Protein 8YRL (pdb70)

InterPro domains:
  IPR006740 Protein of unknown function DUF604 [PF04646] (302-428)

Sequence (918 aa):
TCQPYIMPPLPFTEWLPRKNYTRAYFRPRFVSPRAEFSSLEEDINVPVLPPMTVLERGMVVSPDNKDPSLPCPPIIDVDVAADDAVDETEKLLFGLATTADRLDRRLLPSLLYSYGNTKAGIIVLVPESDDDLDKQMTYFRNRGLDLTLIKSPLDFTARYFGLVQAFAEHIRTKRPQTTWVSFIDDDTFWLSLPTVAEELKLFDVNKKHYIGALSEASWQVDTFGHIAFGGAGVFVSKPLLDVLEQYYDECQSWGEEQPGDQKLGQCIQKYGDTPLTLWPSLYQMDMKGEVDGVYESGRKIESLHHWNSWYTKDVVKMTTVAAAAGRKSVLRRWVFDQEEYVNNSTGKSVRTFWVMTNGYSLVKYTYDEENTPDDAINFDHTEKTWEEDPRGYEGRLGPLRLKDQAGVTKDRWLLREAYVVGDNVHQWYVREEDEEGHSVIEIVWLGPKGGGGAGVHDYAVRKQTCQQPYIMPPLPFTEWLPRKNYTRAYFRRPRFVSPRAEFSSLEEDINNVPVLPPMMTVLERGMVVSPDNKDPSLPCPPIIDVDVAADDAVDETEKLLFGLATTADRLDRLLPSLLYSYGNTKAGIIVLVPESDDDLDKQMTYFRNRGLDLTLIKSPLDFTARRYFGLVQAFAEHIRTKRPQTTWVSFIDDDTFWLSLPTVAEELKLFDVNKKHYIGALSEASWQVDTFGHIAFGGAGVFVSKPLLDVLEQYYDECQSWGEQPGDQKLGQCIQKYGDTPLTLWPSLYQMDMKGEVDGVYESGRKIESLHHWNSWYTKDVVKKMTTVAAAAGRKSVLRRWVFDQEEYVNNSTGKSVRTFWVMTNGYSLLVKYTYDENTPDDAINFDHTEKTWEEDPRGYEGRLGPLRLKKDQAGVTKDRWLLREAYVVGDNVHQWYVREEDEGHSVIEIVWLGPKGGGGAGVHDYAVRKQ

B-factor: mean 46.97, std 12.73, range [22.27, 126.75]

Organism: Aspergillus fumigatus (strain CBS 144.89 / FGSC A1163 / CEA10) (NCBI:txid451804)

Nearest PDB structures (foldseek):
  8yrl-assembly1_B  TM=1.002E+00  e=0.000E+00  Aspergillus fumigatus CEA10
  1h7q-assembly1_A  TM=6.152E-01  e=2.522E-05  Bacillus subtilis
  1qgs-assembly1_A  TM=5.920E-01  e=2.114E-05  Bacillus subtilis
  1h7l-assembly1_A  TM=5.405E-01  e=7.772E-06  Bacillus subtilis
  7d1i-assembly1_B-2  TM=3.493E-01  e=1.140E-01  Acinetobacter baumannii

Radius of gyration: 30.4 Å; Cα contacts (8 Å, |Δi|>4): 2218; chains: 2; bounding box: 89×62×95 Å

Structure (mmCIF, N/CA/C/O backbone):
data_8YRL
#
_entry.id   8YRL
#
_cell.length_a   84.142
_cell.length_b   188.606
_cell.length_c   71.933
_cell.angle_alpha   90.00
_cell.angle_beta   90.00
_cell.angle_gamma   90.00
#
_symmetry.space_group_name_H-M   'P 21 21 2'
#
loop_
_entity.id
_entity.type
_entity.pdbx_description
1 polymer 'Glycosyltransferase family 31 protein'
2 non-polymer 'MANGANESE (II) ION'
3 non-polymer "URIDINE-5'-DIPHOSPHATE"
4 non-polymer GLYCEROL
5 non-polymer beta-D-galactofuranose
6 water water
#
loop_
_atom_site.group_PDB
_atom_site.id
_atom_site.type_symbol
_atom_site.label_atom_id
_atom_site.label_alt_id
_atom_site.label_comp_id
_atom_site.label_asym_id
_atom_site.label_entity_id
_atom_site.label_seq_id
_atom_site.pdbx_PDB_ins_code
_atom_site.Cartn_x
_atom_site.Cartn_y
_atom_site.Cartn_z
_atom_site.occupancy
_atom_site.B_iso_or_equiv
_atom_site.auth_seq_id
_atom_site.auth_comp_id
_atom_site.auth_asym_id
_atom_site.auth_atom_id
_atom_site.pdbx_PDB_model_num
ATOM 1 N N . THR A 1 34 ? -37.540 59.493 -8.725 1.00 105.36 76 THR A N 1
ATOM 2 C CA . THR A 1 34 ? -37.832 58.535 -7.665 1.00 117.90 76 THR A CA 1
ATOM 3 C C . THR A 1 34 ? -37.292 57.150 -8.012 1.00 126.34 76 THR A C 1
ATOM 4 O O . THR A 1 34 ? -36.504 56.578 -7.260 1.00 124.70 76 THR A O 1
ATOM 8 N N . CYS A 1 35 ? -37.722 56.613 -9.151 1.00 126.75 77 CYS A N 1
ATOM 9 C CA . CYS A 1 35 ? -37.228 55.330 -9.626 1.00 117.57 77 CYS A CA 1
ATOM 10 C C . CYS A 1 35 ? -36.041 55.563 -10.561 1.00 117.79 77 CYS A C 1
ATOM 11 O O . CYS A 1 35 ? -35.573 56.691 -10.736 1.00 119.40 77 CYS A O 1
ATOM 14 N N . GLN A 1 36 ? -35.540 54.493 -11.181 1.00 116.73 78 GLN A N 1
ATOM 15 C CA . GLN A 1 36 ? -34.309 54.560 -11.962 1.00 107.91 78 GLN A CA 1
ATOM 16 C C . GLN A 1 36 ? -34.487 54.083 -13.399 1.00 95.05 78 GLN A C 1
ATOM 17 O O . GLN A 1 36 ? -33.493 53.770 -14.063 1.00 93.54 78 GLN A O 1
ATOM 23 N N . PRO A 1 39 ? -37.996 54.684 -17.846 1.00 113.68 81 PRO A N 1
ATOM 24 C CA . PRO A 1 39 ? -39.140 53.920 -18.350 1.00 105.87 81 PRO A CA 1
ATOM 25 C C . PRO A 1 39 ? -39.301 52.569 -17.634 1.00 99.21 81 PRO A C 1
ATOM 26 O O . PRO A 1 39 ? -38.331 51.856 -17.491 1.00 101.76 81 PRO A O 1
ATOM 30 N N . TYR A 1 40 ? -40.518 52.258 -17.194 1.00 83.10 82 TYR A N 1
ATOM 31 C CA . TYR A 1 40 ? -40.751 50.936 -16.563 1.00 92.73 82 TYR A CA 1
ATOM 32 C C . TYR A 1 40 ? -40.858 49.863 -17.651 1.00 90.34 82 TYR A C 1
ATOM 33 O O . TYR A 1 40 ? -41.707 49.996 -18.550 1.00 75.30 82 TYR A O 1
ATOM 42 N N . ILE A 1 41 ? -40.009 48.840 -17.563 1.00 82.80 83 ILE A N 1
ATOM 43 C CA . ILE A 1 41 ? -40.013 47.732 -18.555 1.00 66.97 83 ILE A CA 1
ATOM 44 C C . ILE A 1 41 ? -40.989 46.666 -18.060 1.00 64.82 83 ILE A C 1
ATOM 45 O O . ILE A 1 41 ? -40.841 46.215 -16.921 1.00 58.51 83 ILE A O 1
ATOM 50 N N . MET A 1 42 ? -41.964 46.315 -18.891 1.00 53.61 84 MET A N 1
ATOM 51 C CA . MET A 1 42 ? -42.977 45.313 -18.495 1.00 55.39 84 MET A CA 1
ATOM 52 C C . MET A 1 42 ? -42.440 43.908 -18.771 1.00 51.56 84 MET A C 1
ATOM 53 O O . MET A 1 42 ? -41.874 43.683 -19.844 1.00 51.57 84 MET A O 1
ATOM 58 N N . PRO A 1 43 ? -42.579 42.967 -17.824 1.00 44.72 85 PRO A N 1
ATOM 59 C CA . PRO A 1 43 ? -42.058 41.608 -17.993 1.00 47.96 85 PRO A CA 1
ATOM 60 C C . PRO A 1 43 ? -42.927 40.806 -18.941 1.00 43.59 85 PRO A C 1
ATOM 61 O O . PRO A 1 43 ? -44.162 40.810 -18.824 1.00 46.98 85 PRO A O 1
ATOM 65 N N . PRO A 1 44 ? -42.324 40.115 -19.908 1.00 46.63 86 PRO A N 1
ATOM 66 C CA . PRO A 1 44 ? -43.100 39.200 -20.755 1.00 45.06 86 PRO A CA 1
ATOM 67 C C . PRO A 1 44 ? -43.512 37.971 -19.961 1.00 36.05 86 PRO A C 1
ATOM 68 O O . PRO A 1 44 ? -42.680 37.315 -19.330 1.00 39.13 86 PRO A O 1
ATOM 72 N N . LEU A 1 45 ? -44.802 37.661 -19.996 1.00 44.96 87 LEU A N 1
ATOM 73 C CA . LEU A 1 45 ? -45.378 36.618 -19.151 1.00 40.61 87 LEU A CA 1
ATOM 74 C C . LEU A 1 45 ? -46.244 35.678 -19.974 1.00 48.47 87 LEU A C 1
ATOM 75 O O . LEU A 1 45 ? -47.318 36.095 -20.455 1.00 40.79 87 LEU A O 1
ATOM 80 N N . PRO A 1 46 ? -45.834 34.428 -20.166 1.00 37.46 88 PRO A N 1
ATOM 81 C CA . PRO A 1 46 ? -46.767 33.426 -20.682 1.00 30.48 88 PRO A CA 1
ATOM 82 C C . PRO A 1 46 ? -47.847 33.141 -19.652 1.00 28.50 88 PRO A C 1
ATOM 83 O O . PRO A 1 46 ? -47.696 33.415 -18.459 1.00 38.63 88 PRO A O 1
ATOM 87 N N . PHE A 1 47 ? -48.962 32.584 -20.131 1.00 30.14 89 PHE A N 1
ATOM 88 C CA . PHE A 1 47 ? -50.068 32.298 -19.226 1.00 34.51 89 PHE A CA 1
ATOM 89 C C . PHE A 1 47 ? -49.696 31.280 -18.156 1.00 36.69 89 PHE A C 1
ATOM 90 O O . PHE A 1 47 ? -50.352 31.235 -17.110 1.00 36.01 89 PHE A O 1
ATOM 98 N N . THR A 1 48 ? -48.659 30.470 -18.384 1.00 35.44 90 THR A N 1
ATOM 99 C CA . THR A 1 48 ? -48.171 29.588 -17.328 1.00 34.72 90 THR A CA 1
ATOM 100 C C . THR A 1 48 ? -47.623 30.383 -16.150 1.00 36.64 90 THR A C 1
ATOM 101 O O . THR A 1 48 ? -47.600 29.884 -15.019 1.00 46.44 90 THR A O 1
ATOM 105 N N . GLU A 1 49 ? -47.172 31.612 -16.397 1.00 38.22 91 GLU A N 1
ATOM 106 C CA . GLU A 1 49 ? -46.702 32.508 -15.349 1.00 40.84 91 GLU A CA 1
ATOM 107 C C . GLU A 1 49 ? -47.665 33.648 -15.062 1.00 41.80 91 GLU A C 1
ATOM 108 O O . GLU A 1 49 ? -47.685 34.155 -13.940 1.00 36.24 91 GLU A O 1
ATOM 114 N N . TRP A 1 50 ? -48.466 34.054 -16.050 1.00 38.30 92 TRP A N 1
ATOM 115 C CA . TRP A 1 50 ? -49.410 35.150 -15.854 1.00 37.45 92 TRP A CA 1
ATOM 116 C C . TRP A 1 50 ? -50.600 34.715 -15.010 1.00 42.46 92 TRP A C 1
ATOM 117 O O . TRP A 1 50 ? -51.091 35.484 -14.175 1.00 40.43 92 TRP A O 1
ATOM 128 N N . LEU A 1 51 ? -51.072 33.479 -15.206 1.00 39.97 93 LEU A N 1
ATOM 129 C CA . LEU A 1 51 ? -52.262 33.018 -14.493 1.00 44.55 93 LEU A CA 1
ATOM 130 C C . LEU A 1 51 ? -52.028 32.819 -12.995 1.00 43.73 93 LEU A C 1
ATOM 131 O O . LEU A 1 51 ? -52.835 33.322 -12.199 1.00 45.87 93 LEU A O 1
ATOM 136 N N . PRO A 1 52 ? -50.988 32.110 -12.548 1.00 39.06 94 PRO A N 1
ATOM 137 C CA . PRO A 1 52 ? -50.890 31.797 -11.116 1.00 38.57 94 PRO A CA 1
ATOM 138 C C . PRO A 1 52 ? -50.538 33.014 -10.275 1.00 48.54 94 PRO A C 1
ATOM 139 O O . PRO A 1 52 ? -50.023 34.024 -10.760 1.00 46.19 94 PRO A O 1
ATOM 143 N N . ARG A 1 53 ? -50.843 32.901 -8.984 1.00 43.96 95 ARG A N 1
ATOM 144 C CA . ARG A 1 53 ? -50.339 33.854 -8.007 1.00 47.46 95 ARG A CA 1
ATOM 145 C C . ARG A 1 53 ? -48.859 33.589 -7.764 1.00 45.38 95 ARG A C 1
ATOM 146 O O . ARG A 1 53 ? -48.408 32.439 -7.787 1.00 47.09 95 ARG A O 1
ATOM 154 N N . LYS A 1 54 ? -48.093 34.654 -7.538 1.00 38.96 96 LYS A N 1
ATOM 155 C CA . LYS A 1 54 ? -46.648 34.505 -7.444 1.00 42.58 96 LYS A CA 1
ATOM 156 C C . LYS A 1 54 ? -46.061 35.531 -6.485 1.00 43.70 96 LYS A C 1
ATOM 157 O O . LYS A 1 54 ? -46.538 36.667 -6.402 1.00 38.36 96 LYS A O 1
ATOM 163 N N . ASN A 1 55 ? -45.034 35.107 -5.752 1.00 44.53 97 ASN A N 1
ATOM 164 C CA . ASN A 1 55 ? -44.179 36.012 -4.997 1.00 44.49 97 ASN A CA 1
ATOM 165 C C . ASN A 1 55 ? -43.008 36.405 -5.887 1.00 44.67 97 ASN A C 1
ATOM 166 O O . ASN A 1 55 ? -42.302 35.536 -6.410 1.00 47.55 97 ASN A O 1
ATOM 171 N N . TYR A 1 56 ? -42.805 37.707 -6.063 1.00 42.60 98 TYR A N 1
ATOM 172 C CA . TYR A 1 56 ? -41.999 38.208 -7.166 1.00 39.54 98 TYR A CA 1
ATOM 173 C C . TYR A 1 56 ? -41.024 39.277 -6.698 1.00 41.42 98 TYR A C 1
ATOM 174 O O . TYR A 1 56 ? -41.340 40.084 -5.817 1.00 41.69 98 TYR A O 1
ATOM 183 N N . THR A 1 57 ? -39.836 39.270 -7.299 1.00 46.10 99 THR A N 1
ATOM 184 C CA . THR A 1 57 ? -38.851 40.327 -7.131 1.00 35.91 99 THR A CA 1
ATOM 185 C C . THR A 1 57 ? -37.989 40.363 -8.385 1.00 40.88 99 THR A C 1
ATOM 186 O O . THR A 1 57 ? -37.779 39.338 -9.039 1.00 41.69 99 THR A O 1
ATOM 190 N N . ARG A 1 58 ? -37.510 41.557 -8.728 1.00 36.74 100 ARG A N 1
ATOM 191 C CA . ARG A 1 58 ? -36.728 41.750 -9.940 1.00 40.80 100 ARG A CA 1
ATOM 192 C C . ARG A 1 58 ? -35.527 42.637 -9.647 1.00 41.85 100 ARG A C 1
ATOM 193 O O . ARG A 1 58 ? -35.587 43.527 -8.796 1.00 44.12 100 ARG A O 1
ATOM 201 N N . ALA A 1 59 ? -34.427 42.377 -10.356 1.00 42.30 101 ALA A N 1
ATOM 202 C CA . ALA A 1 59 ? -33.233 43.207 -10.285 1.00 48.65 101 ALA A CA 1
ATOM 203 C C . ALA A 1 59 ? -32.731 43.489 -11.694 1.00 42.56 101 ALA A C 1
ATOM 204 O O . ALA A 1 59 ? -32.834 42.635 -12.578 1.00 47.28 101 ALA A O 1
ATOM 206 N N . TYR A 1 60 ? -32.191 44.689 -11.896 1.00 45.73 102 TYR A N 1
ATOM 207 C CA . TYR A 1 60 ? -31.639 45.103 -13.181 1.00 46.04 102 TYR A CA 1
ATOM 208 C C . TYR A 1 60 ? -30.123 44.961 -13.164 1.00 40.55 102 TYR A C 1
ATOM 209 O O . TYR A 1 60 ? -29.463 45.412 -12.221 1.00 46.11 102 TYR A O 1
ATOM 218 N N . PHE A 1 61 ? -29.577 44.345 -14.210 1.00 43.37 103 PHE A N 1
ATOM 219 C CA . PHE A 1 61 ? -28.136 44.214 -14.391 1.00 33.57 103 PHE A CA 1
ATOM 220 C C . PHE A 1 61 ? -27.758 44.858 -15.716 1.00 44.33 103 PHE A C 1
ATOM 221 O O . PHE A 1 61 ? -28.295 44.487 -16.765 1.00 41.74 103 PHE A O 1
ATOM 229 N N . ARG A 1 62 ? -26.836 45.819 -15.669 1.00 40.48 104 ARG A N 1
ATOM 230 C CA . ARG A 1 62 ? -26.423 46.527 -16.870 1.00 44.26 104 ARG A CA 1
ATOM 231 C C . ARG A 1 62 ? -25.062 46.022 -17.318 1.00 37.98 104 ARG A C 1
ATOM 232 O O . ARG A 1 62 ? -24.052 46.337 -16.669 1.00 43.36 104 ARG A O 1
ATOM 240 N N . PRO A 1 63 ? -24.975 45.248 -18.399 1.00 41.53 105 PRO A N 1
ATOM 241 C CA . PRO A 1 63 ? -23.667 44.754 -18.848 1.00 40.64 105 PRO A CA 1
ATOM 242 C C . PRO A 1 63 ? -22.844 45.867 -19.482 1.00 37.35 105 PRO A C 1
ATOM 243 O O . PRO A 1 63 ? -23.328 46.608 -20.341 1.00 41.40 105 PRO A O 1
ATOM 247 N N . ARG A 1 64 ? -21.594 45.983 -19.043 1.00 38.15 106 ARG A N 1
ATOM 248 C CA . ARG A 1 64 ? -20.618 46.879 -19.648 1.00 36.60 106 ARG A CA 1
ATOM 249 C C . ARG A 1 64 ? -19.529 46.026 -20.282 1.00 40.59 106 ARG A C 1
ATOM 250 O O . ARG A 1 64 ? -18.826 45.290 -19.581 1.00 45.13 106 ARG A O 1
ATOM 258 N N . PHE A 1 65 ? -19.389 46.125 -21.600 1.00 43.40 107 PHE A N 1
ATOM 259 C CA . PHE A 1 65 ? -18.502 45.233 -22.331 1.00 41.47 107 PHE A CA 1
ATOM 260 C C . PHE A 1 65 ? -17.063 45.729 -22.275 1.00 41.69 107 PHE A C 1
ATOM 261 O O . PHE A 1 65 ? -16.782 46.895 -22.573 1.00 46.63 107 PHE A O 1
ATOM 269 N N . VAL A 1 66 ? -16.154 44.837 -21.889 1.00 47.47 108 VAL A N 1
ATOM 270 C CA . VAL A 1 66 ? -14.723 45.117 -21.903 1.00 42.06 108 VAL A CA 1
ATOM 271 C C . VAL A 1 66 ? -14.067 44.227 -22.951 1.00 47.12 108 VAL A C 1
ATOM 272 O O . VAL A 1 66 ? -14.740 43.722 -23.856 1.00 54.12 108 VAL A O 1
ATOM 276 N N . SER A 1 67 ? -12.755 44.031 -22.837 1.00 43.56 109 SER A N 1
ATOM 277 C CA . SER A 1 67 ? -12.021 43.292 -23.851 1.00 47.55 109 SER A CA 1
ATOM 278 C C . SER A 1 67 ? -12.498 41.840 -23.913 1.00 44.09 109 SER A C 1
ATOM 279 O O . SER A 1 67 ? -12.896 41.265 -22.897 1.00 46.68 109 SER A O 1
ATOM 282 N N . PRO A 1 68 ? -12.487 41.231 -25.102 1.00 42.33 110 PRO A N 1
ATOM 283 C CA . PRO A 1 68 ? -12.777 39.790 -25.187 1.00 46.89 110 PRO A CA 1
ATOM 284 C C . PRO A 1 68 ? -11.777 38.939 -24.431 1.00 55.67 110 PRO A C 1
ATOM 285 O O . PRO A 1 68 ? -12.113 37.817 -24.032 1.00 53.37 110 PRO A O 1
ATOM 289 N N . ARG A 1 69 ? -10.561 39.436 -24.223 1.00 45.52 111 ARG A N 1
ATOM 290 C CA . ARG A 1 69 ? -9.545 38.729 -23.457 1.00 43.77 111 ARG A CA 1
ATOM 291 C C . ARG A 1 69 ? -9.597 39.056 -21.972 1.00 40.37 111 ARG A C 1
ATOM 292 O O . ARG A 1 69 ? -8.732 38.594 -21.221 1.00 44.00 111 ARG A O 1
ATOM 300 N N . ALA A 1 70 ? -10.579 39.839 -21.535 1.00 37.86 112 ALA A N 1
ATOM 301 C CA . ALA A 1 70 ? -10.701 40.166 -20.124 1.00 35.75 112 ALA A CA 1
ATOM 302 C C . ALA A 1 70 ? -11.060 38.926 -19.316 1.00 54.67 112 ALA A C 1
ATOM 303 O O . ALA A 1 70 ? -11.740 38.014 -19.796 1.00 49.49 112 ALA A O 1
ATOM 305 N N . GLU A 1 71 ? -10.591 38.900 -18.073 1.00 50.44 113 GLU A N 1
ATOM 306 C CA . GLU A 1 71 ? -10.785 37.767 -17.184 1.00 51.96 113 GLU A CA 1
ATOM 307 C C . GLU A 1 71 ? -11.380 38.255 -15.873 1.00 41.02 113 GLU A C 1
ATOM 308 O O . GLU A 1 71 ? -11.023 39.329 -15.380 1.00 47.88 113 GLU A O 1
ATOM 314 N N . PHE A 1 72 ? -12.294 37.466 -15.318 1.00 39.18 114 PHE A N 1
ATOM 315 C CA . PHE A 1 72 ? -12.992 37.816 -14.093 1.00 39.58 114 PHE A CA 1
ATOM 316 C C . PHE A 1 72 ? -12.825 36.695 -13.078 1.00 43.66 114 PHE A C 1
ATOM 317 O O . PHE A 1 72 ? -12.292 35.624 -13.380 1.00 46.84 114 PHE A O 1
ATOM 325 N N . SER A 1 73 ? -13.290 36.955 -11.861 1.00 51.35 115 SER A N 1
ATOM 326 C CA . SER A 1 73 ? -13.242 35.950 -10.815 1.00 56.57 115 SER A CA 1
ATOM 327 C C . SER A 1 73 ? -14.287 34.866 -11.067 1.00 48.50 115 SER A C 1
ATOM 328 O O . SER A 1 73 ? -15.275 35.067 -11.779 1.00 53.94 115 SER A O 1
ATOM 331 N N . SER A 1 74 ? -14.054 33.696 -10.468 1.00 44.40 116 SER A N 1
ATOM 332 C CA . SER A 1 74 ? -15.040 32.625 -10.535 1.00 41.97 116 SER A CA 1
ATOM 333 C C . SER A 1 74 ? -16.319 32.981 -9.791 1.00 43.18 116 SER A C 1
ATOM 334 O O . SER A 1 74 ? -17.348 32.330 -10.000 1.00 39.44 116 SER A O 1
ATOM 337 N N . LEU A 1 75 ? -16.278 34.002 -8.934 1.00 37.46 117 LEU A N 1
ATOM 338 C CA . LEU A 1 75 ? -17.460 34.447 -8.196 1.00 48.13 117 LEU A CA 1
ATOM 339 C C . LEU A 1 75 ? -17.230 35.918 -7.842 1.00 49.24 117 LEU A C 1
ATOM 340 O O . LEU A 1 75 ? -16.646 36.238 -6.804 1.00 53.62 117 LEU A O 1
ATOM 345 N N . GLU A 1 76 ? -17.682 36.804 -8.727 1.00 43.11 118 GLU A N 1
ATOM 346 C CA A GLU A 1 76 ? -17.508 38.233 -8.515 0.47 43.53 118 GLU A CA 1
ATOM 347 C CA B GLU A 1 76 ? -17.505 38.232 -8.512 0.53 43.51 118 GLU A CA 1
ATOM 348 C C . GLU A 1 76 ? -18.470 38.737 -7.446 1.00 47.50 118 GLU A C 1
ATOM 349 O O . GLU A 1 76 ? -19.622 38.304 -7.371 1.00 46.96 118 GLU A O 1
ATOM 360 N N . ASP A 1 77 ? -17.989 39.656 -6.616 1.00 50.23 119 ASP A N 1
ATOM 361 C CA . ASP A 1 77 ? -18.794 40.207 -5.537 1.00 46.78 119 ASP A CA 1
ATOM 362 C C . ASP A 1 77 ? -19.467 41.503 -5.968 1.00 50.89 119 ASP A C 1
ATOM 363 O O . ASP A 1 77 ? -18.916 42.288 -6.745 1.00 46.69 119 ASP A O 1
ATOM 368 N N . ILE A 1 78 ? -20.676 41.714 -5.458 1.00 43.03 120 ILE A N 1
ATOM 369 C CA . ILE A 1 78 ? -21.417 42.955 -5.645 1.00 47.36 120 ILE A CA 1
ATOM 370 C C . ILE A 1 78 ? -21.698 43.513 -4.258 1.00 52.83 120 ILE A C 1
ATOM 371 O O . ILE A 1 78 ? -22.535 42.975 -3.522 1.00 66.52 120 ILE A O 1
ATOM 376 N N . ASN A 1 79 ? -20.995 44.588 -3.895 1.00 63.57 121 ASN A N 1
ATOM 377 C CA . ASN A 1 79 ? -21.092 45.186 -2.568 1.00 63.31 121 ASN A CA 1
ATOM 378 C C . ASN A 1 79 ? -22.202 46.227 -2.467 1.00 57.41 121 ASN A C 1
ATOM 379 O O . ASN A 1 79 ? -22.103 47.157 -1.655 1.00 65.47 121 ASN A O 1
ATOM 384 N N . VAL A 1 80 ? -23.253 46.097 -3.268 1.00 58.81 122 VAL A N 1
ATOM 385 C CA . VAL A 1 80 ? -24.389 47.014 -3.224 1.00 44.17 122 VAL A CA 1
ATOM 386 C C . VAL A 1 80 ? -25.654 46.164 -3.162 1.00 45.04 122 VAL A C 1
ATOM 387 O O . VAL A 1 80 ? -25.655 45.031 -3.667 1.00 52.00 122 VAL A O 1
ATOM 391 N N . PRO A 1 81 ? -26.725 46.627 -2.514 1.00 56.29 123 PRO A N 1
ATOM 392 C CA . PRO A 1 81 ? -27.969 45.847 -2.505 1.00 58.22 123 PRO A CA 1
ATOM 393 C C . PRO A 1 81 ? -28.466 45.579 -3.918 1.00 53.25 123 PRO A C 1
ATOM 394 O O . PRO A 1 81 ? -28.373 46.432 -4.803 1.00 48.40 123 PRO A O 1
ATOM 398 N N . VAL A 1 82 ? -28.997 44.373 -4.124 1.00 44.35 124 VAL A N 1
ATOM 399 C CA . VAL A 1 82 ? -29.380 43.928 -5.461 1.00 43.57 124 VAL A CA 1
ATOM 400 C C . VAL A 1 82 ? -30.851 43.534 -5.496 1.00 48.35 124 VAL A C 1
ATOM 401 O O . VAL A 1 82 ? -31.646 44.130 -6.231 1.00 55.50 124 VAL A O 1
ATOM 405 N N . LEU A 1 83 ? -31.222 42.523 -4.708 1.00 34.31 125 LEU A N 1
ATOM 406 C CA . LEU A 1 83 ? -32.571 41.970 -4.748 1.00 47.30 125 LEU A CA 1
ATOM 407 C C . LEU A 1 83 ? -33.489 42.743 -3.809 1.00 44.38 125 LEU A C 1
ATOM 408 O O . LEU A 1 83 ? -33.264 42.726 -2.592 1.00 48.75 125 LEU A O 1
ATOM 413 N N . PRO A 1 84 ? -34.517 43.418 -4.316 1.00 47.69 126 PRO A N 1
ATOM 414 C CA . PRO A 1 84 ? -35.506 44.044 -3.433 1.00 47.97 126 PRO A CA 1
ATOM 415 C C . PRO A 1 84 ? -36.333 42.993 -2.724 1.00 53.72 126 PRO A C 1
ATOM 416 O O . PRO A 1 84 ? -36.333 41.816 -3.126 1.00 53.15 126 PRO A O 1
ATOM 420 N N . PRO A 1 85 ? -37.049 43.356 -1.662 1.00 49.00 127 PRO A N 1
ATOM 421 C CA . PRO A 1 85 ? -37.891 42.376 -0.972 1.00 49.43 127 PRO A CA 1
ATOM 422 C C . PRO A 1 85 ? -39.022 41.883 -1.862 1.00 46.63 127 PRO A C 1
ATOM 423 O O . PRO A 1 85 ? -39.500 42.590 -2.752 1.00 55.96 127 PRO A O 1
ATOM 427 N N . MET A 1 86 ? -39.442 40.645 -1.609 1.00 43.32 128 MET A N 1
ATOM 428 C CA . MET A 1 86 ? -40.468 40.019 -2.430 1.00 43.49 128 MET A CA 1
ATOM 429 C C . MET A 1 86 ? -41.801 40.745 -2.285 1.00 52.42 128 MET A C 1
ATOM 430 O O . MET A 1 86 ? -42.089 41.373 -1.262 1.00 53.59 128 MET A O 1
ATOM 435 N N . THR A 1 87 ? -42.616 40.656 -3.333 1.00 50.48 129 THR A N 1
ATOM 436 C CA . THR A 1 87 ? -43.942 41.256 -3.359 1.00 49.63 129 THR A CA 1
ATOM 437 C C . THR A 1 87 ? -44.950 40.196 -3.770 1.00 49.83 129 THR A C 1
ATOM 438 O O . THR A 1 87 ? -44.771 39.531 -4.796 1.00 50.47 129 THR A O 1
ATOM 442 N N . VAL A 1 88 ? -45.998 40.033 -2.967 1.00 44.74 130 VAL A N 1
ATOM 443 C CA . VAL A 1 88 ? -47.062 39.095 -3.305 1.00 45.62 130 VAL A CA 1
ATOM 444 C C . VAL A 1 88 ? -47.850 39.655 -4.482 1.00 44.74 130 VAL A C 1
ATOM 445 O O . VAL A 1 88 ? -48.405 40.757 -4.409 1.00 53.02 130 VAL A O 1
ATOM 449 N N . LEU A 1 89 ? -47.890 38.902 -5.576 1.00 45.89 131 LEU A N 1
ATOM 450 C CA . LEU A 1 89 ? -48.604 39.302 -6.777 1.00 44.28 131 LEU A CA 1
ATOM 451 C C . LEU A 1 89 ? -49.727 38.313 -7.059 1.00 48.13 131 LEU A C 1
ATOM 452 O O . LEU A 1 89 ? -49.632 37.127 -6.730 1.00 46.40 131 LEU A O 1
ATOM 457 N N . GLU A 1 90 ? -50.799 38.817 -7.670 1.00 57.34 132 GLU A N 1
ATOM 458 C CA . GLU A 1 90 ? -51.922 37.970 -8.049 1.00 56.80 132 GLU A CA 1
ATOM 459 C C . GLU A 1 90 ? -51.794 37.548 -9.505 1.00 51.45 132 GLU A C 1
ATOM 460 O O . GLU A 1 90 ? -50.680 37.411 -10.021 1.00 53.88 132 GLU A O 1
ATOM 466 N N . ARG A 1 91 ? -52.927 37.339 -10.171 1.00 55.99 133 ARG A N 1
ATOM 467 C CA . ARG A 1 91 ? -52.911 37.044 -11.597 1.00 39.73 133 ARG A CA 1
ATOM 468 C C . ARG A 1 91 ? -52.327 38.223 -12.365 1.00 35.87 133 ARG A C 1
ATOM 469 O O . ARG A 1 91 ? -52.707 39.376 -12.140 1.00 48.31 133 ARG A O 1
ATOM 477 N N . GLY A 1 92 ? -51.396 37.932 -13.265 1.00 41.93 134 GLY A N 1
ATOM 478 C CA . GLY A 1 92 ? -50.715 38.994 -13.991 1.00 40.06 134 GLY A CA 1
ATOM 479 C C . GLY A 1 92 ? -49.593 39.569 -13.160 1.00 41.73 134 GLY A C 1
ATOM 480 O O . GLY A 1 92 ? -48.742 38.836 -12.651 1.00 44.76 134 GLY A O 1
ATOM 481 N N . MET A 1 93 ? -49.581 40.895 -13.021 1.00 47.44 135 MET A N 1
ATOM 482 C CA . MET A 1 93 ? -48.654 41.577 -12.125 1.00 49.21 135 MET A CA 1
ATOM 483 C C . MET A 1 93 ? -49.382 42.431 -11.096 1.00 44.71 135 MET A C 1
ATOM 484 O O . MET A 1 93 ? -48.794 43.366 -10.544 1.00 51.64 135 MET A O 1
ATOM 489 N N . VAL A 1 94 ? -50.653 42.131 -10.833 1.00 50.31 136 VAL A N 1
ATOM 490 C CA . VAL A 1 94 ? -51.420 42.887 -9.851 1.00 48.84 136 VAL A CA 1
ATOM 491 C C . VAL A 1 94 ? -50.854 42.630 -8.462 1.00 44.74 136 VAL A C 1
ATOM 492 O O . VAL A 1 94 ? -50.647 41.478 -8.061 1.00 42.41 136 VAL A O 1
ATOM 496 N N . VAL A 1 95 ? -50.598 43.706 -7.721 1.00 57.21 137 VAL A N 1
ATOM 497 C CA . VAL A 1 95 ? -50.064 43.578 -6.371 1.00 47.99 137 VAL A CA 1
ATOM 498 C C . VAL A 1 95 ? -51.166 43.072 -5.448 1.00 59.90 137 VAL A C 1
ATOM 499 O O . VAL A 1 95 ? -52.216 43.707 -5.303 1.00 54.97 137 VAL A O 1
ATOM 503 N N . SER A 1 96 ? -50.929 41.916 -4.832 1.00 68.97 138 SER A N 1
ATOM 504 C CA . SER A 1 96 ? -51.878 41.334 -3.899 1.00 59.53 138 SER A CA 1
ATOM 505 C C . SER A 1 96 ? -52.138 42.287 -2.730 1.00 72.02 138 SER A C 1
ATOM 506 O O . SER A 1 96 ? -51.259 43.072 -2.360 1.00 73.52 138 SER A O 1
ATOM 509 N N . PRO A 1 97 ? -53.328 42.246 -2.127 1.00 80.01 139 PRO A N 1
ATOM 510 C CA . PRO A 1 97 ? -53.572 43.067 -0.932 1.00 69.25 139 PRO A CA 1
ATOM 511 C C . PRO A 1 97 ? -52.894 42.539 0.325 1.00 74.52 139 PRO A C 1
ATOM 512 O O . PRO A 1 97 ? -52.981 43.189 1.371 1.00 78.46 139 PRO A O 1
ATOM 516 N N . ASP A 1 98 ? -52.212 41.393 0.255 1.00 73.41 140 ASP A N 1
ATOM 517 C CA . ASP A 1 98 ? -51.403 40.931 1.376 1.00 76.76 140 ASP A CA 1
ATOM 518 C C . ASP A 1 98 ? -50.172 41.805 1.596 1.00 73.87 140 ASP A C 1
ATOM 519 O O . ASP A 1 98 ? -49.654 41.853 2.717 1.00 94.33 140 ASP A O 1
ATOM 524 N N . ASN A 1 99 ? -49.695 42.490 0.559 1.00 69.44 141 ASN A N 1
ATOM 525 C CA . ASN A 1 99 ? -48.510 43.326 0.688 1.00 66.49 141 ASN A CA 1
ATOM 526 C C . ASN A 1 99 ? -48.826 44.594 1.474 1.00 74.82 141 ASN A C 1
ATOM 527 O O . ASN A 1 99 ? -49.915 45.161 1.358 1.00 87.78 141 ASN A O 1
ATOM 532 N N . LYS A 1 100 ? -47.861 45.035 2.283 1.00 76.70 142 LYS A N 1
ATOM 533 C CA . LYS A 1 100 ? -47.982 46.325 2.954 1.00 85.76 142 LYS A CA 1
ATOM 534 C C . LYS A 1 100 ? -47.957 47.455 1.937 1.00 78.87 142 LYS A C 1
ATOM 535 O O . LYS A 1 100 ? -48.935 48.200 1.780 1.00 82.49 142 LYS A O 1
ATOM 541 N N . ASP A 1 101 ? -46.831 47.594 1.239 1.00 78.21 143 ASP A N 1
ATOM 542 C CA . ASP A 1 101 ? -46.724 48.579 0.175 1.00 83.19 143 ASP A CA 1
ATOM 543 C C . ASP A 1 101 ? -47.679 48.218 -0.959 1.00 81.52 143 ASP A C 1
ATOM 544 O O . ASP A 1 101 ? -47.702 47.058 -1.382 1.00 79.65 143 ASP A O 1
ATOM 549 N N . PRO A 1 102 ? -48.467 49.162 -1.465 1.00 83.44 144 PRO A N 1
ATOM 550 C CA . PRO A 1 102 ? -49.374 48.875 -2.583 1.00 82.98 144 PRO A CA 1
ATOM 551 C C . PRO A 1 102 ? -48.708 48.854 -3.945 1.00 78.57 144 PRO A C 1
ATOM 552 O O . PRO A 1 102 ? -49.413 48.724 -4.949 1.00 81.30 144 PRO A O 1
ATOM 556 N N . SER A 1 103 ? -47.383 48.958 -4.017 1.00 70.67 145 SER A N 1
ATOM 557 C CA . SER A 1 103 ? -46.662 49.027 -5.277 1.00 78.00 145 SER A CA 1
ATOM 558 C C . SER A 1 103 ? -45.460 48.093 -5.232 1.00 62.78 145 SER A C 1
ATOM 559 O O . SER A 1 103 ? -45.074 47.580 -4.176 1.00 63.56 145 SER A O 1
ATOM 562 N N . LEU A 1 104 ? -44.871 47.873 -6.405 1.00 58.55 146 LEU A N 1
ATOM 563 C CA . LEU A 1 104 ? -43.646 47.098 -6.518 1.00 65.21 146 LEU A CA 1
ATOM 564 C C . LEU A 1 104 ? -42.448 47.941 -6.085 1.00 61.47 146 LEU A C 1
ATOM 565 O O . LEU A 1 104 ? -42.428 49.156 -6.300 1.00 66.32 146 LEU A O 1
ATOM 570 N N . PRO A 1 105 ? -41.443 47.326 -5.464 1.00 55.77 147 PRO A N 1
ATOM 571 C CA . PRO A 1 105 ? -40.251 48.084 -5.071 1.00 59.95 147 PRO A CA 1
ATOM 572 C C . PRO A 1 105 ? -39.490 48.571 -6.292 1.00 59.21 147 PRO A C 1
ATOM 573 O O . PRO A 1 105 ? -39.579 47.994 -7.378 1.00 68.33 147 PRO A O 1
ATOM 577 N N . CYS A 1 106 ? -38.738 49.652 -6.104 1.00 61.22 148 CYS A N 1
ATOM 578 C CA . CYS A 1 106 ? -37.906 50.182 -7.176 1.00 66.73 148 CYS A CA 1
ATOM 579 C C . CYS A 1 106 ? -36.593 49.408 -7.224 1.00 63.70 148 CYS A C 1
ATOM 580 O O . CYS A 1 106 ? -35.760 49.548 -6.320 1.00 58.08 148 CYS A O 1
ATOM 583 N N . PRO A 1 107 ? -36.365 48.595 -8.251 1.00 72.18 149 PRO A N 1
ATOM 584 C CA . PRO A 1 107 ? -35.163 47.764 -8.282 1.00 64.56 149 PRO A CA 1
ATOM 585 C C . PRO A 1 107 ? -33.955 48.574 -8.717 1.00 55.92 149 PRO A C 1
ATOM 586 O O . PRO A 1 107 ? -34.066 49.457 -9.578 1.00 58.99 149 PRO A O 1
ATOM 590 N N . PRO A 1 108 ? -32.786 48.302 -8.151 1.00 59.80 150 PRO A N 1
ATOM 591 C CA . PRO A 1 108 ? -31.579 49.022 -8.563 1.00 53.60 150 PRO A CA 1
ATOM 592 C C . PRO A 1 108 ? -30.957 48.413 -9.811 1.00 52.15 150 PRO A C 1
ATOM 593 O O . PRO A 1 108 ? -31.172 47.248 -10.152 1.00 57.30 150 PRO A O 1
ATOM 597 N N . ILE A 1 109 ? -30.172 49.237 -10.499 1.00 48.62 151 ILE A N 1
ATOM 598 C CA . ILE A 1 109 ? -29.435 48.821 -11.685 1.00 51.94 151 ILE A CA 1
ATOM 599 C C . ILE A 1 109 ? -28.004 48.517 -11.265 1.00 48.80 151 ILE A C 1
ATOM 600 O O . ILE A 1 109 ? -27.299 49.393 -10.751 1.00 53.06 151 ILE A O 1
ATOM 605 N N . ILE A 1 110 ? -27.576 47.278 -11.481 1.00 42.14 152 ILE A N 1
ATOM 606 C CA . ILE A 1 110 ? -26.256 46.815 -11.068 1.00 39.63 152 ILE A CA 1
ATOM 607 C C . ILE A 1 110 ? -25.363 46.757 -12.299 1.00 46.75 152 ILE A C 1
ATOM 608 O O . ILE A 1 110 ? -25.621 45.983 -13.229 1.00 38.48 152 ILE A O 1
ATOM 613 N N . ASP A 1 111 ? -24.313 47.574 -12.309 1.00 45.97 153 ASP A N 1
ATOM 614 C CA . ASP A 1 111 ? -23.358 47.568 -13.407 1.00 42.75 153 ASP A CA 1
ATOM 615 C C . ASP A 1 111 ? -22.349 46.443 -13.211 1.00 41.08 153 ASP A C 1
ATOM 616 O O . ASP A 1 111 ? -21.721 46.337 -12.153 1.00 43.33 153 ASP A O 1
ATOM 621 N N . VAL A 1 112 ? -22.203 45.599 -14.228 1.00 40.85 154 VAL A N 1
ATOM 622 C CA . VAL A 1 112 ? -21.241 44.506 -14.207 1.00 43.09 154 VAL A CA 1
ATOM 623 C C . VAL A 1 112 ? -20.455 44.523 -15.509 1.00 44.83 154 VAL A C 1
ATOM 624 O O . VAL A 1 112 ? -20.974 44.896 -16.567 1.00 44.13 154 VAL A O 1
ATOM 628 N N . ASP A 1 113 ? -19.189 44.126 -15.425 1.00 44.63 155 ASP A N 1
ATOM 629 C CA . ASP A 1 113 ? -18.332 44.034 -16.597 1.00 40.93 155 ASP A CA 1
ATOM 630 C C . ASP A 1 113 ? -18.436 42.646 -17.215 1.00 36.67 155 ASP A C 1
ATOM 631 O O . ASP A 1 113 ? -18.414 41.633 -16.509 1.00 46.94 155 ASP A O 1
ATOM 636 N N . VAL A 1 114 ? -18.557 42.608 -18.539 1.00 36.64 156 VAL A N 1
ATOM 637 C CA . VAL A 1 114 ? -18.638 41.364 -19.294 1.00 44.94 156 VAL A CA 1
ATOM 638 C C . VAL A 1 114 ? -17.635 41.424 -20.436 1.00 44.79 156 VAL A C 1
ATOM 639 O O . VAL A 1 114 ? -17.401 42.490 -21.016 1.00 33.48 156 VAL A O 1
ATOM 643 N N . ALA A 1 115 ? -17.036 40.280 -20.753 1.00 35.57 157 ALA A N 1
ATOM 644 C CA . ALA A 1 115 ? -16.089 40.204 -21.855 1.00 43.80 157 ALA A CA 1
ATOM 645 C C . ALA A 1 115 ? -16.841 40.168 -23.179 1.00 40.39 157 ALA A C 1
ATOM 646 O O . ALA A 1 115 ? -17.766 39.369 -23.356 1.00 42.32 157 ALA A O 1
ATOM 648 N N . ALA A 1 116 ? -16.448 41.040 -24.104 1.00 41.81 158 ALA A N 1
ATOM 649 C CA . ALA A 1 116 ? -17.111 41.108 -25.397 1.00 46.52 158 ALA A CA 1
ATOM 650 C C . ALA A 1 116 ? -16.874 39.826 -26.189 1.00 45.03 158 ALA A C 1
ATOM 651 O O . ALA A 1 116 ? -15.898 39.103 -25.978 1.00 46.29 158 ALA A O 1
ATOM 653 N N . ASP A 1 117 ? -17.792 39.544 -27.109 1.00 36.82 159 ASP A N 1
ATOM 654 C CA . ASP A 1 117 ? -17.668 38.356 -27.939 1.00 37.99 159 ASP A CA 1
ATOM 655 C C . ASP A 1 117 ? -16.437 38.455 -28.833 1.00 44.41 159 ASP A C 1
ATOM 656 O O . ASP A 1 117 ? -16.054 39.537 -29.285 1.00 41.65 159 ASP A O 1
ATOM 661 N N . ASP A 1 118 ? -15.808 37.310 -29.073 1.00 39.85 160 ASP A N 1
ATOM 662 C CA . ASP A 1 118 ? -14.698 37.253 -30.010 1.00 38.68 160 ASP A CA 1
ATOM 663 C C . ASP A 1 118 ? -15.215 37.291 -31.446 1.00 35.06 160 ASP A C 1
ATOM 664 O O . ASP A 1 118 ? -16.353 36.911 -31.734 1.00 46.56 160 ASP A O 1
ATOM 669 N N . ALA A 1 119 ? -14.360 37.764 -32.349 1.00 41.57 161 ALA A N 1
ATOM 670 C CA . ALA A 1 119 ? -14.701 37.809 -33.764 1.00 36.68 161 ALA A CA 1
ATOM 671 C C . ALA A 1 119 ? -14.794 36.398 -34.335 1.00 41.00 161 ALA A C 1
ATOM 672 O O . ALA A 1 119 ? -14.106 35.474 -33.891 1.00 46.18 161 ALA A O 1
ATOM 674 N N . VAL A 1 120 ? -15.666 36.233 -35.330 1.00 37.26 162 VAL A N 1
ATOM 675 C CA . VAL A 1 120 ? -15.903 34.931 -35.947 1.00 46.57 162 VAL A CA 1
ATOM 676 C C . VAL A 1 120 ? -14.973 34.686 -37.131 1.00 43.26 162 VAL A C 1
ATOM 677 O O . VAL A 1 120 ? -15.199 33.755 -37.909 1.00 49.55 162 VAL A O 1
ATOM 681 N N . ASP A 1 121 ? -13.922 35.494 -37.279 1.00 48.09 163 ASP A N 1
ATOM 682 C CA . ASP A 1 121 ? -13.025 35.339 -38.422 1.00 42.76 163 ASP A CA 1
ATOM 683 C C . ASP A 1 121 ? -12.233 34.041 -38.335 1.00 36.44 163 ASP A C 1
ATOM 684 O O . ASP A 1 121 ? -12.032 33.360 -39.350 1.00 42.61 163 ASP A O 1
ATOM 689 N N . GLU A 1 122 ? -11.778 33.682 -37.134 1.00 44.83 164 GLU A N 1
ATOM 690 C CA . GLU A 1 122 ? -11.004 32.463 -36.950 1.00 38.62 164 GLU A CA 1
ATOM 691 C C . GLU A 1 122 ? -11.845 31.202 -37.088 1.00 44.23 164 GLU A C 1
ATOM 692 O O . GLU A 1 122 ? -11.275 30.112 -37.195 1.00 46.21 164 GLU A O 1
ATOM 698 N N . THR A 1 123 ? -13.175 31.320 -37.091 1.00 43.17 165 THR A N 1
ATOM 699 C CA . THR A 1 123 ? -14.019 30.141 -37.233 1.00 40.49 165 THR A CA 1
ATOM 700 C C . THR A 1 123 ? -13.984 29.569 -38.645 1.00 42.48 165 THR A C 1
ATOM 701 O O . THR A 1 123 ? -14.370 28.412 -38.837 1.00 45.02 165 THR A O 1
ATOM 705 N N . GLU A 1 124 ? -13.528 30.347 -39.632 1.00 42.26 166 GLU A N 1
ATOM 706 C CA . GLU A 1 124 ? -13.506 29.870 -41.011 1.00 45.12 166 GLU A CA 1
ATOM 707 C C . GLU A 1 124 ? -12.561 28.689 -41.197 1.00 45.65 166 GLU A C 1
ATOM 708 O O . GLU A 1 124 ? -12.763 27.883 -42.111 1.00 43.83 166 GLU A O 1
ATOM 714 N N . LYS A 1 125 ? -11.542 28.562 -40.348 1.00 40.77 167 LYS A N 1
ATOM 715 C CA . LYS A 1 125 ? -10.608 27.449 -40.445 1.00 38.55 167 LYS A CA 1
ATOM 716 C C . LYS A 1 125 ? -11.193 26.134 -39.948 1.00 39.69 167 LYS A C 1
ATOM 717 O O . LYS A 1 125 ? -10.537 25.095 -40.082 1.00 43.56 167 LYS A O 1
ATOM 723 N N . LEU A 1 126 ? -12.398 26.150 -39.387 1.00 44.34 168 LEU A N 1
ATOM 724 C CA . LEU A 1 126 ? -13.000 24.972 -38.779 1.00 36.79 168 LEU A CA 1
ATOM 725 C C . LEU A 1 126 ? -13.964 24.301 -39.747 1.00 44.96 168 LEU A C 1
ATOM 726 O O . LEU A 1 126 ? -14.712 24.973 -40.464 1.00 33.94 168 LEU A O 1
ATOM 731 N N . LEU A 1 127 ? -13.940 22.970 -39.759 1.00 39.20 169 LEU A N 1
ATOM 732 C CA . LEU A 1 127 ? -14.904 22.161 -40.498 1.00 39.41 169 LEU A CA 1
ATOM 733 C C . LEU A 1 127 ? -15.422 21.082 -39.559 1.00 41.99 169 LEU A C 1
ATOM 734 O O . LEU A 1 127 ? -14.674 20.177 -39.175 1.00 33.77 169 LEU A O 1
ATOM 739 N N . PHE A 1 128 ? -16.694 21.180 -39.187 1.00 36.33 170 PHE A N 1
ATOM 740 C CA . PHE A 1 128 ? -17.309 20.230 -38.274 1.00 35.58 170 PHE A CA 1
ATOM 741 C C . PHE A 1 128 ? -17.924 19.068 -39.045 1.00 38.61 170 PHE A C 1
ATOM 742 O O . PHE A 1 128 ? -18.375 19.220 -40.184 1.00 42.94 170 PHE A O 1
ATOM 750 N N . GLY A 1 129 ? -17.939 17.908 -38.411 1.00 38.46 171 GLY A N 1
ATOM 751 C CA . GLY A 1 129 ? -18.504 16.718 -39.020 1.00 44.88 171 GLY A CA 1
ATOM 752 C C . GLY A 1 129 ? -19.493 16.035 -38.083 1.00 41.82 171 GLY A C 1
ATOM 753 O O . GLY A 1 129 ? -19.225 15.890 -36.895 1.00 41.34 171 GLY A O 1
ATOM 754 N N . LEU A 1 130 ? -20.617 15.624 -38.653 1.00 35.97 172 LEU A N 1
ATOM 755 C CA . LEU A 1 130 ? -21.703 15.038 -37.879 1.00 35.33 172 LEU A CA 1
ATOM 756 C C . LEU A 1 130 ? -22.165 13.740 -38.522 1.00 34.42 172 LEU A C 1
ATOM 757 O O . LEU A 1 130 ? -22.230 13.630 -39.750 1.00 43.59 172 LEU A O 1
ATOM 762 N N . ALA A 1 131 ? -22.479 12.759 -37.681 1.00 38.99 173 ALA A N 1
ATOM 763 C CA . ALA A 1 131 ? -23.127 11.518 -38.098 1.00 34.65 173 ALA A CA 1
ATOM 764 C C . ALA A 1 131 ? -24.496 11.501 -37.428 1.00 39.98 173 ALA A C 1
ATOM 765 O O . ALA A 1 131 ? -24.625 11.092 -36.271 1.00 41.67 173 ALA A O 1
ATOM 767 N N . THR A 1 132 ? -25.512 11.962 -38.150 1.00 34.34 174 THR A N 1
ATOM 768 C CA . THR A 1 132 ? -26.858 12.090 -37.606 1.00 36.08 174 THR A CA 1
ATOM 769 C C . THR A 1 132 ? -27.842 12.121 -38.772 1.00 35.32 174 THR A C 1
ATOM 770 O O . THR A 1 132 ? -27.481 11.832 -39.918 1.00 38.85 174 THR A O 1
ATOM 774 N N . THR A 1 133 ? -29.091 12.469 -38.480 1.00 35.99 175 THR A N 1
ATOM 775 C CA . THR A 1 133 ? -30.141 12.534 -39.483 1.00 38.47 175 THR A CA 1
ATOM 776 C C . THR A 1 133 ? -30.682 13.955 -39.582 1.00 47.87 175 THR A C 1
ATOM 777 O O . THR A 1 133 ? -30.463 14.791 -38.702 1.00 40.43 175 THR A O 1
ATOM 781 N N . ALA A 1 134 ? -31.398 14.217 -40.679 1.00 45.01 176 ALA A N 1
ATOM 782 C CA . ALA A 1 134 ? -32.026 15.521 -40.857 1.00 39.70 176 ALA A CA 1
ATOM 783 C C . ALA A 1 134 ? -33.128 15.755 -39.833 1.00 45.00 176 ALA A C 1
ATOM 784 O O . ALA A 1 134 ? -33.407 16.906 -39.477 1.00 47.97 176 ALA A O 1
ATOM 786 N N . ASP A 1 135 ? -33.763 14.684 -39.351 1.00 37.07 177 ASP A N 1
ATOM 787 C CA . ASP A 1 135 ? -34.793 14.833 -38.329 1.00 44.03 177 ASP A CA 1
ATOM 788 C C . ASP A 1 135 ? -34.186 15.242 -36.992 1.00 44.76 177 ASP A C 1
ATOM 789 O O . ASP A 1 135 ? -34.774 16.043 -36.256 1.00 37.81 177 ASP A O 1
ATOM 794 N N . ARG A 1 136 ? -33.010 14.704 -36.660 1.00 44.34 178 ARG A N 1
ATOM 795 C CA . ARG A 1 136 ? -32.347 15.098 -35.421 1.00 45.43 178 ARG A CA 1
ATOM 796 C C . ARG A 1 136 ? -31.806 16.520 -35.513 1.00 47.95 178 ARG A C 1
ATOM 797 O O . ARG A 1 136 ? -31.812 17.257 -34.521 1.00 43.01 178 ARG A O 1
ATOM 805 N N . LEU A 1 137 ? -31.329 16.919 -36.696 1.00 45.25 179 LEU A N 1
ATOM 806 C CA . LEU A 1 137 ? -30.870 18.292 -36.883 1.00 41.33 179 LEU A CA 1
ATOM 807 C C . LEU A 1 137 ? -32.015 19.280 -36.702 1.00 46.03 179 LEU A C 1
ATOM 808 O O . LEU A 1 137 ? -31.834 20.354 -36.117 1.00 45.19 179 LEU A O 1
ATOM 813 N N . ASP A 1 138 ? -33.204 18.931 -37.199 1.00 44.54 180 ASP A N 1
ATOM 814 C CA . ASP A 1 138 ? -34.353 19.820 -37.071 1.00 38.75 180 ASP A CA 1
ATOM 815 C C . ASP A 1 138 ? -34.816 19.922 -35.624 1.00 42.23 180 ASP A C 1
ATOM 816 O O . ASP A 1 138 ? -35.244 20.993 -35.177 1.00 46.25 180 ASP A O 1
ATOM 821 N N A ARG A 1 139 ? -34.739 18.819 -34.876 0.48 44.48 181 ARG A N 1
ATOM 822 N N B ARG A 1 139 ? -34.743 18.820 -34.874 0.52 44.51 181 ARG A N 1
ATOM 823 C CA A ARG A 1 139 ? -35.161 18.840 -33.479 0.48 43.33 181 ARG A CA 1
ATOM 824 C CA B ARG A 1 139 ? -35.166 18.851 -33.478 0.52 43.30 181 ARG A CA 1
ATOM 825 C C A ARG A 1 139 ? -34.196 19.637 -32.612 0.48 45.88 181 ARG A C 1
ATOM 826 C C B ARG A 1 139 ? -34.196 19.643 -32.612 0.52 45.79 181 ARG A C 1
ATOM 827 O O A ARG A 1 139 ? -34.618 20.270 -31.637 0.48 41.85 181 ARG A O 1
ATOM 828 O O B ARG A 1 139 ? -34.615 20.280 -31.639 0.52 41.82 181 ARG A O 1
ATOM 843 N N . LEU A 1 140 ? -32.906 19.620 -32.946 1.00 45.08 182 LEU A N 1
ATOM 844 C CA . LEU A 1 140 ? -31.887 20.342 -32.198 1.00 48.11 182 LEU A CA 1
ATOM 845 C C . LEU A 1 140 ? -31.469 21.635 -32.888 1.00 42.02 182 LEU A C 1
ATOM 846 O O . LEU A 1 140 ? -30.401 22.176 -32.582 1.00 37.94 182 LEU A O 1
ATOM 851 N N . LEU A 1 141 ? -32.295 22.140 -33.807 1.00 36.80 183 LEU A N 1
ATOM 852 C CA . LEU A 1 141 ? -31.917 23.309 -34.600 1.00 38.91 183 LEU A CA 1
ATOM 853 C C . LEU A 1 141 ? -31.581 24.535 -33.760 1.00 39.16 183 LEU A C 1
ATOM 854 O O . LEU A 1 141 ? -30.557 25.182 -34.046 1.00 37.71 183 LEU A O 1
ATOM 859 N N . PRO A 1 142 ? -32.365 24.925 -32.744 1.00 36.32 184 PRO A N 1
ATOM 860 C CA . PRO A 1 142 ? -31.990 26.129 -31.978 1.00 35.94 184 PRO A CA 1
ATOM 861 C C . PRO A 1 142 ? -30.630 26.025 -31.309 1.00 42.62 184 PRO A C 1
ATOM 862 O O . PRO A 1 142 ? -29.886 27.013 -31.276 1.00 31.37 184 PRO A O 1
ATOM 866 N N . SER A 1 143 ? -30.280 24.852 -30.776 1.00 33.92 185 SER A N 1
ATOM 867 C CA . SER A 1 143 ? -28.977 24.696 -30.139 1.00 32.44 185 SER A CA 1
ATOM 868 C C . SER A 1 143 ? -27.854 24.715 -31.167 1.00 33.10 185 SER A C 1
ATOM 869 O O . SER A 1 143 ? -26.774 25.259 -30.907 1.00 37.40 185 SER A O 1
ATOM 872 N N . LEU A 1 144 ? -28.089 24.126 -32.342 1.00 33.44 186 LEU A N 1
ATOM 873 C CA . LEU A 1 144 ? -27.090 24.170 -33.404 1.00 37.34 186 LEU A CA 1
ATOM 874 C C . LEU A 1 144 ? -26.911 25.583 -33.945 1.00 37.15 186 LEU A C 1
ATOM 875 O O . LEU A 1 144 ? -25.802 25.958 -34.341 1.00 30.27 186 LEU A O 1
ATOM 880 N N . LEU A 1 145 ? -27.985 26.377 -33.966 1.00 34.73 187 LEU A N 1
ATOM 881 C CA . LEU A 1 145 ? -27.880 27.751 -34.445 1.00 29.09 187 LEU A CA 1
ATOM 882 C C . LEU A 1 145 ? -27.014 28.594 -33.517 1.00 34.16 187 LEU A C 1
ATOM 883 O O . LEU A 1 145 ? -26.229 29.430 -33.978 1.00 37.78 187 LEU A O 1
ATOM 888 N N . TYR A 1 146 ? -27.142 28.389 -32.205 1.00 29.54 188 TYR A N 1
ATOM 889 C CA . TYR A 1 146 ? -26.315 29.142 -31.268 1.00 26.22 188 TYR A CA 1
ATOM 890 C C . TYR A 1 146 ? -24.850 28.740 -31.380 1.00 30.85 188 TYR A C 1
ATOM 891 O O . TYR A 1 146 ? -23.958 29.588 -31.263 1.00 36.50 188 TYR A O 1
ATOM 900 N N . SER A 1 147 ? -24.582 27.454 -31.606 1.00 34.38 189 SER A N 1
ATOM 901 C CA . SER A 1 147 ? -23.203 26.982 -31.636 1.00 31.07 189 SER A CA 1
ATOM 902 C C . SER A 1 147 ? -22.504 27.395 -32.926 1.00 34.87 189 SER A C 1
ATOM 903 O O . SER A 1 147 ? -21.386 27.923 -32.894 1.00 34.80 189 SER A O 1
ATOM 906 N N . TYR A 1 148 ? -23.151 27.172 -34.072 1.00 39.16 190 TYR A N 1
ATOM 907 C CA . TYR A 1 148 ? -22.507 27.349 -35.364 1.00 44.11 190 TYR A CA 1
ATOM 908 C C . TYR A 1 148 ? -23.150 28.401 -36.254 1.00 35.02 190 TYR A C 1
ATOM 909 O O . TYR A 1 148 ? -22.494 28.863 -37.194 1.00 38.87 190 TYR A O 1
ATOM 918 N N . GLY A 1 149 ? -24.398 28.786 -35.999 1.00 35.60 191 GLY A N 1
ATOM 919 C CA . GLY A 1 149 ? -25.033 29.791 -36.832 1.00 34.23 191 GLY A CA 1
ATOM 920 C C . GLY A 1 149 ? -24.326 31.129 -36.741 1.00 42.93 191 GLY A C 1
ATOM 921 O O . GLY A 1 149 ? -23.802 31.513 -35.693 1.00 43.68 191 GLY A O 1
ATOM 922 N N . ASN A 1 150 ? -24.308 31.840 -37.870 1.00 36.02 192 ASN A N 1
ATOM 923 C CA . ASN A 1 150 ? -23.661 33.148 -37.987 1.00 36.88 192 ASN A CA 1
ATOM 924 C C . ASN A 1 150 ? -22.171 33.083 -37.659 1.00 41.20 192 ASN A C 1
ATOM 925 O O . ASN A 1 150 ? -21.600 34.032 -37.118 1.00 39.15 192 ASN A O 1
ATOM 930 N N . THR A 1 151 ? -21.538 31.960 -37.978 1.00 41.87 193 THR A N 1
ATOM 931 C CA . THR A 1 151 ? -20.091 31.822 -37.948 1.00 37.11 193 THR A CA 1
ATOM 932 C C . THR A 1 151 ? -19.609 31.397 -39.328 1.00 39.95 193 THR A C 1
ATOM 933 O O . THR A 1 151 ? -20.402 31.067 -40.212 1.00 41.55 193 THR A O 1
ATOM 937 N N . LYS A 1 152 ? -18.292 31.406 -39.510 1.00 42.24 194 LYS A N 1
ATOM 938 C CA . LYS A 1 152 ? -17.686 31.030 -40.780 1.00 37.93 194 LYS A CA 1
ATOM 939 C C . LYS A 1 152 ? -17.258 29.568 -40.821 1.00 40.90 194 LYS A C 1
ATOM 940 O O . LYS A 1 152 ? -16.561 29.165 -41.758 1.00 47.76 194 LYS A O 1
ATOM 946 N N . ALA A 1 153 ? -17.659 28.768 -39.837 1.00 40.50 195 ALA A N 1
ATOM 947 C CA . ALA A 1 153 ? -17.271 27.367 -39.797 1.00 48.03 195 ALA A CA 1
ATOM 948 C C . ALA A 1 153 ? -18.145 26.538 -40.727 1.00 42.37 195 ALA A C 1
ATOM 949 O O . ALA A 1 153 ? -19.346 26.788 -40.866 1.00 44.17 195 ALA A O 1
ATOM 951 N N . GLY A 1 154 ? -17.532 25.547 -41.368 1.00 40.43 196 GLY A N 1
ATOM 952 C CA . GLY A 1 154 ? -18.261 24.637 -42.226 1.00 38.81 196 GLY A CA 1
ATOM 953 C C . GLY A 1 154 ? -18.740 23.408 -41.473 1.00 37.29 196 GLY A C 1
ATOM 954 O O . GLY A 1 154 ? -18.152 22.999 -40.475 1.00 44.70 196 GLY A O 1
ATOM 955 N N . ILE A 1 155 ? -19.836 22.828 -41.961 1.00 44.40 197 ILE A N 1
ATOM 956 C CA . ILE A 1 155 ? -20.432 21.640 -41.359 1.00 40.52 197 ILE A CA 1
ATOM 957 C C . ILE A 1 155 ? -20.788 20.666 -42.473 1.00 43.28 197 ILE A C 1
ATOM 958 O O . ILE A 1 155 ? -21.511 21.027 -43.408 1.00 38.60 197 ILE A O 1
ATOM 963 N N . ILE A 1 156 ? -20.283 19.439 -42.379 1.00 37.71 198 ILE A N 1
ATOM 964 C CA . ILE A 1 156 ? -20.703 18.342 -43.241 1.00 35.11 198 ILE A CA 1
ATOM 965 C C . ILE A 1 156 ? -21.324 17.268 -42.361 1.00 38.92 198 ILE A C 1
ATOM 966 O O . ILE A 1 156 ? -20.851 17.015 -41.247 1.00 35.11 198 ILE A O 1
ATOM 971 N N . VAL A 1 157 ? -22.396 16.652 -42.851 1.00 35.09 199 VAL A N 1
ATOM 972 C CA . VAL A 1 157 ? -23.148 15.658 -42.093 1.00 42.50 199 VAL A CA 1
ATOM 973 C C . VAL A 1 157 ? -23.278 14.397 -42.933 1.00 40.86 199 VAL A C 1
ATOM 974 O O . VAL A 1 157 ? -23.696 14.460 -44.094 1.00 42.12 199 VAL A O 1
ATOM 978 N N . LEU A 1 158 ? -22.926 13.256 -42.345 1.00 47.72 200 LEU A N 1
ATOM 979 C CA . LEU A 1 158 ? -23.140 11.958 -42.974 1.00 35.89 200 LEU A CA 1
ATOM 980 C C . LEU A 1 158 ? -24.488 11.419 -42.507 1.00 39.48 200 LEU A C 1
ATOM 981 O O . LEU A 1 158 ? -24.641 11.030 -41.344 1.00 49.32 200 LEU A O 1
ATOM 986 N N . VAL A 1 159 ? -25.465 11.405 -43.409 1.00 41.34 201 VAL A N 1
ATOM 987 C CA . VAL A 1 159 ? -26.818 10.951 -43.098 1.00 39.57 201 VAL A CA 1
ATOM 988 C C . VAL A 1 159 ? -27.003 9.544 -43.654 1.00 43.55 201 VAL A C 1
ATOM 989 O O . VAL A 1 159 ? -26.260 9.138 -44.560 1.00 46.04 201 VAL A O 1
ATOM 993 N N . PRO A 1 160 ? -27.956 8.763 -43.148 1.00 42.63 202 PRO A N 1
ATOM 994 C CA . PRO A 1 160 ? -28.198 7.431 -43.714 1.00 49.75 202 PRO A CA 1
ATOM 995 C C . PRO A 1 160 ? -28.767 7.525 -45.123 1.00 55.72 202 PRO A C 1
ATOM 996 O O . PRO A 1 160 ? -29.185 8.583 -45.597 1.00 52.90 202 PRO A O 1
ATOM 1000 N N . GLU A 1 161 ? -28.773 6.378 -45.798 1.00 51.18 203 GLU A N 1
ATOM 1001 C CA . GLU A 1 161 ? -29.320 6.306 -47.145 1.00 49.65 203 GLU A CA 1
ATOM 1002 C C . GLU A 1 161 ? -30.841 6.383 -47.102 1.00 55.63 203 GLU A C 1
ATOM 1003 O O . GLU A 1 161 ? -31.489 5.749 -46.264 1.00 59.83 203 GLU A O 1
ATOM 1009 N N . SER A 1 162 ? -31.410 7.165 -48.013 1.00 46.15 204 SER A N 1
ATOM 1010 C CA . SER A 1 162 ? -32.854 7.362 -48.081 1.00 51.92 204 SER A CA 1
ATOM 1011 C C . SER A 1 162 ? -33.180 8.029 -49.412 1.00 57.49 204 SER A C 1
ATOM 1012 O O . SER A 1 162 ? -32.289 8.343 -50.209 1.00 51.41 204 SER A O 1
ATOM 1015 N N . ASP A 1 163 ? -34.473 8.237 -49.648 1.00 52.01 205 ASP A N 1
ATOM 1016 C CA . ASP A 1 163 ? -34.960 8.951 -50.820 1.00 59.18 205 ASP A CA 1
ATOM 1017 C C . ASP A 1 163 ? -35.060 10.453 -50.586 1.00 58.32 205 ASP A C 1
ATOM 1018 O O . ASP A 1 163 ? -35.629 11.161 -51.424 1.00 57.28 205 ASP A O 1
ATOM 1023 N N . ASP A 1 164 ? -34.526 10.948 -49.473 1.00 52.64 206 ASP A N 1
ATOM 1024 C CA . ASP A 1 164 ? -34.672 12.354 -49.124 1.00 49.75 206 ASP A CA 1
ATOM 1025 C C . ASP A 1 164 ? -33.915 13.244 -50.101 1.00 45.92 206 ASP A C 1
ATOM 1026 O O . ASP A 1 164 ? -32.787 12.940 -50.502 1.00 52.76 206 ASP A O 1
ATOM 1031 N N . ASP A 1 165 ? -34.546 14.350 -50.482 1.00 42.55 207 ASP A N 1
ATOM 1032 C CA . ASP A 1 165 ? -33.896 15.359 -51.310 1.00 44.11 207 ASP A CA 1
ATOM 1033 C C . ASP A 1 165 ? -32.898 16.126 -50.452 1.00 48.73 207 ASP A C 1
ATOM 1034 O O . ASP A 1 165 ? -33.289 16.951 -49.620 1.00 52.97 207 ASP A O 1
ATOM 1039 N N . LEU A 1 166 ? -31.606 15.852 -50.647 1.00 50.29 208 LEU A N 1
ATOM 1040 C CA . LEU A 1 166 ? -30.584 16.515 -49.843 1.00 39.81 208 LEU A CA 1
ATOM 1041 C C . LEU A 1 166 ? -30.532 18.009 -50.137 1.00 45.45 208 LEU A C 1
ATOM 1042 O O . LEU A 1 166 ? -30.308 18.816 -49.227 1.00 42.48 208 LEU A O 1
ATOM 1047 N N . ASP A 1 167 ? -30.739 18.398 -51.398 1.00 48.02 209 ASP A N 1
ATOM 1048 C CA . ASP A 1 167 ? -30.711 19.814 -51.747 1.00 51.27 209 ASP A CA 1
ATOM 1049 C C . ASP A 1 167 ? -31.870 20.565 -51.105 1.00 48.13 209 ASP A C 1
ATOM 1050 O O . ASP A 1 167 ? -31.705 21.704 -50.655 1.00 50.20 209 ASP A O 1
ATOM 1055 N N . LYS A 1 168 ? -33.050 19.943 -51.054 1.00 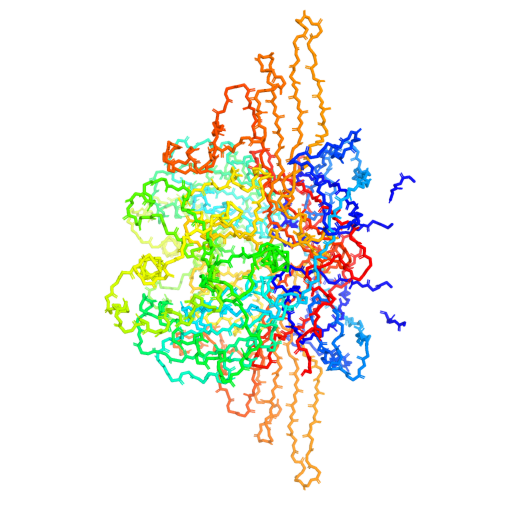50.24 210 LYS A N 1
ATOM 1056 C CA . LYS A 1 168 ? -34.193 20.580 -50.408 1.00 52.38 210 LYS A CA 1
ATOM 1057 C C . LYS A 1 168 ? -33.994 20.672 -48.900 1.00 51.79 210 LYS A C 1
ATOM 1058 O O . LYS A 1 168 ? -34.281 21.710 -48.293 1.00 43.26 210 LYS A O 1
ATOM 1064 N N . GLN A 1 169 ? -33.503 19.596 -48.280 1.00 43.89 211 GLN A N 1
ATOM 1065 C CA . GLN A 1 169 ? -33.248 19.624 -46.844 1.00 45.60 211 GLN A CA 1
ATOM 1066 C C . GLN A 1 169 ? -32.149 20.621 -46.501 1.00 46.82 211 GLN A C 1
ATOM 1067 O O . GLN A 1 169 ? -32.217 21.303 -45.472 1.00 47.26 211 GLN A O 1
ATOM 1073 N N . MET A 1 170 ? -31.126 20.717 -47.353 1.00 48.47 212 MET A N 1
ATOM 1074 C CA . MET A 1 170 ? -30.037 21.657 -47.108 1.00 41.52 212 MET A CA 1
ATOM 1075 C C . MET A 1 170 ? -30.526 23.097 -47.190 1.00 41.25 212 MET A C 1
ATOM 1076 O O . MET A 1 170 ? -30.094 23.951 -46.407 1.00 40.84 212 MET A O 1
ATOM 1081 N N . THR A 1 171 ? -31.428 23.384 -48.131 1.00 44.31 213 THR A N 1
ATOM 1082 C CA . THR A 1 171 ? -32.008 24.720 -48.224 1.00 44.15 213 THR A CA 1
ATOM 1083 C C . THR A 1 171 ? -32.884 25.021 -47.013 1.00 38.70 213 THR A C 1
ATOM 1084 O O . THR A 1 171 ? -32.909 26.157 -46.524 1.00 43.91 213 THR A O 1
ATOM 1088 N N . TYR A 1 172 ? -33.596 24.008 -46.511 1.00 34.54 214 TYR A N 1
ATOM 1089 C CA . TYR A 1 172 ? -34.441 24.190 -45.335 1.00 35.89 214 TYR A CA 1
ATOM 1090 C C . TYR A 1 172 ? -33.633 24.690 -44.144 1.00 43.83 214 TYR A C 1
ATOM 1091 O O . TYR A 1 172 ? -34.088 25.566 -43.398 1.00 42.49 214 TYR A O 1
ATOM 1100 N N . PHE A 1 173 ? -32.427 24.151 -43.951 1.00 39.27 215 PHE A N 1
ATOM 1101 C CA . PHE A 1 173 ? -31.606 24.551 -42.815 1.00 46.86 215 PHE A CA 1
ATOM 1102 C C . PHE A 1 173 ? -30.840 25.839 -43.096 1.00 41.04 215 PHE A C 1
ATOM 1103 O O . PHE A 1 173 ? -30.674 26.672 -42.197 1.00 37.66 215 PHE A O 1
ATOM 1111 N N . ARG A 1 174 ? -30.366 26.017 -44.332 1.00 36.74 216 ARG A N 1
ATOM 1112 C CA . ARG A 1 174 ? -29.574 27.199 -44.660 1.00 42.68 216 ARG A CA 1
ATOM 1113 C C . ARG A 1 174 ? -30.406 28.471 -44.564 1.00 34.95 216 ARG A C 1
ATOM 1114 O O . ARG A 1 174 ? -29.935 29.488 -44.039 1.00 38.32 216 ARG A O 1
ATOM 1122 N N . ASN A 1 175 ? -31.642 28.438 -45.066 1.00 37.87 217 ASN A N 1
ATOM 1123 C CA . ASN A 1 175 ? -32.508 29.608 -44.980 1.00 42.54 217 ASN A CA 1
ATOM 1124 C C . ASN A 1 175 ? -32.843 29.970 -43.540 1.00 38.94 217 ASN A C 1
ATOM 1125 O O . ASN A 1 175 ? -33.180 31.126 -43.266 1.00 35.78 217 ASN A O 1
ATOM 1130 N N . ARG A 1 176 ? -32.751 29.014 -42.618 1.00 33.68 218 ARG A N 1
ATOM 1131 C CA . ARG A 1 176 ? -32.995 29.278 -41.208 1.00 33.08 218 ARG A CA 1
ATOM 1132 C C . ARG A 1 176 ? -31.745 29.725 -40.461 1.00 39.52 218 ARG A C 1
ATOM 1133 O O . ARG A 1 176 ? -31.851 30.145 -39.304 1.00 33.91 218 ARG A O 1
ATOM 1141 N N . GLY A 1 177 ? -30.573 29.649 -41.088 1.00 33.04 219 GLY A N 1
ATOM 1142 C CA . GLY A 1 177 ? -29.338 30.111 -40.478 1.00 31.09 219 GLY A CA 1
ATOM 1143 C C . GLY A 1 177 ? -28.287 29.043 -40.255 1.00 37.84 219 GLY A C 1
ATOM 1144 O O . GLY A 1 177 ? -27.219 29.361 -39.711 1.00 38.70 219 GLY A O 1
ATOM 1145 N N . LEU A 1 178 ? -28.519 27.790 -40.640 1.00 33.84 220 LEU A N 1
ATOM 1146 C CA . LEU A 1 178 ? -27.557 26.707 -40.436 1.00 41.28 220 LEU A CA 1
ATOM 1147 C C . LEU A 1 178 ? -27.113 26.196 -41.803 1.00 46.18 220 LEU A C 1
ATOM 1148 O O . LEU A 1 178 ? -27.825 25.418 -42.447 1.00 46.13 220 LEU A O 1
ATOM 1153 N N . ASP A 1 179 ? -25.935 26.631 -42.241 1.00 41.98 221 ASP A N 1
ATOM 1154 C CA . ASP A 1 179 ? -25.381 26.232 -43.529 1.00 45.57 221 ASP A CA 1
ATOM 1155 C C . ASP A 1 179 ? -24.552 24.968 -43.330 1.00 42.79 221 ASP A C 1
ATOM 1156 O O . ASP A 1 179 ? -23.485 25.008 -42.710 1.00 43.61 221 ASP A O 1
ATOM 1161 N N . LEU A 1 180 ? -25.043 23.847 -43.854 1.00 39.97 222 LEU A N 1
ATOM 1162 C CA . LEU A 1 180 ? -24.364 22.567 -43.724 1.00 46.22 222 LEU A CA 1
ATOM 1163 C C . LEU A 1 180 ? -24.475 21.801 -45.034 1.00 45.59 222 LEU A C 1
ATOM 1164 O O . LEU A 1 180 ? -25.268 22.140 -45.917 1.00 44.15 222 LEU A O 1
ATOM 1169 N N . THR A 1 181 ? -23.664 20.752 -45.151 1.00 43.42 223 THR A N 1
ATOM 1170 C CA . THR A 1 181 ? -23.656 19.879 -46.318 1.00 45.89 223 THR A CA 1
ATOM 1171 C C . THR A 1 181 ? -24.104 18.490 -45.887 1.00 48.37 223 THR A C 1
ATOM 1172 O O . THR A 1 181 ? -23.495 17.886 -44.997 1.00 44.20 223 THR A O 1
ATOM 1176 N N . LEU A 1 182 ? -25.166 17.991 -46.513 1.00 37.05 224 LEU A N 1
ATOM 1177 C CA . LEU A 1 182 ? -25.707 16.671 -46.218 1.00 44.80 224 LEU A CA 1
ATOM 1178 C C . LEU A 1 182 ? -25.177 15.665 -47.229 1.00 43.02 224 LEU A C 1
ATOM 1179 O O . LEU A 1 182 ? -25.281 15.881 -48.441 1.00 47.19 224 LEU A O 1
ATOM 1184 N N . ILE A 1 183 ? -24.608 14.571 -46.728 1.00 40.69 225 ILE A N 1
ATOM 1185 C CA . ILE A 1 183 ? -24.020 13.527 -47.561 1.00 40.46 225 ILE A CA 1
ATOM 1186 C C . ILE A 1 183 ? -24.588 12.187 -47.116 1.00 44.07 225 ILE A C 1
ATOM 1187 O O . ILE A 1 183 ? -24.487 11.829 -45.936 1.00 49.63 225 ILE A O 1
ATOM 1192 N N . LYS A 1 184 ? -25.178 11.449 -48.053 1.00 45.30 226 LYS A N 1
ATOM 1193 C CA . LYS A 1 184 ? -25.710 10.127 -47.752 1.00 47.15 226 LYS A CA 1
ATOM 1194 C C . LYS A 1 184 ? -24.579 9.111 -47.663 1.00 50.98 226 LYS A C 1
ATOM 1195 O O . LYS A 1 184 ? -23.650 9.120 -48.476 1.00 44.41 226 LYS A O 1
ATOM 1201 N N . SER A 1 185 ? -24.661 8.230 -46.665 1.00 47.55 227 SER A N 1
ATOM 1202 C CA . SER A 1 185 ? -23.624 7.242 -46.420 1.00 54.95 227 SER A CA 1
ATOM 1203 C C . SER A 1 185 ? -24.257 5.887 -46.135 1.00 48.64 227 SER A C 1
ATOM 1204 O O . SER A 1 185 ? -25.269 5.811 -45.423 1.00 54.80 227 SER A O 1
ATOM 1207 N N . PRO A 1 186 ? -23.691 4.804 -46.677 1.00 60.13 228 PRO A N 1
ATOM 1208 C CA . PRO A 1 186 ? -24.241 3.468 -46.408 1.00 60.68 228 PRO A CA 1
ATOM 1209 C C . PRO A 1 186 ? -23.837 2.895 -45.060 1.00 67.00 228 PRO A C 1
ATOM 1210 O O . PRO A 1 186 ? -24.410 1.877 -44.646 1.00 72.86 228 PRO A O 1
ATOM 1214 N N . LEU A 1 187 ? -22.882 3.509 -44.367 1.00 68.05 229 LEU A N 1
ATOM 1215 C CA . LEU A 1 187 ? -22.409 2.990 -43.095 1.00 64.57 229 LEU A CA 1
ATOM 1216 C C . LEU A 1 187 ? -23.466 3.184 -42.009 1.00 61.07 229 LEU A C 1
ATOM 1217 O O . LEU A 1 187 ? -24.446 3.916 -42.173 1.00 70.46 229 LEU A O 1
ATOM 1222 N N . ASP A 1 188 ? -23.260 2.503 -40.886 1.00 66.91 230 ASP A N 1
ATOM 1223 C CA . ASP A 1 188 ? -24.098 2.709 -39.717 1.00 56.66 230 ASP A CA 1
ATOM 1224 C C . ASP A 1 188 ? -23.592 3.912 -38.924 1.00 65.47 230 ASP A C 1
ATOM 1225 O O . ASP A 1 188 ? -22.542 4.485 -39.221 1.00 69.41 230 ASP A O 1
ATOM 1230 N N . PHE A 1 189 ? -24.357 4.295 -37.897 1.00 66.49 231 PHE A N 1
ATOM 1231 C CA . PHE A 1 189 ? -24.012 5.486 -37.124 1.00 65.65 231 PHE A CA 1
ATOM 1232 C C . PHE A 1 189 ? -22.622 5.375 -36.509 1.00 65.48 231 PHE A C 1
ATOM 1233 O O . PHE A 1 189 ? -21.871 6.357 -36.474 1.00 58.96 231 PHE A O 1
ATOM 1241 N N . THR A 1 190 ? -22.262 4.188 -36.017 1.00 56.79 232 THR A N 1
ATOM 1242 C CA . THR A 1 190 ? -20.941 4.009 -35.422 1.00 47.66 232 THR A CA 1
ATOM 1243 C C . THR A 1 190 ? -19.841 4.140 -36.469 1.00 51.99 232 THR A C 1
ATOM 1244 O O . THR A 1 190 ? -18.830 4.813 -36.235 1.00 45.94 232 THR A O 1
ATOM 1248 N N . ALA A 1 191 ? -20.022 3.509 -37.631 1.00 47.98 233 ALA A N 1
ATOM 1249 C CA . ALA A 1 191 ? -19.022 3.593 -38.689 1.00 45.06 233 ALA A CA 1
ATOM 1250 C C . ALA A 1 191 ? -19.053 4.937 -39.404 1.00 42.72 233 ALA A C 1
ATOM 1251 O O . ALA A 1 191 ? -18.017 5.389 -39.905 1.00 43.57 233 ALA A O 1
ATOM 1253 N N . ARG A 1 192 ? -20.220 5.587 -39.469 1.00 45.47 234 ARG A N 1
ATOM 1254 C CA . ARG A 1 192 ? -20.297 6.891 -40.120 1.00 46.53 234 ARG A CA 1
ATOM 1255 C C . ARG A 1 192 ? -19.529 7.951 -39.346 1.00 42.49 234 ARG A C 1
ATOM 1256 O O . ARG A 1 192 ? -19.038 8.916 -39.943 1.00 47.31 234 ARG A O 1
ATOM 1264 N N . TYR A 1 193 ? -19.417 7.792 -38.025 1.00 42.70 235 TYR A N 1
ATOM 1265 C CA . TYR A 1 193 ? -18.620 8.716 -37.225 1.00 30.16 235 TYR A CA 1
ATOM 1266 C C . TYR A 1 193 ? -17.165 8.709 -37.678 1.00 45.15 235 TYR A C 1
ATOM 1267 O O . TYR A 1 193 ? -16.596 9.756 -38.009 1.00 36.24 235 TYR A O 1
ATOM 1276 N N . PHE A 1 194 ? -16.542 7.528 -37.692 1.00 39.42 236 PHE A N 1
ATOM 1277 C CA . PHE A 1 194 ? -15.184 7.426 -38.211 1.00 32.48 236 PHE A CA 1
ATOM 1278 C C . PHE A 1 194 ? -15.148 7.635 -39.718 1.00 40.79 236 PHE A C 1
ATOM 1279 O O . PHE A 1 194 ? -14.118 8.050 -40.262 1.00 36.08 236 PHE A O 1
ATOM 1287 N N . GLY A 1 195 ? -16.258 7.357 -40.406 1.00 40.99 237 GLY A N 1
ATOM 1288 C CA . GLY A 1 195 ? -16.356 7.636 -41.828 1.00 37.11 237 GLY A CA 1
ATOM 1289 C C . GLY A 1 195 ? -16.240 9.105 -42.179 1.00 28.33 237 GLY A C 1
ATOM 1290 O O . GLY A 1 195 ? -16.091 9.432 -43.362 1.00 40.83 237 GLY A O 1
ATOM 1291 N N . LEU A 1 196 ? -16.308 9.993 -41.185 1.00 35.95 238 LEU A N 1
ATOM 1292 C CA . LEU A 1 196 ? -16.094 11.413 -41.432 1.00 37.10 238 LEU A CA 1
ATOM 1293 C C . LEU A 1 196 ? -14.660 11.707 -41.850 1.00 44.57 238 LEU A C 1
ATOM 1294 O O . LEU A 1 196 ? -14.415 12.733 -42.491 1.00 50.73 238 LEU A O 1
ATOM 1299 N N . VAL A 1 197 ? -13.715 10.831 -41.498 1.00 38.61 239 VAL A N 1
ATOM 1300 C CA . VAL A 1 197 ? -12.324 11.016 -41.902 1.00 36.67 239 VAL A CA 1
ATOM 1301 C C . VAL A 1 197 ? -12.220 11.093 -43.421 1.00 35.53 239 VAL A C 1
ATOM 1302 O O . VAL A 1 197 ? -11.550 11.974 -43.973 1.00 49.48 239 VAL A O 1
ATOM 1306 N N . GLN A 1 198 ? -12.888 10.172 -44.119 1.00 43.35 240 GLN A N 1
ATOM 1307 C CA . GLN A 1 198 ? -12.891 10.216 -45.577 1.00 46.75 240 GLN A CA 1
ATOM 1308 C C . GLN A 1 198 ? -13.755 11.361 -46.091 1.00 42.38 240 GLN A C 1
ATOM 1309 O O . GLN A 1 198 ? -13.428 11.984 -47.108 1.00 49.80 240 GLN A O 1
ATOM 1315 N N . ALA A 1 199 ? -14.863 11.649 -45.405 1.00 41.26 241 ALA A N 1
ATOM 1316 C CA . ALA A 1 199 ? -15.712 12.766 -45.807 1.00 41.50 241 ALA A CA 1
ATOM 1317 C C . ALA A 1 199 ? -15.008 14.099 -45.588 1.00 49.55 241 ALA A C 1
ATOM 1318 O O . ALA A 1 199 ? -15.137 15.017 -46.407 1.00 49.16 241 ALA A O 1
ATOM 1320 N N . PHE A 1 200 ? -14.261 14.224 -44.487 1.00 46.89 242 PHE A N 1
ATOM 1321 C CA . PHE A 1 200 ? -13.487 15.437 -44.243 1.00 46.32 242 PHE A CA 1
ATOM 1322 C C . PHE A 1 200 ? -12.470 15.669 -45.352 1.00 41.62 242 PHE A C 1
ATOM 1323 O O . PHE A 1 200 ? -12.377 16.770 -45.907 1.00 48.35 242 PHE A O 1
ATOM 1331 N N . ALA A 1 201 ? -11.696 14.634 -45.687 1.00 47.79 243 ALA A N 1
ATOM 1332 C CA . ALA A 1 201 ? -10.600 14.799 -46.636 1.00 53.58 243 ALA A CA 1
ATOM 1333 C C . ALA A 1 201 ? -11.109 15.182 -48.019 1.00 49.34 243 ALA A C 1
ATOM 1334 O O . ALA A 1 201 ? -10.534 16.055 -48.679 1.00 43.49 243 ALA A O 1
ATOM 1336 N N . GLU A 1 202 ? -12.190 14.544 -48.476 1.00 43.32 244 GLU A N 1
ATOM 1337 C CA . GLU A 1 202 ? -12.710 14.848 -49.805 1.00 47.99 244 GLU A CA 1
ATOM 1338 C C . GLU A 1 202 ? -13.356 16.227 -49.849 1.00 56.80 244 GLU A C 1
ATOM 1339 O O . GLU A 1 202 ? -13.233 16.942 -50.850 1.00 48.83 244 GLU A O 1
ATOM 1345 N N . HIS A 1 203 ? -14.045 16.623 -48.774 1.00 44.08 245 HIS A N 1
ATOM 1346 C CA . HIS A 1 203 ? -14.676 17.940 -48.754 1.00 41.30 245 HIS A CA 1
ATOM 1347 C C . HIS A 1 203 ? -13.635 19.053 -48.738 1.00 44.53 245 HIS A C 1
ATOM 1348 O O . HIS A 1 203 ? -13.811 20.084 -49.398 1.00 46.25 245 HIS A O 1
ATOM 1355 N N . ILE A 1 204 ? -12.548 18.865 -47.987 1.00 41.60 246 ILE A N 1
ATOM 1356 C CA . ILE A 1 204 ? -11.485 19.865 -47.951 1.00 45.04 246 ILE A CA 1
ATOM 1357 C C . ILE A 1 204 ? -10.791 19.953 -49.305 1.00 46.83 246 ILE A C 1
ATOM 1358 O O . ILE A 1 204 ? -10.528 21.047 -49.818 1.00 39.10 246 ILE A O 1
ATOM 1363 N N . ARG A 1 205 ? -10.490 18.800 -49.905 1.00 46.15 247 ARG A N 1
ATOM 1364 C CA . ARG A 1 205 ? -9.765 18.783 -51.171 1.00 46.16 247 ARG A CA 1
ATOM 1365 C C . ARG A 1 205 ? -10.581 19.386 -52.308 1.00 42.11 247 ARG A C 1
ATOM 1366 O O . ARG A 1 205 ? -10.013 20.011 -53.211 1.00 50.00 247 ARG A O 1
ATOM 1374 N N . THR A 1 206 ? -11.903 19.218 -52.285 1.00 50.05 248 THR A N 1
ATOM 1375 C CA . THR A 1 206 ? -12.743 19.629 -53.403 1.00 51.49 248 THR A CA 1
ATOM 1376 C C . THR A 1 206 ? -13.509 20.920 -53.158 1.00 54.12 248 THR A C 1
ATOM 1377 O O . THR A 1 206 ? -13.741 21.672 -54.110 1.00 57.51 248 THR A O 1
ATOM 1381 N N . LYS A 1 207 ? -13.909 21.202 -51.922 1.00 45.49 249 LYS A N 1
ATOM 1382 C CA . LYS A 1 207 ? -14.797 22.329 -51.653 1.00 49.79 249 LYS A CA 1
ATOM 1383 C C . LYS A 1 207 ? -14.234 23.343 -50.671 1.00 50.15 249 LYS A C 1
ATOM 1384 O O . LYS A 1 207 ? -14.458 24.544 -50.845 1.00 56.99 249 LYS A O 1
ATOM 1390 N N . ARG A 1 208 ? -13.516 22.904 -49.641 1.00 45.39 250 ARG A N 1
ATOM 1391 C CA . ARG A 1 208 ? -13.073 23.779 -48.555 1.00 49.69 250 ARG A CA 1
ATOM 1392 C C . ARG A 1 208 ? -11.575 23.611 -48.328 1.00 46.72 250 ARG A C 1
ATOM 1393 O O . ARG A 1 208 ? -11.147 23.062 -47.306 1.00 50.15 250 ARG A O 1
ATOM 1401 N N . PRO A 1 209 ? -10.745 24.093 -49.260 1.00 51.53 251 PRO A N 1
ATOM 1402 C CA . PRO A 1 209 ? -9.291 23.943 -49.089 1.00 51.54 251 PRO A CA 1
ATOM 1403 C C . PRO A 1 209 ? -8.717 24.806 -47.983 1.00 47.92 251 PRO A C 1
ATOM 1404 O O . PRO A 1 209 ? -7.638 24.483 -47.467 1.00 50.70 251 PRO A O 1
ATOM 1408 N N . GLN A 1 210 ? -9.394 25.888 -47.601 1.00 43.77 252 GLN A N 1
ATOM 1409 C CA . GLN A 1 210 ? -8.919 26.743 -46.519 1.00 52.42 252 GLN A CA 1
ATOM 1410 C C . GLN A 1 210 ? -9.053 26.094 -45.150 1.00 52.09 252 GLN A C 1
ATOM 1411 O O . GLN A 1 210 ? -8.615 26.691 -44.159 1.00 44.81 252 GLN A O 1
ATOM 1417 N N . THR A 1 211 ? -9.642 24.904 -45.067 1.00 52.91 253 THR A N 1
ATOM 1418 C CA . THR A 1 211 ? -9.795 24.230 -43.786 1.00 39.14 253 THR A CA 1
ATOM 1419 C C . THR A 1 211 ? -8.437 23.820 -43.233 1.00 45.79 253 THR A C 1
ATOM 1420 O O . THR A 1 211 ? -7.633 23.191 -43.928 1.00 49.16 253 THR A O 1
ATOM 1424 N N . THR A 1 212 ? -8.185 24.182 -41.975 1.00 39.88 254 THR A N 1
ATOM 1425 C CA . THR A 1 212 ? -6.979 23.772 -41.274 1.00 46.17 254 THR A CA 1
ATOM 1426 C C . THR A 1 212 ? -7.253 22.961 -40.018 1.00 46.22 254 THR A C 1
ATOM 1427 O O . THR A 1 212 ? -6.379 22.192 -39.601 1.00 46.43 254 THR A O 1
ATOM 1431 N N . TRP A 1 213 ? -8.425 23.109 -39.408 1.00 44.00 255 TRP A N 1
ATOM 1432 C CA . TRP A 1 213 ? -8.832 22.310 -38.263 1.00 41.31 255 TRP A CA 1
ATOM 1433 C C . TRP A 1 213 ? -10.107 21.554 -38.606 1.00 38.74 255 TRP A C 1
ATOM 1434 O O . TRP A 1 213 ? -11.038 22.117 -39.191 1.00 39.72 255 TRP A O 1
ATOM 1445 N N . VAL A 1 214 ? -10.141 20.278 -38.239 1.00 45.47 256 VAL A N 1
ATOM 1446 C CA . VAL A 1 214 ? -11.297 19.418 -38.448 1.00 27.47 256 VAL A CA 1
ATOM 1447 C C . VAL A 1 214 ? -11.803 18.977 -37.082 1.00 39.38 256 VAL A C 1
ATOM 1448 O O . VAL A 1 214 ? -11.010 18.760 -36.159 1.00 36.45 256 VAL A O 1
ATOM 1452 N N . SER A 1 215 ? -13.124 18.869 -36.943 1.00 29.78 257 SER A N 1
ATOM 1453 C CA . SER A 1 215 ? -13.714 18.621 -35.635 1.00 36.37 257 SER A CA 1
ATOM 1454 C C . SER A 1 215 ? -14.808 17.568 -35.724 1.00 37.85 257 SER A C 1
ATOM 1455 O O . SER A 1 215 ? -15.738 17.696 -36.527 1.00 36.27 257 SER A O 1
ATOM 1458 N N . PHE A 1 216 ? -14.689 16.533 -34.895 1.00 41.48 258 PHE A N 1
ATOM 1459 C CA . PHE A 1 216 ? -15.746 15.549 -34.706 1.00 37.52 258 PHE A CA 1
ATOM 1460 C C . PHE A 1 216 ? -16.641 16.006 -33.563 1.00 43.49 258 PHE A C 1
ATOM 1461 O O . PHE A 1 216 ? -16.147 16.388 -32.497 1.00 44.39 258 PHE A O 1
ATOM 1469 N N . ILE A 1 217 ? -17.956 15.969 -33.783 1.00 36.21 259 ILE A N 1
ATOM 1470 C CA . ILE A 1 217 ? -18.918 16.466 -32.808 1.00 33.94 259 ILE A CA 1
ATOM 1471 C C . ILE A 1 217 ? -20.162 15.591 -32.816 1.00 32.59 259 ILE A C 1
ATOM 1472 O O . ILE A 1 217 ? -20.484 14.929 -33.804 1.00 30.78 259 ILE A O 1
ATOM 1477 N N . ASP A 1 218 ? -20.857 15.592 -31.684 1.00 46.65 260 ASP A N 1
ATOM 1478 C CA . ASP A 1 218 ? -22.209 15.067 -31.593 1.00 38.66 260 ASP A CA 1
ATOM 1479 C C . ASP A 1 218 ? -23.204 16.175 -31.924 1.00 44.03 260 ASP A C 1
ATOM 1480 O O . ASP A 1 218 ? -22.886 17.365 -31.865 1.00 36.21 260 ASP A O 1
ATOM 1485 N N . ASP A 1 219 ? -24.426 15.774 -32.282 1.00 36.99 261 ASP A N 1
ATOM 1486 C CA . ASP A 1 219 ? -25.451 16.776 -32.549 1.00 41.39 261 ASP A CA 1
ATOM 1487 C C . ASP A 1 219 ? -25.912 17.491 -31.285 1.00 38.64 261 ASP A C 1
ATOM 1488 O O . ASP A 1 219 ? -26.574 18.529 -31.388 1.00 39.85 261 ASP A O 1
ATOM 1493 N N . ASP A 1 220 ? -25.577 16.965 -30.105 1.00 41.14 262 ASP A N 1
ATOM 1494 C CA . ASP A 1 220 ? -25.853 17.632 -28.840 1.00 40.37 262 ASP A CA 1
ATOM 1495 C C . ASP A 1 220 ? -24.586 18.180 -28.189 1.00 41.20 262 ASP A C 1
ATOM 1496 O O . ASP A 1 220 ? -24.568 18.418 -26.977 1.00 38.58 262 ASP A O 1
ATOM 1501 N N . THR A 1 221 ? -23.523 18.377 -28.967 1.00 36.02 263 THR A N 1
ATOM 1502 C CA . THR A 1 221 ? -22.340 19.085 -28.489 1.00 36.16 263 THR A CA 1
ATOM 1503 C C . THR A 1 221 ? -22.609 20.581 -28.602 1.00 32.15 263 THR A C 1
ATOM 1504 O O . THR A 1 221 ? -22.708 21.120 -29.709 1.00 37.24 263 THR A O 1
ATOM 1508 N N . PHE A 1 222 ? -22.734 21.249 -27.460 1.00 41.05 264 PHE A N 1
ATOM 1509 C CA . PHE A 1 222 ? -23.172 22.637 -27.391 1.00 33.34 264 PHE A CA 1
ATOM 1510 C C . PHE A 1 222 ? -21.984 23.523 -27.043 1.00 35.06 264 PHE A C 1
ATOM 1511 O O . PHE A 1 222 ? -21.388 23.372 -25.972 1.00 37.72 264 PHE A O 1
ATOM 1519 N N . TRP A 1 223 ? -21.649 24.448 -27.939 1.00 30.60 265 TRP A N 1
ATOM 1520 C CA . TRP A 1 223 ? -20.519 25.352 -27.753 1.00 31.60 265 TRP A CA 1
ATOM 1521 C C . TRP A 1 223 ? -21.007 26.662 -27.148 1.00 33.47 265 TRP A C 1
ATOM 1522 O O . TRP A 1 223 ? -21.822 27.364 -27.757 1.00 38.18 265 TRP A O 1
ATOM 1533 N N . LEU A 1 224 ? -20.498 26.993 -25.957 1.00 38.38 266 LEU A N 1
ATOM 1534 C CA . LEU A 1 224 ? -20.898 28.236 -25.306 1.00 34.36 266 LEU A CA 1
ATOM 1535 C C . LEU A 1 224 ? -20.330 29.452 -26.024 1.00 41.80 266 LEU A C 1
ATOM 1536 O O . LEU A 1 224 ? -20.950 30.522 -26.016 1.00 37.83 266 LEU A O 1
ATOM 1541 N N . SER A 1 225 ? -19.161 29.311 -26.658 1.00 40.63 267 SER A N 1
ATOM 1542 C CA . SER A 1 225 ? -18.548 30.418 -27.393 1.00 49.01 267 SER A CA 1
ATOM 1543 C C . SER A 1 225 ? -17.571 29.801 -28.399 1.00 39.56 267 SER A C 1
ATOM 1544 O O . SER A 1 225 ? -16.374 29.657 -28.139 1.00 37.97 267 SER A O 1
ATOM 1547 N N . LEU A 1 226 ? -18.106 29.420 -29.561 1.00 28.92 268 LEU A N 1
ATOM 1548 C CA . LEU A 1 226 ? -17.269 28.851 -30.615 1.00 29.14 268 LEU A CA 1
ATOM 1549 C C . LEU A 1 226 ? -16.174 29.794 -31.110 1.00 39.69 268 LEU A C 1
ATOM 1550 O O . LEU A 1 226 ? -15.036 29.325 -31.285 1.00 38.33 268 LEU A O 1
ATOM 1555 N N . PRO A 1 227 ? -16.425 31.085 -31.367 1.00 41.26 269 PRO A N 1
ATOM 1556 C CA . PRO A 1 227 ? -15.323 31.958 -31.809 1.00 31.76 269 PRO A CA 1
ATOM 1557 C C . PRO A 1 227 ? -14.179 32.041 -30.815 1.00 25.03 269 PRO A C 1
ATOM 1558 O O . PRO A 1 227 ? -13.021 32.167 -31.230 1.00 38.01 269 PRO A O 1
ATOM 1562 N N . THR A 1 228 ? -14.467 31.973 -29.513 1.00 37.09 270 THR A N 1
ATOM 1563 C CA . THR A 1 228 ? -13.397 31.952 -28.521 1.00 28.24 270 THR A CA 1
ATOM 1564 C C . THR A 1 228 ? -12.548 30.694 -28.658 1.00 43.57 270 THR A C 1
ATOM 1565 O O . THR A 1 228 ? -11.316 30.751 -28.560 1.00 44.26 270 THR A O 1
ATOM 1569 N N . VAL A 1 229 ? -13.193 29.548 -28.891 1.00 34.46 271 VAL A N 1
ATOM 1570 C CA . VAL A 1 229 ? -12.460 28.301 -29.095 1.00 45.34 271 VAL A CA 1
ATOM 1571 C C . VAL A 1 229 ? -11.587 28.395 -30.340 1.00 41.55 271 VAL A C 1
ATOM 1572 O O . VAL A 1 229 ? -10.430 27.957 -30.340 1.00 46.29 271 VAL A O 1
ATOM 1576 N N . ALA A 1 230 ? -12.125 28.973 -31.417 1.00 42.42 272 ALA A N 1
ATOM 1577 C CA . ALA A 1 230 ? -11.347 29.128 -32.642 1.00 45.56 272 ALA A CA 1
ATOM 1578 C C . ALA A 1 230 ? -10.136 30.023 -32.417 1.00 48.15 272 ALA A C 1
ATOM 1579 O O . ALA A 1 230 ? -9.070 29.799 -33.005 1.00 48.96 272 ALA A O 1
ATOM 1581 N N . GLU A 1 231 ? -10.280 31.044 -31.569 1.00 35.41 273 GLU A N 1
ATOM 1582 C CA . GLU A 1 231 ? -9.145 31.901 -31.246 1.00 51.86 273 GLU A CA 1
ATOM 1583 C C . GLU A 1 231 ? -8.103 31.149 -30.427 1.00 54.15 273 GLU A C 1
ATOM 1584 O O . GLU A 1 231 ? -6.897 31.332 -30.629 1.00 46.67 273 GLU A O 1
ATOM 1590 N N . GLU A 1 232 ? -8.548 30.298 -29.499 1.00 45.52 274 GLU A N 1
ATOM 1591 C CA . GLU A 1 232 ? -7.611 29.541 -28.679 1.00 49.46 274 GLU A CA 1
ATOM 1592 C C . GLU A 1 232 ? -6.887 28.461 -29.472 1.00 48.94 274 GLU A C 1
ATOM 1593 O O . GLU A 1 232 ? -5.804 28.031 -29.061 1.00 49.77 274 GLU A O 1
ATOM 1599 N N . LEU A 1 233 ? -7.457 28.014 -30.592 1.00 46.61 275 LEU A N 1
ATOM 1600 C CA . LEU A 1 233 ? -6.773 27.057 -31.452 1.00 48.33 275 LEU A CA 1
ATOM 1601 C C . LEU A 1 233 ? -5.587 27.672 -32.181 1.00 49.55 275 LEU A C 1
ATOM 1602 O O . LEU A 1 233 ? -4.777 26.929 -32.747 1.00 39.92 275 LEU A O 1
ATOM 1607 N N . LYS A 1 234 ? -5.466 29.002 -32.181 1.00 49.24 276 LYS A N 1
ATOM 1608 C CA . LYS A 1 234 ? -4.333 29.659 -32.821 1.00 57.93 276 LYS A CA 1
ATOM 1609 C C . LYS A 1 234 ? -3.020 29.388 -32.098 1.00 50.30 276 LYS A C 1
ATOM 1610 O O . LYS A 1 234 ? -1.955 29.492 -32.715 1.00 57.06 276 LYS A O 1
ATOM 1616 N N . LEU A 1 235 ? -3.071 29.044 -30.808 1.00 49.48 277 LEU A N 1
ATOM 1617 C CA . LEU A 1 235 ? -1.851 28.786 -30.053 1.00 57.56 277 LEU A CA 1
ATOM 1618 C C . LEU A 1 235 ? -1.135 27.524 -30.516 1.00 53.87 277 LEU A C 1
ATOM 1619 O O . LEU A 1 235 ? 0.046 27.345 -30.197 1.00 62.12 277 LEU A O 1
ATOM 1624 N N . PHE A 1 236 ? -1.814 26.650 -31.251 1.00 46.93 278 PHE A N 1
ATOM 1625 C CA . PHE A 1 236 ? -1.222 25.420 -31.754 1.00 53.77 278 PHE A CA 1
ATOM 1626 C C . PHE A 1 236 ? -0.729 25.628 -33.179 1.00 59.36 278 PHE A C 1
ATOM 1627 O O . PHE A 1 236 ? -1.404 26.266 -33.993 1.00 54.89 278 PHE A O 1
ATOM 1635 N N . ASP A 1 237 ? 0.455 25.094 -33.471 1.00 52.71 279 ASP A N 1
ATOM 1636 C CA . ASP A 1 237 ? 1.012 25.198 -34.813 1.00 47.30 279 ASP A CA 1
ATOM 1637 C C . ASP A 1 237 ? 0.090 24.520 -35.815 1.00 51.76 279 ASP A C 1
ATOM 1638 O O . ASP A 1 237 ? -0.282 23.355 -35.648 1.00 59.17 279 ASP A O 1
ATOM 1643 N N . VAL A 1 238 ? -0.282 25.260 -36.861 1.00 58.77 280 VAL A N 1
ATOM 1644 C CA . VAL A 1 238 ? -1.245 24.748 -37.826 1.00 57.57 280 VAL A CA 1
ATOM 1645 C C . VAL A 1 238 ? -0.627 23.703 -38.744 1.00 55.22 280 VAL A C 1
ATOM 1646 O O . VAL A 1 238 ? -1.356 22.919 -39.365 1.00 46.56 280 VAL A O 1
ATOM 1650 N N . ASN A 1 239 ? 0.700 23.659 -38.839 1.00 56.00 281 ASN A N 1
ATOM 1651 C CA . ASN A 1 239 ? 1.391 22.736 -39.726 1.00 45.18 281 ASN A CA 1
ATOM 1652 C C . ASN A 1 239 ? 1.836 21.460 -39.026 1.00 49.69 281 ASN A C 1
ATOM 1653 O O . ASN A 1 239 ? 2.501 20.627 -39.650 1.00 49.29 281 ASN A O 1
ATOM 1658 N N . LYS A 1 240 ? 1.491 21.287 -37.755 1.00 48.76 282 LYS A N 1
ATOM 1659 C CA . LYS A 1 240 ? 1.812 20.084 -37.005 1.00 60.05 282 LYS A CA 1
ATOM 1660 C C . LYS A 1 240 ? 0.540 19.307 -36.695 1.00 52.61 282 LYS A C 1
ATOM 1661 O O . LYS A 1 240 ? -0.564 19.857 -36.677 1.00 51.01 282 LYS A O 1
ATOM 1667 N N . LYS A 1 241 ? 0.710 18.009 -36.456 1.00 52.46 283 LYS A N 1
ATOM 1668 C CA . LYS A 1 241 ? -0.419 17.168 -36.088 1.00 38.05 283 LYS A CA 1
ATOM 1669 C C . LYS A 1 241 ? -0.863 17.478 -34.665 1.00 44.38 283 LYS A C 1
ATOM 1670 O O . LYS A 1 241 ? -0.040 17.622 -33.757 1.00 50.98 283 LYS A O 1
ATOM 1676 N N . HIS A 1 242 ? -2.176 17.585 -34.471 1.00 44.79 284 HIS A N 1
ATOM 1677 C CA . HIS A 1 242 ? -2.731 17.896 -33.162 1.00 41.04 284 HIS A CA 1
ATOM 1678 C C . HIS A 1 242 ? -4.023 17.124 -32.951 1.00 42.32 284 HIS A C 1
ATOM 1679 O O . HIS A 1 242 ? -4.818 16.953 -33.881 1.00 38.72 284 HIS A O 1
ATOM 1686 N N . TYR A 1 243 ? -4.221 16.664 -31.717 1.00 37.96 285 TYR A N 1
ATOM 1687 C CA . TYR A 1 243 ? -5.373 15.845 -31.339 1.00 29.03 285 TYR A CA 1
ATOM 1688 C C . TYR A 1 243 ? -5.870 16.391 -30.004 1.00 31.41 285 TYR A C 1
ATOM 1689 O O . TYR A 1 243 ? -5.289 16.103 -28.954 1.00 42.75 285 TYR A O 1
ATOM 1698 N N . ILE A 1 244 ? -6.935 17.187 -30.050 1.00 33.31 286 ILE A N 1
ATOM 1699 C CA . ILE A 1 244 ? -7.404 17.950 -28.900 1.00 35.23 286 ILE A CA 1
ATOM 1700 C C . ILE A 1 244 ? -8.775 17.433 -28.491 1.00 34.21 286 ILE A C 1
ATOM 1701 O O . ILE A 1 244 ? -9.651 17.232 -29.342 1.00 37.30 286 ILE A O 1
ATOM 1706 N N . GLY A 1 245 ? -8.954 17.219 -27.195 1.00 38.68 287 GLY A N 1
ATOM 1707 C CA . GLY A 1 245 ? -10.222 16.741 -26.688 1.00 25.54 287 GLY A CA 1
ATOM 1708 C C . GLY A 1 245 ? -10.220 16.746 -25.178 1.00 28.80 287 GLY A C 1
ATOM 1709 O O . GLY A 1 245 ? -9.378 17.387 -24.546 1.00 34.11 287 GLY A O 1
ATOM 1710 N N . ALA A 1 246 ? -11.171 16.017 -24.601 1.00 29.93 288 ALA A N 1
ATOM 1711 C CA . ALA A 1 246 ? -11.307 15.949 -23.155 1.00 33.85 288 ALA A CA 1
ATOM 1712 C C . ALA A 1 246 ? -11.634 14.526 -22.734 1.00 43.00 288 ALA A C 1
ATOM 1713 O O . ALA A 1 246 ? -12.220 13.753 -23.497 1.00 33.22 288 ALA A O 1
ATOM 1715 N N . LEU A 1 247 ? -11.239 14.187 -21.511 1.00 36.75 289 LEU A N 1
ATOM 1716 C CA . LEU A 1 247 ? -11.613 12.914 -20.921 1.00 37.68 289 LEU A CA 1
ATOM 1717 C C . LEU A 1 247 ? -13.020 12.992 -20.340 1.00 37.66 289 LEU A C 1
ATOM 1718 O O . LEU A 1 247 ? -13.557 14.073 -20.083 1.00 45.25 289 LEU A O 1
ATOM 1723 N N . SER A 1 248 ? -13.616 11.823 -20.135 1.00 41.16 290 SER A N 1
ATOM 1724 C CA . SER A 1 248 ? -14.888 11.756 -19.436 1.00 34.47 290 SER A CA 1
ATOM 1725 C C . SER A 1 248 ? -14.694 12.097 -17.962 1.00 34.27 290 SER A C 1
ATOM 1726 O O . SER A 1 248 ? -13.659 11.793 -17.361 1.00 42.53 290 SER A O 1
ATOM 1729 N N . GLU A 1 249 ? -15.707 12.743 -17.381 1.00 39.00 291 GLU A N 1
ATOM 1730 C CA . GLU A 1 249 ? -15.630 13.104 -15.970 1.00 43.43 291 GLU A CA 1
ATOM 1731 C C . GLU A 1 249 ? -15.667 11.874 -15.074 1.00 41.93 291 GLU A C 1
ATOM 1732 O O . GLU A 1 249 ? -15.091 11.888 -13.980 1.00 38.69 291 GLU A O 1
ATOM 1738 N N . ALA A 1 250 ? -16.334 10.809 -15.512 1.00 39.50 292 ALA A N 1
ATOM 1739 C CA . ALA A 1 250 ? -16.368 9.565 -14.756 1.00 37.70 292 ALA A CA 1
ATOM 1740 C C . ALA A 1 250 ? -15.088 8.783 -15.023 1.00 45.69 292 ALA A C 1
ATOM 1741 O O . ALA A 1 250 ? -14.752 8.506 -16.179 1.00 39.07 292 ALA A O 1
ATOM 1743 N N . SER A 1 251 ? -14.372 8.431 -13.952 1.00 49.33 293 SER A N 1
ATOM 1744 C CA . SER A 1 251 ? -13.088 7.756 -14.113 1.00 39.91 293 SER A CA 1
ATOM 1745 C C . SER A 1 251 ? -13.256 6.368 -14.719 1.00 40.56 293 SER A C 1
ATOM 1746 O O . SER A 1 251 ? -12.408 5.917 -15.498 1.00 43.93 293 SER A O 1
ATOM 1749 N N . TRP A 1 252 ? -14.346 5.676 -14.378 1.00 40.92 294 TRP A N 1
ATOM 1750 C CA . TRP A 1 252 ? -14.562 4.339 -14.918 1.00 50.77 294 TRP A CA 1
ATOM 1751 C C . TRP A 1 252 ? -14.817 4.354 -16.420 1.00 41.78 294 TRP A C 1
ATOM 1752 O O . TRP A 1 252 ? -14.576 3.341 -17.085 1.00 39.67 294 TRP A O 1
ATOM 1763 N N . GLN A 1 253 ? -15.302 5.471 -16.968 1.00 41.55 295 GLN A N 1
ATOM 1764 C CA . GLN A 1 253 ? -15.442 5.572 -18.417 1.00 40.56 295 GLN A CA 1
ATOM 1765 C C . GLN A 1 253 ? -14.079 5.654 -19.092 1.00 33.52 295 GLN A C 1
ATOM 1766 O O . GLN A 1 253 ? -13.880 5.090 -20.174 1.00 41.82 295 GLN A O 1
ATOM 1772 N N . VAL A 1 254 ? -13.131 6.358 -18.470 1.00 39.13 296 VAL A N 1
ATOM 1773 C CA . VAL A 1 254 ? -11.762 6.368 -18.971 1.00 33.37 296 VAL A CA 1
ATOM 1774 C C . VAL A 1 254 ? -11.140 4.984 -18.839 1.00 39.54 296 VAL A C 1
ATOM 1775 O O . VAL A 1 254 ? -10.441 4.512 -19.743 1.00 29.77 296 VAL A O 1
ATOM 1779 N N . ASP A 1 255 ? -11.389 4.310 -17.715 1.00 33.99 297 ASP A N 1
ATOM 1780 C CA . ASP A 1 255 ? -10.878 2.955 -17.536 1.00 40.62 297 ASP A CA 1
ATOM 1781 C C . ASP A 1 255 ? -11.465 2.005 -18.572 1.00 42.91 297 ASP A C 1
ATOM 1782 O O . ASP A 1 255 ? -10.782 1.089 -19.043 1.00 44.73 297 ASP A O 1
ATOM 1787 N N . THR A 1 256 ? -12.727 2.218 -18.951 1.00 42.56 298 THR A N 1
ATOM 1788 C CA . THR A 1 256 ? -13.395 1.304 -19.871 1.00 42.64 298 THR A CA 1
ATOM 1789 C C . THR A 1 256 ? -12.956 1.526 -21.314 1.00 40.81 298 THR A C 1
ATOM 1790 O O . THR A 1 256 ? -12.710 0.560 -22.045 1.00 42.83 298 THR A O 1
ATOM 1794 N N . PHE A 1 257 ? -12.845 2.784 -21.741 1.00 36.35 299 PHE A N 1
ATOM 1795 C CA . PHE A 1 257 ? -12.602 3.102 -23.140 1.00 30.22 299 PHE A CA 1
ATOM 1796 C C . PHE A 1 257 ? -11.227 3.699 -23.411 1.00 37.75 299 PHE A C 1
ATOM 1797 O O . PHE A 1 257 ? -10.880 3.895 -24.579 1.00 40.89 299 PHE A O 1
ATOM 1805 N N . GLY A 1 258 ? -10.439 3.988 -22.378 1.00 31.37 300 GLY A N 1
ATOM 1806 C CA . GLY A 1 258 ? -9.095 4.491 -22.561 1.00 38.86 300 GLY A CA 1
ATOM 1807 C C . GLY A 1 258 ? -9.022 6.007 -22.575 1.00 40.88 300 GLY A C 1
ATOM 1808 O O . GLY A 1 258 ? -10.024 6.720 -22.678 1.00 40.06 300 GLY A O 1
ATOM 1809 N N . HIS A 1 259 ? -7.791 6.507 -22.468 1.00 36.98 301 HIS A N 1
ATOM 1810 C CA . HIS A 1 259 ? -7.528 7.946 -22.489 1.00 54.87 301 HIS A CA 1
ATOM 1811 C C . HIS A 1 259 ? -7.707 8.453 -23.918 1.00 45.62 301 HIS A C 1
ATOM 1812 O O . HIS A 1 259 ? -6.753 8.662 -24.671 1.00 47.13 301 HIS A O 1
ATOM 1819 N N . ILE A 1 260 ? -8.968 8.652 -24.289 1.00 40.62 302 ILE A N 1
ATOM 1820 C CA . ILE A 1 260 ? -9.332 9.125 -25.613 1.00 35.89 302 ILE A CA 1
ATOM 1821 C C . ILE A 1 260 ? -9.961 10.508 -25.485 1.00 36.85 302 ILE A C 1
ATOM 1822 O O . ILE A 1 260 ? -10.193 11.016 -24.387 1.00 35.65 302 ILE A O 1
ATOM 1827 N N . ALA A 1 261 ? -10.238 11.118 -26.634 1.00 29.69 303 ALA A N 1
ATOM 1828 C CA . ALA A 1 261 ? -11.026 12.342 -26.694 1.00 37.49 303 ALA A CA 1
ATOM 1829 C C . ALA A 1 261 ? -12.488 11.941 -26.846 1.00 38.14 303 ALA A C 1
ATOM 1830 O O . ALA A 1 261 ? -12.915 11.515 -27.925 1.00 35.47 303 ALA A O 1
ATOM 1832 N N . PHE A 1 262 ? -13.248 12.061 -25.764 1.00 37.21 304 PHE A N 1
ATOM 1833 C CA . PHE A 1 262 ? -14.644 11.649 -25.778 1.00 35.26 304 PHE A CA 1
ATOM 1834 C C . PHE A 1 262 ? -15.442 12.574 -26.689 1.00 39.32 304 PHE A C 1
ATOM 1835 O O . PHE A 1 262 ? -15.429 13.797 -26.513 1.00 33.53 304 PHE A O 1
ATOM 1843 N N . GLY A 1 263 ? -16.139 11.977 -27.659 1.00 30.81 305 GLY A N 1
ATOM 1844 C CA . GLY A 1 263 ? -16.715 12.745 -28.751 1.00 37.51 305 GLY A CA 1
ATOM 1845 C C . GLY A 1 263 ? -17.798 13.717 -28.325 1.00 31.05 305 GLY A C 1
ATOM 1846 O O . GLY A 1 263 ? -18.055 14.704 -29.020 1.00 36.76 305 GLY A O 1
ATOM 1847 N N . GLY A 1 264 ? -18.446 13.459 -27.187 1.00 34.70 306 GLY A N 1
ATOM 1848 C CA . GLY A 1 264 ? -19.510 14.347 -26.745 1.00 35.78 306 GLY A CA 1
ATOM 1849 C C . GLY A 1 264 ? -19.017 15.746 -26.427 1.00 38.62 306 GLY A C 1
ATOM 1850 O O . GLY A 1 264 ? -19.688 16.735 -26.731 1.00 33.79 306 GLY A O 1
ATOM 1851 N N . ALA A 1 265 ? -17.839 15.848 -25.812 1.00 39.03 307 ALA A N 1
ATOM 1852 C CA . ALA A 1 265 ? -17.262 17.145 -25.486 1.00 37.13 307 ALA A CA 1
ATOM 1853 C C . ALA A 1 265 ? -16.668 17.855 -26.694 1.00 36.91 307 ALA A C 1
ATOM 1854 O O . ALA A 1 265 ? -16.312 19.033 -26.585 1.00 33.90 307 ALA A O 1
ATOM 1856 N N . GLY A 1 266 ? -16.554 17.176 -27.833 1.00 29.42 308 GLY A N 1
ATOM 1857 C CA . GLY A 1 266 ? -15.933 17.764 -29.003 1.00 30.27 308 GLY A CA 1
ATOM 1858 C C . GLY A 1 266 ? -14.486 17.348 -29.166 1.00 31.41 308 GLY A C 1
ATOM 1859 O O . GLY A 1 266 ? -13.735 17.285 -28.187 1.00 32.00 308 GLY A O 1
ATOM 1860 N N . VAL A 1 267 ? -14.085 17.054 -30.400 1.00 22.27 309 VAL A N 1
ATOM 1861 C CA . VAL A 1 267 ? -12.726 16.640 -30.723 1.00 40.15 309 VAL A CA 1
ATOM 1862 C C . VAL A 1 267 ? -12.207 17.535 -31.840 1.00 35.97 309 VAL A C 1
ATOM 1863 O O . VAL A 1 267 ? -12.953 17.886 -32.759 1.00 42.15 309 VAL A O 1
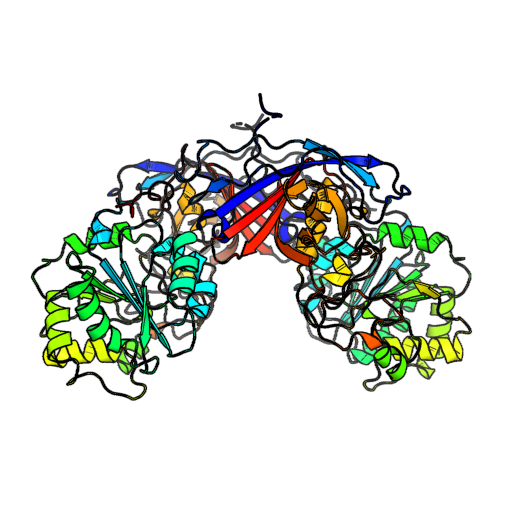ATOM 1867 N N . PHE A 1 268 ? -10.932 17.908 -31.761 1.00 37.43 310 PHE A N 1
ATOM 1868 C CA . PHE A 1 268 ? -10.289 18.731 -32.778 1.00 34.60 310 PHE A CA 1
ATOM 1869 C C . PHE A 1 268 ? -9.080 17.996 -33.337 1.00 33.64 310 PHE A C 1
ATOM 1870 O O . PHE A 1 268 ? -8.213 17.549 -32.578 1.00 35.83 310 PHE A O 1
ATOM 1878 N N . VAL A 1 269 ? -9.026 17.877 -34.661 1.00 34.46 311 VAL A N 1
ATOM 1879 C CA . VAL A 1 269 ? -7.934 17.210 -35.359 1.00 36.42 311 VAL A CA 1
ATOM 1880 C C . VAL A 1 269 ? -7.397 18.170 -36.410 1.00 39.06 311 VAL A C 1
ATOM 1881 O O . VAL A 1 269 ? -8.148 18.620 -37.284 1.00 45.05 311 VAL A O 1
ATOM 1885 N N . SER A 1 270 ? -6.109 18.489 -36.321 1.00 39.67 312 SER A N 1
ATOM 1886 C CA . SER A 1 270 ? -5.494 19.373 -37.298 1.00 45.01 312 SER A CA 1
ATOM 1887 C C . SER A 1 270 ? -5.410 18.686 -38.660 1.00 38.71 312 SER A C 1
ATOM 1888 O O . SER A 1 270 ? -5.443 17.458 -38.772 1.00 38.22 312 SER A O 1
ATOM 1891 N N . LYS A 1 271 ? -5.304 19.507 -39.703 1.00 45.07 313 LYS A N 1
ATOM 1892 C CA . LYS A 1 271 ? -5.222 18.973 -41.061 1.00 49.03 313 LYS A CA 1
ATOM 1893 C C . LYS A 1 271 ? -4.059 18.006 -41.267 1.00 49.60 313 LYS A C 1
ATOM 1894 O O . LYS A 1 271 ? -4.273 16.967 -41.917 1.00 44.98 313 LYS A O 1
ATOM 1900 N N . PRO A 1 272 ? -2.838 18.262 -40.776 1.00 47.40 314 PRO A N 1
ATOM 1901 C CA . PRO A 1 272 ? -1.775 17.254 -40.940 1.00 38.03 314 PRO A CA 1
ATOM 1902 C C . PRO A 1 272 ? -2.109 15.911 -40.314 1.00 46.04 314 PRO A C 1
ATOM 1903 O O . PRO A 1 272 ? -1.696 14.873 -40.846 1.00 44.59 314 PRO A O 1
ATOM 1907 N N . LEU A 1 273 ? -2.846 15.895 -39.201 1.00 42.84 315 LEU A N 1
ATOM 1908 C CA . LEU A 1 273 ? -3.242 14.624 -38.604 1.00 37.12 315 LEU A CA 1
ATOM 1909 C C . LEU A 1 273 ? -4.353 13.960 -39.408 1.00 41.32 315 LEU A C 1
ATOM 1910 O O . LEU A 1 273 ? -4.401 12.728 -39.511 1.00 47.00 315 LEU A O 1
ATOM 1915 N N . LEU A 1 274 ? -5.258 14.759 -39.981 1.00 43.48 316 LEU A N 1
ATOM 1916 C CA . LEU A 1 274 ? -6.307 14.201 -40.829 1.00 44.05 316 LEU A CA 1
ATOM 1917 C C . LEU A 1 274 ? -5.716 13.502 -42.046 1.00 50.34 316 LEU A C 1
ATOM 1918 O O . LEU A 1 274 ? -6.204 12.445 -42.463 1.00 48.83 316 LEU A O 1
ATOM 1923 N N . ASP A 1 275 ? -4.661 14.078 -42.627 1.00 53.39 317 ASP A N 1
ATOM 1924 C CA . ASP A 1 275 ? -4.000 13.444 -43.764 1.00 41.36 317 ASP A CA 1
ATOM 1925 C C . ASP A 1 275 ? -3.447 12.077 -43.386 1.00 41.20 317 ASP A C 1
ATOM 1926 O O . ASP A 1 275 ? -3.440 11.151 -44.206 1.00 52.71 317 ASP A O 1
ATOM 1931 N N . VAL A 1 276 ? -2.978 11.931 -42.146 1.00 38.30 318 VAL A N 1
ATOM 1932 C CA . VAL A 1 276 ? -2.503 10.631 -41.685 1.00 48.45 318 VAL A CA 1
ATOM 1933 C C . VAL A 1 276 ? -3.676 9.683 -41.467 1.00 49.76 318 VAL A C 1
ATOM 1934 O O . VAL A 1 276 ? -3.601 8.494 -41.800 1.00 56.52 318 VAL A O 1
ATOM 1938 N N . LEU A 1 277 ? -4.781 10.193 -40.914 1.00 47.24 319 LEU A N 1
ATOM 1939 C CA . LEU A 1 277 ? -5.952 9.354 -40.686 1.00 41.78 319 LEU A CA 1
ATOM 1940 C C . LEU A 1 277 ? -6.537 8.851 -42.000 1.00 42.54 319 LEU A C 1
ATOM 1941 O O . LEU A 1 277 ? -7.015 7.713 -42.080 1.00 45.77 319 LEU A O 1
ATOM 1946 N N . GLU A 1 278 ? -6.512 9.686 -43.042 1.00 43.77 320 GLU A N 1
ATOM 1947 C CA . GLU A 1 278 ? -6.972 9.243 -44.355 1.00 45.23 320 GLU A CA 1
ATOM 1948 C C . GLU A 1 278 ? -6.028 8.204 -44.945 1.00 48.07 320 GLU A C 1
ATOM 1949 O O . GLU A 1 278 ? -6.469 7.263 -45.616 1.00 54.37 320 GLU A O 1
ATOM 1955 N N . GLN A 1 279 ? -4.724 8.358 -44.703 1.00 56.23 321 GLN A N 1
ATOM 1956 C CA . GLN A 1 279 ? -3.749 7.409 -45.230 1.00 42.80 321 GLN A CA 1
ATOM 1957 C C . GLN A 1 279 ? -3.991 6.006 -44.687 1.00 48.00 321 GLN A C 1
ATOM 1958 O O . GLN A 1 279 ? -3.818 5.015 -45.406 1.00 49.68 321 GLN A O 1
ATOM 1964 N N . TYR A 1 280 ? -4.397 5.901 -43.421 1.00 50.13 322 TYR A N 1
ATOM 1965 C CA . TYR A 1 280 ? -4.623 4.618 -42.769 1.00 56.77 322 TYR A CA 1
ATOM 1966 C C . TYR A 1 280 ? -6.097 4.396 -42.438 1.00 51.74 322 TYR A C 1
ATOM 1967 O O . TYR A 1 280 ? -6.423 3.672 -41.494 1.00 56.05 322 TYR A O 1
ATOM 1976 N N . TYR A 1 281 ? -6.997 5.015 -43.206 1.00 51.10 323 TYR A N 1
ATOM 1977 C CA . TYR A 1 281 ? -8.423 4.879 -42.928 1.00 49.95 323 TYR A CA 1
ATOM 1978 C C . TYR A 1 281 ? -8.892 3.441 -43.111 1.00 55.98 323 TYR A C 1
ATOM 1979 O O . TYR A 1 281 ? -9.657 2.922 -42.290 1.00 56.25 323 TYR A O 1
ATOM 1988 N N . ASP A 1 282 ? -8.448 2.785 -44.186 1.00 56.05 324 ASP A N 1
ATOM 1989 C CA . ASP A 1 282 ? -8.866 1.409 -44.437 1.00 61.43 324 ASP A CA 1
ATOM 1990 C C . ASP A 1 282 ? -8.351 0.460 -43.363 1.00 65.09 324 ASP A C 1
ATOM 1991 O O . ASP A 1 282 ? -9.003 -0.546 -43.060 1.00 65.86 324 ASP A O 1
ATOM 1996 N N . GLU A 1 283 ? -7.190 0.759 -42.779 1.00 61.95 325 GLU A N 1
ATOM 1997 C CA . GLU A 1 283 ? -6.624 -0.097 -41.744 1.00 60.36 325 GLU A CA 1
ATOM 1998 C C . GLU A 1 283 ? -7.265 0.126 -40.381 1.00 67.98 325 GLU A C 1
ATOM 1999 O O . GLU A 1 283 ? -7.186 -0.759 -39.523 1.00 64.62 325 GLU A O 1
ATOM 2005 N N . CYS A 1 284 ? -7.894 1.280 -40.163 1.00 61.63 326 CYS A N 1
ATOM 2006 C CA . CYS A 1 284 ? -8.531 1.602 -38.892 1.00 58.58 326 CYS A CA 1
ATOM 2007 C C . CYS A 1 284 ? -10.033 1.363 -38.897 1.00 63.12 326 CYS A C 1
ATOM 2008 O O . CYS A 1 284 ? -10.579 0.873 -37.904 1.00 53.53 326 CYS A O 1
ATOM 2011 N N . GLN A 1 285 ? -10.713 1.702 -39.992 1.00 67.11 327 GLN A N 1
ATOM 2012 C CA . GLN A 1 285 ? -12.169 1.641 -40.041 1.00 56.89 327 GLN A CA 1
ATOM 2013 C C . GLN A 1 285 ? -12.687 0.218 -39.883 1.00 58.09 327 GLN A C 1
ATOM 2014 O O . GLN A 1 285 ? -12.560 -0.604 -40.796 1.00 72.92 327 GLN A O 1
ATOM 2020 N N . SER A 1 286 ? -13.258 -0.081 -38.723 1.00 66.75 328 SER A N 1
ATOM 2021 C CA . SER A 1 286 ? -14.026 -1.301 -38.552 1.00 73.22 328 SER A CA 1
ATOM 2022 C C . SER A 1 286 ? -15.472 -1.050 -38.967 1.00 72.34 328 SER A C 1
ATOM 2023 O O . SER A 1 286 ? -15.882 0.079 -39.243 1.00 65.61 328 SER A O 1
ATOM 2026 N N . TRP A 1 287 ? -16.251 -2.126 -39.009 1.00 53.86 329 TRP A N 1
ATOM 2027 C CA . TRP A 1 287 ? -17.618 -2.058 -39.504 1.00 65.00 329 TRP A CA 1
ATOM 2028 C C . TRP A 1 287 ? -18.583 -2.720 -38.530 1.00 69.73 329 TRP A C 1
ATOM 2029 O O . TRP A 1 287 ? -19.590 -3.305 -38.939 1.00 73.62 329 TRP A O 1
ATOM 2040 N N . GLY A 1 288 ? -18.283 -2.631 -37.237 1.00 58.05 330 GLY A N 1
ATOM 2041 C CA . GLY A 1 288 ? -19.151 -3.169 -36.211 1.00 55.67 330 GLY A CA 1
ATOM 2042 C C . GLY A 1 288 ? -19.819 -2.091 -35.386 1.00 62.33 330 GLY A C 1
ATOM 2043 O O . GLY A 1 288 ? -20.483 -1.206 -35.935 1.00 73.17 330 GLY A O 1
ATOM 2044 N N A GLU A 1 289 ? -19.646 -2.148 -34.064 0.48 56.80 331 GLU A N 1
ATOM 2045 N N B GLU A 1 289 ? -19.653 -2.147 -34.063 0.52 56.82 331 GLU A N 1
ATOM 2046 C CA A GLU A 1 289 ? -20.296 -1.212 -33.153 0.48 55.33 331 GLU A CA 1
ATOM 2047 C CA B GLU A 1 289 ? -20.293 -1.190 -33.168 0.52 55.33 331 GLU A CA 1
ATOM 2048 C C A GLU A 1 289 ? -19.304 -0.603 -32.168 0.48 48.97 331 GLU A C 1
ATOM 2049 C C B GLU A 1 289 ? -19.302 -0.604 -32.170 0.52 48.95 331 GLU A C 1
ATOM 2050 O O A GLU A 1 289 ? -19.683 -0.216 -31.060 0.48 48.99 331 GLU A O 1
ATOM 2051 O O B GLU A 1 289 ? -19.682 -0.237 -31.055 0.52 49.00 331 GLU A O 1
ATOM 2062 N N . GLN A 1 290 ? -18.035 -0.510 -32.548 1.00 40.67 332 GLN A N 1
ATOM 2063 C CA . GLN A 1 290 ? -17.061 0.156 -31.692 1.00 47.28 332 GLN A CA 1
ATOM 2064 C C . GLN A 1 290 ? -17.336 1.655 -31.707 1.00 44.88 332 GLN A C 1
ATOM 2065 O O . GLN A 1 290 ? -17.576 2.222 -32.780 1.00 44.58 332 GLN A O 1
ATOM 2071 N N . PRO A 1 291 ? -17.340 2.321 -30.553 1.00 37.11 333 PRO A N 1
ATOM 2072 C CA . PRO A 1 291 ? -17.584 3.770 -30.539 1.00 42.52 333 PRO A CA 1
ATOM 2073 C C . PRO A 1 291 ? -16.590 4.502 -31.428 1.00 41.74 333 PRO A C 1
ATOM 2074 O O . PRO A 1 291 ? -15.381 4.269 -31.363 1.00 42.98 333 PRO A O 1
ATOM 2078 N N . GLY A 1 292 ? -17.119 5.387 -32.276 1.00 37.60 334 GLY A N 1
ATOM 2079 C CA . GLY A 1 292 ? -16.280 6.075 -33.241 1.00 34.77 334 GLY A CA 1
ATOM 2080 C C . GLY A 1 292 ? -15.219 6.952 -32.609 1.00 36.36 334 GLY A C 1
ATOM 2081 O O . GLY A 1 292 ? -14.120 7.090 -33.153 1.00 42.44 334 GLY A O 1
ATOM 2082 N N . ASP A 1 293 ? -15.527 7.561 -31.462 1.00 41.14 335 ASP A N 1
ATOM 2083 C CA . ASP A 1 293 ? -14.534 8.397 -30.795 1.00 43.39 335 ASP A CA 1
ATOM 2084 C C . ASP A 1 293 ? -13.399 7.562 -30.216 1.00 42.32 335 ASP A C 1
ATOM 2085 O O . ASP A 1 293 ? -12.248 8.015 -30.194 1.00 37.38 335 ASP A O 1
ATOM 2090 N N . GLN A 1 294 ? -13.697 6.349 -29.743 1.00 38.62 336 GLN A N 1
ATOM 2091 C CA . GLN A 1 294 ? -12.637 5.459 -29.282 1.00 38.79 336 GLN A CA 1
ATOM 2092 C C . GLN A 1 294 ? -11.818 4.934 -30.452 1.00 37.96 336 GLN A C 1
ATOM 2093 O O . GLN A 1 294 ? -10.587 4.843 -30.365 1.00 44.08 336 GLN A O 1
ATOM 2099 N N . LYS A 1 295 ? -12.486 4.579 -31.553 1.00 33.57 337 LYS A N 1
ATOM 2100 C CA . LYS A 1 295 ? -11.770 4.169 -32.756 1.00 33.94 337 LYS A CA 1
ATOM 2101 C C . LYS A 1 295 ? -10.882 5.292 -33.273 1.00 37.33 337 LYS A C 1
ATOM 2102 O O . LYS A 1 295 ? -9.760 5.045 -33.731 1.00 37.83 337 LYS A O 1
ATOM 2108 N N . LEU A 1 296 ? -11.367 6.533 -33.203 1.00 33.70 338 LEU A N 1
ATOM 2109 C CA . LEU A 1 296 ? -10.564 7.674 -33.631 1.00 33.18 338 LEU A CA 1
ATOM 2110 C C . LEU A 1 296 ? -9.301 7.802 -32.788 1.00 26.14 338 LEU A C 1
ATOM 2111 O O . LEU A 1 296 ? -8.203 8.006 -33.320 1.00 39.59 338 LEU A O 1
ATOM 2116 N N . GLY A 1 297 ? -9.437 7.677 -31.467 1.00 33.27 339 GLY A N 1
ATOM 2117 C CA . GLY A 1 297 ? -8.273 7.779 -30.602 1.00 27.93 339 GLY A CA 1
ATOM 2118 C C . GLY A 1 297 ? -7.286 6.646 -30.809 1.00 37.44 339 GLY A C 1
ATOM 2119 O O . GLY A 1 297 ? -6.072 6.864 -30.835 1.00 40.61 339 GLY A O 1
ATOM 2120 N N . GLN A 1 298 ? -7.792 5.418 -30.962 1.00 30.36 340 GLN A N 1
ATOM 2121 C CA . GLN A 1 298 ? -6.906 4.276 -31.171 1.00 35.63 340 GLN A CA 1
ATOM 2122 C C . GLN A 1 298 ? -6.183 4.376 -32.509 1.00 43.85 340 GLN A C 1
ATOM 2123 O O . GLN A 1 298 ? -5.016 3.984 -32.620 1.00 40.81 340 GLN A O 1
ATOM 2129 N N . CYS A 1 299 ? -6.859 4.897 -33.537 1.00 38.19 341 CYS A N 1
ATOM 2130 C CA . CYS A 1 299 ? -6.207 5.083 -34.829 1.00 37.55 341 CYS A CA 1
ATOM 2131 C C . CYS A 1 299 ? -5.103 6.129 -34.741 1.00 37.73 341 CYS A C 1
ATOM 2132 O O . CYS A 1 299 ? -4.049 5.983 -35.372 1.00 42.98 341 CYS A O 1
ATOM 2135 N N . ILE A 1 300 ? -5.328 7.192 -33.968 1.00 36.14 342 ILE A N 1
ATOM 2136 C CA . ILE A 1 300 ? -4.292 8.197 -33.768 1.00 44.60 342 ILE A CA 1
ATOM 2137 C C . ILE A 1 300 ? -3.163 7.632 -32.916 1.00 42.76 342 ILE A C 1
ATOM 2138 O O . ILE A 1 300 ? -1.982 7.897 -33.168 1.00 42.98 342 ILE A O 1
ATOM 2143 N N . GLN A 1 301 ? -3.505 6.835 -31.901 1.00 37.73 343 GLN A N 1
ATOM 2144 C CA . GLN A 1 301 ? -2.480 6.219 -31.066 1.00 48.30 343 GLN A CA 1
ATOM 2145 C C . GLN A 1 301 ? -1.606 5.260 -31.865 1.00 50.03 343 GLN A C 1
ATOM 2146 O O . GLN A 1 301 ? -0.405 5.141 -31.593 1.00 44.81 343 GLN A O 1
ATOM 2152 N N . LYS A 1 302 ? -2.176 4.593 -32.869 1.00 41.53 344 LYS A N 1
ATOM 2153 C CA . LYS A 1 302 ? -1.453 3.573 -33.620 1.00 41.28 344 LYS A CA 1
ATOM 2154 C C . LYS A 1 302 ? -0.616 4.164 -34.751 1.00 48.73 344 LYS A C 1
ATOM 2155 O O . LYS A 1 302 ? 0.577 3.863 -34.862 1.00 46.89 344 LYS A O 1
ATOM 2161 N N . TYR A 1 303 ? -1.217 5.003 -35.597 1.00 43.11 345 TYR A N 1
ATOM 2162 C CA . TYR A 1 303 ? -0.537 5.518 -36.777 1.00 35.00 345 TYR A CA 1
ATOM 2163 C C . TYR A 1 303 ? -0.295 7.021 -36.751 1.00 44.21 345 TYR A C 1
ATOM 2164 O O . TYR A 1 303 ? 0.385 7.531 -37.647 1.00 48.59 345 TYR A O 1
ATOM 2173 N N . GLY A 1 304 ? -0.824 7.740 -35.765 1.00 41.02 346 GLY A N 1
ATOM 2174 C CA . GLY A 1 304 ? -0.763 9.189 -35.782 1.00 39.94 346 GLY A CA 1
ATOM 2175 C C . GLY A 1 304 ? 0.507 9.798 -35.221 1.00 38.90 346 GLY A C 1
ATOM 2176 O O . GLY A 1 304 ? 0.930 10.869 -35.668 1.00 47.55 346 GLY A O 1
ATOM 2177 N N . ASP A 1 305 ? 1.122 9.126 -34.245 1.00 43.83 347 ASP A N 1
ATOM 2178 C CA . ASP A 1 305 ? 2.289 9.654 -33.534 1.00 37.12 347 ASP A CA 1
ATOM 2179 C C . ASP A 1 305 ? 1.991 11.036 -32.958 1.00 46.79 347 ASP A C 1
ATOM 2180 O O . ASP A 1 305 ? 2.838 11.933 -32.952 1.00 49.11 347 ASP A O 1
ATOM 2185 N N . THR A 1 306 ? 0.765 11.211 -32.471 1.00 57.01 348 THR A N 1
ATOM 2186 C CA . THR A 1 306 ? 0.306 12.489 -31.938 1.00 36.27 348 THR A CA 1
ATOM 2187 C C . THR A 1 306 ? -0.365 12.234 -30.596 1.00 37.16 348 THR A C 1
ATOM 2188 O O . THR A 1 306 ? -1.394 11.529 -30.545 1.00 52.47 348 THR A O 1
ATOM 2192 N N . PRO A 1 307 ? 0.162 12.766 -29.498 1.00 37.24 349 PRO A N 1
ATOM 2193 C CA . PRO A 1 307 ? -0.490 12.571 -28.201 1.00 39.76 349 PRO A CA 1
ATOM 2194 C C . PRO A 1 307 ? -1.764 13.395 -28.094 1.00 46.64 349 PRO A C 1
ATOM 2195 O O . PRO A 1 307 ? -1.968 14.380 -28.807 1.00 39.44 349 PRO A O 1
ATOM 2199 N N . LEU A 1 308 ? -2.629 12.970 -27.178 1.00 39.22 350 LEU A N 1
ATOM 2200 C CA . LEU A 1 308 ? -3.890 13.660 -26.940 1.00 37.53 350 LEU A CA 1
ATOM 2201 C C . LEU A 1 308 ? -3.637 14.914 -26.111 1.00 41.76 350 LEU A C 1
ATOM 2202 O O . LEU A 1 308 ? -3.050 14.841 -25.025 1.00 40.35 350 LEU A O 1
ATOM 2207 N N . THR A 1 309 ? -4.074 16.061 -26.621 1.00 35.27 351 THR A N 1
ATOM 2208 C CA . THR A 1 309 ? -4.018 17.312 -25.877 1.00 40.04 351 THR A CA 1
ATOM 2209 C C . THR A 1 309 ? -5.331 17.488 -25.126 1.00 38.96 351 THR A C 1
ATOM 2210 O O . THR A 1 309 ? -6.404 17.516 -25.738 1.00 44.37 351 THR A O 1
ATOM 2214 N N . LEU A 1 310 ? -5.246 17.598 -23.804 1.00 36.97 352 LEU A N 1
ATOM 2215 C CA . LEU A 1 310 ? -6.429 17.626 -22.955 1.00 43.88 352 LEU A CA 1
ATOM 2216 C C . LEU A 1 310 ? -6.899 19.059 -22.742 1.00 44.53 352 LEU A C 1
ATOM 2217 O O . LEU A 1 310 ? -6.121 19.922 -22.321 1.00 37.56 352 LEU A O 1
ATOM 2222 N N . TRP A 1 311 ? -8.175 19.304 -23.036 1.00 39.38 353 TRP A N 1
ATOM 2223 C CA . TRP A 1 311 ? -8.818 20.585 -22.763 1.00 45.48 353 TRP A CA 1
ATOM 2224 C C . TRP A 1 311 ? -9.863 20.385 -21.676 1.00 47.16 353 TRP A C 1
ATOM 2225 O O . TRP A 1 311 ? -10.968 19.896 -21.961 1.00 43.46 353 TRP A O 1
ATOM 2236 N N . PRO A 1 312 ? -9.574 20.733 -20.419 1.00 57.05 354 PRO A N 1
ATOM 2237 C CA . PRO A 1 312 ? -10.568 20.533 -19.352 1.00 45.55 354 PRO A CA 1
ATOM 2238 C C . PRO A 1 312 ? -11.797 21.417 -19.486 1.00 36.75 354 PRO A C 1
ATOM 2239 O O . PRO A 1 312 ? -12.761 21.217 -18.737 1.00 43.03 354 PRO A O 1
ATOM 2243 N N . SER A 1 313 ? -11.797 22.379 -20.410 1.00 45.27 355 SER A N 1
ATOM 2244 C CA . SER A 1 313 ? -12.960 23.228 -20.634 1.00 43.18 355 SER A CA 1
ATOM 2245 C C . SER A 1 313 ? -14.026 22.563 -21.496 1.00 47.85 355 SER A C 1
ATOM 2246 O O . SER A 1 313 ? -15.154 23.065 -21.552 1.00 36.96 355 SER A O 1
ATOM 2249 N N . LEU A 1 314 ? -13.701 21.464 -22.172 1.00 41.87 356 LEU A N 1
ATOM 2250 C CA . LEU A 1 314 ? -14.694 20.675 -22.890 1.00 41.88 356 LEU A CA 1
ATOM 2251 C C . LEU A 1 314 ? -15.237 19.606 -21.952 1.00 41.77 356 LEU A C 1
ATOM 2252 O O . LEU A 1 314 ? -14.466 18.884 -21.313 1.00 50.95 356 LEU A O 1
ATOM 2257 N N . TYR A 1 315 ? -16.561 19.510 -21.859 1.00 38.35 357 TYR A N 1
ATOM 2258 C CA . TYR A 1 315 ? -17.201 18.657 -20.865 1.00 43.61 357 TYR A CA 1
ATOM 2259 C C . TYR A 1 315 ? -18.096 17.636 -21.554 1.00 36.14 357 TYR A C 1
ATOM 2260 O O . TYR A 1 315 ? -19.050 18.003 -22.248 1.00 41.66 357 TYR A O 1
ATOM 2269 N N . GLN A 1 316 ? -17.777 16.354 -21.356 1.00 42.37 358 GLN A N 1
ATOM 2270 C CA . GLN A 1 316 ? -18.588 15.277 -21.913 1.00 34.13 358 GLN A CA 1
ATOM 2271 C C . GLN A 1 316 ? -19.893 15.104 -21.146 1.00 32.27 358 GLN A C 1
ATOM 2272 O O . GLN A 1 316 ? -20.912 14.725 -21.736 1.00 35.52 358 GLN A O 1
ATOM 2278 N N . MET A 1 317 ? -19.881 15.383 -19.842 1.00 30.41 359 MET A N 1
ATOM 2279 C CA . MET A 1 317 ? -21.053 15.247 -18.976 1.00 33.82 359 MET A CA 1
ATOM 2280 C C . MET A 1 317 ? -21.558 13.802 -18.959 1.00 35.56 359 MET A C 1
ATOM 2281 O O . MET A 1 317 ? -22.718 13.511 -19.259 1.00 37.26 359 MET A O 1
ATOM 2286 N N . ASP A 1 318 ? -20.653 12.890 -18.596 1.00 29.31 360 ASP A N 1
ATOM 2287 C CA . ASP A 1 318 ? -21.001 11.484 -18.382 1.00 36.96 360 ASP A CA 1
ATOM 2288 C C . ASP A 1 318 ? -21.581 11.331 -16.975 1.00 41.26 360 ASP A C 1
ATOM 2289 O O . ASP A 1 318 ? -21.009 10.703 -16.082 1.00 43.36 360 ASP A O 1
ATOM 2294 N N . MET A 1 319 ? -22.756 11.930 -16.789 1.00 42.61 361 MET A N 1
ATOM 2295 C CA . MET A 1 319 ? -23.378 12.002 -15.477 1.00 38.51 361 MET A CA 1
ATOM 2296 C C . MET A 1 319 ? -24.875 12.210 -15.653 1.00 37.14 361 MET A C 1
ATOM 2297 O O . MET A 1 319 ? -25.319 12.807 -16.637 1.00 40.82 361 MET A O 1
ATOM 2302 N N . LYS A 1 320 ? -25.645 11.699 -14.696 1.00 46.26 362 LYS A N 1
ATOM 2303 C CA . LYS A 1 320 ? -27.098 11.770 -14.727 1.00 47.12 362 LYS A CA 1
ATOM 2304 C C . LYS A 1 320 ? -27.613 12.419 -13.450 1.00 42.61 362 LYS A C 1
ATOM 2305 O O . LYS A 1 320 ? -26.915 12.488 -12.435 1.00 39.95 362 LYS A O 1
ATOM 2311 N N . GLY A 1 321 ? -28.855 12.893 -13.510 1.00 47.62 363 GLY A N 1
ATOM 2312 C CA . GLY A 1 321 ? -29.467 13.545 -12.370 1.00 40.09 363 GLY A CA 1
ATOM 2313 C C . GLY A 1 321 ? -29.347 15.054 -12.418 1.00 44.96 363 GLY A C 1
ATOM 2314 O O . GLY A 1 321 ? -29.398 15.653 -13.497 1.00 49.64 363 GLY A O 1
ATOM 2315 N N . GLU A 1 322 ? -29.186 15.681 -11.255 1.00 43.14 364 GLU A N 1
ATOM 2316 C CA . GLU A 1 322 ? -29.056 17.130 -11.178 1.00 47.14 364 GLU A CA 1
ATOM 2317 C C . GLU A 1 322 ? -27.625 17.533 -11.513 1.00 40.50 364 GLU A C 1
ATOM 2318 O O . GLU A 1 322 ? -26.681 17.128 -10.825 1.00 42.07 364 GLU A O 1
ATOM 2324 N N . VAL A 1 323 ? -27.466 18.327 -12.566 1.00 44.91 365 VAL A N 1
ATOM 2325 C CA . VAL A 1 323 ? -26.156 18.783 -13.007 1.00 41.88 365 VAL A CA 1
ATOM 2326 C C . VAL A 1 323 ? -25.840 20.179 -12.466 1.00 40.60 365 VAL A C 1
ATOM 2327 O O . VAL A 1 323 ? -25.021 20.894 -13.044 1.00 44.78 365 VAL A O 1
ATOM 2331 N N . ASP A 1 324 ? -26.477 20.575 -11.360 1.00 40.14 366 ASP A N 1
ATOM 2332 C CA . ASP A 1 324 ? -26.298 21.926 -10.834 1.00 37.97 366 ASP A CA 1
ATOM 2333 C C . ASP A 1 324 ? -24.846 22.193 -10.461 1.00 41.07 366 ASP A C 1
ATOM 2334 O O . ASP A 1 324 ? -24.343 23.306 -10.655 1.00 40.03 366 ASP A O 1
ATOM 2339 N N . GLY A 1 325 ? -24.155 21.184 -9.928 1.00 33.32 367 GLY A N 1
ATOM 2340 C CA . GLY A 1 325 ? -22.797 21.400 -9.455 1.00 39.16 367 GLY A CA 1
ATOM 2341 C C . GLY A 1 325 ? -21.834 21.788 -10.560 1.00 38.63 367 GLY A C 1
ATOM 2342 O O . GLY A 1 325 ? -20.950 22.623 -10.359 1.00 45.88 367 GLY A O 1
ATOM 2343 N N . VAL A 1 326 ? -21.989 21.190 -11.741 1.00 40.22 368 VAL A N 1
ATOM 2344 C CA . VAL A 1 326 ? -21.094 21.508 -12.849 1.00 31.36 368 VAL A CA 1
ATOM 2345 C C . VAL A 1 326 ? -21.439 22.865 -13.451 1.00 33.94 368 VAL A C 1
ATOM 2346 O O . VAL A 1 326 ? -20.548 23.656 -13.779 1.00 39.04 368 VAL A O 1
ATOM 2350 N N . TYR A 1 327 ? -22.733 23.161 -13.598 1.00 30.78 369 TYR A N 1
ATOM 2351 C CA . TYR A 1 327 ? -23.134 24.426 -14.204 1.00 32.41 369 TYR A CA 1
ATOM 2352 C C . TYR A 1 327 ? -22.879 25.606 -13.273 1.00 34.20 369 TYR A C 1
ATOM 2353 O O . TYR A 1 327 ? -22.543 26.699 -13.742 1.00 38.30 369 TYR A O 1
ATOM 2362 N N . GLU A 1 328 ? -23.031 25.410 -11.962 1.00 39.63 370 GLU A N 1
ATOM 2363 C CA . GLU A 1 328 ? -22.774 26.449 -10.974 1.00 39.80 370 GLU A CA 1
ATOM 2364 C C . GLU A 1 328 ? -21.356 26.390 -10.418 1.00 35.01 370 GLU A C 1
ATOM 2365 O O . GLU A 1 328 ? -21.097 26.942 -9.342 1.00 38.04 370 GLU A O 1
ATOM 2371 N N . SER A 1 329 ? -20.436 25.732 -11.122 1.00 39.83 371 SER A N 1
ATOM 2372 C CA . SER A 1 329 ? -19.084 25.541 -10.613 1.00 39.81 371 SER A CA 1
ATOM 2373 C C . SER A 1 329 ? -18.187 26.752 -10.828 1.00 38.53 371 SER A C 1
ATOM 2374 O O . SER A 1 329 ? -17.151 26.862 -10.163 1.00 34.68 371 SER A O 1
ATOM 2377 N N . GLY A 1 330 ? -18.550 27.655 -11.735 1.00 34.39 372 GLY A N 1
ATOM 2378 C CA . GLY A 1 330 ? -17.675 28.752 -12.084 1.00 34.34 372 GLY A CA 1
ATOM 2379 C C . GLY A 1 330 ? -16.446 28.361 -12.873 1.00 40.01 372 GLY A C 1
ATOM 2380 O O . GLY A 1 330 ? -15.606 29.226 -13.146 1.00 45.23 372 GLY A O 1
ATOM 2381 N N . ARG A 1 331 ? -16.309 27.090 -13.241 1.00 37.50 373 ARG A N 1
ATOM 2382 C CA . ARG A 1 331 ? -15.189 26.651 -14.055 1.00 37.51 373 ARG A CA 1
ATOM 2383 C C . ARG A 1 331 ? -15.335 27.165 -15.483 1.00 44.75 373 ARG A C 1
ATOM 2384 O O . ARG A 1 331 ? -16.413 27.581 -15.919 1.00 47.26 373 ARG A O 1
ATOM 2392 N N . LYS A 1 332 ? -14.226 27.132 -16.216 1.00 42.91 374 LYS A N 1
ATOM 2393 C CA . LYS A 1 332 ? -14.253 27.479 -17.630 1.00 36.04 374 LYS A CA 1
ATOM 2394 C C . LYS A 1 332 ? -14.981 26.385 -18.402 1.00 43.07 374 LYS A C 1
ATOM 2395 O O . LYS A 1 332 ? -14.507 25.247 -18.478 1.00 45.16 374 LYS A O 1
ATOM 2401 N N . ILE A 1 333 ? -16.136 26.727 -18.963 1.00 46.56 375 ILE A N 1
ATOM 2402 C CA . ILE A 1 333 ? -16.987 25.778 -19.671 1.00 41.51 375 ILE A CA 1
ATOM 2403 C C . ILE A 1 333 ? -17.134 26.274 -21.102 1.00 41.30 375 ILE A C 1
ATOM 2404 O O . ILE A 1 333 ? -17.748 27.321 -21.344 1.00 47.19 375 ILE A O 1
ATOM 2409 N N . GLU A 1 334 ? -16.570 25.525 -22.052 1.00 34.43 376 GLU A N 1
ATOM 2410 C CA . GLU A 1 334 ? -16.625 25.893 -23.459 1.00 36.23 376 GLU A CA 1
ATOM 2411 C C . GLU A 1 334 ? -17.488 24.966 -24.301 1.00 40.17 376 GLU A C 1
ATOM 2412 O O . GLU A 1 334 ? -17.903 25.362 -25.394 1.00 39.46 376 GLU A O 1
ATOM 2418 N N . SER A 1 335 ? -17.767 23.753 -23.828 1.00 31.52 377 SER A N 1
ATOM 2419 C CA . SER A 1 335 ? -18.666 22.849 -24.529 1.00 34.64 377 SER A CA 1
ATOM 2420 C C . SER A 1 335 ? -19.434 22.026 -23.507 1.00 39.16 377 SER A C 1
ATOM 2421 O O . SER A 1 335 ? -18.899 21.657 -22.457 1.00 40.53 377 SER A O 1
ATOM 2424 N N . LEU A 1 336 ? -20.697 21.750 -23.819 1.00 47.39 378 LEU A N 1
ATOM 2425 C CA . LEU A 1 336 ? -21.561 20.943 -22.971 1.00 36.86 378 LEU A CA 1
ATOM 2426 C C . LEU A 1 336 ? -22.157 19.811 -23.797 1.00 47.33 378 LEU A C 1
ATOM 2427 O O . LEU A 1 336 ? -22.118 19.823 -25.031 1.00 40.83 378 LEU A O 1
ATOM 2432 N N . HIS A 1 337 ? -22.720 18.827 -23.101 1.00 37.09 379 HIS A N 1
ATOM 2433 C CA . HIS A 1 337 ? -23.142 17.590 -23.742 1.00 39.37 379 HIS A CA 1
ATOM 2434 C C . HIS A 1 337 ? -24.155 16.891 -22.847 1.00 38.55 379 HIS A C 1
ATOM 2435 O O . HIS A 1 337 ? -24.264 17.189 -21.654 1.00 34.73 379 HIS A O 1
ATOM 2442 N N . HIS A 1 338 ? -24.909 15.969 -23.449 1.00 34.85 380 HIS A N 1
ATOM 2443 C CA . HIS A 1 338 ? -25.864 15.087 -22.779 1.00 40.07 380 HIS A CA 1
ATOM 2444 C C . HIS A 1 338 ? -27.047 15.831 -22.171 1.00 36.45 380 HIS A C 1
ATOM 2445 O O . HIS A 1 338 ? -27.812 15.235 -21.402 1.00 39.49 380 HIS A O 1
ATOM 2452 N N . TRP A 1 339 ? -27.232 17.107 -22.502 1.00 36.78 381 TRP A N 1
ATOM 2453 C CA . TRP A 1 339 ? -28.269 17.927 -21.886 1.00 29.29 381 TRP A CA 1
ATOM 2454 C C . TRP A 1 339 ? -29.668 17.627 -22.409 1.00 37.65 381 TRP A C 1
ATOM 2455 O O . TRP A 1 339 ? -30.633 18.222 -21.920 1.00 38.34 381 TRP A O 1
ATOM 2466 N N . ASN A 1 340 ? -29.807 16.728 -23.386 1.00 51.68 382 ASN A N 1
ATOM 2467 C CA . ASN A 1 340 ? -31.112 16.340 -23.907 1.00 39.72 382 ASN A CA 1
ATOM 2468 C C . ASN A 1 340 ? -31.255 14.823 -23.941 1.00 37.30 382 ASN A C 1
ATOM 2469 O O . ASN A 1 340 ? -31.967 14.278 -24.789 1.00 39.12 382 ASN A O 1
ATOM 2474 N N . SER A 1 341 ? -30.587 14.125 -23.021 1.00 40.54 383 SER A N 1
ATOM 2475 C CA . SER A 1 341 ? -30.622 12.667 -22.992 1.00 32.56 383 SER A CA 1
ATOM 2476 C C . SER A 1 341 ? -30.301 12.134 -21.601 1.00 38.71 383 SER A C 1
ATOM 2477 O O . SER A 1 341 ? -31.207 11.737 -20.861 1.00 42.24 383 SER A O 1
ATOM 2480 N N . TRP A 1 342 ? -29.013 12.111 -21.244 1.00 38.76 384 TRP A N 1
ATOM 2481 C CA . TRP A 1 342 ? -28.620 11.640 -19.919 1.00 37.13 384 TRP A CA 1
ATOM 2482 C C . TRP A 1 342 ? -29.229 12.508 -18.825 1.00 40.99 384 TRP A C 1
ATOM 2483 O O . TRP A 1 342 ? -29.655 12.000 -17.781 1.00 45.15 384 TRP A O 1
ATOM 2494 N N . TYR A 1 343 ? -29.277 13.819 -19.047 1.00 40.13 385 TYR A N 1
ATOM 2495 C CA . TYR A 1 343 ? -30.005 14.737 -18.186 1.00 38.55 385 TYR A CA 1
ATOM 2496 C C . TYR A 1 343 ? -30.772 15.707 -19.072 1.00 34.96 385 TYR A C 1
ATOM 2497 O O . TYR A 1 343 ? -30.630 15.705 -20.297 1.00 33.62 385 TYR A O 1
ATOM 2506 N N . THR A 1 344 ? -31.598 16.540 -18.445 1.00 35.74 386 THR A N 1
ATOM 2507 C CA . THR A 1 344 ? -32.446 17.486 -19.159 1.00 39.11 386 THR A CA 1
ATOM 2508 C C . THR A 1 344 ? -32.107 18.899 -18.708 1.00 33.36 386 THR A C 1
ATOM 2509 O O . THR A 1 344 ? -32.243 19.225 -17.524 1.00 41.35 386 THR A O 1
ATOM 2513 N N . LYS A 1 345 ? -31.671 19.732 -19.651 1.00 37.78 387 LYS A N 1
ATOM 2514 C CA . LYS A 1 345 ? -31.330 21.120 -19.346 1.00 36.07 387 LYS A CA 1
ATOM 2515 C C . LYS A 1 345 ? -31.429 21.934 -20.625 1.00 35.89 387 LYS A C 1
ATOM 2516 O O . LYS A 1 345 ? -30.762 21.616 -21.615 1.00 40.80 387 LYS A O 1
ATOM 2522 N N . ASP A 1 346 ? -32.256 22.976 -20.604 1.00 33.72 388 ASP A N 1
ATOM 2523 C CA . ASP A 1 346 ? -32.478 23.829 -21.770 1.00 38.83 388 ASP A CA 1
ATOM 2524 C C . ASP A 1 346 ? -31.300 24.787 -21.890 1.00 36.81 388 ASP A C 1
ATOM 2525 O O . ASP A 1 346 ? -31.325 25.910 -21.384 1.00 37.46 388 ASP A O 1
ATOM 2530 N N . VAL A 1 347 ? -30.246 24.334 -22.573 1.00 33.35 389 VAL A N 1
ATOM 2531 C CA . VAL A 1 347 ? -29.068 25.177 -22.746 1.00 36.57 389 VAL A CA 1
ATOM 2532 C C . VAL A 1 347 ? -29.370 26.351 -23.667 1.00 39.90 389 VAL A C 1
ATOM 2533 O O . VAL A 1 347 ? -28.714 27.397 -23.586 1.00 34.65 389 VAL A O 1
ATOM 2537 N N . VAL A 1 348 ? -30.359 26.208 -24.550 1.00 38.25 390 VAL A N 1
ATOM 2538 C CA . VAL A 1 348 ? -30.771 27.323 -25.398 1.00 38.81 390 VAL A CA 1
ATOM 2539 C C . VAL A 1 348 ? -31.377 28.436 -24.552 1.00 43.63 390 VAL A C 1
ATOM 2540 O O . VAL A 1 348 ? -31.012 29.611 -24.685 1.00 39.04 390 VAL A O 1
ATOM 2544 N N . LYS A 1 349 ? -32.315 28.081 -23.670 1.00 41.39 391 LYS A N 1
ATOM 2545 C CA . LYS A 1 349 ? -32.872 29.051 -22.733 1.00 29.57 391 LYS A CA 1
ATOM 2546 C C . LYS A 1 349 ? -31.795 29.642 -21.835 1.00 37.02 391 LYS A C 1
ATOM 2547 O O . LYS A 1 349 ? -31.885 30.809 -21.437 1.00 41.27 391 LYS A O 1
ATOM 2553 N N . MET A 1 350 ? -30.770 28.852 -21.510 1.00 33.31 392 MET A N 1
ATOM 2554 C CA . MET A 1 350 ? -29.733 29.302 -20.589 1.00 36.48 392 MET A CA 1
ATOM 2555 C C . MET A 1 350 ? -28.831 30.353 -21.229 1.00 29.56 392 MET A C 1
ATOM 2556 O O . MET A 1 350 ? -28.393 31.293 -20.556 1.00 34.09 392 MET A O 1
ATOM 2561 N N . THR A 1 351 ? -28.552 30.222 -22.524 1.00 32.61 393 THR A N 1
ATOM 2562 C CA . THR A 1 351 ? -27.694 31.161 -23.234 1.00 32.76 393 THR A CA 1
ATOM 2563 C C . THR A 1 351 ? -28.449 32.372 -23.770 1.00 36.83 393 THR A C 1
ATOM 2564 O O . THR A 1 351 ? -27.867 33.165 -24.516 1.00 33.35 393 THR A O 1
ATOM 2568 N N . THR A 1 352 ? -29.725 32.533 -23.406 1.00 30.95 394 THR A N 1
ATOM 2569 C CA . THR A 1 352 ? -30.500 33.672 -23.890 1.00 42.22 394 THR A CA 1
ATOM 2570 C C . THR A 1 352 ? -29.881 34.997 -23.461 1.00 39.07 394 THR A C 1
ATOM 2571 O O . THR A 1 352 ? -29.954 35.985 -24.201 1.00 32.72 394 THR A O 1
ATOM 2575 N N . VAL A 1 353 ? -29.253 35.030 -22.283 1.00 38.46 395 VAL A N 1
ATOM 2576 C CA . VAL A 1 353 ? -28.650 36.254 -21.769 1.00 34.70 395 VAL A CA 1
ATOM 2577 C C . VAL A 1 353 ? -27.489 36.723 -22.637 1.00 35.82 395 VAL A C 1
ATOM 2578 O O . VAL A 1 353 ? -27.095 37.892 -22.565 1.00 38.21 395 VAL A O 1
ATOM 2582 N N . ALA A 1 354 ? -26.937 35.840 -23.475 1.00 33.61 396 ALA A N 1
ATOM 2583 C CA . ALA A 1 354 ? -25.806 36.221 -24.316 1.00 32.12 396 ALA A CA 1
ATOM 2584 C C . ALA A 1 354 ? -26.172 37.326 -25.297 1.00 38.90 396 ALA A C 1
ATOM 2585 O O . ALA A 1 354 ? -25.292 38.067 -25.748 1.00 38.75 396 ALA A O 1
ATOM 2587 N N . ALA A 1 355 ? -27.456 37.452 -25.644 1.00 33.37 397 ALA A N 1
ATOM 2588 C CA . ALA A 1 355 ? -27.876 38.523 -26.540 1.00 40.59 397 ALA A CA 1
ATOM 2589 C C . ALA A 1 355 ? -27.692 39.899 -25.915 1.00 40.95 397 ALA A C 1
ATOM 2590 O O . ALA A 1 355 ? -27.610 40.893 -26.643 1.00 38.83 397 ALA A O 1
ATOM 2592 N N . ALA A 1 356 ? -27.619 39.977 -24.589 1.00 45.33 398 ALA A N 1
ATOM 2593 C CA . ALA A 1 356 ? -27.452 41.237 -23.876 1.00 43.27 398 ALA A CA 1
ATOM 2594 C C . ALA A 1 356 ? -26.082 41.399 -23.239 1.00 43.22 398 ALA A C 1
ATOM 2595 O O . ALA A 1 356 ? -25.529 42.500 -23.254 1.00 40.34 398 ALA A O 1
ATOM 2597 N N . ALA A 1 357 ? -25.511 40.328 -22.685 1.00 40.04 399 ALA A N 1
ATOM 2598 C CA . ALA A 1 357 ? -24.248 40.411 -21.960 1.00 40.98 399 ALA A CA 1
ATOM 2599 C C . ALA A 1 357 ? -23.130 39.599 -22.604 1.00 30.20 399 ALA A C 1
ATOM 2600 O O . ALA A 1 357 ? -22.078 39.414 -21.980 1.00 39.25 399 ALA A O 1
ATOM 2602 N N . GLY A 1 358 ? -23.320 39.113 -23.824 1.00 34.41 400 GLY A N 1
ATOM 2603 C CA . GLY A 1 358 ? -22.284 38.380 -24.521 1.00 32.65 400 GLY A CA 1
ATOM 2604 C C . GLY A 1 358 ? -22.268 36.901 -24.170 1.00 34.38 400 GLY A C 1
ATOM 2605 O O . GLY A 1 358 ? -22.813 36.459 -23.160 1.00 32.19 400 GLY A O 1
ATOM 2606 N N . ARG A 1 359 ? -21.611 36.126 -25.039 1.00 34.50 401 ARG A N 1
ATOM 2607 C CA . ARG A 1 359 ? -21.558 34.678 -24.858 1.00 39.48 401 ARG A CA 1
ATOM 2608 C C . ARG A 1 359 ? -20.834 34.299 -23.571 1.00 38.48 401 ARG A C 1
ATOM 2609 O O . ARG A 1 359 ? -21.260 33.384 -22.857 1.00 31.64 401 ARG A O 1
ATOM 2617 N N . LYS A 1 360 ? -19.737 34.992 -23.258 1.00 34.12 402 LYS A N 1
ATOM 2618 C CA . LYS A 1 360 ? -18.912 34.630 -22.111 1.00 29.78 402 LYS A CA 1
ATOM 2619 C C . LYS A 1 360 ? -19.576 34.932 -20.773 1.00 32.19 402 LYS A C 1
ATOM 2620 O O . LYS A 1 360 ? -19.018 34.569 -19.732 1.00 35.24 402 LYS A O 1
ATOM 2626 N N . SER A 1 361 ? -20.742 35.578 -20.770 1.00 35.35 403 SER A N 1
ATOM 2627 C CA . SER A 1 361 ? -21.461 35.845 -19.531 1.00 32.36 403 SER A CA 1
ATOM 2628 C C . SER A 1 361 ? -22.276 34.652 -19.047 1.00 47.01 403 SER A C 1
ATOM 2629 O O . SER A 1 361 ? -22.719 34.655 -17.894 1.00 39.72 403 SER A O 1
ATOM 2632 N N . VAL A 1 362 ? -22.484 33.644 -19.894 1.00 33.33 404 VAL A N 1
ATOM 2633 C CA . VAL A 1 362 ? -23.303 32.499 -19.516 1.00 36.22 404 VAL A CA 1
ATOM 2634 C C . VAL A 1 362 ? -22.567 31.668 -18.474 1.00 34.24 404 VAL A C 1
ATOM 2635 O O . VAL A 1 362 ? -21.381 31.350 -18.633 1.00 33.93 404 VAL A O 1
ATOM 2639 N N . LEU A 1 363 ? -23.274 31.318 -17.399 1.00 43.73 405 LEU A N 1
ATOM 2640 C CA . LEU A 1 363 ? -22.782 30.539 -16.264 1.00 41.53 405 LEU A CA 1
ATOM 2641 C C . LEU A 1 363 ? -21.742 31.282 -15.435 1.00 33.14 405 LEU A C 1
ATOM 2642 O O . LEU A 1 363 ? -21.078 30.663 -14.593 1.00 46.21 405 LEU A O 1
ATOM 2647 N N . ARG A 1 364 ? -21.578 32.586 -15.641 1.00 40.08 406 ARG A N 1
ATOM 2648 C CA . ARG A 1 364 ? -20.727 33.374 -14.763 1.00 34.08 406 ARG A CA 1
ATOM 2649 C C . ARG A 1 364 ? -21.432 33.612 -13.433 1.00 37.91 406 ARG A C 1
ATOM 2650 O O . ARG A 1 364 ? -22.654 33.776 -13.372 1.00 40.30 406 ARG A O 1
ATOM 2658 N N . ARG A 1 365 ? -20.651 33.623 -12.358 1.00 36.92 407 ARG A N 1
ATOM 2659 C CA . ARG A 1 365 ? -21.191 33.649 -11.007 1.00 42.55 407 ARG A CA 1
ATOM 2660 C C . ARG A 1 365 ? -20.946 34.996 -10.344 1.00 40.53 407 ARG A C 1
ATOM 2661 O O . ARG A 1 365 ? -19.843 35.549 -10.417 1.00 35.85 407 ARG A O 1
ATOM 2669 N N . TRP A 1 366 ? -21.986 35.514 -9.693 1.00 36.91 408 TRP A N 1
ATOM 2670 C CA . TRP A 1 366 ? -21.906 36.713 -8.872 1.00 49.07 408 TRP A CA 1
ATOM 2671 C C . TRP A 1 366 ? -22.455 36.403 -7.488 1.00 45.04 408 TRP A C 1
ATOM 2672 O O . TRP A 1 366 ? -23.453 35.688 -7.356 1.00 44.23 408 TRP A O 1
ATOM 2683 N N . VAL A 1 367 ? -21.804 36.941 -6.461 1.00 38.21 409 VAL A N 1
ATOM 2684 C CA . VAL A 1 367 ? -22.281 36.847 -5.086 1.00 39.94 409 VAL A CA 1
ATOM 2685 C C . VAL A 1 367 ? -22.669 38.244 -4.623 1.00 40.29 409 VAL A C 1
ATOM 2686 O O . VAL A 1 367 ? -21.986 39.226 -4.939 1.00 42.37 409 VAL A O 1
ATOM 2690 N N . PHE A 1 368 ? -23.777 38.338 -3.893 1.00 36.88 410 PHE A N 1
ATOM 2691 C CA . PHE A 1 368 ? -24.295 39.633 -3.479 1.00 47.04 410 PHE A CA 1
ATOM 2692 C C . PHE A 1 368 ? -25.269 39.436 -2.326 1.00 38.20 410 PHE A C 1
ATOM 2693 O O . PHE A 1 368 ? -25.607 38.310 -1.954 1.00 41.73 410 PHE A O 1
ATOM 2701 N N . ASP A 1 369 ? -25.710 40.564 -1.765 1.00 54.06 411 ASP A N 1
ATOM 2702 C CA . ASP A 1 369 ? -26.745 40.600 -0.730 1.00 44.77 411 ASP A CA 1
ATOM 2703 C C . ASP A 1 369 ? -26.351 39.769 0.490 1.00 45.00 411 ASP A C 1
ATOM 2704 O O . ASP A 1 369 ? -27.086 38.885 0.935 1.00 48.89 411 ASP A O 1
ATOM 2709 N N . GLN A 1 370 ? -25.174 40.064 1.034 1.00 58.58 412 GLN A N 1
ATOM 2710 C CA . GLN A 1 370 ? -24.721 39.427 2.264 1.00 51.32 412 GLN A CA 1
ATOM 2711 C C . GLN A 1 370 ? -25.402 40.096 3.451 1.00 44.34 412 GLN A C 1
ATOM 2712 O O . GLN A 1 370 ? -25.285 41.313 3.636 1.00 70.14 412 GLN A O 1
ATOM 2718 N N . GLU A 1 371 ? -26.116 39.308 4.250 1.00 52.12 413 GLU A N 1
ATOM 2719 C CA . GLU A 1 371 ? -26.833 39.819 5.408 1.00 58.29 413 GLU A CA 1
ATOM 2720 C C . GLU A 1 371 ? -26.516 38.960 6.623 1.00 65.04 413 GLU A C 1
ATOM 2721 O O . GLU A 1 371 ? -26.289 37.752 6.509 1.00 56.33 413 GLU A O 1
ATOM 2727 N N . GLU A 1 372 ? -26.505 39.598 7.791 1.00 70.49 414 GLU A N 1
ATOM 2728 C CA . GLU A 1 372 ? -26.154 38.940 9.041 1.00 70.57 414 GLU A CA 1
ATOM 2729 C C . GLU A 1 372 ? -27.25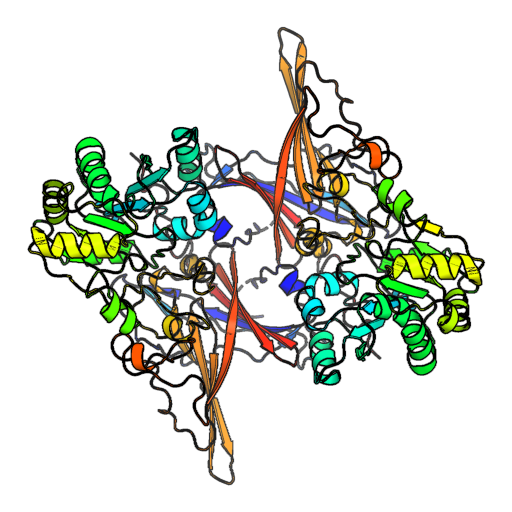2 39.181 10.063 1.00 59.78 414 GLU A C 1
ATOM 2730 O O . GLU A 1 372 ? -27.718 40.313 10.224 1.00 54.48 414 GLU A O 1
ATOM 2736 N N . TYR A 1 373 ? -27.660 38.117 10.751 1.00 51.37 415 TYR A N 1
ATOM 2737 C CA . TYR A 1 373 ? -28.697 38.170 11.780 1.00 66.74 415 TYR A CA 1
ATOM 2738 C C . TYR A 1 373 ? -28.065 37.699 13.087 1.00 67.48 415 TYR A C 1
ATOM 2739 O O . TYR A 1 373 ? -28.053 36.504 13.390 1.00 61.48 415 TYR A O 1
ATOM 2748 N N . VAL A 1 374 ? -27.541 38.645 13.860 1.00 78.02 416 VAL A N 1
ATOM 2749 C CA . VAL A 1 374 ? -26.835 38.321 15.093 1.00 75.14 416 VAL A CA 1
ATOM 2750 C C . VAL A 1 374 ? -27.835 38.112 16.222 1.00 81.23 416 VAL A C 1
ATOM 2751 O O . VAL A 1 374 ? -28.932 38.683 16.232 1.00 78.86 416 VAL A O 1
ATOM 2755 N N . ASN A 1 375 ? -27.454 37.274 17.182 1.00 81.49 417 ASN A N 1
ATOM 2756 C CA . ASN A 1 375 ? -28.207 37.090 18.417 1.00 81.72 417 ASN A CA 1
ATOM 2757 C C . ASN A 1 375 ? -27.487 37.876 19.507 1.00 85.50 417 ASN A C 1
ATOM 2758 O O . ASN A 1 375 ? -26.350 37.552 19.868 1.00 73.48 417 ASN A O 1
ATOM 2763 N N . ASN A 1 376 ? -28.148 38.913 20.025 1.00 81.13 418 ASN A N 1
ATOM 2764 C CA . ASN A 1 376 ? -27.514 39.823 20.971 1.00 80.61 418 ASN A CA 1
ATOM 2765 C C . ASN A 1 376 ? -27.203 39.176 22.315 1.00 79.28 418 ASN A C 1
ATOM 2766 O O . ASN A 1 376 ? -26.557 39.816 23.153 1.00 69.66 418 ASN A O 1
ATOM 2771 N N . SER A 1 377 ? -27.636 37.938 22.545 1.00 77.54 419 SER A N 1
ATOM 2772 C CA . SER A 1 377 ? -27.341 37.228 23.784 1.00 79.15 419 SER A CA 1
ATOM 2773 C C . SER A 1 377 ? -26.155 36.281 23.660 1.00 73.93 419 SER A C 1
ATOM 2774 O O . SER A 1 377 ? -25.318 36.226 24.567 1.00 77.88 419 SER A O 1
ATOM 2777 N N . THR A 1 378 ? -26.062 35.535 22.559 1.00 63.11 420 THR A N 1
ATOM 2778 C CA . THR A 1 378 ? -24.975 34.585 22.364 1.00 82.98 420 THR A CA 1
ATOM 2779 C C . THR A 1 378 ? -23.875 35.098 21.443 1.00 70.25 420 THR A C 1
ATOM 2780 O O . THR A 1 378 ? -22.770 34.546 21.460 1.00 67.44 420 THR A O 1
ATOM 2784 N N . GLY A 1 379 ? -24.146 36.133 20.646 1.00 74.98 421 GLY A N 1
ATOM 2785 C CA . GLY A 1 379 ? -23.168 36.672 19.727 1.00 82.92 421 GLY A CA 1
ATOM 2786 C C . GLY A 1 379 ? -23.059 35.951 18.402 1.00 76.20 421 GLY A C 1
ATOM 2787 O O . GLY A 1 379 ? -22.510 36.518 17.449 1.00 57.39 421 GLY A O 1
ATOM 2788 N N . LYS A 1 380 ? -23.558 34.722 18.306 1.00 73.65 422 LYS A N 1
ATOM 2789 C CA . LYS A 1 380 ? -23.511 33.979 17.058 1.00 77.17 422 LYS A CA 1
ATOM 2790 C C . LYS A 1 380 ? -24.577 34.494 16.098 1.00 76.21 422 LYS A C 1
ATOM 2791 O O . LYS A 1 380 ? -25.627 34.996 16.511 1.00 76.31 422 LYS A O 1
ATOM 2797 N N . SER A 1 381 ? -24.299 34.366 14.804 1.00 71.69 423 SER A N 1
ATOM 2798 C CA . SER A 1 381 ? -25.139 34.955 13.774 1.00 68.11 423 SER A CA 1
ATOM 2799 C C . SER A 1 381 ? -25.441 33.940 12.681 1.00 59.69 423 SER A C 1
ATOM 2800 O O . SER A 1 381 ? -24.615 33.083 12.354 1.00 59.55 423 SER A O 1
ATOM 2803 N N . VAL A 1 382 ? -26.642 34.050 12.123 1.00 63.32 424 VAL A N 1
ATOM 2804 C CA . VAL A 1 382 ? -27.029 33.298 10.936 1.00 54.89 424 VAL A CA 1
ATOM 2805 C C . VAL A 1 382 ? -26.792 34.192 9.726 1.00 52.56 424 VAL A C 1
ATOM 2806 O O . VAL A 1 382 ? -27.378 35.274 9.619 1.00 54.92 424 VAL A O 1
ATOM 2810 N N . ARG A 1 383 ? -25.925 33.749 8.822 1.00 56.55 425 ARG A N 1
ATOM 2811 C CA . ARG A 1 383 ? -25.529 34.547 7.672 1.00 51.95 425 ARG A CA 1
ATOM 2812 C C . ARG A 1 383 ? -26.263 34.092 6.417 1.00 55.34 425 ARG A C 1
ATOM 2813 O O . ARG A 1 383 ? -26.624 32.921 6.273 1.00 56.39 425 ARG A O 1
ATOM 2821 N N . THR A 1 384 ? -26.480 35.039 5.506 1.00 54.44 426 THR A N 1
ATOM 2822 C CA . THR A 1 384 ? -27.256 34.802 4.296 1.00 33.14 426 THR A CA 1
ATOM 2823 C C . THR A 1 384 ? -26.617 35.547 3.134 1.00 60.20 426 THR A C 1
ATOM 2824 O O . THR A 1 384 ? -26.243 36.715 3.276 1.00 55.87 426 THR A O 1
ATOM 2828 N N . PHE A 1 385 ? -26.483 34.869 1.995 1.00 50.61 427 PHE A N 1
ATOM 2829 C CA . PHE A 1 385 ? -25.979 35.500 0.785 1.00 56.60 427 PHE A CA 1
ATOM 2830 C C . PHE A 1 385 ? -26.537 34.774 -0.430 1.00 50.24 427 PHE A C 1
ATOM 2831 O O . PHE A 1 385 ? -26.954 33.615 -0.350 1.00 46.88 427 PHE A O 1
ATOM 2839 N N . TRP A 1 386 ? -26.541 35.475 -1.559 1.00 44.91 428 TRP A N 1
ATOM 2840 C CA . TRP A 1 386 ? -27.042 34.947 -2.818 1.00 42.39 428 TRP A CA 1
ATOM 2841 C C . TRP A 1 386 ? -25.892 34.738 -3.796 1.00 36.83 428 TRP A C 1
ATOM 2842 O O . TRP A 1 386 ? -24.912 35.487 -3.798 1.00 53.81 428 TRP A O 1
ATOM 2853 N N . VAL A 1 387 ? -26.025 33.708 -4.628 1.00 42.57 429 VAL A N 1
ATOM 2854 C CA . VAL A 1 387 ? -25.079 33.425 -5.702 1.00 35.73 429 VAL A CA 1
ATOM 2855 C C . VAL A 1 387 ? -25.877 33.192 -6.976 1.00 47.85 429 VAL A C 1
ATOM 2856 O O . VAL A 1 387 ? -26.698 32.268 -7.037 1.00 42.51 429 VAL A O 1
ATOM 2860 N N . MET A 1 388 ? -25.641 34.024 -7.987 1.00 42.91 430 MET A N 1
ATOM 2861 C CA . MET A 1 388 ? -26.316 33.906 -9.273 1.00 41.44 430 MET A CA 1
ATOM 2862 C C . MET A 1 388 ? -25.377 33.258 -10.281 1.00 42.29 430 MET A C 1
ATOM 2863 O O . MET A 1 388 ? -24.324 33.818 -10.600 1.00 43.44 430 MET A O 1
ATOM 2868 N N . THR A 1 389 ? -25.759 32.085 -10.776 1.00 39.86 431 THR A N 1
ATOM 2869 C CA . THR A 1 389 ? -25.126 31.496 -11.950 1.00 48.86 431 THR A CA 1
ATOM 2870 C C . THR A 1 389 ? -25.909 31.974 -13.167 1.00 41.20 431 THR A C 1
ATOM 2871 O O . THR A 1 389 ? -27.043 31.538 -13.392 1.00 38.38 431 THR A O 1
ATOM 2875 N N . ASN A 1 390 ? -25.310 32.882 -13.937 1.00 37.40 432 ASN A N 1
ATOM 2876 C CA . ASN A 1 390 ? -26.036 33.601 -14.979 1.00 37.26 432 ASN A CA 1
ATOM 2877 C C . ASN A 1 390 ? -26.638 32.638 -15.993 1.00 41.94 432 ASN A C 1
ATOM 2878 O O . ASN A 1 390 ? -25.919 31.879 -16.650 1.00 33.40 432 ASN A O 1
ATOM 2883 N N . GLY A 1 391 ? -27.962 32.678 -16.119 1.00 39.83 433 GLY A N 1
ATOM 2884 C CA . GLY A 1 391 ? -28.665 31.808 -17.034 1.00 38.72 433 GLY A CA 1
ATOM 2885 C C . GLY A 1 391 ? -28.956 30.423 -16.508 1.00 42.59 433 GLY A C 1
ATOM 2886 O O . GLY A 1 391 ? -29.438 29.579 -17.271 1.00 39.91 433 GLY A O 1
ATOM 2887 N N . TYR A 1 392 ? -28.684 30.156 -15.232 1.00 36.46 434 TYR A N 1
ATOM 2888 C CA . TYR A 1 392 ? -28.922 28.825 -14.693 1.00 31.38 434 TYR A CA 1
ATOM 2889 C C . TYR A 1 392 ? -29.742 28.862 -13.410 1.00 35.85 434 TYR A C 1
ATOM 2890 O O . TYR A 1 392 ? -30.854 28.325 -13.370 1.00 39.35 434 TYR A O 1
ATOM 2899 N N . SER A 1 393 ? -29.215 29.481 -12.356 1.00 38.30 435 SER A N 1
ATOM 2900 C CA . SER A 1 393 ? -29.873 29.393 -11.061 1.00 39.27 435 SER A CA 1
ATOM 2901 C C . SER A 1 393 ? -29.593 30.630 -10.221 1.00 42.01 435 SER A C 1
ATOM 2902 O O . SER A 1 393 ? -28.607 31.344 -10.425 1.00 41.36 435 SER A O 1
ATOM 2905 N N . LEU A 1 394 ? -30.494 30.869 -9.270 1.00 47.99 436 LEU A N 1
ATOM 2906 C CA . LEU A 1 394 ? -30.310 31.827 -8.186 1.00 34.87 436 LEU A CA 1
ATOM 2907 C C . LEU A 1 394 ? -30.410 31.057 -6.878 1.00 37.96 436 LEU A C 1
ATOM 2908 O O . LEU A 1 394 ? -31.473 30.516 -6.557 1.00 43.84 436 LEU A O 1
ATOM 2913 N N . VAL A 1 395 ? -29.309 30.995 -6.134 1.00 42.52 437 VAL A N 1
ATOM 2914 C CA . VAL A 1 395 ? -29.225 30.180 -4.928 1.00 46.47 437 VAL A CA 1
ATOM 2915 C C . VAL A 1 395 ? -29.033 31.092 -3.725 1.00 48.38 437 VAL A C 1
ATOM 2916 O O . VAL A 1 395 ? -28.107 31.911 -3.700 1.00 43.83 437 VAL A O 1
ATOM 2920 N N . LYS A 1 396 ? -29.906 30.944 -2.732 1.00 41.80 438 LYS A N 1
ATOM 2921 C CA . LYS A 1 396 ? -29.786 31.640 -1.458 1.00 49.21 438 LYS A CA 1
ATOM 2922 C C . LYS A 1 396 ? -29.174 30.686 -0.439 1.00 51.52 438 LYS A C 1
ATOM 2923 O O . LYS A 1 396 ? -29.770 29.653 -0.116 1.00 45.82 438 LYS A O 1
ATOM 2929 N N . TYR A 1 397 ? -27.992 31.030 0.058 1.00 40.42 439 TYR A N 1
ATOM 2930 C CA . TYR A 1 397 ? -27.285 30.212 1.031 1.00 47.83 439 TYR A CA 1
ATOM 2931 C C . TYR A 1 397 ? -27.511 30.761 2.433 1.00 48.45 439 TYR A C 1
ATOM 2932 O O . TYR A 1 397 ? -27.445 31.973 2.655 1.00 43.88 439 TYR A O 1
ATOM 2941 N N . THR A 1 398 ? -27.781 29.861 3.376 1.00 47.60 440 THR A N 1
ATOM 2942 C CA . THR A 1 398 ? -28.020 30.227 4.769 1.00 48.89 440 THR A CA 1
ATOM 2943 C C . THR A 1 398 ? -27.066 29.431 5.649 1.00 46.78 440 THR A C 1
ATOM 2944 O O . THR A 1 398 ? -27.190 28.207 5.756 1.00 43.45 440 THR A O 1
ATOM 2948 N N . TYR A 1 399 ? -26.112 30.123 6.267 1.00 47.98 441 TYR A N 1
ATOM 2949 C CA . TYR A 1 399 ? -25.205 29.513 7.230 1.00 50.57 441 TYR A CA 1
ATOM 2950 C C . TYR A 1 399 ? -25.770 29.716 8.629 1.00 56.47 441 TYR A C 1
ATOM 2951 O O . TYR A 1 399 ? -26.097 30.844 9.011 1.00 52.11 441 TYR A O 1
ATOM 2960 N N . ASP A 1 400 ? -25.886 28.629 9.394 1.00 52.22 442 ASP A N 1
ATOM 2961 C CA . ASP A 1 400 ? -26.487 28.738 10.718 1.00 59.61 442 ASP A CA 1
ATOM 2962 C C . ASP A 1 400 ? -25.495 29.284 11.741 1.00 63.69 442 ASP A C 1
ATOM 2963 O O . ASP A 1 400 ? -24.476 29.877 11.373 1.00 62.65 442 ASP A O 1
ATOM 2968 N N A GLU A 1 401 ? -25.793 29.097 13.029 0.60 68.58 443 GLU A N 1
ATOM 2969 N N B GLU A 1 401 ? -25.786 29.077 13.026 0.40 68.42 443 GLU A N 1
ATOM 2970 C CA A GLU A 1 401 ? -24.948 29.667 14.072 0.60 63.99 443 GLU A CA 1
ATOM 2971 C CA B GLU A 1 401 ? -24.962 29.658 14.080 0.40 63.97 443 GLU A CA 1
ATOM 2972 C C A GLU A 1 401 ? -23.600 28.964 14.161 0.60 61.50 443 GLU A C 1
ATOM 2973 C C B GLU A 1 401 ? -23.617 28.953 14.207 0.40 61.54 443 GLU A C 1
ATOM 2974 O O A GLU A 1 401 ? -22.590 29.603 14.481 0.60 60.03 443 GLU A O 1
ATOM 2975 O O B GLU A 1 401 ? -22.627 29.580 14.600 0.40 60.14 443 GLU A O 1
ATOM 2986 N N . ASN A 1 402 ? -23.558 27.662 13.884 1.00 64.54 444 ASN A N 1
ATOM 2987 C CA . ASN A 1 402 ? -22.336 26.879 14.004 1.00 62.20 444 ASN A CA 1
ATOM 2988 C C . ASN A 1 402 ? -21.593 26.727 12.682 1.00 65.11 444 ASN A C 1
ATOM 2989 O O . ASN A 1 402 ? -20.624 25.965 12.615 1.00 62.33 444 ASN A O 1
ATOM 2994 N N . THR A 1 403 ? -22.017 27.436 11.636 1.00 63.42 445 THR A N 1
ATOM 2995 C CA . THR A 1 403 ? -21.403 27.305 10.324 1.00 60.15 445 THR A CA 1
ATOM 2996 C C . THR A 1 403 ? -20.493 28.492 10.062 1.00 55.95 445 THR A C 1
ATOM 2997 O O . THR A 1 403 ? -20.961 29.640 10.126 1.00 52.64 445 THR A O 1
ATOM 3001 N N . PRO A 1 404 ? -19.215 28.282 9.763 1.00 55.99 446 PRO A N 1
ATOM 3002 C CA . PRO A 1 404 ? -18.312 29.410 9.521 1.00 49.57 446 PRO A CA 1
ATOM 3003 C C . PRO A 1 404 ? -18.519 30.001 8.132 1.00 53.73 446 PRO A C 1
ATOM 3004 O O . PRO A 1 404 ? -19.249 29.469 7.294 1.00 58.58 446 PRO A O 1
ATOM 3008 N N . ASP A 1 405 ? -17.850 31.134 7.902 1.00 54.46 447 ASP A N 1
ATOM 3009 C CA . ASP A 1 405 ? -18.009 31.848 6.639 1.00 58.90 447 ASP A CA 1
ATOM 3010 C C . ASP A 1 405 ? -17.424 31.058 5.474 1.00 66.18 447 ASP A C 1
ATOM 3011 O O . ASP A 1 405 ? -17.992 31.051 4.376 1.00 71.43 447 ASP A O 1
ATOM 3016 N N . ASP A 1 406 ? -16.292 30.386 5.693 1.00 60.10 448 ASP A N 1
ATOM 3017 C CA . ASP A 1 406 ? -15.619 29.617 4.651 1.00 64.53 448 ASP A CA 1
ATOM 3018 C C . ASP A 1 406 ? -16.108 28.175 4.570 1.00 54.70 448 ASP A C 1
ATOM 3019 O O . ASP A 1 406 ? -15.351 27.290 4.146 1.00 54.32 448 ASP A O 1
ATOM 3024 N N . ALA A 1 407 ? -17.358 27.913 4.959 1.00 54.58 449 ALA A N 1
ATOM 3025 C CA . ALA A 1 407 ? -17.880 26.552 4.941 1.00 57.70 449 ALA A CA 1
ATOM 3026 C C . ALA A 1 407 ? -17.977 25.979 3.533 1.00 42.78 449 ALA A C 1
ATOM 3027 O O . ALA A 1 407 ? -17.959 24.754 3.377 1.00 42.77 449 ALA A O 1
ATOM 3029 N N . ILE A 1 408 ? -18.080 26.826 2.514 1.00 47.09 450 ILE A N 1
ATOM 3030 C CA . ILE A 1 408 ? -18.180 26.385 1.128 1.00 43.42 450 ILE A CA 1
ATOM 3031 C C . ILE A 1 408 ? -17.057 27.040 0.337 1.00 37.12 450 ILE A C 1
ATOM 3032 O O . ILE A 1 408 ? -16.947 28.273 0.310 1.00 51.48 450 ILE A O 1
ATOM 3037 N N . ASN A 1 409 ? -16.225 26.219 -0.297 1.00 36.43 451 ASN A N 1
ATOM 3038 C CA . ASN A 1 409 ? -15.233 26.699 -1.255 1.00 45.48 451 ASN A CA 1
ATOM 3039 C C . ASN A 1 409 ? -15.889 26.648 -2.628 1.00 48.00 451 ASN A C 1
ATOM 3040 O O . ASN A 1 409 ? -16.003 25.582 -3.237 1.00 51.04 451 ASN A O 1
ATOM 3045 N N . PHE A 1 410 ? -16.328 27.807 -3.120 1.00 43.78 452 PHE A N 1
ATOM 3046 C CA . PHE A 1 410 ? -17.066 27.848 -4.377 1.00 41.27 452 PHE A CA 1
ATOM 3047 C C . PHE A 1 410 ? -16.189 27.583 -5.593 1.00 46.94 452 PHE A C 1
ATOM 3048 O O . PHE A 1 410 ? -16.714 27.534 -6.711 1.00 41.99 452 PHE A O 1
ATOM 3056 N N . ASP A 1 411 ? -14.882 27.414 -5.411 1.00 49.63 453 ASP A N 1
ATOM 3057 C CA . ASP A 1 411 ? -14.029 26.893 -6.468 1.00 41.37 453 ASP A CA 1
ATOM 3058 C C . ASP A 1 411 ? -14.003 25.371 -6.493 1.00 39.60 453 ASP A C 1
ATOM 3059 O O . ASP A 1 411 ? -13.424 24.790 -7.417 1.00 49.56 453 ASP A O 1
ATOM 3064 N N . HIS A 1 412 ? -14.606 24.719 -5.501 1.00 34.61 454 HIS A N 1
ATOM 3065 C CA . HIS A 1 412 ? -14.806 23.278 -5.520 1.00 52.64 454 HIS A CA 1
ATOM 3066 C C . HIS A 1 412 ? -16.177 22.970 -6.107 1.00 49.34 454 HIS A C 1
ATOM 3067 O O . HIS A 1 412 ? -17.137 23.717 -5.899 1.00 51.92 454 HIS A O 1
ATOM 3074 N N . THR A 1 413 ? -16.262 21.872 -6.851 1.00 43.52 455 THR A N 1
ATOM 3075 C CA . THR A 1 413 ? -17.491 21.535 -7.556 1.00 46.35 455 THR A CA 1
ATOM 3076 C C . THR A 1 413 ? -18.437 20.772 -6.637 1.00 48.31 455 THR A C 1
ATOM 3077 O O . THR A 1 413 ? -18.063 19.750 -6.054 1.00 52.23 455 THR A O 1
ATOM 3081 N N . GLU A 1 414 ? -19.663 21.272 -6.512 1.00 42.56 456 GLU A N 1
ATOM 3082 C CA . GLU A 1 414 ? -20.665 20.597 -5.700 1.00 42.42 456 GLU A CA 1
ATOM 3083 C C . GLU A 1 414 ? -21.128 19.326 -6.400 1.00 48.07 456 GLU A C 1
ATOM 3084 O O . GLU A 1 414 ? -21.450 19.342 -7.591 1.00 40.34 456 GLU A O 1
ATOM 3090 N N . LYS A 1 415 ? -21.152 18.220 -5.664 1.00 45.69 457 LYS A N 1
ATOM 3091 C CA . LYS A 1 415 ? -21.560 16.931 -6.218 1.00 48.37 457 LYS A CA 1
ATOM 3092 C C . LYS A 1 415 ? -23.076 16.822 -6.110 1.00 51.19 457 LYS A C 1
ATOM 3093 O O . LYS A 1 415 ? -23.612 16.497 -5.048 1.00 56.69 457 LYS A O 1
ATOM 3099 N N . THR A 1 416 ? -23.772 17.087 -7.216 1.00 41.22 458 THR A N 1
ATOM 3100 C CA . THR A 1 416 ? -25.228 17.054 -7.240 1.00 37.34 458 THR A CA 1
ATOM 3101 C C . THR A 1 416 ? -25.803 15.948 -8.113 1.00 40.57 458 THR A C 1
ATOM 3102 O O . THR A 1 416 ? -27.024 15.756 -8.109 1.00 32.99 458 THR A O 1
ATOM 3106 N N . TRP A 1 417 ? -24.973 15.225 -8.860 1.00 42.68 459 TRP A N 1
ATOM 3107 C CA . TRP A 1 417 ? -25.462 14.183 -9.747 1.00 40.09 459 TRP A CA 1
ATOM 3108 C C . TRP A 1 417 ? -25.615 12.867 -8.983 1.00 44.78 459 TRP A C 1
ATOM 3109 O O . TRP A 1 417 ? -25.353 12.780 -7.781 1.00 44.36 459 TRP A O 1
ATOM 3120 N N . GLU A 1 418 ? -26.044 11.824 -9.695 1.00 44.38 460 GLU A N 1
ATOM 3121 C CA . GLU A 1 418 ? -26.447 10.568 -9.070 1.00 50.53 460 GLU A CA 1
ATOM 3122 C C . GLU A 1 418 ? -25.287 9.601 -8.850 1.00 48.10 460 GLU A C 1
ATOM 3123 O O . GLU A 1 418 ? -25.252 8.907 -7.827 1.00 55.29 460 GLU A O 1
ATOM 3129 N N . GLU A 1 419 ? -24.339 9.536 -9.783 1.00 49.71 461 GLU A N 1
ATOM 3130 C CA . GLU A 1 419 ? -23.292 8.525 -9.737 1.00 52.69 461 GLU A CA 1
ATOM 3131 C C . GLU A 1 419 ? -22.382 8.727 -8.524 1.00 56.09 461 GLU A C 1
ATOM 3132 O O . GLU A 1 419 ? -22.444 9.738 -7.823 1.00 55.25 461 GLU A O 1
ATOM 3138 N N . ASP A 1 420 ? -21.528 7.737 -8.285 1.00 62.16 462 ASP A N 1
ATOM 3139 C CA . ASP A 1 420 ? -20.646 7.763 -7.126 1.00 51.78 462 ASP A CA 1
ATOM 3140 C C . ASP A 1 420 ? -19.655 8.918 -7.258 1.00 51.17 462 ASP A C 1
ATOM 3141 O O . ASP A 1 420 ? -18.984 9.038 -8.290 1.00 57.94 462 ASP A O 1
ATOM 3146 N N . PRO A 1 421 ? -19.543 9.787 -6.248 1.00 56.80 463 PRO A N 1
ATOM 3147 C CA . PRO A 1 421 ? -18.628 10.935 -6.367 1.00 57.27 463 PRO A CA 1
ATOM 3148 C C . PRO A 1 421 ? -17.161 10.552 -6.467 1.00 59.06 463 PRO A C 1
ATOM 3149 O O . PRO A 1 421 ? -16.353 11.385 -6.895 1.00 54.55 463 PRO A O 1
ATOM 3153 N N . ARG A 1 422 ? -16.787 9.327 -6.091 1.00 55.07 464 ARG A N 1
ATOM 3154 C CA . ARG A 1 422 ? -15.378 8.947 -6.124 1.00 54.13 464 ARG A CA 1
ATOM 3155 C C . ARG A 1 422 ? -14.826 8.913 -7.544 1.00 53.13 464 ARG A C 1
ATOM 3156 O O . ARG A 1 422 ? -13.649 9.227 -7.755 1.00 55.71 464 ARG A O 1
ATOM 3164 N N . GLY A 1 423 ? -15.648 8.538 -8.522 1.00 46.27 465 GLY A N 1
ATOM 3165 C CA . GLY A 1 423 ? -15.192 8.498 -9.899 1.00 47.10 465 GLY A CA 1
ATOM 3166 C C . GLY A 1 423 ? -15.088 9.851 -10.572 1.00 43.84 465 GLY A C 1
ATOM 3167 O O . GLY A 1 423 ? -14.635 9.918 -11.720 1.00 46.01 465 GLY A O 1
ATOM 3168 N N . TYR A 1 424 ? -15.492 10.921 -9.892 1.00 33.57 466 TYR A N 1
ATOM 3169 C CA . TYR A 1 424 ? -15.433 12.268 -10.438 1.00 41.84 466 TYR A CA 1
ATOM 3170 C C . TYR A 1 424 ? -14.424 13.156 -9.723 1.00 47.98 466 TYR A C 1
ATOM 3171 O O . TYR A 1 424 ? -14.302 14.336 -10.071 1.00 53.45 466 TYR A O 1
ATOM 3180 N N . GLU A 1 425 ? -13.696 12.624 -8.738 1.00 46.04 467 GLU A N 1
ATOM 3181 C CA . GLU A 1 425 ? -12.762 13.449 -7.979 1.00 47.13 467 GLU A CA 1
ATOM 3182 C C . GLU A 1 425 ? -11.558 13.846 -8.823 1.00 41.75 467 GLU A C 1
ATOM 3183 O O . GLU A 1 425 ? -11.048 14.965 -8.696 1.00 41.92 467 GLU A O 1
ATOM 3189 N N . GLY A 1 426 ? -11.091 12.946 -9.689 1.00 46.43 468 GLY A N 1
ATOM 3190 C CA . GLY A 1 426 ? -9.916 13.247 -10.489 1.00 45.97 468 GLY A CA 1
ATOM 3191 C C . GLY A 1 426 ? -10.163 14.327 -11.524 1.00 48.63 468 GLY A C 1
ATOM 3192 O O . GLY A 1 426 ? -9.336 15.224 -11.705 1.00 50.14 468 GLY A O 1
ATOM 3193 N N . ARG A 1 427 ? -11.304 14.265 -12.212 1.00 44.43 469 ARG A N 1
ATOM 3194 C CA . ARG A 1 427 ? -11.572 15.229 -13.274 1.00 41.32 469 ARG A CA 1
ATOM 3195 C C . ARG A 1 427 ? -12.190 16.515 -12.737 1.00 47.13 469 ARG A C 1
ATOM 3196 O O . ARG A 1 427 ? -11.787 17.612 -13.140 1.00 39.37 469 ARG A O 1
ATOM 3204 N N . LEU A 1 428 ? -13.159 16.406 -11.828 1.00 47.74 470 LEU A N 1
ATOM 3205 C CA . LEU A 1 428 ? -13.887 17.560 -11.318 1.00 54.81 470 LEU A CA 1
ATOM 3206 C C . LEU A 1 428 ? -13.327 18.069 -9.992 1.00 51.93 470 LEU A C 1
ATOM 3207 O O . LEU A 1 428 ? -14.043 18.741 -9.241 1.00 45.29 470 LEU A O 1
ATOM 3212 N N . GLY A 1 429 ? -12.067 17.760 -9.690 1.00 63.72 471 GLY A N 1
ATOM 3213 C CA . GLY A 1 429 ? -11.398 18.286 -8.522 1.00 53.44 471 GLY A CA 1
ATOM 3214 C C . GLY A 1 429 ? -12.041 17.866 -7.215 1.00 56.29 471 GLY A C 1
ATOM 3215 O O . GLY A 1 429 ? -12.888 16.969 -7.171 1.00 63.91 471 GLY A O 1
ATOM 3216 N N . PRO A 1 430 ? -11.638 18.507 -6.119 1.00 59.19 472 PRO A N 1
ATOM 3217 C CA . PRO A 1 430 ? -12.254 18.205 -4.820 1.00 49.85 472 PRO A CA 1
ATOM 3218 C C . PRO A 1 430 ? -13.727 18.585 -4.820 1.00 55.80 472 PRO A C 1
ATOM 3219 O O . PRO A 1 430 ? -14.093 19.721 -5.126 1.00 57.08 472 PRO A O 1
ATOM 3223 N N . LEU A 1 431 ? -14.574 17.620 -4.475 1.00 49.40 473 LEU A N 1
ATOM 3224 C CA . LEU A 1 431 ? -16.018 17.789 -4.542 1.00 51.14 473 LEU A CA 1
ATOM 3225 C C . LEU A 1 431 ? -16.582 18.186 -3.184 1.00 52.44 473 LEU A C 1
ATOM 3226 O O . LEU A 1 431 ? -16.171 17.656 -2.148 1.00 58.06 473 LEU A O 1
ATOM 3231 N N . ARG A 1 432 ? -17.526 19.122 -3.199 1.00 56.20 474 ARG A N 1
ATOM 3232 C CA . ARG A 1 432 ? -18.316 19.435 -2.020 1.00 43.51 474 ARG A CA 1
ATOM 3233 C C . ARG A 1 432 ? -19.545 18.536 -1.962 1.00 45.92 474 ARG A C 1
ATOM 3234 O O . ARG A 1 432 ? -19.966 17.950 -2.961 1.00 51.73 474 ARG A O 1
ATOM 3242 N N . LEU A 1 433 ? -20.119 18.434 -0.769 1.00 49.85 475 LEU A N 1
ATOM 3243 C CA . LEU A 1 433 ? -21.312 17.626 -0.580 1.00 51.08 475 LEU A CA 1
ATOM 3244 C C . LEU A 1 433 ? -22.552 18.394 -1.020 1.00 57.62 475 LEU A C 1
ATOM 3245 O O . LEU A 1 433 ? -22.638 19.617 -0.875 1.00 46.90 475 LEU A O 1
ATOM 3250 N N . LYS A 1 434 ? -23.516 17.659 -1.577 1.00 59.57 476 LYS A N 1
ATOM 3251 C CA . LYS A 1 434 ? -24.794 18.268 -1.929 1.00 46.25 476 LYS A CA 1
ATOM 3252 C C . LYS A 1 434 ? -25.528 18.742 -0.681 1.00 51.05 476 LYS A C 1
ATOM 3253 O O . LYS A 1 434 ? -26.047 19.863 -0.637 1.00 45.08 476 LYS A O 1
ATOM 3259 N N . ASP A 1 435 ? -25.577 17.897 0.344 1.00 60.95 477 ASP A N 1
ATOM 3260 C CA . ASP A 1 435 ? -26.197 18.226 1.624 1.00 61.77 477 ASP A CA 1
ATOM 3261 C C . ASP A 1 435 ? -25.081 18.410 2.647 1.00 49.69 477 ASP A C 1
ATOM 3262 O O . ASP A 1 435 ? -24.551 17.434 3.186 1.00 59.63 477 ASP A O 1
ATOM 3267 N N . GLN A 1 436 ? -24.722 19.663 2.904 1.00 54.00 478 GLN A N 1
ATOM 3268 C CA . GLN A 1 436 ? -23.688 20.004 3.871 1.00 60.29 478 GLN A CA 1
ATOM 3269 C C . GLN A 1 436 ? -24.347 20.482 5.158 1.00 46.94 478 GLN A C 1
ATOM 3270 O O . GLN A 1 436 ? -25.266 21.308 5.121 1.00 45.73 478 GLN A O 1
ATOM 3276 N N . ALA A 1 437 ? -23.880 19.957 6.290 1.00 60.09 479 ALA A N 1
ATOM 3277 C CA . ALA A 1 437 ? -24.496 20.269 7.573 1.00 55.94 479 ALA A CA 1
ATOM 3278 C C . ALA A 1 437 ? -24.351 21.751 7.897 1.00 45.10 479 ALA A C 1
ATOM 3279 O O . ALA A 1 437 ? -23.275 22.334 7.740 1.00 54.98 479 ALA A O 1
ATOM 3281 N N . GLY A 1 438 ? -25.447 22.358 8.349 1.00 49.98 480 GLY A N 1
ATOM 3282 C CA . GLY A 1 438 ? -25.461 23.760 8.699 1.00 41.55 480 GLY A CA 1
ATOM 3283 C C . GLY A 1 438 ? -25.672 24.716 7.546 1.00 60.25 480 GLY A C 1
ATOM 3284 O O . GLY A 1 438 ? -25.742 25.930 7.778 1.00 54.76 480 GLY A O 1
ATOM 3285 N N . VAL A 1 439 ? -25.781 24.218 6.316 1.00 47.20 481 VAL A N 1
ATOM 3286 C CA . VAL A 1 439 ? -25.938 25.054 5.132 1.00 53.28 481 VAL A CA 1
ATOM 3287 C C . VAL A 1 439 ? -27.286 24.751 4.495 1.00 51.90 481 VAL A C 1
ATOM 3288 O O . VAL A 1 439 ? -27.598 23.589 4.210 1.00 50.64 481 VAL A O 1
ATOM 3292 N N . THR A 1 440 ? -28.078 25.795 4.271 1.00 49.24 482 THR A N 1
ATOM 3293 C CA . THR A 1 440 ? -29.344 25.688 3.558 1.00 50.82 482 THR A CA 1
ATOM 3294 C C . THR A 1 440 ? -29.172 26.257 2.155 1.00 47.27 482 THR A C 1
ATOM 3295 O O . THR A 1 440 ? -28.619 27.348 1.987 1.00 51.18 482 THR A O 1
ATOM 3299 N N . LYS A 1 441 ? -29.642 25.517 1.154 1.00 46.39 483 LYS A N 1
ATOM 3300 C CA . LYS A 1 441 ? -29.477 25.890 -0.250 1.00 49.73 483 LYS A CA 1
ATOM 3301 C C . LYS A 1 441 ? -30.853 25.968 -0.905 1.00 51.34 483 LYS A C 1
ATOM 3302 O O . LYS A 1 441 ? -31.418 24.946 -1.307 1.00 53.43 483 LYS A O 1
ATOM 3308 N N . ASP A 1 442 ? -31.390 27.181 -1.010 1.00 46.26 484 ASP A N 1
ATOM 3309 C CA . ASP A 1 442 ? -32.642 27.434 -1.710 1.00 49.86 484 ASP A CA 1
ATOM 3310 C C . ASP A 1 442 ? -32.313 27.911 -3.119 1.00 41.27 484 ASP A C 1
ATOM 3311 O O . ASP A 1 442 ? -31.680 28.957 -3.292 1.00 42.45 484 ASP A O 1
ATOM 3316 N N . ARG A 1 443 ? -32.744 27.148 -4.120 1.00 48.43 485 ARG A N 1
ATOM 3317 C CA . ARG A 1 443 ? -32.323 27.344 -5.500 1.00 41.09 485 ARG A CA 1
ATOM 3318 C C . ARG A 1 443 ? -33.500 27.781 -6.362 1.00 38.60 485 ARG A C 1
ATOM 3319 O O . ARG A 1 443 ? -34.554 27.135 -6.358 1.00 40.49 485 ARG A O 1
ATOM 3327 N N . TRP A 1 444 ? -33.313 28.872 -7.104 1.00 44.72 486 TRP A N 1
ATOM 3328 C CA . TRP A 1 444 ? -34.276 29.339 -8.096 1.00 40.49 486 TRP A CA 1
ATOM 3329 C C . TRP A 1 444 ? -33.737 28.988 -9.478 1.00 45.78 486 TRP A C 1
ATOM 3330 O O . TRP A 1 444 ? -32.784 29.612 -9.953 1.00 45.47 486 TRP A O 1
ATOM 3341 N N . LEU A 1 445 ? -34.347 27.999 -10.124 1.00 28.89 487 LEU A N 1
ATOM 3342 C CA . LEU A 1 445 ? -33.906 27.557 -11.439 1.00 37.27 487 LEU A CA 1
ATOM 3343 C C . LEU A 1 445 ? -34.522 28.424 -12.529 1.00 39.05 487 LEU A C 1
ATOM 3344 O O . LEU A 1 445 ? -35.674 28.853 -12.423 1.00 40.39 487 LEU A O 1
ATOM 3349 N N . LEU A 1 446 ? -33.740 28.680 -13.577 1.00 39.34 488 LEU A N 1
ATOM 3350 C CA . LEU A 1 446 ? -34.229 29.464 -14.704 1.00 39.11 488 LEU A CA 1
ATOM 3351 C C . LEU A 1 446 ? -35.358 28.722 -15.407 1.00 37.49 488 LEU A C 1
ATOM 3352 O O . LEU A 1 446 ? -35.175 27.596 -15.880 1.00 47.17 488 LEU A O 1
ATOM 3357 N N . ARG A 1 447 ? -36.526 29.357 -15.471 1.00 40.07 489 ARG A N 1
ATOM 3358 C CA . ARG A 1 447 ? -37.708 28.767 -16.084 1.00 30.58 489 ARG A CA 1
ATOM 3359 C C . ARG A 1 447 ? -38.017 29.342 -17.459 1.00 40.02 489 ARG A C 1
ATOM 3360 O O . ARG A 1 447 ? -38.374 28.592 -18.372 1.00 41.67 489 ARG A O 1
ATOM 3368 N N . GLU A 1 448 ? -37.890 30.656 -17.629 1.00 41.11 490 GLU A N 1
ATOM 3369 C CA . GLU A 1 448 ? -38.168 31.303 -18.902 1.00 44.20 490 GLU A CA 1
ATOM 3370 C C . GLU A 1 448 ? -37.109 32.362 -19.170 1.00 40.76 490 GLU A C 1
ATOM 3371 O O . GLU A 1 448 ? -36.468 32.878 -18.249 1.00 42.46 490 GLU A O 1
ATOM 3377 N N . ALA A 1 449 ? -36.930 32.680 -20.452 1.00 40.24 491 ALA A N 1
ATOM 3378 C CA . ALA A 1 449 ? -35.990 33.713 -20.866 1.00 33.31 491 ALA A CA 1
ATOM 3379 C C . ALA A 1 449 ? -36.429 34.254 -22.217 1.00 39.55 491 ALA A C 1
ATOM 3380 O O . ALA A 1 449 ? -36.729 33.475 -23.127 1.00 33.84 491 ALA A O 1
ATOM 3382 N N . TYR A 1 450 ? -36.466 35.580 -22.345 1.00 38.78 492 TYR A N 1
ATOM 3383 C CA . TYR A 1 450 ? -36.939 36.229 -23.560 1.00 32.07 492 TYR A CA 1
ATOM 3384 C C . TYR A 1 450 ? -36.076 37.441 -23.873 1.00 38.03 492 TYR A C 1
ATOM 3385 O O . TYR A 1 450 ? -35.639 38.154 -22.965 1.00 40.06 492 TYR A O 1
ATOM 3394 N N . VAL A 1 451 ? -35.842 37.671 -25.161 1.00 42.84 493 VAL A N 1
ATOM 3395 C CA . VAL A 1 451 ? -35.162 38.867 -25.644 1.00 36.79 493 VAL A CA 1
ATOM 3396 C C . VAL A 1 451 ? -36.226 39.867 -26.073 1.00 41.62 493 VAL A C 1
ATOM 3397 O O . VAL A 1 451 ? -37.029 39.585 -26.971 1.00 42.96 493 VAL A O 1
ATOM 3401 N N . VAL A 1 452 ? -36.240 41.030 -25.429 1.00 48.63 494 VAL A N 1
ATOM 3402 C CA . VAL A 1 452 ? -37.192 42.096 -25.728 1.00 33.34 494 VAL A CA 1
ATOM 3403 C C . VAL A 1 452 ? -36.371 43.335 -26.056 1.00 35.22 494 VAL A C 1
ATOM 3404 O O . VAL A 1 452 ? -35.882 44.025 -25.153 1.00 44.78 494 VAL A O 1
ATOM 3408 N N . GLY A 1 453 ? -36.220 43.622 -27.343 1.00 33.52 495 GLY A N 1
ATOM 3409 C CA . GLY A 1 453 ? -35.394 44.750 -27.740 1.00 45.98 495 GLY A CA 1
ATOM 3410 C C . GLY A 1 453 ? -33.942 44.487 -27.401 1.00 49.90 495 GLY A C 1
ATOM 3411 O O . GLY A 1 453 ? -33.363 43.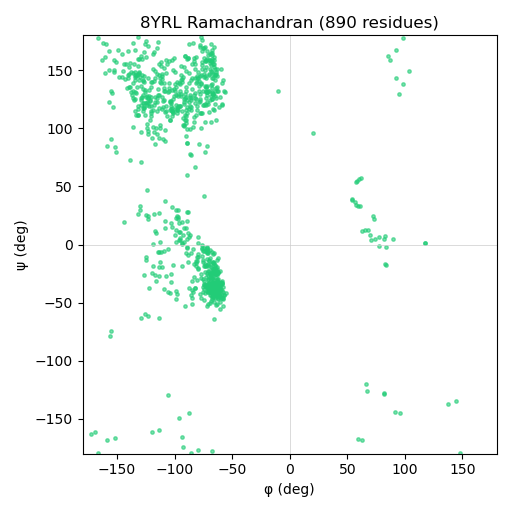467 -27.793 1.00 39.14 495 GLY A O 1
ATOM 3412 N N . ASP A 1 454 ? -33.343 45.411 -26.658 1.00 41.74 496 ASP A N 1
ATOM 3413 C CA . ASP A 1 454 ? -31.968 45.272 -26.204 1.00 49.82 496 ASP A CA 1
ATOM 3414 C C . ASP A 1 454 ? -31.859 44.557 -24.865 1.00 40.84 496 ASP A C 1
ATOM 3415 O O . ASP A 1 454 ? -30.742 44.337 -24.386 1.00 41.80 496 ASP A O 1
ATOM 3420 N N . ASN A 1 455 ? -32.981 44.182 -24.257 1.00 45.76 497 ASN A N 1
ATOM 3421 C CA . ASN A 1 455 ? -32.994 43.601 -22.924 1.00 40.47 497 ASN A CA 1
ATOM 3422 C C . ASN A 1 455 ? -33.345 42.120 -22.981 1.00 44.89 497 ASN A C 1
ATOM 3423 O O . ASN A 1 455 ? -34.045 41.660 -23.888 1.00 39.46 497 ASN A O 1
ATOM 3428 N N . VAL A 1 456 ? -32.844 41.378 -21.997 1.00 34.43 498 VAL A N 1
ATOM 3429 C CA . VAL A 1 456 ? -33.131 39.957 -21.835 1.00 43.16 498 VAL A CA 1
ATOM 3430 C C . VAL A 1 456 ? -33.760 39.766 -20.462 1.00 41.26 498 VAL A C 1
ATOM 3431 O O . VAL A 1 456 ? -33.177 40.165 -19.446 1.00 39.93 498 VAL A O 1
ATOM 3435 N N . HIS A 1 457 ? -34.948 39.168 -20.433 1.00 41.05 499 HIS A N 1
ATOM 3436 C CA . HIS A 1 457 ? -35.663 38.891 -19.194 1.00 36.03 499 HIS A CA 1
ATOM 3437 C C . HIS A 1 457 ? -35.419 37.443 -18.790 1.00 39.19 499 HIS A C 1
ATOM 3438 O O . HIS A 1 457 ? -35.815 36.522 -19.511 1.00 32.92 499 HIS A O 1
ATOM 3445 N N . GLN A 1 458 ? -34.775 37.245 -17.645 1.00 37.37 500 GLN A N 1
ATOM 3446 C CA . GLN A 1 458 ? -34.554 35.915 -17.093 1.00 42.85 500 GLN A CA 1
ATOM 3447 C C . GLN A 1 458 ? -35.582 35.650 -16.000 1.00 41.14 500 GLN A C 1
ATOM 3448 O O . GLN A 1 458 ? -35.732 36.456 -15.077 1.00 35.86 500 GLN A O 1
ATOM 3454 N N . TRP A 1 459 ? -36.279 34.524 -16.106 1.00 35.78 501 TRP A N 1
ATOM 3455 C CA . TRP A 1 459 ? -37.383 34.177 -15.211 1.00 34.80 501 TRP A CA 1
ATOM 3456 C C . TRP A 1 459 ? -36.972 32.955 -14.391 1.00 43.73 501 TRP A C 1
ATOM 3457 O O . TRP A 1 459 ? -37.166 31.813 -14.810 1.00 34.16 501 TRP A O 1
ATOM 3468 N N . TYR A 1 460 ? -36.395 33.204 -13.216 1.00 33.52 502 TYR A N 1
ATOM 3469 C CA . TYR A 1 460 ? -36.036 32.139 -12.289 1.00 36.68 502 TYR A CA 1
ATOM 3470 C C . TYR A 1 460 ? -37.223 31.824 -11.388 1.00 45.84 502 TYR A C 1
ATOM 3471 O O . TYR A 1 460 ? -37.922 32.730 -10.925 1.00 43.21 502 TYR A O 1
ATOM 3480 N N . VAL A 1 461 ? -37.443 30.535 -11.136 1.00 43.48 503 VAL A N 1
ATOM 3481 C CA . VAL A 1 461 ? -38.622 30.067 -10.418 1.00 40.81 503 VAL A CA 1
ATOM 3482 C C . VAL A 1 461 ? -38.206 29.020 -9.394 1.00 42.71 503 VAL A C 1
ATOM 3483 O O . VAL A 1 461 ? -37.455 28.092 -9.716 1.00 40.64 503 VAL A O 1
ATOM 3487 N N . ARG A 1 462 ? -38.691 29.173 -8.163 1.00 43.95 504 ARG A N 1
ATOM 3488 C CA . ARG A 1 462 ? -38.614 28.141 -7.138 1.00 40.55 504 ARG A CA 1
ATOM 3489 C C . ARG A 1 462 ? -40.025 27.828 -6.662 1.00 39.37 504 ARG A C 1
ATOM 3490 O O . ARG A 1 462 ? -40.764 28.734 -6.265 1.00 37.13 504 ARG A O 1
ATOM 3498 N N . GLU A 1 463 ? -40.398 26.551 -6.711 1.00 36.63 505 GLU A N 1
ATOM 3499 C CA . GLU A 1 463 ? -41.734 26.117 -6.303 1.00 34.67 505 GLU A CA 1
ATOM 3500 C C . GLU A 1 463 ? -41.693 25.776 -4.820 1.00 46.02 505 GLU A C 1
ATOM 3501 O O . GLU A 1 463 ? -41.361 24.658 -4.424 1.00 47.41 505 GLU A O 1
ATOM 3507 N N . GLU A 1 464 ? -42.035 26.754 -3.990 1.00 33.60 506 GLU A N 1
ATOM 3508 C CA . GLU A 1 464 ? -42.060 26.567 -2.548 1.00 48.13 506 GLU A CA 1
ATOM 3509 C C . GLU A 1 464 ? -43.444 26.116 -2.092 1.00 56.39 506 GLU A C 1
ATOM 3510 O O . GLU A 1 464 ? -44.440 26.257 -2.805 1.00 54.99 506 GLU A O 1
ATOM 3516 N N . ASP A 1 465 ? -43.492 25.560 -0.878 1.00 55.23 507 ASP A N 1
ATOM 3517 C CA . ASP A 1 465 ? -44.759 25.091 -0.328 1.00 53.62 507 ASP A CA 1
ATOM 3518 C C . ASP A 1 465 ? -45.744 26.235 -0.127 1.00 52.43 507 ASP A C 1
ATOM 3519 O O . ASP A 1 465 ? -46.960 26.023 -0.183 1.00 54.72 507 ASP A O 1
ATOM 3524 N N A GLU A 1 466 ? -45.246 27.448 0.100 0.51 54.79 508 GLU A N 1
ATOM 3525 N N B GLU A 1 466 ? -45.240 27.447 0.101 0.49 54.78 508 GLU A N 1
ATOM 3526 C CA A GLU A 1 466 ? -46.102 28.588 0.398 0.51 56.81 508 GLU A CA 1
ATOM 3527 C CA B GLU A 1 466 ? -46.079 28.598 0.403 0.49 56.80 508 GLU A CA 1
ATOM 3528 C C A GLU A 1 466 ? -46.400 29.456 -0.817 0.51 55.07 508 GLU A C 1
ATOM 3529 C C B GLU A 1 466 ? -46.481 29.396 -0.829 0.49 55.04 508 GLU A C 1
ATOM 3530 O O A GLU A 1 466 ? -47.048 30.497 -0.668 0.51 52.90 508 GLU A O 1
ATOM 3531 O O B GLU A 1 466 ? -47.282 30.330 -0.705 0.49 52.37 508 GLU A O 1
ATOM 3542 N N . GLY A 1 467 ? -45.958 29.067 -2.000 1.00 49.57 509 GLY A N 1
ATOM 3543 C CA . GLY A 1 467 ? -46.326 29.791 -3.200 1.00 52.08 509 GLY A CA 1
ATOM 3544 C C . GLY A 1 467 ? -45.311 29.633 -4.313 1.00 51.01 509 GLY A C 1
ATOM 3545 O O . GLY A 1 467 ? -44.286 28.968 -4.176 1.00 50.93 509 GLY A O 1
ATOM 3546 N N . HIS A 1 468 ? -45.637 30.280 -5.431 1.00 56.60 510 HIS A N 1
ATOM 3547 C CA . HIS A 1 468 ? -44.832 30.264 -6.650 1.00 55.71 510 HIS A CA 1
ATOM 3548 C C . HIS A 1 468 ? -43.836 31.416 -6.570 1.00 46.07 510 HIS A C 1
ATOM 3549 O O . HIS A 1 468 ? -44.178 32.567 -6.851 1.00 43.48 510 HIS A O 1
ATOM 3556 N N . SER A 1 469 ? -42.600 31.111 -6.183 1.00 44.45 511 SER A N 1
ATOM 3557 C CA . SER A 1 469 ? -41.580 32.131 -5.979 1.00 47.30 511 SER A CA 1
ATOM 3558 C C . SER A 1 469 ? -40.870 32.434 -7.293 1.00 48.89 511 SER A C 1
ATOM 3559 O O . SER A 1 469 ? -40.369 31.523 -7.960 1.00 43.22 511 SER A O 1
ATOM 3562 N N . VAL A 1 470 ? -40.821 33.715 -7.656 1.00 36.00 512 VAL A N 1
ATOM 3563 C CA . VAL A 1 470 ? -40.268 34.165 -8.928 1.00 39.72 512 VAL A CA 1
ATOM 3564 C C . VAL A 1 470 ? -39.202 35.218 -8.658 1.00 40.20 512 VAL A C 1
ATOM 3565 O O . VAL A 1 470 ? -39.423 36.147 -7.874 1.00 36.69 512 VAL A O 1
ATOM 3569 N N . ILE A 1 471 ? -38.050 35.071 -9.310 1.00 44.46 513 ILE A N 1
ATOM 3570 C CA . ILE A 1 471 ? -36.998 36.080 -9.314 1.00 34.95 513 ILE A CA 1
ATOM 3571 C C . ILE A 1 471 ? -36.660 36.383 -10.765 1.00 38.31 513 ILE A C 1
ATOM 3572 O O . ILE A 1 471 ? -36.204 35.496 -11.496 1.00 41.34 513 ILE A O 1
ATOM 3577 N N . GLU A 1 472 ? -36.883 37.625 -11.182 1.00 39.81 514 GLU A N 1
ATOM 3578 C CA . GLU A 1 472 ? -36.627 38.045 -12.552 1.00 45.89 514 GLU A CA 1
ATOM 3579 C C . GLU A 1 472 ? -35.373 38.904 -12.605 1.00 34.32 514 GLU A C 1
ATOM 3580 O O . GLU A 1 472 ? -35.220 39.839 -11.814 1.00 40.00 514 GLU A O 1
ATOM 3586 N N . ILE A 1 473 ? -34.478 38.583 -13.532 1.00 38.49 515 ILE A N 1
ATOM 3587 C CA . ILE A 1 473 ? -33.276 39.370 -13.777 1.00 35.85 515 ILE A CA 1
ATOM 3588 C C . ILE A 1 473 ? -33.385 39.950 -15.178 1.00 41.88 515 ILE A C 1
ATOM 3589 O O . ILE A 1 473 ? -33.403 39.206 -16.167 1.00 45.88 515 ILE A O 1
ATOM 3594 N N . VAL A 1 474 ? -33.467 41.272 -15.264 1.00 36.69 516 VAL A N 1
ATOM 3595 C CA . VAL A 1 474 ? -33.578 41.976 -16.535 1.00 37.28 516 VAL A CA 1
ATOM 3596 C C . VAL A 1 474 ? -32.203 42.539 -16.866 1.00 45.57 516 VAL A C 1
ATOM 3597 O O . VAL A 1 474 ? -31.692 43.416 -16.161 1.00 41.75 516 VAL A O 1
ATOM 3601 N N . TRP A 1 475 ? -31.595 42.026 -17.933 1.00 46.68 517 TRP A N 1
ATOM 3602 C CA . TRP A 1 475 ? -30.289 42.490 -18.381 1.00 37.53 517 TRP A CA 1
ATOM 3603 C C . TRP A 1 475 ? -30.479 43.632 -19.370 1.00 33.42 517 TRP A C 1
ATOM 3604 O O . TRP A 1 475 ? -31.042 43.435 -20.451 1.00 37.65 517 TRP A O 1
ATOM 3615 N N . LEU A 1 476 ? -30.013 44.825 -18.998 1.00 42.18 518 LEU A N 1
ATOM 3616 C CA . LEU A 1 476 ? -30.163 46.014 -19.837 1.00 41.39 518 LEU A CA 1
ATOM 3617 C C . LEU A 1 476 ? -28.994 46.075 -20.817 1.00 42.78 518 LEU A C 1
ATOM 3618 O O . LEU A 1 476 ? -28.034 46.833 -20.654 1.00 47.86 518 LEU A O 1
ATOM 3623 N N . GLY A 1 477 ? -29.090 45.258 -21.862 1.00 41.90 519 GLY A N 1
ATOM 3624 C CA . GLY A 1 477 ? -28.065 45.186 -22.876 1.00 42.32 519 GLY A CA 1
ATOM 3625 C C . GLY A 1 477 ? -27.970 46.458 -23.693 1.00 44.28 519 GLY A C 1
ATOM 3626 O O . GLY A 1 477 ? -28.867 47.307 -23.674 1.00 41.62 519 GLY A O 1
ATOM 3627 N N . PRO A 1 478 ? -26.878 46.611 -24.433 1.00 41.92 520 PRO A N 1
ATOM 3628 C CA . PRO A 1 478 ? -26.669 47.835 -25.210 1.00 37.27 520 PRO A CA 1
ATOM 3629 C C . PRO A 1 478 ? -27.502 47.841 -26.486 1.00 47.22 520 PRO A C 1
ATOM 3630 O O . PRO A 1 478 ? -28.111 46.845 -26.877 1.00 44.74 520 PRO A O 1
ATOM 3634 N N . LYS A 1 479 ? -27.515 49.004 -27.135 1.00 46.05 521 LYS A N 1
ATOM 3635 C CA . LYS A 1 479 ? -28.301 49.178 -28.350 1.00 55.62 521 LYS A CA 1
ATOM 3636 C C . LYS A 1 479 ? -27.773 48.285 -29.465 1.00 50.47 521 LYS A C 1
ATOM 3637 O O . LYS A 1 479 ? -26.563 48.099 -29.618 1.00 64.04 521 LYS A O 1
ATOM 3643 N N . GLY A 1 480 ? -28.695 47.730 -30.249 1.00 52.12 522 GLY A N 1
ATOM 3644 C CA . GLY A 1 480 ? -28.341 46.834 -31.327 1.00 65.85 522 GLY A CA 1
ATOM 3645 C C . GLY A 1 480 ? -27.978 45.429 -30.904 1.00 62.56 522 GLY A C 1
ATOM 3646 O O . GLY A 1 480 ? -27.689 44.595 -31.772 1.00 63.24 522 GLY A O 1
ATOM 3647 N N . GLY A 1 481 ? -27.981 45.136 -29.615 1.00 60.76 523 GLY A N 1
ATOM 3648 C CA . GLY A 1 481 ? -27.642 43.813 -29.138 1.00 50.90 523 GLY A CA 1
ATOM 3649 C C . GLY A 1 481 ? -26.246 43.757 -28.548 1.00 51.93 523 GLY A C 1
ATOM 3650 O O . GLY A 1 481 ? -25.336 44.490 -28.953 1.00 47.77 523 GLY A O 1
ATOM 3651 N N . GLY A 1 482 ? -26.071 42.873 -27.570 1.00 52.75 524 GLY A N 1
ATOM 3652 C CA . GLY A 1 482 ? -24.797 42.675 -26.916 1.00 49.16 524 GLY A CA 1
ATOM 3653 C C . GLY A 1 482 ? -23.939 41.577 -27.493 1.00 47.39 524 GLY A C 1
ATOM 3654 O O . GLY A 1 482 ? -22.842 41.326 -26.985 1.00 52.74 524 GLY A O 1
ATOM 3655 N N . GLY A 1 483 ? -24.400 40.906 -28.544 1.00 40.41 525 GLY A N 1
ATOM 3656 C CA . GLY A 1 483 ? -23.618 39.851 -29.156 1.00 44.36 525 GLY A CA 1
ATOM 3657 C C . GLY A 1 483 ? -24.434 38.628 -29.516 1.00 34.12 525 GLY A C 1
ATOM 3658 O O . GLY A 1 483 ? -25.551 38.748 -30.029 1.00 38.96 525 GLY A O 1
ATOM 3659 N N . ALA A 1 484 ? -23.880 37.444 -29.242 1.00 43.63 526 ALA A N 1
ATOM 3660 C CA . ALA A 1 484 ? -24.501 36.170 -29.607 1.00 34.01 526 ALA A CA 1
ATOM 3661 C C . ALA A 1 484 ? -24.765 36.097 -31.110 1.00 32.22 526 ALA A C 1
ATOM 3662 O O . ALA A 1 484 ? -25.772 35.544 -31.559 1.00 36.34 526 ALA A O 1
ATOM 3664 N N . GLY A 1 485 ? -23.853 36.668 -31.894 1.00 40.91 527 GLY A N 1
ATOM 3665 C CA . GLY A 1 485 ? -23.938 36.589 -33.339 1.00 34.29 527 GLY A CA 1
ATOM 3666 C C . GLY A 1 485 ? -25.020 37.428 -33.975 1.00 38.36 527 GLY A C 1
ATOM 3667 O O . GLY A 1 485 ? -25.466 37.107 -35.080 1.00 49.46 527 GLY A O 1
ATOM 3668 N N . VAL A 1 486 ? -25.456 38.503 -33.317 1.00 41.78 528 VAL A N 1
ATOM 3669 C CA . VAL A 1 486 ? -26.514 39.328 -33.892 1.00 33.52 528 VAL A CA 1
ATOM 3670 C C . VAL A 1 486 ? -25.971 40.227 -35.000 1.00 39.44 528 VAL A C 1
ATOM 3671 O O . VAL A 1 486 ? -26.718 40.626 -35.901 1.00 44.33 528 VAL A O 1
ATOM 3675 N N . HIS A 1 487 ? -24.679 40.548 -34.969 1.00 44.41 529 HIS A N 1
ATOM 3676 C CA . HIS A 1 487 ? -24.056 41.383 -35.986 1.00 35.22 529 HIS A CA 1
ATOM 3677 C C . HIS A 1 487 ? -23.309 40.575 -37.039 1.00 43.64 529 HIS A C 1
ATOM 3678 O O . HIS A 1 487 ? -22.702 41.166 -37.938 1.00 53.72 529 HIS A O 1
ATOM 3685 N N . ASP A 1 488 ? -23.342 39.247 -36.956 1.00 33.54 530 ASP A N 1
ATOM 3686 C CA . ASP A 1 488 ? -22.584 38.372 -37.843 1.00 41.14 530 ASP A CA 1
ATOM 3687 C C . ASP A 1 488 ? -23.491 37.641 -38.830 1.00 50.15 530 ASP A C 1
ATOM 3688 O O . ASP A 1 488 ? -23.260 36.477 -39.160 1.00 45.28 530 ASP A O 1
ATOM 3693 N N . TYR A 1 489 ? -24.531 38.319 -39.321 1.00 37.42 531 TYR A N 1
ATOM 3694 C CA . TYR A 1 489 ? -25.476 37.660 -40.216 1.00 46.65 531 TYR A CA 1
ATOM 3695 C C . TYR A 1 489 ? -24.965 37.589 -41.650 1.00 48.17 531 TYR A C 1
ATOM 3696 O O . TYR A 1 489 ? -25.302 36.645 -42.374 1.00 56.06 531 TYR A O 1
ATOM 3705 N N . ALA A 1 490 ? -24.161 38.561 -42.079 1.00 55.89 532 ALA A N 1
ATOM 3706 C CA . ALA A 1 490 ? -23.585 38.569 -43.418 1.00 53.25 532 ALA A CA 1
ATOM 3707 C C . ALA A 1 490 ? -22.151 38.052 -43.436 1.00 59.94 532 ALA A C 1
ATOM 3708 O O . ALA A 1 490 ? -21.394 38.368 -44.360 1.00 68.16 532 ALA A O 1
ATOM 3710 N N . VAL A 1 491 ? -21.769 37.252 -42.440 1.00 50.35 533 VAL A N 1
ATOM 3711 C CA . VAL A 1 491 ? -20.375 36.843 -42.304 1.00 56.11 533 VAL A CA 1
ATOM 3712 C C . VAL A 1 491 ? -20.016 35.672 -43.214 1.00 66.51 533 VAL A C 1
ATOM 3713 O O . VAL A 1 491 ? -18.826 35.421 -43.448 1.00 69.20 533 VAL A O 1
ATOM 3717 N N . ARG A 1 492 ? -21.007 34.962 -43.751 1.00 61.29 534 ARG A N 1
ATOM 3718 C CA . ARG A 1 492 ? -20.783 33.878 -44.697 1.00 56.04 534 ARG A CA 1
ATOM 3719 C C . ARG A 1 492 ? -20.998 34.311 -46.141 1.00 63.31 534 ARG A C 1
ATOM 3720 O O . ARG A 1 492 ? -20.980 33.465 -47.041 1.00 57.70 534 ARG A O 1
ATOM 3728 N N . LYS A 1 493 ? -21.192 35.605 -46.382 1.00 62.49 535 LYS A N 1
ATOM 3729 C CA . LYS A 1 493 ? -21.546 36.093 -47.704 1.00 70.40 535 LYS A CA 1
ATOM 3730 C C . LYS A 1 493 ? -20.307 36.255 -48.581 1.00 76.82 535 LYS A C 1
ATOM 3731 O O . LYS A 1 493 ? -19.183 36.422 -48.097 1.00 78.57 535 LYS A O 1
ATOM 3737 N N . GLN A 1 494 ? -20.535 36.197 -49.893 1.00 81.89 536 GLN A N 1
ATOM 3738 C CA . GLN A 1 494 ? -19.489 36.330 -50.907 1.00 81.98 536 GLN A CA 1
ATOM 3739 C C . GLN A 1 494 ? -18.387 35.292 -50.714 1.00 92.41 536 GLN A C 1
ATOM 3740 O O . GLN A 1 494 ? -18.015 34.587 -51.652 1.00 98.66 536 GLN A O 1
ATOM 3746 N N . THR B 1 34 ? -41.610 57.098 -38.645 1.00 101.44 76 THR B N 1
ATOM 3747 C CA . THR B 1 34 ? -42.862 57.368 -37.949 1.00 103.21 76 THR B CA 1
ATOM 3748 C C . THR B 1 34 ? -43.929 56.341 -38.317 1.00 102.02 76 THR B C 1
ATOM 3749 O O . THR B 1 34 ? -44.454 56.345 -39.431 1.00 100.91 76 THR B O 1
ATOM 3753 N N . CYS B 1 35 ? -44.240 55.459 -37.373 1.00 86.74 77 CYS B N 1
ATOM 3754 C CA . CYS B 1 35 ? -45.286 54.460 -37.531 1.00 88.95 77 CYS B CA 1
ATOM 3755 C C . CYS B 1 35 ? -46.510 54.863 -36.717 1.00 95.27 77 CYS B C 1
ATOM 3756 O O . CYS B 1 35 ? -46.422 55.640 -35.762 1.00 96.36 77 CYS B O 1
ATOM 3759 N N . GLN B 1 36 ? -47.661 54.320 -37.108 1.00 95.15 78 GLN B N 1
ATOM 3760 C CA A GLN B 1 36 ? -48.921 54.578 -36.416 0.51 83.96 78 GLN B CA 1
ATOM 3761 C CA B GLN B 1 36 ? -48.905 54.611 -36.405 0.49 83.94 78 GLN B CA 1
ATOM 3762 C C . GLN B 1 36 ? -48.898 54.017 -34.998 1.00 82.86 78 GLN B C 1
ATOM 3763 O O . GLN B 1 36 ? -48.498 52.871 -34.786 1.00 75.41 78 GLN B O 1
ATOM 3774 N N . PRO B 1 39 ? -44.776 54.914 -29.972 1.00 92.38 81 PRO B N 1
ATOM 3775 C CA . PRO B 1 39 ? -44.158 53.897 -29.117 1.00 83.96 81 PRO B CA 1
ATOM 3776 C C . PRO B 1 39 ? -44.146 52.509 -29.754 1.00 75.91 81 PRO B C 1
ATOM 3777 O O . PRO B 1 39 ? -45.134 51.778 -29.674 1.00 89.74 81 PRO B O 1
ATOM 3781 N N . TYR B 1 40 ? -43.030 52.152 -30.384 1.00 73.30 82 TYR B N 1
ATOM 3782 C CA . TYR B 1 40 ? -42.917 50.839 -31.002 1.00 82.16 82 TYR B CA 1
ATOM 3783 C C . TYR B 1 40 ? -42.776 49.767 -29.930 1.00 81.24 82 TYR B C 1
ATOM 3784 O O . TYR B 1 40 ? -41.976 49.903 -28.997 1.00 80.67 82 TYR B O 1
ATOM 3793 N N . ILE B 1 41 ? -43.558 48.702 -30.061 1.00 63.41 83 ILE B N 1
ATOM 3794 C CA . ILE B 1 41 ? -43.580 47.614 -29.091 1.00 64.72 83 ILE B CA 1
ATOM 3795 C C . ILE B 1 41 ? -42.679 46.503 -29.616 1.00 60.02 83 ILE B C 1
ATOM 3796 O O . ILE B 1 41 ? -42.954 45.910 -30.664 1.00 54.92 83 ILE B O 1
ATOM 3801 N N . MET B 1 42 ? -41.596 46.220 -28.889 1.00 48.17 84 MET B N 1
ATOM 3802 C CA . MET B 1 42 ? -40.695 45.153 -29.304 1.00 52.51 84 MET B CA 1
ATOM 3803 C C . MET B 1 42 ? -41.273 43.794 -28.916 1.00 50.19 84 MET B C 1
ATOM 3804 O O . MET B 1 42 ? -41.791 43.631 -27.808 1.00 51.40 84 MET B O 1
ATOM 3809 N N . PRO B 1 43 ? -41.206 42.811 -29.807 1.00 41.99 85 PRO B N 1
ATOM 3810 C CA . PRO B 1 43 ? -41.792 41.501 -29.517 1.00 43.85 85 PRO B CA 1
ATOM 3811 C C . PRO B 1 43 ? -40.912 40.702 -28.573 1.00 41.72 85 PRO B C 1
ATOM 3812 O O . PRO B 1 43 ? -39.679 40.706 -28.702 1.00 40.99 85 PRO B O 1
ATOM 3816 N N . PRO B 1 44 ? -41.511 40.007 -27.606 1.00 42.93 86 PRO B N 1
ATOM 3817 C CA . PRO B 1 44 ? -40.730 39.109 -26.739 1.00 38.61 86 PRO B CA 1
ATOM 3818 C C . PRO B 1 44 ? -40.301 37.878 -27.521 1.00 40.24 86 PRO B C 1
ATOM 3819 O O . PRO B 1 44 ? -41.135 37.156 -28.072 1.00 41.70 86 PRO B O 1
ATOM 3823 N N . LEU B 1 45 ? -38.998 37.642 -27.573 1.00 42.16 87 LEU B N 1
ATOM 3824 C CA . LEU B 1 45 ? -38.446 36.562 -28.386 1.00 36.18 87 LEU B CA 1
ATOM 3825 C C . LEU B 1 45 ? -37.674 35.579 -27.521 1.00 43.90 87 LEU B C 1
ATOM 3826 O O . LEU B 1 45 ? -36.597 35.928 -27.001 1.00 35.56 87 LEU B O 1
ATOM 3831 N N . PRO B 1 46 ? -38.167 34.359 -27.331 1.00 35.59 88 PRO B N 1
ATOM 3832 C CA . PRO B 1 46 ? -37.304 33.299 -26.807 1.00 25.66 88 PRO B CA 1
ATOM 3833 C C . PRO B 1 46 ? -36.220 32.969 -27.820 1.00 35.00 88 PRO B C 1
ATOM 3834 O O . PRO B 1 46 ? -36.341 33.254 -29.014 1.00 36.91 88 PRO B O 1
ATOM 3838 N N . PHE B 1 47 ? -35.138 32.366 -27.326 1.00 32.75 89 PHE B N 1
ATOM 3839 C CA . PHE B 1 47 ? -34.008 32.079 -28.202 1.00 31.34 89 PHE B CA 1
ATOM 3840 C C . PHE B 1 47 ? -34.379 31.127 -29.332 1.00 33.71 89 PHE B C 1
ATOM 3841 O O . PHE B 1 47 ? -33.720 31.138 -30.377 1.00 34.32 89 PHE B O 1
ATOM 3849 N N . THR B 1 48 ? -35.425 30.314 -29.154 1.00 35.05 90 THR B N 1
ATOM 3850 C CA . THR B 1 48 ? -35.892 29.462 -30.243 1.00 38.03 90 THR B CA 1
ATOM 3851 C C . THR B 1 48 ? -36.422 30.285 -31.411 1.00 31.64 90 THR B C 1
ATOM 3852 O O . THR B 1 48 ? -36.410 29.817 -32.555 1.00 44.85 90 THR B O 1
ATOM 3856 N N . GLU B 1 49 ? -36.893 31.502 -31.144 1.00 38.53 91 GLU B N 1
ATOM 3857 C CA . GLU B 1 49 ? -37.332 32.414 -32.192 1.00 36.57 91 GLU B CA 1
ATOM 3858 C C . GLU B 1 49 ? -36.322 33.512 -32.483 1.00 30.20 91 GLU B C 1
ATOM 3859 O O . GLU B 1 49 ? -36.306 34.045 -33.598 1.00 38.13 91 GLU B O 1
ATOM 3865 N N . TRP B 1 50 ? -35.480 33.857 -31.508 1.00 34.88 92 TRP B N 1
ATOM 3866 C CA . TRP B 1 50 ? -34.489 34.911 -31.706 1.00 36.29 92 TRP B CA 1
ATOM 3867 C C . TRP B 1 50 ? -33.332 34.430 -32.574 1.00 37.27 92 TRP B C 1
ATOM 3868 O O . TRP B 1 50 ? -32.802 35.193 -33.391 1.00 39.47 92 TRP B O 1
ATOM 3879 N N . LEU B 1 51 ? -32.931 33.164 -32.414 1.00 39.11 93 LEU B N 1
ATOM 3880 C CA . LEU B 1 51 ? -31.738 32.676 -33.109 1.00 35.90 93 LEU B CA 1
ATOM 3881 C C . LEU B 1 51 ? -31.939 32.525 -34.612 1.00 30.98 93 LEU B C 1
ATOM 3882 O O . LEU B 1 51 ? -31.103 33.040 -35.376 1.00 40.25 93 LEU B O 1
ATOM 3887 N N . PRO B 1 52 ? -32.975 31.847 -35.112 1.00 38.50 94 PRO B N 1
ATOM 3888 C CA . PRO B 1 52 ? -33.035 31.571 -36.551 1.00 33.77 94 PRO B CA 1
ATOM 3889 C C . PRO B 1 52 ? -33.397 32.804 -37.364 1.00 42.59 94 PRO B C 1
ATOM 3890 O O . PRO B 1 52 ? -33.944 33.787 -36.860 1.00 38.82 94 PRO B O 1
ATOM 3894 N N . ARG B 1 53 ? -33.069 32.734 -38.654 1.00 41.38 95 ARG B N 1
ATOM 3895 C CA . ARG B 1 53 ? -33.617 33.674 -39.618 1.00 35.95 95 ARG B CA 1
ATOM 3896 C C . ARG B 1 53 ? -35.082 33.343 -39.870 1.00 45.97 95 ARG B C 1
ATOM 3897 O O . ARG B 1 53 ? -35.514 32.196 -39.727 1.00 43.48 95 ARG B O 1
ATOM 3905 N N . LYS B 1 54 ? -35.856 34.356 -40.251 1.00 43.06 96 LYS B N 1
ATOM 3906 C CA . LYS B 1 54 ? -37.290 34.140 -40.368 1.00 45.99 96 LYS B CA 1
ATOM 3907 C C . LYS B 1 54 ? -37.920 35.215 -41.238 1.00 44.74 96 LYS B C 1
ATOM 3908 O O . LYS B 1 54 ? -37.466 36.363 -41.268 1.00 39.55 96 LYS B O 1
ATOM 3914 N N . ASN B 1 55 ? -38.973 34.816 -41.946 1.00 37.15 97 ASN B N 1
ATOM 3915 C CA . ASN B 1 55 ? -39.841 35.739 -42.660 1.00 39.26 97 ASN B CA 1
ATOM 3916 C C . ASN B 1 55 ? -40.929 36.205 -41.698 1.00 44.36 97 ASN B C 1
ATOM 3917 O O . ASN B 1 55 ? -41.657 35.380 -41.134 1.00 48.95 97 ASN B O 1
ATOM 3922 N N . TYR B 1 56 ? -41.034 37.517 -41.504 1.00 34.57 98 TYR B N 1
ATOM 3923 C CA . TYR B 1 56 ? -41.804 38.069 -40.398 1.00 34.40 98 TYR B CA 1
ATOM 3924 C C . TYR B 1 56 ? -42.833 39.077 -40.889 1.00 45.40 98 TYR B C 1
ATOM 3925 O O . TYR B 1 56 ? -42.594 39.813 -41.852 1.00 39.29 98 TYR B O 1
ATOM 3934 N N . THR B 1 57 ? -43.979 39.098 -40.212 1.00 43.86 99 THR B N 1
ATOM 3935 C CA . THR B 1 57 ? -45.030 40.081 -40.434 1.00 34.61 99 THR B CA 1
ATOM 3936 C C . THR B 1 57 ? -45.805 40.247 -39.136 1.00 39.55 99 THR B C 1
ATOM 3937 O O . THR B 1 57 ? -45.906 39.312 -38.338 1.00 48.73 99 THR B O 1
ATOM 3941 N N . ARG B 1 58 ? -46.348 41.444 -38.924 1.00 40.33 100 ARG B N 1
ATOM 3942 C CA . ARG B 1 58 ? -47.100 41.727 -37.712 1.00 34.83 100 ARG B CA 1
ATOM 3943 C C . ARG B 1 58 ? -48.308 42.593 -38.038 1.00 39.82 100 ARG B C 1
ATOM 3944 O O . ARG B 1 58 ? -48.264 43.434 -38.938 1.00 39.57 100 ARG B O 1
ATOM 3952 N N . ALA B 1 59 ? -49.397 42.364 -37.303 1.00 37.07 101 ALA B N 1
ATOM 3953 C CA . ALA B 1 59 ? -50.587 43.195 -37.382 1.00 42.88 101 ALA B CA 1
ATOM 3954 C C . ALA B 1 59 ? -51.065 43.514 -35.973 1.00 40.90 101 ALA B C 1
ATOM 3955 O O . ALA B 1 59 ? -50.943 42.692 -35.061 1.00 41.57 101 ALA B O 1
ATOM 3957 N N . TYR B 1 60 ? -51.606 44.716 -35.803 1.00 36.18 102 TYR B N 1
ATOM 3958 C CA . TYR B 1 60 ? -52.127 45.164 -34.519 1.00 38.92 102 TYR B CA 1
ATOM 3959 C C . TYR B 1 60 ? -53.641 45.017 -34.486 1.00 42.21 102 TYR B C 1
ATOM 3960 O O . TYR B 1 60 ? -54.329 45.326 -35.464 1.00 44.38 102 TYR B O 1
ATOM 3969 N N . PHE B 1 61 ? -54.157 44.546 -33.352 1.00 35.55 103 PHE B N 1
ATOM 3970 C CA . PHE B 1 61 ? -55.591 44.378 -33.145 1.00 34.44 103 PHE B CA 1
ATOM 3971 C C . PHE B 1 61 ? -55.974 45.049 -31.836 1.00 42.59 103 PHE B C 1
ATOM 3972 O O . PHE B 1 61 ? -55.463 44.677 -30.774 1.00 38.86 103 PHE B O 1
ATOM 3980 N N . ARG B 1 62 ? -56.864 46.036 -31.910 1.00 46.09 104 ARG B N 1
ATOM 3981 C CA A ARG B 1 62 ? -57.331 46.752 -30.727 0.55 45.78 104 ARG B CA 1
ATOM 3982 C CA B ARG B 1 62 ? -57.332 46.754 -30.729 0.45 45.74 104 ARG B CA 1
ATOM 3983 C C . ARG B 1 62 ? -58.749 46.309 -30.394 1.00 43.32 104 ARG B C 1
ATOM 3984 O O . ARG B 1 62 ? -59.707 46.744 -31.050 1.00 49.53 104 ARG B O 1
ATOM 3999 N N . PRO B 1 63 ? -58.939 45.447 -29.392 1.00 35.96 105 PRO B N 1
ATOM 4000 C CA . PRO B 1 63 ? -60.294 44.978 -29.063 1.00 43.63 105 PRO B CA 1
ATOM 4001 C C . PRO B 1 63 ? -61.090 46.057 -28.345 1.00 39.16 105 PRO B C 1
ATOM 4002 O O . PRO B 1 63 ? -60.703 46.525 -27.272 1.00 45.81 105 PRO B O 1
ATOM 4006 N N . ARG B 1 64 ? -62.206 46.454 -28.948 1.00 47.84 106 ARG B N 1
ATOM 4007 C CA . ARG B 1 64 ? -63.141 47.380 -28.322 1.00 36.86 106 ARG B CA 1
ATOM 4008 C C . ARG B 1 64 ? -64.206 46.565 -27.600 1.00 39.93 106 ARG B C 1
ATOM 4009 O O . ARG B 1 64 ? -64.984 45.845 -28.234 1.00 50.17 106 ARG B O 1
ATOM 4017 N N . PHE B 1 65 ? -64.241 46.676 -26.276 1.00 36.89 107 PHE B N 1
ATOM 4018 C CA . PHE B 1 65 ? -65.119 45.840 -25.472 1.00 34.56 107 PHE B CA 1
ATOM 4019 C C . PHE B 1 65 ? -66.547 46.369 -25.509 1.00 41.62 107 PHE B C 1
ATOM 4020 O O . PHE B 1 65 ? -66.782 47.570 -25.336 1.00 55.86 107 PHE B O 1
ATOM 4028 N N . VAL B 1 66 ? -67.498 45.467 -25.744 1.00 43.27 108 VAL B N 1
ATOM 4029 C CA . VAL B 1 66 ? -68.914 45.812 -25.758 1.00 42.46 108 VAL B CA 1
ATOM 4030 C C . VAL B 1 66 ? -69.629 45.002 -24.685 1.00 36.15 108 VAL B C 1
ATOM 4031 O O . VAL B 1 66 ? -68.994 44.487 -23.757 1.00 50.10 108 VAL B O 1
ATOM 4035 N N . SER B 1 67 ? -70.949 44.885 -24.803 1.00 40.00 109 SER B N 1
ATOM 4036 C CA . SER B 1 67 ? -71.728 44.193 -23.790 1.00 47.86 109 SER B CA 1
ATOM 4037 C C . SER B 1 67 ? -71.379 42.705 -23.764 1.00 46.47 109 SER B C 1
ATOM 4038 O O . SER B 1 67 ? -71.064 42.113 -24.800 1.00 46.67 109 SER B O 1
ATOM 4041 N N . PRO B 1 68 ? -71.419 42.080 -22.584 1.00 48.80 110 PRO B N 1
ATOM 4042 C CA . PRO B 1 68 ? -71.141 40.636 -22.509 1.00 48.72 110 PRO B CA 1
ATOM 4043 C C . PRO B 1 68 ? -72.127 39.788 -23.289 1.00 50.95 110 PRO B C 1
ATOM 4044 O O . PRO B 1 68 ? -71.782 38.665 -23.678 1.00 53.32 110 PRO B O 1
ATOM 4048 N N . ARG B 1 69 ? -73.339 40.283 -23.529 1.00 44.63 111 ARG B N 1
ATOM 4049 C CA . ARG B 1 69 ? -74.355 39.550 -24.270 1.00 47.97 111 ARG B CA 1
ATOM 4050 C C . ARG B 1 69 ? -74.341 39.863 -25.760 1.00 45.89 111 ARG B C 1
ATOM 4051 O O . ARG B 1 69 ? -75.245 39.430 -26.481 1.00 51.11 111 ARG B O 1
ATOM 4059 N N . ALA B 1 70 ? -73.344 40.606 -26.234 1.00 41.46 112 ALA B N 1
ATOM 4060 C CA . ALA B 1 70 ? -73.253 40.912 -27.653 1.00 42.53 112 ALA B CA 1
ATOM 4061 C C . ALA B 1 70 ? -72.826 39.678 -28.435 1.00 45.66 112 ALA B C 1
ATOM 4062 O O . ALA B 1 70 ? -71.909 38.953 -28.036 1.00 56.13 112 ALA B O 1
ATOM 4064 N N . GLU B 1 71 ? -73.500 39.439 -29.555 1.00 44.95 113 GLU B N 1
ATOM 4065 C CA . GLU B 1 71 ? -73.231 38.295 -30.410 1.00 51.63 113 GLU B CA 1
ATOM 4066 C C . GLU B 1 71 ? -72.542 38.746 -31.689 1.00 42.77 113 GLU B C 1
ATOM 4067 O O . GLU B 1 71 ? -72.783 39.849 -32.189 1.00 44.93 113 GLU B O 1
ATOM 4073 N N . PHE B 1 72 ? -71.682 37.880 -32.217 1.00 53.25 114 PHE B N 1
ATOM 4074 C CA . PHE B 1 72 ? -70.921 38.166 -33.422 1.00 41.82 114 PHE B CA 1
ATOM 4075 C C . PHE B 1 72 ? -71.090 37.030 -34.419 1.00 53.36 114 PHE B C 1
ATOM 4076 O O . PHE B 1 72 ? -71.459 35.909 -34.062 1.00 51.55 114 PHE B O 1
ATOM 4084 N N . SER B 1 73 ? -70.809 37.337 -35.682 1.00 47.67 115 SER B N 1
ATOM 4085 C CA . SER B 1 73 ? -70.861 36.326 -36.726 1.00 46.82 115 SER B CA 1
ATOM 4086 C C . SER B 1 73 ? -69.737 35.313 -36.543 1.00 47.50 115 SER B C 1
ATOM 4087 O O . SER B 1 73 ? -68.696 35.605 -35.949 1.00 43.70 115 SER B O 1
ATOM 4090 N N . SER B 1 74 ? -69.959 34.104 -37.065 1.00 51.62 116 SER B N 1
ATOM 4091 C CA . SER B 1 74 ? -68.953 33.053 -36.961 1.00 46.80 116 SER B CA 1
ATOM 4092 C C . SER B 1 74 ? -67.696 33.372 -37.759 1.00 38.42 116 SER B C 1
ATOM 4093 O O . SER B 1 74 ? -66.663 32.727 -37.548 1.00 38.82 116 SER B O 1
ATOM 4096 N N . LEU B 1 75 ? -67.760 34.351 -38.667 1.00 37.10 117 LEU B N 1
ATOM 4097 C CA . LEU B 1 75 ? -66.619 34.740 -39.496 1.00 44.18 117 LEU B CA 1
ATOM 4098 C C . LEU B 1 75 ? -66.799 36.223 -39.838 1.00 37.08 117 LEU B C 1
ATOM 4099 O O . LEU B 1 75 ? -67.315 36.594 -40.895 1.00 48.25 117 LEU B O 1
ATOM 4104 N N . GLU B 1 76 ? -66.366 37.080 -38.917 1.00 41.07 118 GLU B N 1
ATOM 4105 C CA A GLU B 1 76 ? -66.529 38.519 -39.076 0.63 41.64 118 GLU B CA 1
ATOM 4106 C CA B GLU B 1 76 ? -66.531 38.519 -39.077 0.37 41.65 118 GLU B CA 1
ATOM 4107 C C . GLU B 1 76 ? -65.517 39.060 -40.077 1.00 40.91 118 GLU B C 1
ATOM 4108 O O . GLU B 1 76 ? -64.336 38.700 -40.038 1.00 46.13 118 GLU B O 1
ATOM 4119 N N . ASP B 1 77 ? -65.982 39.929 -40.970 1.00 44.65 119 ASP B N 1
ATOM 4120 C CA . ASP B 1 77 ? -65.125 40.501 -41.998 1.00 47.31 119 ASP B CA 1
ATOM 4121 C C . ASP B 1 77 ? -64.265 41.626 -41.437 1.00 37.16 119 ASP B C 1
ATOM 4122 O O . ASP B 1 77 ? -64.719 42.428 -40.615 1.00 45.67 119 ASP B O 1
ATOM 4127 N N . ILE B 1 78 ? -63.016 41.678 -41.888 1.00 39.03 120 ILE B N 1
ATOM 4128 C CA . ILE B 1 78 ? -62.177 42.863 -41.769 1.00 40.64 120 ILE B CA 1
ATOM 4129 C C . ILE B 1 78 ? -62.016 43.421 -43.174 1.00 39.91 120 ILE B C 1
ATOM 4130 O O . ILE B 1 78 ? -61.479 42.745 -44.061 1.00 51.47 120 ILE B O 1
ATOM 4135 N N . ASN B 1 79 ? -62.481 44.649 -43.379 1.00 40.74 121 ASN B N 1
ATOM 4136 C CA A ASN B 1 79 ? -62.578 45.244 -44.705 0.47 51.71 121 ASN B CA 1
ATOM 4137 C CA B ASN B 1 79 ? -62.568 45.226 -44.712 0.53 51.74 121 ASN B CA 1
ATOM 4138 C C . ASN B 1 79 ? -61.412 46.160 -45.044 1.00 52.54 121 ASN B C 1
ATOM 4139 O O . ASN B 1 79 ? -61.399 46.743 -46.132 1.00 61.62 121 ASN B O 1
ATOM 4148 N N . VAL B 1 80 ? -60.442 46.310 -44.149 1.00 40.87 122 VAL B N 1
ATOM 4149 C CA . VAL B 1 80 ? -59.263 47.127 -44.429 1.00 39.33 122 VAL B CA 1
ATOM 4150 C C . VAL B 1 80 ? -58.050 46.205 -44.480 1.00 47.36 122 VAL B C 1
ATOM 4151 O O . VAL B 1 80 ? -58.087 45.111 -43.896 1.00 35.23 122 VAL B O 1
ATOM 4155 N N . PRO B 1 81 ? -56.977 46.577 -45.179 1.00 45.46 123 PRO B N 1
ATOM 4156 C CA . PRO B 1 81 ? -55.787 45.719 -45.208 1.00 39.53 123 PRO B CA 1
ATOM 4157 C C . PRO B 1 81 ? -55.237 45.489 -43.809 1.00 32.85 123 PRO B C 1
ATOM 4158 O O . PRO B 1 81 ? -55.181 46.403 -42.984 1.00 48.61 123 PRO B O 1
ATOM 4162 N N . VAL B 1 82 ? -54.831 44.248 -43.547 1.00 42.94 124 VAL B N 1
ATOM 4163 C CA . VAL B 1 82 ? -54.366 43.828 -42.227 1.00 45.03 124 VAL B CA 1
ATOM 4164 C C . VAL B 1 82 ? -52.880 43.483 -42.247 1.00 41.52 124 VAL B C 1
ATOM 4165 O O . VAL B 1 82 ? -52.073 44.138 -41.586 1.00 52.43 124 VAL B O 1
ATOM 4169 N N . LEU B 1 83 ? -52.500 42.456 -43.005 1.00 41.37 125 LEU B N 1
ATOM 4170 C CA . LEU B 1 83 ? -51.134 41.947 -42.975 1.00 53.05 125 LEU B CA 1
ATOM 4171 C C . LEU B 1 83 ? -50.261 42.722 -43.952 1.00 37.79 125 LEU B C 1
ATOM 4172 O O . LEU B 1 83 ? -50.543 42.713 -45.158 1.00 51.98 125 LEU B O 1
ATOM 4177 N N . PRO B 1 84 ? -49.211 43.395 -43.490 1.00 47.60 126 PRO B N 1
ATOM 4178 C CA . PRO B 1 84 ? -48.263 44.035 -44.412 1.00 45.55 126 PRO B CA 1
ATOM 4179 C C . PRO B 1 84 ? -47.480 42.993 -45.192 1.00 50.30 126 PRO B C 1
ATOM 4180 O O . PRO B 1 84 ? -47.600 41.788 -44.926 1.00 41.30 126 PRO B O 1
ATOM 4184 N N . PRO B 1 85 ? -46.683 43.407 -46.178 1.00 54.32 127 PRO B N 1
ATOM 4185 C CA . PRO B 1 85 ? -45.817 42.443 -46.868 1.00 49.06 127 PRO B CA 1
ATOM 4186 C C . PRO B 1 85 ? -44.791 41.838 -45.922 1.00 55.46 127 PRO B C 1
ATOM 4187 O O . PRO B 1 85 ? -44.363 42.460 -44.947 1.00 49.38 127 PRO B O 1
ATOM 4191 N N . MET B 1 86 ? -44.397 40.604 -46.227 1.00 51.92 128 MET B N 1
ATOM 4192 C CA A MET B 1 86 ? -43.441 39.893 -45.393 0.38 41.11 128 MET B CA 1
ATOM 4193 C CA B MET B 1 86 ? -43.440 39.893 -45.392 0.62 40.96 128 MET B CA 1
ATOM 4194 C C . MET B 1 86 ? -42.055 40.518 -45.506 1.00 37.73 128 MET B C 1
ATOM 4195 O O . MET B 1 86 ? -41.606 40.881 -46.596 1.00 43.09 128 MET B O 1
ATOM 4204 N N . THR B 1 87 ? -41.377 40.637 -44.368 1.00 41.77 129 THR B N 1
ATOM 4205 C CA . THR B 1 87 ? -40.025 41.175 -44.300 1.00 46.30 129 THR B CA 1
ATOM 4206 C C . THR B 1 87 ? -39.067 40.071 -43.875 1.00 45.22 129 THR B C 1
ATOM 4207 O O . THR B 1 87 ? -39.304 39.389 -42.872 1.00 41.58 129 THR B O 1
ATOM 4211 N N . VAL B 1 88 ? -37.994 39.895 -44.640 1.00 44.03 130 VAL B N 1
ATOM 4212 C CA . VAL B 1 88 ? -36.975 38.900 -44.319 1.00 45.30 130 VAL B CA 1
ATOM 4213 C C . VAL B 1 88 ? -36.127 39.425 -43.169 1.00 41.00 130 VAL B C 1
ATOM 4214 O O . VAL B 1 88 ? -35.495 40.481 -43.281 1.00 47.88 130 VAL B O 1
ATOM 4218 N N . LEU B 1 89 ? -36.113 38.692 -42.060 1.00 37.00 131 LEU B N 1
ATOM 4219 C CA . LEU B 1 89 ? -35.348 39.070 -40.881 1.00 40.92 131 LEU B CA 1
ATOM 4220 C C . LEU B 1 89 ? -34.229 38.068 -40.637 1.00 40.57 131 LEU B C 1
ATOM 4221 O O . LEU B 1 89 ? -34.384 36.870 -40.895 1.00 44.55 131 LEU B O 1
ATOM 4226 N N . GLU B 1 90 ? -33.100 38.571 -40.138 1.00 43.80 132 GLU B N 1
ATOM 4227 C CA . GLU B 1 90 ? -31.982 37.718 -39.761 1.00 40.92 132 GLU B CA 1
ATOM 4228 C C . GLU B 1 90 ? -32.142 37.247 -38.323 1.00 47.51 132 GLU B C 1
ATOM 4229 O O . GLU B 1 90 ? -33.261 37.006 -37.859 1.00 46.53 132 GLU B O 1
ATOM 4235 N N . ARG B 1 91 ? -31.027 37.118 -37.613 1.00 47.15 133 ARG B N 1
ATOM 4236 C CA . ARG B 1 91 ? -31.075 36.770 -36.202 1.00 46.11 133 ARG B CA 1
ATOM 4237 C C . ARG B 1 91 ? -31.599 37.947 -35.389 1.00 41.27 133 ARG B C 1
ATOM 4238 O O . ARG B 1 91 ? -31.215 39.098 -35.616 1.00 42.44 133 ARG B O 1
ATOM 4246 N N . GLY B 1 92 ? -32.488 37.656 -34.446 1.00 37.20 134 GLY B N 1
ATOM 4247 C CA . GLY B 1 92 ? -33.097 38.715 -33.655 1.00 39.28 134 GLY B CA 1
ATOM 4248 C C . GLY B 1 92 ? -34.240 39.353 -34.411 1.00 49.97 134 GLY B C 1
ATOM 4249 O O . GLY B 1 92 ? -35.148 38.666 -34.877 1.00 42.59 134 GLY B O 1
ATOM 4250 N N . MET B 1 93 ? -34.205 40.680 -34.527 1.00 45.37 135 MET B N 1
ATOM 4251 C CA . MET B 1 93 ? -35.154 41.418 -35.354 1.00 46.34 135 MET B CA 1
ATOM 4252 C C . MET B 1 93 ? -34.443 42.258 -36.409 1.00 46.72 135 MET B C 1
ATOM 4253 O O . MET B 1 93 ? -34.996 43.256 -36.882 1.00 41.38 135 MET B O 1
ATOM 4258 N N . VAL B 1 94 ? -33.226 41.866 -36.787 1.00 41.05 136 VAL B N 1
ATOM 4259 C CA . VAL B 1 94 ? -32.446 42.640 -37.741 1.00 44.74 136 VAL B CA 1
ATOM 4260 C C . VAL B 1 94 ? -33.043 42.483 -39.132 1.00 47.62 136 VAL B C 1
ATOM 4261 O O . VAL B 1 94 ? -33.241 41.362 -39.620 1.00 40.20 136 VAL B O 1
ATOM 4265 N N . VAL B 1 95 ? -33.342 43.610 -39.776 1.00 45.84 137 VAL B N 1
ATOM 4266 C CA . VAL B 1 95 ? -33.841 43.591 -41.145 1.00 44.03 137 VAL B CA 1
ATOM 4267 C C . VAL B 1 95 ? -32.715 43.148 -42.070 1.00 44.31 137 VAL B C 1
ATOM 4268 O O . VAL B 1 95 ? -31.633 43.746 -42.086 1.00 49.35 137 VAL B O 1
ATOM 4272 N N . SER B 1 96 ? -32.965 42.096 -42.844 1.00 50.07 138 SER B N 1
ATOM 4273 C CA . SER B 1 96 ? -31.933 41.527 -43.692 1.00 58.70 138 SER B CA 1
ATOM 4274 C C . SER B 1 96 ? -31.663 42.426 -44.897 1.00 58.85 138 SER B C 1
ATOM 4275 O O . SER B 1 96 ? -32.559 43.131 -45.369 1.00 60.50 138 SER B O 1
ATOM 4278 N N . PRO B 1 97 ? -30.428 42.425 -45.411 1.00 62.48 139 PRO B N 1
ATOM 4279 C CA . PRO B 1 97 ? -30.167 43.119 -46.683 1.00 67.76 139 PRO B CA 1
ATOM 4280 C C . PRO B 1 97 ? -30.881 42.488 -47.861 1.00 62.46 139 PRO B C 1
ATOM 4281 O O . PRO B 1 97 ? -31.001 43.133 -48.913 1.00 67.08 139 PRO B O 1
ATOM 4285 N N . ASP B 1 98 ? -31.368 41.258 -47.719 1.00 59.99 140 ASP B N 1
ATOM 4286 C CA . ASP B 1 98 ? -32.215 40.624 -48.727 1.00 64.46 140 ASP B CA 1
ATOM 4287 C C . ASP B 1 98 ? -33.632 41.181 -48.731 1.00 65.38 140 ASP B C 1
ATOM 4288 O O . ASP B 1 98 ? -34.599 40.426 -48.861 1.00 64.66 140 ASP B O 1
ATOM 4293 N N . ASN B 1 99 ? -33.782 42.498 -48.595 1.00 61.62 141 ASN B N 1
ATOM 4294 C CA . ASN B 1 99 ? -35.080 43.139 -48.458 1.00 56.93 141 ASN B CA 1
ATOM 4295 C C . ASN B 1 99 ? -35.163 44.363 -49.359 1.00 60.05 141 ASN B C 1
ATOM 4296 O O . ASN B 1 99 ? -34.167 45.049 -49.605 1.00 71.57 141 ASN B O 1
ATOM 4301 N N . LYS B 1 100 ? -36.378 44.632 -49.835 1.00 64.11 142 LYS B N 1
ATOM 4302 C CA . LYS B 1 100 ? -36.635 45.838 -50.614 1.00 66.82 142 LYS B CA 1
ATOM 4303 C C . LYS B 1 100 ? -36.368 47.090 -49.789 1.00 74.55 142 LYS B C 1
ATOM 4304 O O . LYS B 1 100 ? -35.724 48.035 -50.259 1.00 63.16 142 LYS B O 1
ATOM 4310 N N . ASP B 1 101 ? -36.856 47.113 -48.550 1.00 72.45 143 ASP B N 1
ATOM 4311 C CA . ASP B 1 101 ? -36.719 48.252 -47.661 1.00 55.32 143 ASP B CA 1
ATOM 4312 C C . ASP B 1 101 ? -35.869 47.887 -46.449 1.00 58.57 143 ASP B C 1
ATOM 4313 O O . ASP B 1 101 ? -35.903 46.744 -45.984 1.00 64.88 143 ASP B O 1
ATOM 4318 N N . PRO B 1 102 ? -35.094 48.835 -45.919 1.00 61.11 144 PRO B N 1
ATOM 4319 C CA . PRO B 1 102 ? -34.249 48.548 -44.753 1.00 54.47 144 PRO B CA 1
ATOM 4320 C C . PRO B 1 102 ? -34.985 48.556 -43.423 1.00 54.84 144 PRO B C 1
ATOM 4321 O O . PRO B 1 102 ? -34.345 48.352 -42.385 1.00 61.49 144 PRO B O 1
ATOM 4325 N N . SER B 1 103 ? -36.296 48.783 -43.414 1.00 53.55 145 SER B N 1
ATOM 4326 C CA . SER B 1 103 ? -37.054 48.902 -42.179 1.00 55.59 145 SER B CA 1
ATOM 4327 C C . SER B 1 103 ? -38.298 48.029 -42.238 1.00 49.62 145 SER B C 1
ATOM 4328 O O . SER B 1 103 ? -38.762 47.638 -43.312 1.00 53.59 145 SER B O 1
ATOM 4331 N N . LEU B 1 104 ? -38.831 47.725 -41.057 1.00 42.97 146 LEU B N 1
ATOM 4332 C CA . LEU B 1 104 ? -40.083 46.996 -40.972 1.00 56.04 146 LEU B CA 1
ATOM 4333 C C . LEU B 1 104 ? -41.248 47.915 -41.337 1.00 47.86 146 LEU B C 1
ATOM 4334 O O . LEU B 1 104 ? -41.209 49.119 -41.066 1.00 57.08 146 LEU B O 1
ATOM 4339 N N . PRO B 1 105 ? -42.294 47.376 -41.957 1.00 49.25 147 PRO B N 1
ATOM 4340 C CA . PRO B 1 105 ? -43.431 48.216 -42.354 1.00 43.20 147 PRO B CA 1
ATOM 4341 C C . PRO B 1 105 ? -44.198 48.717 -41.139 1.00 55.16 147 PRO B C 1
ATOM 4342 O O . PRO B 1 105 ? -44.041 48.234 -40.016 1.00 64.71 147 PRO B O 1
ATOM 4346 N N . CYS B 1 106 ? -45.037 49.726 -41.381 1.00 51.59 148 CYS B N 1
ATOM 4347 C CA . CYS B 1 106 ? -45.943 50.237 -40.358 1.00 62.50 148 CYS B CA 1
ATOM 4348 C C . CYS B 1 106 ? -47.281 49.517 -40.468 1.00 60.81 148 CYS B C 1
ATOM 4349 O O . CYS B 1 106 ? -48.084 49.832 -41.356 1.00 65.81 148 CYS B O 1
ATOM 4352 N N . PRO B 1 107 ? -47.562 48.554 -39.595 1.00 53.66 149 PRO B N 1
ATOM 4353 C CA . PRO B 1 107 ? -48.810 47.800 -39.699 1.00 52.61 149 PRO B CA 1
ATOM 4354 C C . PRO B 1 107 ? -49.971 48.585 -39.115 1.00 52.99 149 PRO B C 1
ATOM 4355 O O . PRO B 1 107 ? -49.793 49.359 -38.163 1.00 54.05 149 PRO B O 1
ATOM 4359 N N . PRO B 1 108 ? -51.173 48.410 -39.653 1.00 54.75 150 PRO B N 1
ATOM 4360 C CA . PRO B 1 108 ? -52.332 49.144 -39.139 1.00 55.31 150 PRO B CA 1
ATOM 4361 C C . PRO B 1 108 ? -52.812 48.569 -37.813 1.00 53.53 150 PRO B C 1
ATOM 4362 O O . PRO B 1 108 ? -52.394 47.497 -37.372 1.00 56.07 150 PRO B O 1
ATOM 4366 N N . ILE B 1 109 ? -53.707 49.316 -37.175 1.00 46.07 151 ILE B N 1
ATOM 4367 C CA . ILE B 1 109 ? -54.363 48.891 -35.945 1.00 44.49 151 ILE B CA 1
ATOM 4368 C C . ILE B 1 109 ? -55.811 48.575 -36.285 1.00 47.86 151 ILE B C 1
ATOM 4369 O O . ILE B 1 109 ? -56.579 49.469 -36.661 1.00 46.44 151 ILE B O 1
ATOM 4374 N N . ILE B 1 110 ? -56.179 47.305 -36.162 1.00 47.42 152 ILE B N 1
ATOM 4375 C CA . ILE B 1 110 ? -57.507 46.837 -36.542 1.00 35.80 152 ILE B CA 1
ATOM 4376 C C . ILE B 1 110 ? -58.416 46.896 -35.322 1.00 40.32 152 ILE B C 1
ATOM 4377 O O . ILE B 1 110 ? -58.124 46.285 -34.287 1.00 41.33 152 ILE B O 1
ATOM 4382 N N . ASP B 1 111 ? -59.517 47.633 -35.440 1.00 37.88 153 ASP B N 1
ATOM 4383 C CA . ASP B 1 111 ? -60.522 47.701 -34.388 1.00 43.75 153 ASP B CA 1
ATOM 4384 C C . ASP B 1 111 ? -61.501 46.545 -34.548 1.00 38.80 153 ASP B C 1
ATOM 4385 O O . ASP B 1 111 ? -62.101 46.376 -35.614 1.00 44.25 153 ASP B O 1
ATOM 4390 N N . VAL B 1 112 ? -61.654 45.751 -33.492 1.00 41.11 154 VAL B N 1
ATOM 4391 C CA . VAL B 1 112 ? -62.576 44.624 -33.480 1.00 40.60 154 VAL B CA 1
ATOM 4392 C C . VAL B 1 112 ? -63.393 44.677 -32.198 1.00 40.06 154 VAL B C 1
ATOM 4393 O O . VAL B 1 112 ? -62.854 44.928 -31.115 1.00 38.46 154 VAL B O 1
ATOM 4397 N N . ASP B 1 113 ? -64.698 44.450 -32.324 1.00 39.92 155 ASP B N 1
ATOM 4398 C CA . ASP B 1 113 ? -65.578 44.425 -31.165 1.00 39.62 155 ASP B CA 1
ATOM 4399 C C . ASP B 1 113 ? -65.504 43.061 -30.491 1.00 43.09 155 ASP B C 1
ATOM 4400 O O . ASP B 1 113 ? -65.610 42.024 -31.152 1.00 40.30 155 ASP B O 1
ATOM 4405 N N . VAL B 1 114 ? -65.306 43.063 -29.174 1.00 44.91 156 VAL B N 1
ATOM 4406 C CA . VAL B 1 114 ? -65.283 41.841 -28.383 1.00 39.67 156 VAL B CA 1
ATOM 4407 C C . VAL B 1 114 ? -66.234 42.002 -27.206 1.00 48.90 156 VAL B C 1
ATOM 4408 O O . VAL B 1 114 ? -66.400 43.097 -26.660 1.00 45.80 156 VAL B O 1
ATOM 4412 N N . ALA B 1 115 ? -66.875 40.900 -26.826 1.00 36.17 157 ALA B N 1
ATOM 4413 C CA . ALA B 1 115 ? -67.804 40.916 -25.707 1.00 36.93 157 ALA B CA 1
ATOM 4414 C C . ALA B 1 115 ? -67.047 40.836 -24.388 1.00 42.37 157 ALA B C 1
ATOM 4415 O O . ALA B 1 115 ? -66.069 40.096 -24.260 1.00 45.66 157 ALA B O 1
ATOM 4417 N N . ALA B 1 116 ? -67.505 41.611 -23.408 1.00 42.65 158 ALA B N 1
ATOM 4418 C CA . ALA B 1 116 ? -66.853 41.636 -22.110 1.00 43.89 158 ALA B CA 1
ATOM 4419 C C . ALA B 1 116 ? -67.053 40.312 -21.379 1.00 50.77 158 ALA B C 1
ATOM 4420 O O . ALA B 1 116 ? -67.995 39.559 -21.640 1.00 45.70 158 ALA B O 1
ATOM 4422 N N . ASP B 1 117 ? -66.141 40.032 -20.451 1.00 47.88 159 ASP B N 1
ATOM 4423 C CA . ASP B 1 117 ? -66.245 38.827 -19.642 1.00 41.17 159 ASP B CA 1
ATOM 4424 C C . ASP B 1 117 ? -67.449 38.912 -18.713 1.00 44.16 159 ASP B C 1
ATOM 4425 O O . ASP B 1 117 ? -67.778 39.981 -18.191 1.00 52.29 159 ASP B O 1
ATOM 4430 N N . ASP B 1 118 ? -68.112 37.777 -18.512 1.00 40.25 160 ASP B N 1
ATOM 4431 C CA . ASP B 1 118 ? -69.256 37.728 -17.616 1.00 36.96 160 ASP B CA 1
ATOM 4432 C C . ASP B 1 118 ? -68.798 37.743 -16.161 1.00 45.46 160 ASP B C 1
ATOM 4433 O O . ASP B 1 118 ? -67.663 37.385 -15.832 1.00 49.95 160 ASP B O 1
ATOM 4438 N N . ALA B 1 119 ? -69.703 38.167 -15.283 1.00 50.48 161 ALA B N 1
ATOM 4439 C CA . ALA B 1 119 ? -69.401 38.196 -13.861 1.00 40.57 161 ALA B CA 1
ATOM 4440 C C . ALA B 1 119 ? -69.296 36.778 -13.310 1.00 54.68 161 ALA B C 1
ATOM 4441 O O . ALA B 1 119 ? -69.926 35.842 -13.809 1.00 48.95 161 ALA B O 1
ATOM 4443 N N . VAL B 1 120 ? -68.483 36.626 -12.267 1.00 39.27 162 VAL B N 1
ATOM 4444 C CA . VAL B 1 120 ? -68.187 35.316 -11.703 1.00 51.16 162 VAL B CA 1
ATOM 4445 C C . VAL B 1 120 ? -69.100 35.059 -10.511 1.00 47.69 162 VAL B C 1
ATOM 4446 O O . VAL B 1 120 ? -68.895 34.105 -9.753 1.00 48.30 162 VAL B O 1
ATOM 4450 N N . ASP B 1 121 ? -70.109 35.915 -10.335 1.00 46.96 163 ASP B N 1
ATOM 4451 C CA . ASP B 1 121 ? -71.024 35.753 -9.211 1.00 51.26 163 ASP B CA 1
ATOM 4452 C C . ASP B 1 121 ? -71.801 34.444 -9.310 1.00 37.81 163 ASP B C 1
ATOM 4453 O O . ASP B 1 121 ? -71.940 33.722 -8.316 1.00 47.58 163 ASP B O 1
ATOM 4458 N N . GLU B 1 122 ? -72.301 34.114 -10.502 1.00 45.95 164 GLU B N 1
ATOM 4459 C CA . GLU B 1 122 ? -73.100 32.905 -10.672 1.00 41.59 164 GLU B CA 1
ATOM 4460 C C . GLU B 1 122 ? -72.280 31.625 -10.574 1.00 47.45 164 GLU B C 1
ATOM 4461 O O . GLU B 1 122 ? -72.866 30.536 -10.577 1.00 51.53 164 GLU B O 1
ATOM 4467 N N . THR B 1 123 ? -70.952 31.722 -10.492 1.00 42.55 165 THR B N 1
ATOM 4468 C CA . THR B 1 123 ? -70.118 30.540 -10.319 1.00 51.41 165 THR B CA 1
ATOM 4469 C C . THR B 1 123 ? -70.163 29.993 -8.898 1.00 49.30 165 THR B C 1
ATOM 4470 O O . THR B 1 123 ? -69.743 28.853 -8.676 1.00 50.74 165 THR B O 1
ATOM 4474 N N . GLU B 1 124 ? -70.661 30.778 -7.938 1.00 45.69 166 GLU B N 1
ATOM 4475 C CA . GLU B 1 124 ? -70.694 30.331 -6.548 1.00 44.99 166 GLU B CA 1
ATOM 4476 C C . GLU B 1 124 ? -71.586 29.110 -6.368 1.00 41.79 166 GLU B C 1
ATOM 4477 O O . GLU B 1 124 ? -71.322 28.267 -5.503 1.00 43.48 166 GLU B O 1
ATOM 4483 N N . LYS B 1 125 ? -72.635 28.987 -7.182 1.00 42.71 167 LYS B N 1
ATOM 4484 C CA . LYS B 1 125 ? -73.546 27.856 -7.073 1.00 39.52 167 LYS B CA 1
ATOM 4485 C C . LYS B 1 125 ? -72.934 26.549 -7.563 1.00 46.97 167 LYS B C 1
ATOM 4486 O O . LYS B 1 125 ? -73.560 25.496 -7.400 1.00 40.78 167 LYS B O 1
ATOM 4492 N N . LEU B 1 126 ? -71.739 26.586 -8.145 1.00 37.42 168 LEU B N 1
ATOM 4493 C CA . LEU B 1 126 ? -71.124 25.403 -8.729 1.00 32.73 168 LEU B CA 1
ATOM 4494 C C . LEU B 1 126 ? -70.190 24.722 -7.737 1.00 41.10 168 LEU B C 1
ATOM 4495 O O . LEU B 1 126 ? -69.480 25.384 -6.975 1.00 38.45 168 LEU B O 1
ATOM 4500 N N . LEU B 1 127 ? -70.197 23.391 -7.758 1.00 43.20 169 LEU B N 1
ATOM 4501 C CA . LEU B 1 127 ? -69.245 22.579 -7.006 1.00 47.20 169 LEU B CA 1
ATOM 4502 C C . LEU B 1 127 ? -68.713 21.504 -7.943 1.00 41.08 169 LEU B C 1
ATOM 4503 O O . LEU B 1 127 ? -69.456 20.601 -8.342 1.00 31.56 169 LEU B O 1
ATOM 4508 N N . PHE B 1 128 ? -67.437 21.606 -8.298 1.00 40.86 170 PHE B N 1
ATOM 4509 C CA . PHE B 1 128 ? -66.813 20.672 -9.223 1.00 42.74 170 PHE B CA 1
ATOM 4510 C C . PHE B 1 128 ? -66.143 19.538 -8.460 1.00 38.85 170 PHE B C 1
ATOM 4511 O O . PHE B 1 128 ? -65.560 19.748 -7.393 1.00 45.38 170 PHE B O 1
ATOM 4519 N N . GLY B 1 129 ? -66.230 18.335 -9.018 1.00 35.36 171 GLY B N 1
ATOM 4520 C CA . GLY B 1 129 ? -65.618 17.175 -8.403 1.00 33.97 171 GLY B CA 1
ATOM 4521 C C . GLY B 1 129 ? -64.624 16.489 -9.314 1.00 48.79 171 GLY B C 1
ATOM 4522 O O . GLY B 1 129 ? -64.911 16.247 -10.490 1.00 44.92 171 GLY B O 1
ATOM 4523 N N . LEU B 1 130 ? -63.450 16.170 -8.780 1.00 45.12 172 LEU B N 1
ATOM 4524 C CA . LEU B 1 130 ? -62.388 15.532 -9.540 1.00 36.68 172 LEU B CA 1
ATOM 4525 C C . LEU B 1 130 ? -61.987 14.226 -8.874 1.00 44.85 172 LEU B C 1
ATOM 4526 O O . LEU B 1 130 ? -61.966 14.122 -7.643 1.00 48.70 172 LEU B O 1
ATOM 4531 N N . ALA B 1 131 ? -61.676 13.229 -9.696 1.00 36.39 173 ALA B N 1
ATOM 4532 C CA . ALA B 1 131 ? -61.117 11.959 -9.243 1.00 40.38 173 ALA B CA 1
ATOM 4533 C C . ALA B 1 131 ? -59.734 11.854 -9.875 1.00 43.56 173 ALA B C 1
ATOM 4534 O O . ALA B 1 131 ? -59.575 11.280 -10.955 1.00 53.18 173 ALA B O 1
ATOM 4536 N N . THR B 1 132 ? -58.736 12.426 -9.208 1.00 41.90 174 THR B N 1
ATOM 4537 C CA . THR B 1 132 ? -57.379 12.462 -9.736 1.00 46.17 174 THR B CA 1
ATOM 4538 C C . THR B 1 132 ? -56.404 12.505 -8.563 1.00 48.66 174 THR B C 1
ATOM 4539 O O . THR B 1 132 ? -56.779 12.256 -7.413 1.00 48.59 174 THR B O 1
ATOM 4543 N N . THR B 1 133 ? -55.145 12.814 -8.857 1.00 48.22 175 THR B N 1
ATOM 4544 C CA . THR B 1 133 ? -54.088 12.870 -7.860 1.00 43.50 175 THR B CA 1
ATOM 4545 C C . THR B 1 133 ? -53.523 14.282 -7.778 1.00 43.99 175 THR B C 1
ATOM 4546 O O . THR B 1 133 ? -53.755 15.125 -8.650 1.00 53.49 175 THR B O 1
ATOM 4550 N N . ALA B 1 134 ? -52.767 14.533 -6.707 1.00 48.04 176 ALA B N 1
ATOM 4551 C CA . ALA B 1 134 ? -52.111 15.826 -6.555 1.00 45.93 176 ALA B CA 1
ATOM 4552 C C . ALA B 1 134 ? -51.035 16.037 -7.612 1.00 46.51 176 ALA B C 1
ATOM 4553 O O . ALA B 1 134 ? -50.767 17.179 -8.002 1.00 46.40 176 ALA B O 1
ATOM 4555 N N . ASP B 1 135 ? -50.411 14.955 -8.083 1.00 46.02 177 ASP B N 1
ATOM 4556 C CA . ASP B 1 135 ? -49.394 15.077 -9.123 1.00 43.63 177 ASP B CA 1
ATOM 4557 C C . ASP B 1 135 ? -50.007 15.519 -10.445 1.00 42.36 177 ASP B C 1
ATOM 4558 O O . ASP B 1 135 ? -49.437 16.359 -11.150 1.00 38.29 177 ASP B O 1
ATOM 4563 N N . ARG B 1 136 ? -51.169 14.964 -10.799 1.00 45.41 178 ARG B N 1
ATOM 4564 C CA . ARG B 1 136 ? -51.834 15.376 -12.030 1.00 40.86 178 ARG B CA 1
ATOM 4565 C C . ARG B 1 136 ? -52.387 16.790 -11.921 1.00 36.34 178 ARG B C 1
ATOM 4566 O O . ARG B 1 136 ? -52.391 17.530 -12.912 1.00 45.15 178 ARG B O 1
ATOM 4574 N N . LEU B 1 137 ? -52.859 17.182 -10.734 1.00 44.68 179 LEU B N 1
ATOM 4575 C CA . LEU B 1 137 ? -53.290 18.561 -10.531 1.00 42.43 179 LEU B CA 1
ATOM 4576 C C . LEU B 1 137 ? -52.126 19.527 -10.706 1.00 45.86 179 LEU B C 1
ATOM 4577 O O . LEU B 1 137 ? -52.296 20.629 -11.240 1.00 43.48 179 LEU B O 1
ATOM 4582 N N . ASP B 1 138 ? -50.932 19.125 -10.263 1.00 39.69 180 ASP B N 1
ATOM 4583 C CA . ASP B 1 138 ? -49.761 19.985 -10.389 1.00 37.92 180 ASP B CA 1
ATOM 4584 C C . ASP B 1 138 ? -49.316 20.111 -11.841 1.00 43.28 180 ASP B C 1
ATOM 4585 O O . ASP B 1 138 ? -48.896 21.191 -12.276 1.00 44.07 180 ASP B O 1
ATOM 4590 N N . ARG B 1 139 ? -49.400 19.020 -12.606 1.00 42.44 181 ARG B N 1
ATOM 4591 C CA . ARG B 1 139 ? -48.981 19.063 -14.003 1.00 42.07 181 ARG B CA 1
ATOM 4592 C C . ARG B 1 139 ? -49.945 19.876 -14.857 1.00 43.34 181 ARG B C 1
ATOM 4593 O O . ARG B 1 139 ? -49.528 20.493 -15.844 1.00 43.10 181 ARG B O 1
ATOM 4601 N N . LEU B 1 140 ? -51.229 19.890 -14.499 1.00 37.76 182 LEU B N 1
ATOM 4602 C CA . LEU B 1 140 ? -52.253 20.598 -15.253 1.00 32.98 182 LEU B CA 1
ATOM 4603 C C . LEU B 1 140 ? -52.667 21.904 -14.586 1.00 35.73 182 LEU B C 1
ATOM 4604 O O . LEU B 1 140 ? -53.734 22.442 -14.902 1.00 39.18 182 LEU B O 1
ATOM 4609 N N . LEU B 1 141 ? -51.838 22.427 -13.682 1.00 40.25 183 LEU B N 1
ATOM 4610 C CA . LEU B 1 141 ? -52.217 23.609 -12.906 1.00 42.23 183 LEU B CA 1
ATOM 4611 C C . LEU B 1 141 ? -52.543 24.827 -13.765 1.00 39.07 183 LEU B C 1
ATOM 4612 O O . LEU B 1 141 ? -53.554 25.491 -13.483 1.00 36.31 183 LEU B O 1
ATOM 4617 N N . PRO B 1 142 ? -51.756 25.191 -14.790 1.00 49.29 184 PRO B N 1
ATOM 4618 C CA . PRO B 1 142 ? -52.124 26.382 -15.581 1.00 39.60 184 PRO B CA 1
ATOM 4619 C C . PRO B 1 142 ? -53.493 26.285 -16.233 1.00 43.10 184 PRO B C 1
ATOM 4620 O O . PRO B 1 142 ? -54.252 27.262 -16.212 1.00 39.80 184 PRO B O 1
ATOM 4624 N N . SER B 1 143 ? -53.834 25.133 -16.815 1.00 35.99 185 SER B N 1
ATOM 4625 C CA . SER B 1 143 ? -55.142 24.988 -17.448 1.00 39.45 185 SER B CA 1
ATOM 4626 C C . SER B 1 143 ? -56.262 24.987 -16.414 1.00 42.03 185 SER B C 1
ATOM 4627 O O . SER B 1 143 ? -57.343 25.533 -16.661 1.00 39.03 185 SER B O 1
ATOM 4630 N N . LEU B 1 144 ? -56.023 24.375 -15.251 1.00 39.34 186 LEU B N 1
ATOM 4631 C CA . LEU B 1 144 ? -57.019 24.411 -14.185 1.00 37.42 186 LEU B CA 1
ATOM 4632 C C . LEU B 1 144 ? -57.187 25.816 -13.625 1.00 40.16 186 LEU B C 1
ATOM 4633 O O . LEU B 1 144 ? -58.287 26.187 -13.199 1.00 44.90 186 LEU B O 1
ATOM 4638 N N . LEU B 1 145 ? -56.113 26.611 -13.617 1.00 36.10 187 LEU B N 1
ATOM 4639 C CA . LEU B 1 145 ? -56.204 27.980 -13.124 1.00 36.28 187 LEU B CA 1
ATOM 4640 C C . LEU B 1 145 ? -57.067 28.840 -14.037 1.00 37.73 187 LEU B C 1
ATOM 4641 O O . LEU B 1 145 ? -57.867 29.653 -13.560 1.00 41.04 187 LEU B O 1
ATOM 4646 N N . TYR B 1 146 ? -56.918 28.680 -15.354 1.00 37.08 188 TYR B N 1
ATOM 4647 C CA . TYR B 1 146 ? -57.740 29.446 -16.285 1.00 31.69 188 TYR B CA 1
ATOM 4648 C C . TYR B 1 146 ? -59.209 29.060 -16.168 1.00 42.45 188 TYR B C 1
ATOM 4649 O O . TYR B 1 146 ? -60.092 29.922 -16.241 1.00 44.72 188 TYR B O 1
ATOM 4658 N N . SER B 1 147 ? -59.489 27.769 -15.979 1.00 36.57 189 SER B N 1
ATOM 4659 C CA . SER B 1 147 ? -60.871 27.308 -15.928 1.00 36.14 189 SER B CA 1
ATOM 4660 C C . SER B 1 147 ? -61.558 27.750 -14.641 1.00 37.42 189 SER B C 1
ATOM 4661 O O . SER B 1 147 ? -62.630 28.365 -14.677 1.00 39.48 189 SER B O 1
ATOM 4664 N N . TYR B 1 148 ? -60.951 27.450 -13.490 1.00 41.46 190 TYR B N 1
ATOM 4665 C CA . TYR B 1 148 ? -61.614 27.624 -12.206 1.00 43.10 190 TYR B CA 1
ATOM 4666 C C . TYR B 1 148 ? -60.995 28.694 -11.319 1.00 37.17 190 TYR B C 1
ATOM 4667 O O . TYR B 1 148 ? -61.668 29.164 -10.397 1.00 42.74 190 TYR B O 1
ATOM 4676 N N . GLY B 1 149 ? -59.746 29.082 -11.563 1.00 38.07 191 GLY B N 1
ATOM 4677 C CA . GLY B 1 149 ? -59.119 30.084 -10.722 1.00 34.95 191 GLY B CA 1
ATOM 4678 C C . GLY B 1 149 ? -59.809 31.430 -10.830 1.00 44.74 191 GLY B C 1
ATOM 4679 O O . GLY B 1 149 ? -60.321 31.811 -11.885 1.00 47.90 191 GLY B O 1
ATOM 4680 N N . ASN B 1 150 ? -59.824 32.151 -9.707 1.00 45.08 192 ASN B N 1
ATOM 4681 C CA . ASN B 1 150 ? -60.429 33.480 -9.610 1.00 42.10 192 ASN B CA 1
ATOM 4682 C C . ASN B 1 150 ? -61.923 33.454 -9.925 1.00 44.49 192 ASN B C 1
ATOM 4683 O O . ASN B 1 150 ? -62.467 34.406 -10.490 1.00 40.40 192 ASN B O 1
ATOM 4688 N N . THR B 1 151 ? -62.593 32.362 -9.570 1.00 42.82 193 THR B N 1
ATOM 4689 C CA . THR B 1 151 ? -64.046 32.268 -9.607 1.00 48.10 193 THR B CA 1
ATOM 4690 C C . THR B 1 151 ? -64.541 31.853 -8.226 1.00 50.59 193 THR B C 1
ATOM 4691 O O . THR B 1 151 ? -63.752 31.571 -7.318 1.00 46.71 193 THR B O 1
ATOM 4695 N N . LYS B 1 152 ? -65.862 31.819 -8.064 1.00 44.49 194 LYS B N 1
ATOM 4696 C CA . LYS B 1 152 ? -66.487 31.454 -6.801 1.00 46.03 194 LYS B CA 1
ATOM 4697 C C . LYS B 1 152 ? -66.872 29.981 -6.738 1.00 42.36 194 LYS B C 1
ATOM 4698 O O . LYS B 1 152 ? -67.501 29.557 -5.762 1.00 50.78 194 LYS B O 1
ATOM 4704 N N . ALA B 1 153 ? -66.512 29.196 -7.748 1.00 41.38 195 ALA B N 1
ATOM 4705 C CA . ALA B 1 153 ? -66.879 27.788 -7.788 1.00 37.49 195 ALA B CA 1
ATOM 4706 C C . ALA B 1 153 ? -65.987 26.967 -6.865 1.00 46.24 195 ALA B C 1
ATOM 4707 O O . ALA B 1 153 ? -64.796 27.248 -6.701 1.00 47.39 195 ALA B O 1
ATOM 4709 N N . GLY B 1 154 ? -66.580 25.942 -6.260 1.00 40.85 196 GLY B N 1
ATOM 4710 C CA . GLY B 1 154 ? -65.845 25.056 -5.382 1.00 38.75 196 GLY B CA 1
ATOM 4711 C C . GLY B 1 154 ? -65.340 23.820 -6.105 1.00 46.31 196 GLY B C 1
ATOM 4712 O O . GLY B 1 154 ? -65.907 23.387 -7.105 1.00 42.09 196 GLY B O 1
ATOM 4713 N N . ILE B 1 155 ? -64.249 23.260 -5.589 1.00 39.48 197 ILE B N 1
ATOM 4714 C CA . ILE B 1 155 ? -63.630 22.069 -6.159 1.00 39.29 197 ILE B CA 1
ATOM 4715 C C . ILE B 1 155 ? -63.301 21.105 -5.031 1.00 41.05 197 ILE B C 1
ATOM 4716 O O . ILE B 1 155 ? -62.609 21.471 -4.075 1.00 44.25 197 ILE B O 1
ATOM 4721 N N . ILE B 1 156 ? -63.796 19.873 -5.138 1.00 35.38 198 ILE B N 1
ATOM 4722 C CA . ILE B 1 156 ? -63.415 18.785 -4.249 1.00 36.98 198 ILE B CA 1
ATOM 4723 C C . ILE B 1 156 ? -62.800 17.679 -5.094 1.00 40.76 198 ILE B C 1
ATOM 4724 O O . ILE B 1 156 ? -63.261 17.407 -6.208 1.00 35.79 198 ILE B O 1
ATOM 4729 N N . VAL B 1 157 ? -61.741 17.061 -4.577 1.00 35.68 199 VAL B N 1
ATOM 4730 C CA . VAL B 1 157 ? -60.989 16.048 -5.308 1.00 44.52 199 VAL B CA 1
ATOM 4731 C C . VAL B 1 157 ? -60.844 14.813 -4.432 1.00 39.72 199 VAL B C 1
ATOM 4732 O O . VAL B 1 157 ? -60.369 14.904 -3.295 1.00 48.90 199 VAL B O 1
ATOM 4736 N N . LEU B 1 158 ? -61.246 13.660 -4.965 1.00 46.43 200 LEU B N 1
ATOM 4737 C CA . LEU B 1 158 ? -61.013 12.377 -4.310 1.00 41.00 200 LEU B CA 1
ATOM 4738 C C . LEU B 1 158 ? -59.687 11.820 -4.813 1.00 61.16 200 LEU B C 1
ATOM 4739 O O . LEU B 1 158 ? -59.564 11.452 -5.986 1.00 55.42 200 LEU B O 1
ATOM 4744 N N . VAL B 1 159 ? -58.696 11.766 -3.929 1.00 57.01 201 VAL B N 1
ATOM 4745 C CA . VAL B 1 159 ? -57.354 11.306 -4.279 1.00 52.18 201 VAL B CA 1
ATOM 4746 C C . VAL B 1 159 ? -57.133 9.928 -3.664 1.00 53.09 201 VAL B C 1
ATOM 4747 O O . VAL B 1 159 ? -57.832 9.561 -2.708 1.00 49.43 201 VAL B O 1
ATOM 4751 N N . PRO B 1 160 ? -56.198 9.129 -4.178 1.00 58.48 202 PRO B N 1
ATOM 4752 C CA . PRO B 1 160 ? -55.951 7.810 -3.584 1.00 51.31 202 PRO B CA 1
ATOM 4753 C C . PRO B 1 160 ? -55.398 7.920 -2.172 1.00 51.72 202 PRO B C 1
ATOM 4754 O O . PRO B 1 160 ? -54.881 8.957 -1.749 1.00 50.25 202 PRO B O 1
ATOM 4758 N N . GLU B 1 161 ? -55.516 6.817 -1.438 1.00 55.29 203 GLU B N 1
ATOM 4759 C CA . GLU B 1 161 ? -54.982 6.756 -0.085 1.00 60.87 203 GLU B CA 1
ATOM 4760 C C . GLU B 1 161 ? -53.459 6.787 -0.115 1.00 55.35 203 GLU B C 1
ATOM 4761 O O . GLU B 1 161 ? -52.824 6.126 -0.942 1.00 61.09 203 GLU B O 1
ATOM 4767 N N . SER B 1 162 ? -52.878 7.557 0.796 1.00 56.92 204 SER B N 1
ATOM 4768 C CA . SER B 1 162 ? -51.430 7.713 0.878 1.00 55.58 204 SER B CA 1
ATOM 4769 C C . SER B 1 162 ? -51.101 8.369 2.213 1.00 57.57 204 SER B C 1
ATOM 4770 O O . SER B 1 162 ? -51.989 8.659 3.022 1.00 56.69 204 SER B O 1
ATOM 4773 N N . ASP B 1 163 ? -49.809 8.594 2.440 1.00 60.84 205 ASP B N 1
ATOM 4774 C CA . ASP B 1 163 ? -49.327 9.310 3.612 1.00 64.63 205 ASP B CA 1
ATOM 4775 C C . ASP B 1 163 ? -49.173 10.803 3.356 1.00 64.22 205 ASP B C 1
ATOM 4776 O O . ASP B 1 163 ? -48.526 11.492 4.152 1.00 58.59 205 ASP B O 1
ATOM 4781 N N . ASP B 1 164 ? -49.749 11.310 2.269 1.00 63.26 206 ASP B N 1
ATOM 4782 C CA . ASP B 1 164 ? -49.558 12.703 1.893 1.00 47.33 206 ASP B CA 1
ATOM 4783 C C . ASP B 1 164 ? -50.196 13.641 2.909 1.00 54.69 206 ASP B C 1
ATOM 4784 O O . ASP B 1 164 ? -51.260 13.356 3.466 1.00 56.93 206 ASP B O 1
ATOM 4789 N N . ASP B 1 165 ? -49.531 14.768 3.148 1.00 51.84 207 ASP B N 1
ATOM 4790 C CA . ASP B 1 165 ? -50.085 15.838 3.971 1.00 42.95 207 ASP B CA 1
ATOM 4791 C C . ASP B 1 165 ? -51.109 16.581 3.124 1.00 49.82 207 ASP B C 1
ATOM 4792 O O . ASP B 1 165 ? -50.753 17.415 2.287 1.00 47.30 207 ASP B O 1
ATOM 4797 N N . LEU B 1 166 ? -52.391 16.271 3.333 1.00 46.51 208 LEU B N 1
ATOM 4798 C CA . LEU B 1 166 ? -53.440 16.888 2.527 1.00 41.84 208 LEU B CA 1
ATOM 4799 C C . LEU B 1 166 ? -53.481 18.397 2.730 1.00 44.62 208 LEU B C 1
ATOM 4800 O O . LEU B 1 166 ? -53.675 19.153 1.772 1.00 49.10 208 LEU B O 1
ATOM 4805 N N . ASP B 1 167 ? -53.293 18.855 3.971 1.00 46.61 209 ASP B N 1
ATOM 4806 C CA . ASP B 1 167 ? -53.335 20.288 4.242 1.00 44.45 209 ASP B CA 1
ATOM 4807 C C . ASP B 1 167 ? -52.197 21.021 3.540 1.00 48.80 209 ASP B C 1
ATOM 4808 O O . ASP B 1 167 ? -52.371 22.159 3.088 1.00 43.86 209 ASP B O 1
ATOM 4813 N N . LYS B 1 168 ? -51.027 20.386 3.438 1.00 51.06 210 LYS B N 1
ATOM 4814 C CA . LYS B 1 168 ? -49.904 21.006 2.742 1.00 54.34 210 LYS B CA 1
ATOM 4815 C C . LYS B 1 168 ? -50.184 21.129 1.251 1.00 48.13 210 LYS B C 1
ATOM 4816 O O . LYS B 1 168 ? -49.931 22.178 0.644 1.00 44.11 210 LYS B O 1
ATOM 4822 N N . GLN B 1 169 ? -50.707 20.063 0.640 1.00 42.42 211 GLN B N 1
ATOM 4823 C CA . GLN B 1 169 ? -51.015 20.101 -0.786 1.00 45.47 211 GLN B CA 1
ATOM 4824 C C . GLN B 1 169 ? -52.118 21.110 -1.086 1.00 50.56 211 GLN B C 1
ATOM 4825 O O . GLN B 1 169 ? -52.070 21.809 -2.105 1.00 49.76 211 GLN B O 1
ATOM 4831 N N . MET B 1 170 ? -53.123 21.195 -0.209 1.00 51.90 212 MET B N 1
ATOM 4832 C CA . MET B 1 170 ? -54.174 22.197 -0.375 1.00 46.25 212 MET B CA 1
ATOM 4833 C C . MET B 1 170 ? -53.600 23.607 -0.329 1.00 42.86 212 MET B C 1
ATOM 4834 O O . MET B 1 170 ? -53.968 24.461 -1.145 1.00 41.05 212 MET B O 1
ATOM 4839 N N . THR B 1 171 ? -52.695 23.869 0.617 1.00 50.07 213 THR B N 1
ATOM 4840 C CA . THR B 1 171 ? -52.052 25.176 0.688 1.00 45.80 213 THR B CA 1
ATOM 4841 C C . THR B 1 171 ? -51.161 25.426 -0.523 1.00 45.04 213 THR B C 1
ATOM 4842 O O . THR B 1 171 ? -51.042 26.569 -0.979 1.00 47.16 213 THR B O 1
ATOM 4846 N N . TYR B 1 172 ? -50.538 24.370 -1.055 1.00 42.33 214 TYR B N 1
ATOM 4847 C CA . TYR B 1 172 ? -49.694 24.516 -2.238 1.00 45.99 214 TYR B CA 1
ATOM 4848 C C . TYR B 1 172 ? -50.497 25.022 -3.430 1.00 48.23 214 TYR B C 1
ATOM 4849 O O . TYR B 1 172 ? -50.035 25.895 -4.175 1.00 40.51 214 TYR B O 1
ATOM 4858 N N . PHE B 1 173 ? -51.705 24.489 -3.625 1.00 48.86 215 PHE B N 1
ATOM 4859 C CA . PHE B 1 173 ? -52.529 24.903 -4.755 1.00 42.65 215 PHE B CA 1
ATOM 4860 C C . PHE B 1 173 ? -53.279 26.197 -4.461 1.00 44.74 215 PHE B C 1
ATOM 4861 O O . PHE B 1 173 ? -53.434 27.041 -5.351 1.00 39.48 215 PHE B O 1
ATOM 4869 N N . ARG B 1 174 ? -53.751 26.366 -3.224 1.00 52.00 216 ARG B N 1
ATOM 4870 C CA . ARG B 1 174 ? -54.536 27.549 -2.881 1.00 41.08 216 ARG B CA 1
ATOM 4871 C C . ARG B 1 174 ? -53.701 28.820 -2.975 1.00 40.40 216 ARG B C 1
ATOM 4872 O O . ARG B 1 174 ? -54.185 29.853 -3.451 1.00 50.28 216 ARG B O 1
ATOM 4880 N N . ASN B 1 175 ? -52.443 28.765 -2.530 1.00 40.59 217 ASN B N 1
ATOM 4881 C CA . ASN B 1 175 ? -51.578 29.936 -2.608 1.00 39.51 217 ASN B CA 1
ATOM 4882 C C . ASN B 1 175 ? -51.213 30.293 -4.042 1.00 42.45 217 ASN B C 1
ATOM 4883 O O . ASN B 1 175 ? -50.809 31.432 -4.300 1.00 47.22 217 ASN B O 1
ATOM 4888 N N . ARG B 1 176 ? -51.345 29.354 -4.976 1.00 38.75 218 ARG B N 1
ATOM 4889 C CA . ARG B 1 176 ? -51.076 29.618 -6.382 1.00 38.92 218 ARG B CA 1
ATOM 4890 C C . ARG B 1 176 ? -52.307 30.094 -7.143 1.00 40.39 218 ARG B C 1
ATOM 4891 O O . ARG B 1 176 ? -52.182 30.485 -8.308 1.00 43.30 218 ARG B O 1
ATOM 4899 N N . GLY B 1 177 ? -53.482 30.072 -6.519 1.00 39.21 219 GLY B N 1
ATOM 4900 C CA . GLY B 1 177 ? -54.704 30.547 -7.146 1.00 36.97 219 GLY B CA 1
ATOM 4901 C C . GLY B 1 177 ? -55.780 29.499 -7.345 1.00 38.83 219 GLY B C 1
ATOM 4902 O O . GLY B 1 177 ? -56.840 29.830 -7.895 1.00 43.43 219 GLY B O 1
ATOM 4903 N N . LEU B 1 178 ? -55.579 28.250 -6.933 1.00 40.08 220 LEU B N 1
ATOM 4904 C CA . LEU B 1 178 ? -56.555 27.182 -7.136 1.00 38.80 220 LEU B CA 1
ATOM 4905 C C . LEU B 1 178 ? -56.985 26.652 -5.771 1.00 43.42 220 LEU B C 1
ATOM 4906 O O . LEU B 1 178 ? -56.270 25.860 -5.151 1.00 46.53 220 LEU B O 1
ATOM 4911 N N . ASP B 1 179 ? -58.155 27.085 -5.310 1.00 43.63 221 ASP B N 1
ATOM 4912 C CA . ASP B 1 179 ? -58.692 26.662 -4.023 1.00 43.42 221 ASP B CA 1
ATOM 4913 C C . ASP B 1 179 ? -59.522 25.397 -4.216 1.00 44.11 221 ASP B C 1
ATOM 4914 O O . ASP B 1 179 ? -60.524 25.410 -4.941 1.00 44.28 221 ASP B O 1
ATOM 4919 N N . LEU B 1 180 ? -59.107 24.310 -3.569 1.00 40.00 222 LEU B N 1
ATOM 4920 C CA . LEU B 1 180 ? -59.811 23.041 -3.679 1.00 42.65 222 LEU B CA 1
ATOM 4921 C C . LEU B 1 180 ? -59.653 22.263 -2.380 1.00 38.04 222 LEU B C 1
ATOM 4922 O O . LEU B 1 180 ? -58.830 22.597 -1.524 1.00 39.68 222 LEU B O 1
ATOM 4927 N N . THR B 1 181 ? -60.457 21.210 -2.247 1.00 45.09 223 THR B N 1
ATOM 4928 C CA . THR B 1 181 ? -60.436 20.337 -1.080 1.00 48.16 223 THR B CA 1
ATOM 4929 C C . THR B 1 181 ? -60.037 18.941 -1.531 1.00 41.61 223 THR B C 1
ATOM 4930 O O . THR B 1 181 ? -60.691 18.353 -2.400 1.00 50.61 223 THR B O 1
ATOM 4934 N N . LEU B 1 182 ? -58.964 18.417 -0.947 1.00 50.71 224 LEU B N 1
ATOM 4935 C CA . LEU B 1 182 ? -58.450 17.096 -1.282 1.00 44.55 224 LEU B CA 1
ATOM 4936 C C . LEU B 1 182 ? -58.964 16.080 -0.268 1.00 48.54 224 LEU B C 1
ATOM 4937 O O . LEU B 1 182 ? -58.641 16.168 0.922 1.00 49.94 224 LEU B O 1
ATOM 4942 N N . ILE B 1 183 ? -59.763 15.125 -0.741 1.00 56.11 225 ILE B N 1
ATOM 4943 C CA . ILE B 1 183 ? -60.318 14.055 0.084 1.00 54.01 225 ILE B CA 1
ATOM 4944 C C . ILE B 1 183 ? -59.631 12.748 -0.294 1.00 55.48 225 ILE B C 1
ATOM 4945 O O . ILE B 1 183 ? -59.521 12.416 -1.481 1.00 51.60 225 ILE B O 1
ATOM 4950 N N . LYS B 1 184 ? -59.175 12.004 0.712 1.00 53.98 226 LYS B N 1
ATOM 4951 C CA . LYS B 1 184 ? -58.599 10.687 0.470 1.00 51.32 226 LYS B CA 1
ATOM 4952 C C . LYS B 1 184 ? -59.703 9.649 0.331 1.00 43.51 226 LYS B C 1
ATOM 4953 O O . LYS B 1 184 ? -60.696 9.673 1.064 1.00 48.66 226 LYS B O 1
ATOM 4959 N N . SER B 1 185 ? -59.531 8.735 -0.627 1.00 49.74 227 SER B N 1
ATOM 4960 C CA . SER B 1 185 ? -60.547 7.737 -0.927 1.00 53.20 227 SER B CA 1
ATOM 4961 C C . SER B 1 185 ? -59.893 6.386 -1.192 1.00 61.21 227 SER B C 1
ATOM 4962 O O . SER B 1 185 ? -58.879 6.319 -1.909 1.00 56.89 227 SER B O 1
ATOM 4965 N N . PRO B 1 186 ? -60.434 5.298 -0.630 1.00 60.38 228 PRO B N 1
ATOM 4966 C CA . PRO B 1 186 ? -59.888 3.967 -0.923 1.00 64.15 228 PRO B CA 1
ATOM 4967 C C . PRO B 1 186 ? -60.364 3.382 -2.242 1.00 65.78 228 PRO B C 1
ATOM 4968 O O . PRO B 1 186 ? -59.808 2.369 -2.684 1.00 75.13 228 PRO B O 1
ATOM 4972 N N . LEU B 1 187 ? -61.365 3.984 -2.879 1.00 65.74 229 LEU B N 1
ATOM 4973 C CA . LEU B 1 187 ? -61.895 3.462 -4.127 1.00 68.04 229 LEU B CA 1
ATOM 4974 C C . LEU B 1 187 ? -60.877 3.616 -5.254 1.00 68.15 229 LEU B C 1
ATOM 4975 O O . LEU B 1 187 ? -59.964 4.443 -5.195 1.00 71.90 229 LEU B O 1
ATOM 4980 N N . ASP B 1 188 ? -61.045 2.799 -6.290 1.00 69.56 230 ASP B N 1
ATOM 4981 C CA . ASP B 1 188 ? -60.223 2.911 -7.484 1.00 64.98 230 ASP B CA 1
ATOM 4982 C C . ASP B 1 188 ? -60.691 4.097 -8.325 1.00 69.77 230 ASP B C 1
ATOM 4983 O O . ASP B 1 188 ? -61.682 4.760 -8.007 1.00 75.25 230 ASP B O 1
ATOM 4988 N N . PHE B 1 189 ? -59.974 4.364 -9.420 1.00 67.68 231 PHE B N 1
ATOM 4989 C CA . PHE B 1 189 ? -60.253 5.554 -10.221 1.00 58.94 231 PHE B CA 1
ATOM 4990 C C . PHE B 1 189 ? -61.693 5.572 -10.723 1.00 64.30 231 PHE B C 1
ATOM 4991 O O . PHE B 1 189 ? -62.413 6.560 -10.535 1.00 61.47 231 PHE B O 1
ATOM 4999 N N . THR B 1 190 ? -62.125 4.494 -11.380 1.00 71.60 232 THR B N 1
ATOM 5000 C CA . THR B 1 190 ? -63.482 4.452 -11.914 1.00 62.42 232 THR B CA 1
ATOM 5001 C C . THR B 1 190 ? -64.524 4.549 -10.806 1.00 54.40 232 THR B C 1
ATOM 5002 O O . THR B 1 190 ? -65.589 5.145 -11.005 1.00 54.26 232 THR B O 1
ATOM 5006 N N . ALA B 1 191 ? -64.235 3.977 -9.637 1.00 51.22 233 ALA B N 1
ATOM 5007 C CA . ALA B 1 191 ? -65.153 4.088 -8.511 1.00 44.30 233 ALA B CA 1
ATOM 5008 C C . ALA B 1 191 ? -65.073 5.454 -7.841 1.00 54.26 233 ALA B C 1
ATOM 5009 O O . ALA B 1 191 ? -66.069 5.918 -7.274 1.00 48.54 233 ALA B O 1
ATOM 5011 N N . ARG B 1 192 ? -63.908 6.107 -7.888 1.00 48.53 234 ARG B N 1
ATOM 5012 C CA A ARG B 1 192 ? -63.793 7.445 -7.317 0.30 50.96 234 ARG B CA 1
ATOM 5013 C CA B ARG B 1 192 ? -63.791 7.446 -7.318 0.70 50.92 234 ARG B CA 1
ATOM 5014 C C . ARG B 1 192 ? -64.636 8.456 -8.083 1.00 46.72 234 ARG B C 1
ATOM 5015 O O . ARG B 1 192 ? -65.137 9.418 -7.489 1.00 48.23 234 ARG B O 1
ATOM 5030 N N . TYR B 1 193 ? -64.803 8.257 -9.392 1.00 41.38 235 TYR B N 1
ATOM 5031 C CA . TYR B 1 193 ? -65.606 9.178 -10.190 1.00 37.99 235 TYR B CA 1
ATOM 5032 C C . TYR B 1 193 ? -67.062 9.158 -9.745 1.00 42.88 235 TYR B C 1
ATOM 5033 O O . TYR B 1 193 ? -67.655 10.207 -9.468 1.00 38.18 235 TYR B O 1
ATOM 5042 N N . PHE B 1 194 ? -67.661 7.967 -9.674 1.00 40.18 236 PHE B N 1
ATOM 5043 C CA . PHE B 1 194 ? -69.019 7.861 -9.159 1.00 40.72 236 PHE B CA 1
ATOM 5044 C C . PHE B 1 194 ? -69.072 8.034 -7.648 1.00 37.44 236 PHE B C 1
ATOM 5045 O O . PHE B 1 194 ? -70.125 8.403 -7.117 1.00 42.63 236 PHE B O 1
ATOM 5053 N N . GLY B 1 195 ? -67.967 7.774 -6.948 1.00 42.70 237 GLY B N 1
ATOM 5054 C CA . GLY B 1 195 ? -67.889 8.071 -5.529 1.00 37.95 237 GLY B CA 1
ATOM 5055 C C . GLY B 1 195 ? -68.016 9.544 -5.201 1.00 38.22 237 GLY B C 1
ATOM 5056 O O . GLY B 1 195 ? -68.219 9.888 -4.031 1.00 45.06 237 GLY B O 1
ATOM 5057 N N . LEU B 1 196 ? -67.901 10.418 -6.205 1.00 32.40 238 LEU B N 1
ATOM 5058 C CA . LEU B 1 196 ? -68.127 11.842 -5.992 1.00 43.39 238 LEU B CA 1
ATOM 5059 C C . LEU B 1 196 ? -69.563 12.139 -5.585 1.00 37.88 238 LEU B C 1
ATOM 5060 O O . LEU B 1 196 ? -69.820 13.191 -4.993 1.00 42.88 238 LEU B O 1
ATOM 5065 N N . VAL B 1 197 ? -70.502 11.237 -5.887 1.00 38.03 239 VAL B N 1
ATOM 5066 C CA . VAL B 1 197 ? -71.888 11.426 -5.464 1.00 43.87 239 VAL B CA 1
ATOM 5067 C C . VAL B 1 197 ? -71.968 11.524 -3.946 1.00 45.20 239 VAL B C 1
ATOM 5068 O O . VAL B 1 197 ? -72.633 12.410 -3.394 1.00 39.84 239 VAL B O 1
ATOM 5072 N N . GLN B 1 198 ? -71.286 10.615 -3.246 1.00 40.68 240 GLN B N 1
ATOM 5073 C CA . GLN B 1 198 ? -71.243 10.688 -1.789 1.00 48.52 240 GLN B CA 1
ATOM 5074 C C . GLN B 1 198 ? -70.388 11.858 -1.321 1.00 50.66 240 GLN B C 1
ATOM 5075 O O . GLN B 1 198 ? -70.725 12.527 -0.337 1.00 48.44 240 GLN B O 1
ATOM 5081 N N . ALA B 1 199 ? -69.277 12.120 -2.015 1.00 43.11 241 ALA B N 1
ATOM 5082 C CA . ALA B 1 199 ? -68.410 13.230 -1.635 1.00 41.17 241 ALA B CA 1
ATOM 5083 C C . ALA B 1 199 ? -69.103 14.570 -1.844 1.00 48.61 241 ALA B C 1
ATOM 5084 O O . ALA B 1 199 ? -68.911 15.504 -1.056 1.00 55.59 241 ALA B O 1
ATOM 5086 N N . PHE B 1 200 ? -69.908 14.685 -2.903 1.00 44.66 242 PHE B N 1
ATOM 5087 C CA . PHE B 1 200 ? -70.672 15.909 -3.130 1.00 42.17 242 PHE B CA 1
ATOM 5088 C C . PHE B 1 200 ? -71.675 16.142 -2.008 1.00 42.16 242 PHE B C 1
ATOM 5089 O O . PHE B 1 200 ? -71.726 17.228 -1.418 1.00 41.26 242 PHE B O 1
ATOM 5097 N N . ALA B 1 201 ? -72.482 15.124 -1.700 1.00 37.29 243 ALA B N 1
ATOM 5098 C CA . ALA B 1 201 ? -73.553 15.286 -0.723 1.00 47.47 243 ALA B CA 1
ATOM 5099 C C . ALA B 1 201 ? -73.008 15.645 0.652 1.00 47.32 243 ALA B C 1
ATOM 5100 O O . ALA B 1 201 ? -73.558 16.513 1.338 1.00 52.64 243 ALA B O 1
ATOM 5102 N N . GLU B 1 202 ? -71.924 14.988 1.073 1.00 46.98 244 GLU B N 1
ATOM 5103 C CA . GLU B 1 202 ? -71.359 15.281 2.386 1.00 41.35 244 GLU B CA 1
ATOM 5104 C C . GLU B 1 202 ? -70.741 16.674 2.427 1.00 45.00 244 GLU B C 1
ATOM 5105 O O . GLU B 1 202 ? -70.881 17.390 3.424 1.00 47.57 244 GLU B O 1
ATOM 5111 N N . HIS B 1 203 ? -70.057 17.077 1.352 1.00 55.19 245 HIS B N 1
ATOM 5112 C CA . HIS B 1 203 ? -69.428 18.395 1.328 1.00 51.05 245 HIS B CA 1
ATOM 5113 C C . HIS B 1 203 ? -70.470 19.506 1.300 1.00 50.37 245 HIS B C 1
ATOM 5114 O O . HIS B 1 203 ? -70.293 20.547 1.943 1.00 59.80 245 HIS B O 1
ATOM 5121 N N . ILE B 1 204 ? -71.560 19.307 0.555 1.00 54.04 246 ILE B N 1
ATOM 5122 C CA . ILE B 1 204 ? -72.611 20.317 0.487 1.00 45.58 246 ILE B CA 1
ATOM 5123 C C . ILE B 1 204 ? -73.322 20.441 1.829 1.00 46.00 246 ILE B C 1
ATOM 5124 O O . ILE B 1 204 ? -73.618 21.549 2.293 1.00 46.20 246 ILE B O 1
ATOM 5129 N N . ARG B 1 205 ? -73.601 19.308 2.476 1.00 56.91 247 ARG B N 1
ATOM 5130 C CA . ARG B 1 205 ? -74.352 19.329 3.726 1.00 57.14 247 ARG B CA 1
ATOM 5131 C C . ARG B 1 205 ? -73.556 19.957 4.862 1.00 58.36 247 ARG B C 1
ATOM 5132 O O . ARG B 1 205 ? -74.149 20.488 5.808 1.00 66.59 247 ARG B O 1
ATOM 5140 N N . THR B 1 206 ? -72.229 19.914 4.794 1.00 48.23 248 THR B N 1
ATOM 5141 C CA . THR B 1 206 ? -71.396 20.332 5.913 1.00 50.45 248 THR B CA 1
ATOM 5142 C C . THR B 1 206 ? -70.509 21.535 5.629 1.00 50.64 248 THR B C 1
ATOM 5143 O O . THR B 1 206 ? -70.149 22.243 6.571 1.00 61.80 248 THR B O 1
ATOM 5147 N N . LYS B 1 207 ? -70.138 21.784 4.373 1.00 65.76 249 LYS B N 1
ATOM 5148 C CA . LYS B 1 207 ? -69.193 22.859 4.082 1.00 57.08 249 LYS B CA 1
ATOM 5149 C C . LYS B 1 207 ? -69.696 23.848 3.036 1.00 43.01 249 LYS B C 1
ATOM 5150 O O . LYS B 1 207 ? -69.279 25.010 3.034 1.00 46.26 249 LYS B O 1
ATOM 5156 N N . ARG B 1 208 ? -70.581 23.413 2.143 1.00 45.49 250 ARG B N 1
ATOM 5157 C CA . ARG B 1 208 ? -71.033 24.243 1.024 1.00 52.94 250 ARG B CA 1
ATOM 5158 C C . ARG B 1 208 ? -72.533 24.078 0.829 1.00 55.63 250 ARG B C 1
ATOM 5159 O O . ARG B 1 208 ? -72.990 23.459 -0.140 1.00 52.94 250 ARG B O 1
ATOM 5167 N N . PRO B 1 209 ? -73.341 24.644 1.732 1.00 58.57 251 PRO B N 1
ATOM 5168 C CA . PRO B 1 209 ? -74.800 24.535 1.577 1.00 54.10 251 PRO B CA 1
ATOM 5169 C C . PRO B 1 209 ? -75.355 25.372 0.440 1.00 54.79 251 PRO B C 1
ATOM 5170 O O . PRO B 1 209 ? -76.427 25.040 -0.081 1.00 53.21 251 PRO B O 1
ATOM 5174 N N . GLN B 1 210 ? -74.669 26.446 0.043 1.00 51.04 252 GLN B N 1
ATOM 5175 C CA . GLN B 1 210 ? -75.145 27.280 -1.055 1.00 45.15 252 GLN B CA 1
ATOM 5176 C C . GLN B 1 210 ? -74.997 26.604 -2.410 1.00 56.17 252 GLN B C 1
ATOM 5177 O O . GLN B 1 210 ? -75.484 27.147 -3.408 1.00 46.35 252 GLN B O 1
ATOM 5183 N N . THR B 1 211 ? -74.344 25.447 -2.470 1.00 55.40 253 THR B N 1
ATOM 5184 C CA . THR B 1 211 ? -74.172 24.735 -3.728 1.00 41.80 253 THR B CA 1
ATOM 5185 C C . THR B 1 211 ? -75.516 24.219 -4.218 1.00 40.31 253 THR B C 1
ATOM 5186 O O . THR B 1 211 ? -76.221 23.510 -3.491 1.00 56.18 253 THR B O 1
ATOM 5190 N N . THR B 1 212 ? -75.877 24.578 -5.447 1.00 47.33 254 THR B N 1
ATOM 5191 C CA . THR B 1 212 ? -77.083 24.071 -6.074 1.00 47.86 254 THR B CA 1
ATOM 5192 C C . THR B 1 212 ? -76.821 23.409 -7.420 1.00 50.70 254 THR B C 1
ATOM 5193 O O . THR B 1 212 ? -77.728 22.765 -7.961 1.00 48.61 254 THR B O 1
ATOM 5197 N N . TRP B 1 213 ? -75.615 23.542 -7.969 1.00 46.89 255 TRP B N 1
ATOM 5198 C CA . TRP B 1 213 ? -75.200 22.829 -9.168 1.00 37.79 255 TRP B CA 1
ATOM 5199 C C . TRP B 1 213 ? -73.938 22.040 -8.856 1.00 40.87 255 TRP B C 1
ATOM 5200 O O . TRP B 1 213 ? -72.961 22.600 -8.345 1.00 42.75 255 TRP B O 1
ATOM 5211 N N . VAL B 1 214 ? -73.962 20.749 -9.161 1.00 46.90 256 VAL B N 1
ATOM 5212 C CA . VAL B 1 214 ? -72.823 19.861 -8.973 1.00 36.02 256 VAL B CA 1
ATOM 5213 C C . VAL B 1 214 ? -72.329 19.437 -10.348 1.00 44.49 256 VAL B C 1
ATOM 5214 O O . VAL B 1 214 ? -73.128 19.247 -11.273 1.00 43.99 256 VAL B O 1
ATOM 5218 N N . SER B 1 215 ? -71.011 19.311 -10.491 1.00 42.02 257 SER B N 1
ATOM 5219 C CA . SER B 1 215 ? -70.423 19.071 -11.802 1.00 40.59 257 SER B CA 1
ATOM 5220 C C . SER B 1 215 ? -69.340 18.006 -11.719 1.00 41.31 257 SER B C 1
ATOM 5221 O O . SER B 1 215 ? -68.433 18.097 -10.887 1.00 38.80 257 SER B O 1
ATOM 5224 N N . PHE B 1 216 ? -69.447 17.001 -12.586 1.00 45.92 258 PHE B N 1
ATOM 5225 C CA . PHE B 1 216 ? -68.416 15.987 -12.749 1.00 41.00 258 PHE B CA 1
ATOM 5226 C C . PHE B 1 216 ? -67.491 16.402 -13.887 1.00 43.72 258 PHE B C 1
ATOM 5227 O O . PHE B 1 216 ? -67.958 16.738 -14.979 1.00 42.12 258 PHE B O 1
ATOM 5235 N N . ILE B 1 217 ? -66.184 16.377 -13.631 1.00 37.62 259 ILE B N 1
ATOM 5236 C CA . ILE B 1 217 ? -65.204 16.862 -14.592 1.00 36.52 259 ILE B CA 1
ATOM 5237 C C . ILE B 1 217 ? -63.970 15.972 -14.570 1.00 42.21 259 ILE B C 1
ATOM 5238 O O . ILE B 1 217 ? -63.672 15.310 -13.571 1.00 33.68 259 ILE B O 1
ATOM 5243 N N . ASP B 1 218 ? -63.257 15.961 -15.690 1.00 46.40 260 ASP B N 1
ATOM 5244 C CA . ASP B 1 218 ? -61.911 15.418 -15.763 1.00 40.72 260 ASP B CA 1
ATOM 5245 C C . ASP B 1 218 ? -60.905 16.530 -15.488 1.00 42.56 260 ASP B C 1
ATOM 5246 O O . ASP B 1 218 ? -61.222 17.719 -15.569 1.00 36.16 260 ASP B O 1
ATOM 5251 N N . ASP B 1 219 ? -59.675 16.132 -15.153 1.00 41.10 261 ASP B N 1
ATOM 5252 C CA . ASP B 1 219 ? -58.646 17.135 -14.902 1.00 38.24 261 ASP B CA 1
ATOM 5253 C C . ASP B 1 219 ? -58.205 17.838 -16.179 1.00 30.12 261 ASP B C 1
ATOM 5254 O O . ASP B 1 219 ? -57.592 18.908 -16.100 1.00 39.67 261 ASP B O 1
ATOM 5259 N N . ASP B 1 220 ? -58.500 17.267 -17.346 1.00 33.30 262 ASP B N 1
ATOM 5260 C CA . ASP B 1 220 ? -58.250 17.924 -18.621 1.00 37.61 262 ASP B CA 1
ATOM 5261 C C . ASP B 1 220 ? -59.516 18.517 -19.229 1.00 43.50 262 ASP B C 1
ATOM 5262 O O . ASP B 1 220 ? -59.524 18.848 -20.419 1.00 40.13 262 ASP B O 1
ATOM 5267 N N . THR B 1 221 ? -60.586 18.650 -18.446 1.00 34.80 263 THR B N 1
ATOM 5268 C CA . THR B 1 221 ? -61.776 19.372 -18.886 1.00 37.19 263 THR B CA 1
ATOM 5269 C C . THR B 1 221 ? -61.486 20.865 -18.797 1.00 36.00 263 THR B C 1
ATOM 5270 O O . THR B 1 221 ? -61.316 21.408 -17.700 1.00 39.23 263 THR B O 1
ATOM 5274 N N . PHE B 1 222 ? -61.426 21.527 -19.947 1.00 37.35 264 PHE B N 1
ATOM 5275 C CA . PHE B 1 222 ? -60.969 22.908 -20.053 1.00 35.74 264 PHE B CA 1
ATOM 5276 C C . PHE B 1 222 ? -62.154 23.804 -20.382 1.00 38.78 264 PHE B C 1
ATOM 5277 O O . PHE B 1 222 ? -62.844 23.580 -21.382 1.00 34.43 264 PHE B O 1
ATOM 5285 N N . TRP B 1 223 ? -62.382 24.819 -19.552 1.00 33.81 265 TRP B N 1
ATOM 5286 C CA . TRP B 1 223 ? -63.506 25.732 -19.717 1.00 39.17 265 TRP B CA 1
ATOM 5287 C C . TRP B 1 223 ? -63.006 27.046 -20.307 1.00 35.38 265 TRP B C 1
ATOM 5288 O O . TRP B 1 223 ? -62.171 27.727 -19.703 1.00 40.82 265 TRP B O 1
ATOM 5299 N N . LEU B 1 224 ? -63.520 27.397 -21.488 1.00 37.05 266 LEU B N 1
ATOM 5300 C CA . LEU B 1 224 ? -63.118 28.638 -22.140 1.00 40.12 266 LEU B CA 1
ATOM 5301 C C . LEU B 1 224 ? -63.694 29.868 -21.452 1.00 47.30 266 LEU B C 1
ATOM 5302 O O . LEU B 1 224 ? -63.036 30.915 -21.416 1.00 36.05 266 LEU B O 1
ATOM 5307 N N . SER B 1 225 ? -64.913 29.770 -20.918 1.00 45.75 267 SER B N 1
ATOM 5308 C CA . SER B 1 225 ? -65.511 30.862 -20.163 1.00 37.86 267 SER B CA 1
ATOM 5309 C C . SER B 1 225 ? -66.485 30.330 -19.120 1.00 42.81 267 SER B C 1
ATOM 5310 O O . SER B 1 225 ? -67.703 30.340 -19.339 1.00 36.83 267 SER B O 1
ATOM 5313 N N . LEU B 1 226 ? -65.958 29.860 -17.991 1.00 40.14 268 LEU B N 1
ATOM 5314 C CA . LEU B 1 226 ? -66.807 29.320 -16.931 1.00 37.64 268 LEU B CA 1
ATOM 5315 C C . LEU B 1 226 ? -67.879 30.288 -16.444 1.00 41.03 268 LEU B C 1
ATOM 5316 O O . LEU B 1 226 ? -69.009 29.829 -16.206 1.00 45.44 268 LEU B O 1
ATOM 5321 N N . PRO B 1 227 ? -67.619 31.591 -16.254 1.00 42.71 269 PRO B N 1
ATOM 5322 C CA . PRO B 1 227 ? -68.718 32.486 -15.849 1.00 36.45 269 PRO B CA 1
ATOM 5323 C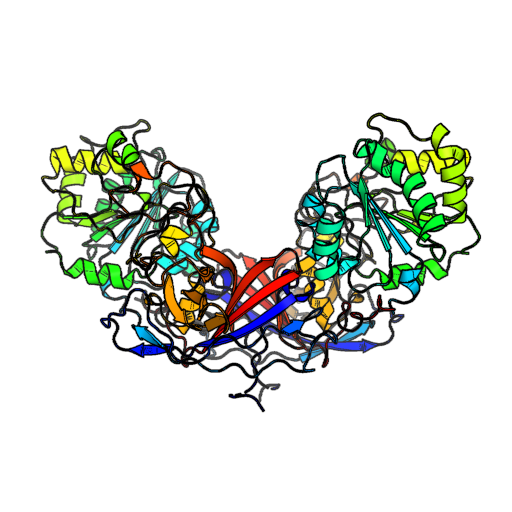 C . PRO B 1 227 ? -69.882 32.497 -16.824 1.00 39.09 269 PRO B C 1
ATOM 5324 O O . PRO B 1 227 ? -71.041 32.594 -16.400 1.00 45.08 269 PRO B O 1
ATOM 5328 N N . THR B 1 228 ? -69.605 32.402 -18.126 1.00 39.90 270 THR B N 1
ATOM 5329 C CA . THR B 1 228 ? -70.685 32.350 -19.105 1.00 35.48 270 THR B CA 1
ATOM 5330 C C . THR B 1 228 ? -71.505 31.073 -18.952 1.00 46.74 270 THR B C 1
ATOM 5331 O O . THR B 1 228 ? -72.732 31.096 -19.100 1.00 45.88 270 THR B O 1
ATOM 5335 N N . VAL B 1 229 ? -70.845 29.954 -18.644 1.00 42.48 271 VAL B N 1
ATOM 5336 C CA . VAL B 1 229 ? -71.566 28.702 -18.423 1.00 46.59 271 VAL B CA 1
ATOM 5337 C C . VAL B 1 229 ? -72.427 28.799 -17.169 1.00 45.51 271 VAL B C 1
ATOM 5338 O O . VAL B 1 229 ? -73.566 28.316 -17.143 1.00 44.26 271 VAL B O 1
ATOM 5342 N N . ALA B 1 230 ? -71.901 29.429 -16.115 1.00 41.57 272 ALA B N 1
ATOM 5343 C CA . ALA B 1 230 ? -72.684 29.617 -14.898 1.00 39.99 272 ALA B CA 1
ATOM 5344 C C . ALA B 1 230 ? -73.903 30.493 -15.159 1.00 47.41 272 ALA B C 1
ATOM 5345 O O . ALA B 1 230 ? -74.976 30.263 -14.588 1.00 49.67 272 ALA B O 1
ATOM 5347 N N . GLU B 1 231 ? -73.756 31.501 -16.019 1.00 39.87 273 GLU B N 1
ATOM 5348 C CA . GLU B 1 231 ? -74.890 32.348 -16.375 1.00 54.73 273 GLU B CA 1
ATOM 5349 C C . GLU B 1 231 ? -75.941 31.559 -17.144 1.00 55.26 273 GLU B C 1
ATOM 5350 O O . GLU B 1 231 ? -77.141 31.664 -16.867 1.00 55.64 273 GLU B O 1
ATOM 5356 N N . GLU B 1 232 ? -75.505 30.758 -18.120 1.00 41.95 274 GLU B N 1
ATOM 5357 C CA . GLU B 1 232 ? -76.450 29.988 -18.921 1.00 47.82 274 GLU B CA 1
ATOM 5358 C C . GLU B 1 232 ? -77.173 28.934 -18.093 1.00 43.62 274 GLU B C 1
ATOM 5359 O O . GLU B 1 232 ? -78.281 28.519 -18.453 1.00 50.38 274 GLU B O 1
ATOM 5365 N N . LEU B 1 233 ? -76.570 28.488 -16.991 1.00 45.74 275 LEU B N 1
ATOM 5366 C CA . LEU B 1 233 ? -77.234 27.536 -16.109 1.00 51.32 275 LEU B CA 1
ATOM 5367 C C . LEU B 1 233 ? -78.416 28.147 -15.367 1.00 50.13 275 LEU B C 1
ATOM 5368 O O . LEU B 1 233 ? -79.192 27.403 -14.758 1.00 43.64 275 LEU B O 1
ATOM 5373 N N . LYS B 1 234 ? -78.571 29.473 -15.401 1.00 47.77 276 LYS B N 1
ATOM 5374 C CA . LYS B 1 234 ? -79.733 30.106 -14.791 1.00 48.98 276 LYS B CA 1
ATOM 5375 C C . LYS B 1 234 ? -81.011 29.846 -15.578 1.00 54.50 276 LYS B C 1
ATOM 5376 O O . LYS B 1 234 ? -82.106 30.001 -15.027 1.00 53.93 276 LYS B O 1
ATOM 5382 N N . LEU B 1 235 ? -80.897 29.452 -16.848 1.00 51.76 277 LEU B N 1
ATOM 5383 C CA . LEU B 1 235 ? -82.060 29.170 -17.682 1.00 54.00 277 LEU B CA 1
ATOM 5384 C C . LEU B 1 235 ? -82.807 27.913 -17.259 1.00 57.64 277 LEU B C 1
ATOM 5385 O O . LEU B 1 235 ? -83.860 27.618 -17.837 1.00 66.22 277 LEU B O 1
ATOM 5390 N N . PHE B 1 236 ? -82.298 27.170 -16.281 1.00 48.02 278 PHE B N 1
ATOM 5391 C CA . PHE B 1 236 ? -82.930 25.948 -15.806 1.00 57.68 278 PHE B CA 1
ATOM 5392 C C . PHE B 1 236 ? -83.515 26.175 -14.420 1.00 56.28 278 PHE B C 1
ATOM 5393 O O . PHE B 1 236 ? -82.895 26.830 -13.574 1.00 46.13 278 PHE B O 1
ATOM 5401 N N . ASP B 1 237 ? -84.713 25.640 -14.195 1.00 61.94 279 ASP B N 1
ATOM 5402 C CA . ASP B 1 237 ? -85.323 25.706 -12.875 1.00 56.37 279 ASP B CA 1
ATOM 5403 C C . ASP B 1 237 ? -84.433 24.976 -11.879 1.00 54.96 279 ASP B C 1
ATOM 5404 O O . ASP B 1 237 ? -84.193 23.772 -12.011 1.00 59.91 279 ASP B O 1
ATOM 5409 N N . VAL B 1 238 ? -83.941 25.714 -10.882 1.00 55.34 280 VAL B N 1
ATOM 5410 C CA . VAL B 1 238 ? -82.934 25.177 -9.977 1.00 54.01 280 VAL B CA 1
ATOM 5411 C C . VAL B 1 238 ? -83.510 24.193 -8.972 1.00 51.89 280 VAL B C 1
ATOM 5412 O O . VAL B 1 238 ? -82.750 23.474 -8.316 1.00 57.51 280 VAL B O 1
ATOM 5416 N N . ASN B 1 239 ? -84.834 24.137 -8.842 1.00 61.99 281 ASN B N 1
ATOM 5417 C CA . ASN B 1 239 ? -85.491 23.205 -7.936 1.00 54.92 281 ASN B CA 1
ATOM 5418 C C . ASN B 1 239 ? -85.899 21.905 -8.616 1.00 49.47 281 ASN B C 1
ATOM 5419 O O . ASN B 1 239 ? -86.468 21.030 -7.958 1.00 42.21 281 ASN B O 1
ATOM 5424 N N . LYS B 1 240 ? -85.623 21.760 -9.910 1.00 48.11 282 LYS B N 1
ATOM 5425 C CA . LYS B 1 240 ? -85.958 20.561 -10.661 1.00 56.39 282 LYS B CA 1
ATOM 5426 C C . LYS B 1 240 ? -84.701 19.748 -10.942 1.00 57.69 282 LYS B C 1
ATOM 5427 O O . LYS B 1 240 ? -83.588 20.283 -10.973 1.00 49.81 282 LYS B O 1
ATOM 5433 N N . LYS B 1 241 ? -84.887 18.447 -11.144 1.00 44.66 283 LYS B N 1
ATOM 5434 C CA . LYS B 1 241 ? -83.768 17.573 -11.468 1.00 40.28 283 LYS B CA 1
ATOM 5435 C C . LYS B 1 241 ? -83.278 17.860 -12.881 1.00 44.79 283 LYS B C 1
ATOM 5436 O O . LYS B 1 241 ? -84.075 17.943 -13.821 1.00 56.84 283 LYS B O 1
ATOM 5442 N N . HIS B 1 242 ? -81.965 18.014 -13.033 1.00 46.15 284 HIS B N 1
ATOM 5443 C CA . HIS B 1 242 ? -81.374 18.310 -14.330 1.00 50.50 284 HIS B CA 1
ATOM 5444 C C . HIS B 1 242 ? -80.093 17.511 -14.511 1.00 43.71 284 HIS B C 1
ATOM 5445 O O . HIS B 1 242 ? -79.268 17.421 -13.597 1.00 46.98 284 HIS B O 1
ATOM 5452 N N . TYR B 1 243 ? -79.939 16.933 -15.700 1.00 32.67 285 TYR B N 1
ATOM 5453 C CA . TYR B 1 243 ? -78.775 16.129 -16.067 1.00 37.62 285 TYR B CA 1
ATOM 5454 C C . TYR B 1 243 ? -78.266 16.681 -17.395 1.00 43.14 285 TYR B C 1
ATOM 5455 O O . TYR B 1 243 ? -78.783 16.329 -18.459 1.00 51.38 285 TYR B O 1
ATOM 5464 N N . ILE B 1 244 ? -77.260 17.550 -17.330 1.00 41.39 286 ILE B N 1
ATOM 5465 C CA . ILE B 1 244 ? -76.778 18.299 -18.485 1.00 37.41 286 ILE B CA 1
ATOM 5466 C C . ILE B 1 244 ? -75.420 17.749 -18.896 1.00 40.75 286 ILE B C 1
ATOM 5467 O O . ILE B 1 244 ? -74.537 17.557 -18.052 1.00 48.04 286 ILE B O 1
ATOM 5472 N N . GLY B 1 245 ? -75.258 17.501 -20.187 1.00 41.68 287 GLY B N 1
ATOM 5473 C CA . GLY B 1 245 ? -74.004 16.996 -20.695 1.00 31.84 287 GLY B CA 1
ATOM 5474 C C . GLY B 1 245 ? -73.969 17.046 -22.203 1.00 34.01 287 GLY B C 1
ATOM 5475 O O . GLY B 1 245 ? -74.745 17.763 -22.836 1.00 39.87 287 GLY B O 1
ATOM 5476 N N . ALA B 1 246 ? -73.057 16.265 -22.778 1.00 35.82 288 ALA B N 1
ATOM 5477 C CA . ALA B 1 246 ? -72.882 16.228 -24.220 1.00 30.45 288 ALA B CA 1
ATOM 5478 C C . ALA B 1 246 ? -72.521 14.817 -24.658 1.00 40.95 288 ALA B C 1
ATOM 5479 O O . ALA B 1 246 ? -71.892 14.060 -23.915 1.00 36.60 288 ALA B O 1
ATOM 5481 N N . LEU B 1 247 ? -72.933 14.475 -25.875 1.00 36.99 289 LEU B N 1
ATOM 5482 C CA . LEU B 1 247 ? -72.554 13.208 -26.477 1.00 37.30 289 LEU B CA 1
ATOM 5483 C C . LEU B 1 247 ? -71.192 13.327 -27.147 1.00 44.05 289 LEU B C 1
ATOM 5484 O O . LEU B 1 247 ? -70.761 14.415 -27.538 1.00 46.73 289 LEU B O 1
ATOM 5489 N N . SER B 1 248 ? -70.513 12.190 -27.273 1.00 40.03 290 SER B N 1
ATOM 5490 C CA . SER B 1 248 ? -69.260 12.156 -28.011 1.00 34.55 290 SER B CA 1
ATOM 5491 C C . SER B 1 248 ? -69.499 12.500 -29.477 1.00 26.03 290 SER B C 1
ATOM 5492 O O . SER B 1 248 ? -70.559 12.215 -30.041 1.00 45.01 290 SER B O 1
ATOM 5495 N N . GLU B 1 249 ? -68.497 13.129 -30.095 1.00 36.41 291 GLU B N 1
ATOM 5496 C CA . GLU B 1 249 ? -68.613 13.478 -31.507 1.00 39.30 291 GLU B CA 1
ATOM 5497 C C . GLU B 1 249 ? -68.583 12.240 -32.393 1.00 43.59 291 GLU B C 1
ATOM 5498 O O . GLU B 1 249 ? -69.169 12.244 -33.481 1.00 41.98 291 GLU B O 1
ATOM 5504 N N . ALA B 1 250 ? -67.911 11.180 -31.951 1.00 38.73 292 ALA B N 1
ATOM 5505 C CA . ALA B 1 250 ? -67.869 9.932 -32.701 1.00 34.91 292 ALA B CA 1
ATOM 5506 C C . ALA B 1 250 ? -69.134 9.134 -32.415 1.00 35.98 292 ALA B C 1
ATOM 5507 O O . ALA B 1 250 ? -69.417 8.803 -31.258 1.00 38.79 292 ALA B O 1
ATOM 5509 N N . SER B 1 251 ? -69.896 8.827 -33.468 1.00 41.23 293 SER B N 1
ATOM 5510 C CA . SER B 1 251 ? -71.147 8.098 -33.289 1.00 46.09 293 SER B CA 1
ATOM 5511 C C . SER B 1 251 ? -70.913 6.708 -32.713 1.00 40.50 293 SER B C 1
ATOM 5512 O O . SER B 1 251 ? -71.759 6.196 -31.971 1.00 47.66 293 SER B O 1
ATOM 5515 N N . TRP B 1 252 ? -69.775 6.087 -33.031 1.00 43.35 294 TRP B N 1
ATOM 5516 C CA . TRP B 1 252 ? -69.520 4.738 -32.537 1.00 40.08 294 TRP B CA 1
ATOM 5517 C C . TRP B 1 252 ? -69.254 4.727 -31.037 1.00 43.30 294 TRP B C 1
ATOM 5518 O O . TRP B 1 252 ? -69.501 3.712 -30.375 1.00 42.51 294 TRP B O 1
ATOM 5529 N N . GLN B 1 253 ? -68.756 5.835 -30.483 1.00 34.56 295 GLN B N 1
ATOM 5530 C CA . GLN B 1 253 ? -68.607 5.920 -29.033 1.00 38.11 295 GLN B CA 1
ATOM 5531 C C . GLN B 1 253 ? -69.966 5.987 -28.349 1.00 35.95 295 GLN B C 1
ATOM 5532 O O . GLN B 1 253 ? -70.144 5.441 -27.254 1.00 40.08 295 GLN B O 1
ATOM 5538 N N . VAL B 1 254 ? -70.937 6.651 -28.982 1.00 31.93 296 VAL B N 1
ATOM 5539 C CA . VAL B 1 254 ? -72.294 6.670 -28.447 1.00 36.41 296 VAL B CA 1
ATOM 5540 C C . VAL B 1 254 ? -72.949 5.304 -28.607 1.00 40.42 296 VAL B C 1
ATOM 5541 O O . VAL B 1 254 ? -73.650 4.826 -27.708 1.00 31.44 296 VAL B O 1
ATOM 5545 N N . ASP B 1 255 ? -72.729 4.652 -29.753 1.00 36.96 297 ASP B N 1
ATOM 5546 C CA . ASP B 1 255 ? -73.260 3.307 -29.948 1.00 37.38 297 ASP B CA 1
ATOM 5547 C C . ASP B 1 255 ? -72.652 2.319 -28.962 1.00 35.15 297 ASP B C 1
ATOM 5548 O O . ASP B 1 255 ? -73.276 1.304 -28.636 1.00 41.27 297 ASP B O 1
ATOM 5553 N N . THR B 1 256 ? -71.443 2.600 -28.473 1.00 37.98 298 THR B N 1
ATOM 5554 C CA . THR B 1 256 ? -70.766 1.675 -27.572 1.00 40.40 298 THR B CA 1
ATOM 5555 C C . THR B 1 256 ? -71.198 1.886 -26.125 1.00 35.03 298 THR B C 1
ATOM 5556 O O . THR B 1 256 ? -71.489 0.920 -25.410 1.00 43.02 298 THR B O 1
ATOM 5560 N N . PHE B 1 257 ? -71.251 3.139 -25.677 1.00 36.96 299 PHE B N 1
ATOM 5561 C CA . PHE B 1 257 ? -71.496 3.443 -24.275 1.00 42.25 299 PHE B CA 1
ATOM 5562 C C . PHE B 1 257 ? -72.863 4.056 -24.006 1.00 35.81 299 PHE B C 1
ATOM 5563 O O . PHE B 1 257 ? -73.216 4.239 -22.835 1.00 34.85 299 PHE B O 1
ATOM 5571 N N . GLY B 1 258 ? -73.641 4.368 -25.039 1.00 30.08 300 GLY B N 1
ATOM 5572 C CA . GLY B 1 258 ? -74.998 4.854 -24.860 1.00 36.58 300 GLY B CA 1
ATOM 5573 C C . GLY B 1 258 ? -75.092 6.366 -24.946 1.00 44.10 300 GLY B C 1
ATOM 5574 O O . GLY B 1 258 ? -74.101 7.087 -25.100 1.00 35.24 300 GLY B O 1
ATOM 5575 N N . HIS B 1 259 ? -76.333 6.844 -24.841 1.00 34.12 301 HIS B N 1
ATOM 5576 C CA . HIS B 1 259 ? -76.624 8.278 -24.879 1.00 50.29 301 HIS B CA 1
ATOM 5577 C C . HIS B 1 259 ? -76.464 8.840 -23.469 1.00 48.15 301 HIS B C 1
ATOM 5578 O O . HIS B 1 259 ? -77.428 9.101 -22.746 1.00 43.23 301 HIS B O 1
ATOM 5585 N N . ILE B 1 260 ? -75.204 9.026 -23.082 1.00 28.86 302 ILE B N 1
ATOM 5586 C CA . ILE B 1 260 ? -74.836 9.499 -21.757 1.00 28.98 302 ILE B CA 1
ATOM 5587 C C . ILE B 1 260 ? -74.170 10.863 -21.896 1.00 34.98 302 ILE B C 1
ATOM 5588 O O . ILE B 1 260 ? -73.825 11.304 -22.992 1.00 35.51 302 ILE B O 1
ATOM 5593 N N . ALA B 1 261 ? -73.985 11.525 -20.758 1.00 31.92 303 ALA B N 1
ATOM 5594 C CA . ALA B 1 261 ? -73.165 12.730 -20.703 1.00 33.68 303 ALA B CA 1
ATOM 5595 C C . ALA B 1 261 ? -71.711 12.300 -20.567 1.00 36.76 303 ALA B C 1
ATOM 5596 O O . ALA B 1 261 ? -71.287 11.850 -19.498 1.00 39.44 303 ALA B O 1
ATOM 5598 N N . PHE B 1 262 ? -70.951 12.421 -21.651 1.00 40.07 304 PHE B N 1
ATOM 5599 C CA . PHE B 1 262 ? -69.565 11.977 -21.641 1.00 40.07 304 PHE B CA 1
ATOM 5600 C C . PHE B 1 262 ? -68.741 12.869 -20.720 1.00 37.45 304 PHE B C 1
ATOM 5601 O O . PHE B 1 262 ? -68.810 14.100 -20.802 1.00 32.01 304 PHE B O 1
ATOM 5609 N N . GLY B 1 263 ? -67.960 12.237 -19.841 1.00 31.98 305 GLY B N 1
ATOM 5610 C CA . GLY B 1 263 ? -67.384 12.958 -18.717 1.00 33.03 305 GLY B CA 1
ATOM 5611 C C . GLY B 1 263 ? -66.378 14.017 -19.122 1.00 34.52 305 GLY B C 1
ATOM 5612 O O . GLY B 1 263 ? -66.324 15.093 -18.520 1.00 43.20 305 GLY B O 1
ATOM 5613 N N . GLY B 1 264 ? -65.564 13.728 -20.139 1.00 37.62 306 GLY B N 1
ATOM 5614 C CA . GLY B 1 264 ? -64.510 14.655 -20.520 1.00 34.36 306 GLY B CA 1
ATOM 5615 C C . GLY B 1 264 ? -65.016 16.029 -20.907 1.00 37.36 306 GLY B C 1
ATOM 5616 O O . GLY B 1 264 ? -64.330 17.032 -20.688 1.00 32.33 306 GLY B O 1
ATOM 5617 N N . ALA B 1 265 ? -66.218 16.102 -21.477 1.00 37.06 307 ALA B N 1
ATOM 5618 C CA . ALA B 1 265 ? -66.799 17.379 -21.869 1.00 38.96 307 ALA B CA 1
ATOM 5619 C C . ALA B 1 265 ? -67.407 18.143 -20.700 1.00 34.59 307 ALA B C 1
ATOM 5620 O O . ALA B 1 265 ? -67.787 19.306 -20.874 1.00 37.42 307 ALA B O 1
ATOM 5622 N N . GLY B 1 266 ? -67.505 17.528 -19.524 1.00 27.82 308 GLY B N 1
ATOM 5623 C CA . GLY B 1 266 ? -68.116 18.180 -18.384 1.00 37.67 308 GLY B CA 1
ATOM 5624 C C . GLY B 1 266 ? -69.582 17.834 -18.228 1.00 35.20 308 GLY B C 1
ATOM 5625 O O . GLY B 1 266 ? -70.354 17.925 -19.187 1.00 38.62 308 GLY B O 1
ATOM 5626 N N . VAL B 1 267 ? -69.977 17.433 -17.023 1.00 26.95 309 VAL B N 1
ATOM 5627 C CA . VAL B 1 267 ? -71.345 17.033 -16.723 1.00 36.61 309 VAL B CA 1
ATOM 5628 C C . VAL B 1 267 ? -71.880 17.936 -15.623 1.00 37.60 309 VAL B C 1
ATOM 5629 O O . VAL B 1 267 ? -71.158 18.265 -14.677 1.00 37.15 309 VAL B O 1
ATOM 5633 N N . PHE B 1 268 ? -73.143 18.337 -15.747 1.00 36.30 310 PHE B N 1
ATOM 5634 C CA . PHE B 1 268 ? -73.803 19.177 -14.755 1.00 39.25 310 PHE B CA 1
ATOM 5635 C C . PHE B 1 268 ? -75.018 18.451 -14.199 1.00 41.65 310 PHE B C 1
ATOM 5636 O O . PHE B 1 268 ? -75.879 17.998 -14.960 1.00 44.80 310 PHE B O 1
ATOM 5644 N N . VAL B 1 269 ? -75.084 18.345 -12.874 1.00 36.33 311 VAL B N 1
ATOM 5645 C CA . VAL B 1 269 ? -76.177 17.672 -12.181 1.00 35.36 311 VAL B CA 1
ATOM 5646 C C . VAL B 1 269 ? -76.723 18.623 -11.128 1.00 39.65 311 VAL B C 1
ATOM 5647 O O . VAL B 1 269 ? -75.981 19.069 -10.245 1.00 39.57 311 VAL B O 1
ATOM 5651 N N . SER B 1 270 ? -78.014 18.936 -11.220 1.00 48.41 312 SER B N 1
ATOM 5652 C CA . SER B 1 270 ? -78.633 19.824 -10.249 1.00 47.58 312 SER B CA 1
ATOM 5653 C C . SER B 1 270 ? -78.746 19.138 -8.891 1.00 41.30 312 SER B C 1
ATOM 5654 O O . SER B 1 270 ? -78.716 17.909 -8.779 1.00 38.98 312 SER B O 1
ATOM 5657 N N . LYS B 1 271 ? -78.874 19.959 -7.849 1.00 44.14 313 LYS B N 1
ATOM 5658 C CA . LYS B 1 271 ? -78.965 19.429 -6.491 1.00 46.95 313 LYS B CA 1
ATOM 5659 C C . LYS B 1 271 ? -80.116 18.447 -6.290 1.00 48.91 313 LYS B C 1
ATOM 5660 O O . LYS B 1 271 ? -79.892 17.412 -5.637 1.00 44.71 313 LYS B O 1
ATOM 5666 N N . PRO B 1 272 ? -81.339 18.687 -6.785 1.00 46.48 314 PRO B N 1
ATOM 5667 C CA . PRO B 1 272 ? -82.392 17.672 -6.606 1.00 46.45 314 PRO B CA 1
ATOM 5668 C C . PRO B 1 272 ? -82.049 16.326 -7.218 1.00 47.17 314 PRO B C 1
ATOM 5669 O O . PRO B 1 272 ? -82.457 15.290 -6.678 1.00 50.70 314 PRO B O 1
ATOM 5673 N N . LEU B 1 273 ? -81.306 16.305 -8.327 1.00 45.40 315 LEU B N 1
ATOM 5674 C CA . LEU B 1 273 ? -80.900 15.032 -8.914 1.00 47.06 315 LEU B CA 1
ATOM 5675 C C . LEU B 1 273 ? -79.804 14.367 -8.091 1.00 49.89 315 LEU B C 1
ATOM 5676 O O . LEU B 1 273 ? -79.765 13.136 -7.979 1.00 48.52 315 LEU B O 1
ATOM 5681 N N . LEU B 1 274 ? -78.905 15.165 -7.506 1.00 42.79 316 LEU B N 1
ATOM 5682 C CA . LEU B 1 274 ? -77.860 14.604 -6.655 1.00 47.32 316 LEU B CA 1
ATOM 5683 C C . LEU B 1 274 ? -78.454 13.916 -5.433 1.00 56.92 316 LEU B C 1
ATOM 5684 O O . LEU B 1 274 ? -77.950 12.877 -4.988 1.00 47.93 316 LEU B O 1
ATOM 5689 N N . ASP B 1 275 ? -79.528 14.483 -4.876 1.00 45.82 317 ASP B N 1
ATOM 5690 C CA . ASP B 1 275 ? -80.195 13.853 -3.741 1.00 40.44 317 ASP B CA 1
ATOM 5691 C C . ASP B 1 275 ? -80.720 12.471 -4.109 1.00 43.44 317 ASP B C 1
ATOM 5692 O O . ASP B 1 275 ? -80.637 11.533 -3.309 1.00 50.39 317 ASP B O 1
ATOM 5697 N N . VAL B 1 276 ? -81.267 12.328 -5.318 1.00 41.10 318 VAL B N 1
ATOM 5698 C CA . VAL B 1 276 ? -81.736 11.022 -5.773 1.00 47.13 318 VAL B CA 1
ATOM 5699 C C . VAL B 1 276 ? -80.557 10.086 -6.004 1.00 45.10 318 VAL B C 1
ATOM 5700 O O . VAL B 1 276 ? -80.619 8.893 -5.682 1.00 56.47 318 VAL B O 1
ATOM 5704 N N . LEU B 1 277 ? -79.460 10.612 -6.559 1.00 44.41 319 LEU B N 1
ATOM 5705 C CA . LEU B 1 277 ? -78.271 9.794 -6.781 1.00 37.54 319 LEU B CA 1
ATOM 5706 C C . LEU B 1 277 ? -77.666 9.315 -5.469 1.00 47.63 319 LEU B C 1
ATOM 5707 O O . LEU B 1 277 ? -77.110 8.213 -5.408 1.00 51.80 319 LEU B O 1
ATOM 5712 N N . GLU B 1 278 ? -77.763 10.124 -4.410 1.00 43.08 320 GLU B N 1
ATOM 5713 C CA . GLU B 1 278 ? -77.271 9.695 -3.104 1.00 49.91 320 GLU B CA 1
ATOM 5714 C C . GLU B 1 278 ? -78.185 8.639 -2.494 1.00 52.27 320 GLU B C 1
ATOM 5715 O O . GLU B 1 278 ? -77.713 7.702 -1.839 1.00 58.13 320 GLU B O 1
ATOM 5721 N N . GLN B 1 279 ? -79.498 8.774 -2.702 1.00 58.10 321 GLN B N 1
ATOM 5722 C CA . GLN B 1 279 ? -80.443 7.795 -2.174 1.00 52.92 321 GLN B CA 1
ATOM 5723 C C . GLN B 1 279 ? -80.208 6.410 -2.763 1.00 58.49 321 GLN B C 1
ATOM 5724 O O . GLN B 1 279 ? -80.481 5.401 -2.102 1.00 44.82 321 GLN B O 1
ATOM 5730 N N . TYR B 1 280 ? -79.706 6.338 -3.998 1.00 50.80 322 TYR B N 1
ATOM 5731 C CA . TYR B 1 280 ? -79.468 5.068 -4.674 1.00 49.32 322 TYR B CA 1
ATOM 5732 C C . TYR B 1 280 ? -77.992 4.857 -4.994 1.00 62.12 322 TYR B C 1
ATOM 5733 O O . TYR B 1 280 ? -77.663 4.135 -5.941 1.00 65.99 322 TYR B O 1
ATOM 5742 N N . TYR B 1 281 ? -77.095 5.479 -4.225 1.00 59.48 323 TYR B N 1
ATOM 5743 C CA . TYR B 1 281 ? -75.665 5.329 -4.476 1.00 58.72 323 TYR B CA 1
ATOM 5744 C C . TYR B 1 281 ? -75.231 3.878 -4.315 1.00 63.16 323 TYR B C 1
ATOM 5745 O O . TYR B 1 281 ? -74.513 3.335 -5.163 1.00 68.22 323 TYR B O 1
ATOM 5754 N N . ASP B 1 282 ? -75.658 3.233 -3.226 1.00 62.14 324 ASP B N 1
ATOM 5755 C CA . ASP B 1 282 ? -75.293 1.839 -3.001 1.00 70.86 324 ASP B CA 1
ATOM 5756 C C . ASP B 1 282 ? -75.898 0.923 -4.056 1.00 70.66 324 ASP B C 1
ATOM 5757 O O . ASP B 1 282 ? -75.282 -0.080 -4.434 1.00 65.25 324 ASP B O 1
ATOM 5762 N N . GLU B 1 283 ? -77.099 1.245 -4.541 1.00 72.58 325 GLU B N 1
ATOM 5763 C CA . GLU B 1 283 ? -77.731 0.430 -5.570 1.00 73.37 325 GLU B CA 1
ATOM 5764 C C . GLU B 1 283 ? -77.085 0.622 -6.936 1.00 72.79 325 GLU B C 1
ATOM 5765 O O . GLU B 1 283 ? -77.265 -0.225 -7.818 1.00 74.56 325 GLU B O 1
ATOM 5771 N N . CYS B 1 284 ? -76.341 1.710 -7.131 1.00 55.69 326 CYS B N 1
ATOM 5772 C CA . CYS B 1 284 ? -75.711 2.016 -8.410 1.00 55.30 326 CYS B CA 1
ATOM 5773 C C . CYS B 1 284 ? -74.210 1.768 -8.415 1.00 65.96 326 CYS B C 1
ATOM 5774 O O . CYS B 1 284 ? -73.678 1.253 -9.403 1.00 54.01 326 CYS B O 1
ATOM 5777 N N . GLN B 1 285 ? -73.516 2.126 -7.337 1.00 67.79 327 GLN B N 1
ATOM 5778 C CA . GLN B 1 285 ? -72.060 2.052 -7.311 1.00 65.23 327 GLN B CA 1
ATOM 5779 C C . GLN B 1 285 ? -71.593 0.606 -7.398 1.00 67.62 327 GLN B C 1
ATOM 5780 O O . GLN B 1 285 ? -71.856 -0.198 -6.498 1.00 72.72 327 GLN B O 1
ATOM 5786 N N . SER B 1 286 ? -70.902 0.276 -8.483 1.00 74.85 328 SER B N 1
ATOM 5787 C CA . SER B 1 286 ? -70.240 -1.009 -8.611 1.00 71.57 328 SER B CA 1
ATOM 5788 C C . SER B 1 286 ? -68.792 -0.869 -8.146 1.00 78.24 328 SER B C 1
ATOM 5789 O O . SER B 1 286 ? -68.409 0.117 -7.511 1.00 81.52 328 SER B O 1
ATOM 5792 N N . TRP B 1 287 ? -67.966 -1.864 -8.469 1.00 70.18 329 TRP B N 1
ATOM 5793 C CA . TRP B 1 287 ? -66.620 -1.938 -7.916 1.00 79.11 329 TRP B CA 1
ATOM 5794 C C . TRP B 1 287 ? -65.619 -2.485 -8.927 1.00 75.66 329 TRP B C 1
ATOM 5795 O O . TRP B 1 287 ? -64.543 -2.950 -8.534 1.00 83.64 329 TRP B O 1
ATOM 5806 N N . GLY B 1 288 ? -65.946 -2.440 -10.215 1.00 71.94 330 GLY B N 1
ATOM 5807 C CA . GLY B 1 288 ? -65.037 -2.893 -11.248 1.00 70.01 330 GLY B CA 1
ATOM 5808 C C . GLY B 1 288 ? -64.410 -1.750 -12.017 1.00 67.18 330 GLY B C 1
ATOM 5809 O O . GLY B 1 288 ? -63.878 -0.810 -11.421 1.00 72.84 330 GLY B O 1
ATOM 5810 N N . GLU B 1 289 ? -64.472 -1.815 -13.347 1.00 65.01 331 GLU B N 1
ATOM 5811 C CA . GLU B 1 289 ? -63.832 -0.832 -14.212 1.00 69.41 331 GLU B CA 1
ATOM 5812 C C . GLU B 1 289 ? -64.819 -0.202 -15.189 1.00 50.64 331 GLU B C 1
ATOM 5813 O O . GLU B 1 289 ? -64.426 0.262 -16.262 1.00 54.22 331 GLU B O 1
ATOM 5819 N N . GLN B 1 290 ? -66.100 -0.177 -14.839 1.00 47.41 332 GLN B N 1
ATOM 5820 C CA . GLN B 1 290 ? -67.077 0.493 -15.687 1.00 51.77 332 GLN B CA 1
ATOM 5821 C C . GLN B 1 290 ? -66.813 1.994 -15.675 1.00 41.76 332 GLN B C 1
ATOM 5822 O O . GLN B 1 290 ? -66.567 2.562 -14.604 1.00 45.18 332 GLN B O 1
ATOM 5828 N N . PRO B 1 291 ? -66.831 2.660 -16.828 1.00 48.74 333 PRO B N 1
ATOM 5829 C CA . PRO B 1 291 ? -66.602 4.111 -16.848 1.00 43.57 333 PRO B CA 1
ATOM 5830 C C . PRO B 1 291 ? -67.599 4.845 -15.959 1.00 45.91 333 PRO B C 1
ATOM 5831 O O . PRO B 1 291 ? -68.806 4.597 -16.011 1.00 41.52 333 PRO B O 1
ATOM 5835 N N . GLY B 1 292 ? -67.073 5.750 -15.132 1.00 54.00 334 GLY B N 1
ATOM 5836 C 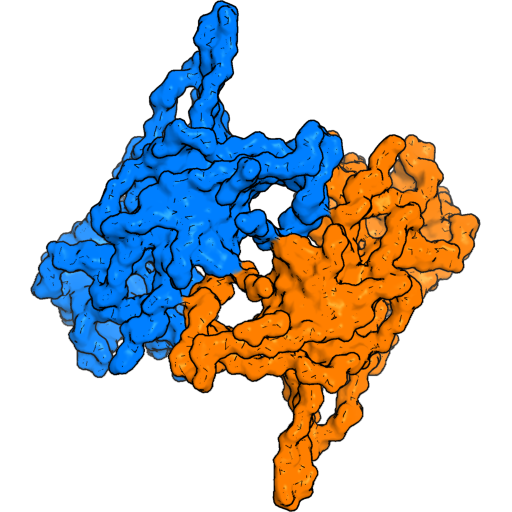CA . GLY B 1 292 ? -67.905 6.427 -14.152 1.00 36.23 334 GLY B CA 1
ATOM 5837 C C . GLY B 1 292 ? -68.977 7.306 -14.763 1.00 43.62 334 GLY B C 1
ATOM 5838 O O . GLY B 1 292 ? -70.067 7.444 -14.199 1.00 37.15 334 GLY B O 1
ATOM 5839 N N . ASP B 1 293 ? -68.689 7.919 -15.915 1.00 34.79 335 ASP B N 1
ATOM 5840 C CA . ASP B 1 293 ? -69.687 8.766 -16.560 1.00 33.10 335 ASP B CA 1
ATOM 5841 C C . ASP B 1 293 ? -70.847 7.938 -17.098 1.00 35.42 335 ASP B C 1
ATOM 5842 O O . ASP B 1 293 ? -72.010 8.343 -16.989 1.00 34.44 335 ASP B O 1
ATOM 5847 N N . GLN B 1 294 ? -70.551 6.773 -17.682 1.00 41.33 336 GLN B N 1
ATOM 5848 C CA . GLN B 1 294 ? -71.619 5.873 -18.102 1.00 44.73 336 GLN B CA 1
ATOM 5849 C C . GLN B 1 294 ? -72.381 5.332 -16.900 1.00 43.95 336 GLN B C 1
ATOM 5850 O O . GLN B 1 294 ? -73.603 5.155 -16.958 1.00 50.47 336 GLN B O 1
ATOM 5856 N N . LYS B 1 295 ? -71.673 5.071 -15.800 1.00 39.38 337 LYS B N 1
ATOM 5857 C CA . LYS B 1 295 ? -72.335 4.639 -14.576 1.00 41.12 337 LYS B CA 1
ATOM 5858 C C . LYS B 1 295 ? -73.234 5.735 -14.021 1.00 42.80 337 LYS B C 1
ATOM 5859 O O . LYS B 1 295 ? -74.322 5.451 -13.505 1.00 39.00 337 LYS B O 1
ATOM 5865 N N . LEU B 1 296 ? -72.794 6.991 -14.116 1.00 42.41 338 LEU B N 1
ATOM 5866 C CA . LEU B 1 296 ? -73.630 8.101 -13.674 1.00 41.87 338 LEU B CA 1
ATOM 5867 C C . LEU B 1 296 ? -74.870 8.237 -14.548 1.00 35.96 338 LEU B C 1
ATOM 5868 O O . LEU B 1 296 ? -75.973 8.469 -14.039 1.00 47.78 338 LEU B O 1
ATOM 5873 N N . GLY B 1 297 ? -74.712 8.086 -15.863 1.00 41.38 339 GLY B N 1
ATOM 5874 C CA . GLY B 1 297 ? -75.859 8.181 -16.751 1.00 41.53 339 GLY B CA 1
ATOM 5875 C C . GLY B 1 297 ? -76.820 7.021 -16.590 1.00 40.65 339 GLY B C 1
ATOM 5876 O O . GLY B 1 297 ? -78.040 7.202 -16.639 1.00 41.91 339 GLY B O 1
ATOM 5877 N N . GLN B 1 298 ? -76.289 5.811 -16.391 1.00 34.60 340 GLN B N 1
ATOM 5878 C CA . GLN B 1 298 ? -77.153 4.650 -16.201 1.00 32.78 340 GLN B CA 1
ATOM 5879 C C . GLN B 1 298 ? -77.879 4.703 -14.864 1.00 37.30 340 GLN B C 1
ATOM 5880 O O . GLN B 1 298 ? -79.019 4.237 -14.762 1.00 38.64 340 GLN B O 1
ATOM 5886 N N . CYS B 1 299 ? -77.241 5.261 -13.831 1.00 46.66 341 CYS B N 1
ATOM 5887 C CA . CYS B 1 299 ? -77.918 5.423 -12.548 1.00 45.65 341 CYS B CA 1
ATOM 5888 C C . CYS B 1 299 ? -79.047 6.439 -12.647 1.00 37.61 341 CYS B C 1
ATOM 5889 O O . CYS B 1 299 ? -80.126 6.235 -12.079 1.00 41.28 341 CYS B O 1
ATOM 5892 N N . ILE B 1 300 ? -78.815 7.543 -13.361 1.00 36.38 342 ILE B N 1
ATOM 5893 C CA . ILE B 1 300 ? -79.872 8.526 -13.577 1.00 46.09 342 ILE B CA 1
ATOM 5894 C C . ILE B 1 300 ? -80.995 7.920 -14.409 1.00 50.47 342 ILE B C 1
ATOM 5895 O O . ILE B 1 300 ? -82.179 8.194 -14.177 1.00 47.56 342 ILE B O 1
ATOM 5900 N N . GLN B 1 301 ? -80.642 7.076 -15.381 1.00 39.90 343 GLN B N 1
ATOM 5901 C CA . GLN B 1 301 ? -81.658 6.435 -16.209 1.00 43.69 343 GLN B CA 1
ATOM 5902 C C . GLN B 1 301 ? -82.518 5.477 -15.391 1.00 43.62 343 GLN B C 1
ATOM 5903 O O . GLN B 1 301 ? -83.725 5.357 -15.631 1.00 51.11 343 GLN B O 1
ATOM 5909 N N . LYS B 1 302 ? -81.921 4.803 -14.407 1.00 44.91 344 LYS B N 1
ATOM 5910 C CA . LYS B 1 302 ? -82.648 3.785 -13.657 1.00 46.99 344 LYS B CA 1
ATOM 5911 C C . LYS B 1 302 ? -83.457 4.386 -12.512 1.00 44.56 344 LYS B C 1
ATOM 5912 O O . LYS B 1 302 ? -84.580 3.943 -12.246 1.00 46.52 344 LYS B O 1
ATOM 5918 N N . TYR B 1 303 ? -82.911 5.390 -11.822 1.00 38.56 345 TYR B N 1
ATOM 5919 C CA . TYR B 1 303 ? -83.551 5.940 -10.634 1.00 39.30 345 TYR B CA 1
ATOM 5920 C C . TYR B 1 303 ? -83.802 7.441 -10.684 1.00 44.53 345 TYR B C 1
ATOM 5921 O O . TYR B 1 303 ? -84.556 7.943 -9.842 1.00 56.28 345 TYR B O 1
ATOM 5930 N N . GLY B 1 304 ? -83.206 8.171 -11.628 1.00 45.14 346 GLY B N 1
ATOM 5931 C CA . GLY B 1 304 ? -83.278 9.622 -11.586 1.00 45.88 346 GLY B CA 1
ATOM 5932 C C . GLY B 1 304 ? -84.540 10.213 -12.174 1.00 41.65 346 GLY B C 1
ATOM 5933 O O . GLY B 1 304 ? -84.954 11.305 -11.769 1.00 47.50 346 GLY B O 1
ATOM 5934 N N . ASP B 1 305 ? -85.163 9.517 -13.129 1.00 47.48 347 ASP B N 1
ATOM 5935 C CA . ASP B 1 305 ? -86.341 10.026 -13.836 1.00 47.08 347 ASP B CA 1
ATOM 5936 C C . ASP B 1 305 ? -86.060 11.397 -14.447 1.00 54.53 347 ASP B C 1
ATOM 5937 O O . ASP B 1 305 ? -86.900 12.299 -14.434 1.00 49.77 347 ASP B O 1
ATOM 5942 N N . THR B 1 306 ? -84.854 11.557 -14.983 1.00 51.78 348 THR B N 1
ATOM 5943 C CA . THR B 1 306 ? -84.404 12.829 -15.537 1.00 38.83 348 THR B CA 1
ATOM 5944 C C . THR B 1 306 ? -83.739 12.586 -16.882 1.00 47.22 348 THR B C 1
ATOM 5945 O O . THR B 1 306 ? -82.681 11.922 -16.934 1.00 49.94 348 THR B O 1
ATOM 5949 N N . PRO B 1 307 ? -84.303 13.081 -17.980 1.00 45.57 349 PRO B N 1
ATOM 5950 C CA . PRO B 1 307 ? -83.644 12.929 -19.280 1.00 49.33 349 PRO B CA 1
ATOM 5951 C C . PRO B 1 307 ? -82.356 13.734 -19.342 1.00 54.28 349 PRO B C 1
ATOM 5952 O O . PRO B 1 307 ? -82.109 14.641 -18.542 1.00 40.53 349 PRO B O 1
ATOM 5956 N N . LEU B 1 308 ? -81.524 13.384 -20.318 1.00 47.59 350 LEU B N 1
ATOM 5957 C CA . LEU B 1 308 ? -80.234 14.033 -20.510 1.00 46.13 350 LEU B CA 1
ATOM 5958 C C . LEU B 1 308 ? -80.417 15.285 -21.358 1.00 31.40 350 LEU B C 1
ATOM 5959 O O . LEU B 1 308 ? -80.852 15.203 -22.512 1.00 43.40 350 LEU B O 1
ATOM 5964 N N . THR B 1 309 ? -80.092 16.440 -20.785 1.00 40.18 351 THR B N 1
ATOM 5965 C CA . THR B 1 309 ? -80.122 17.702 -21.510 1.00 38.36 351 THR B CA 1
ATOM 5966 C C . THR B 1 309 ? -78.795 17.877 -22.239 1.00 35.56 351 THR B C 1
ATOM 5967 O O . THR B 1 309 ? -77.741 17.985 -21.602 1.00 44.06 351 THR B O 1
ATOM 5971 N N . LEU B 1 310 ? -78.847 17.896 -23.567 1.00 31.03 352 LEU B N 1
ATOM 5972 C CA . LEU B 1 310 ? -77.645 17.941 -24.387 1.00 32.77 352 LEU B CA 1
ATOM 5973 C C . LEU B 1 310 ? -77.194 19.381 -24.594 1.00 35.44 352 LEU B C 1
ATOM 5974 O O . LEU B 1 310 ? -77.986 20.238 -24.998 1.00 47.78 352 LEU B O 1
ATOM 5979 N N . TRP B 1 311 ? -75.918 19.639 -24.313 1.00 41.09 353 TRP B N 1
ATOM 5980 C CA . TRP B 1 311 ? -75.287 20.921 -24.608 1.00 36.35 353 TRP B CA 1
ATOM 5981 C C . TRP B 1 311 ? -74.248 20.716 -25.701 1.00 42.30 353 TRP B C 1
ATOM 5982 O O . TRP B 1 311 ? -73.151 20.205 -25.425 1.00 40.46 353 TRP B O 1
ATOM 5993 N N . PRO B 1 312 ? -74.536 21.082 -26.954 1.00 43.02 354 PRO B N 1
ATOM 5994 C CA . PRO B 1 312 ? -73.558 20.843 -28.027 1.00 46.05 354 PRO B CA 1
ATOM 5995 C C . PRO B 1 312 ? -72.294 21.673 -27.892 1.00 40.39 354 PRO B C 1
ATOM 5996 O O . PRO B 1 312 ? -71.298 21.359 -28.556 1.00 42.15 354 PRO B O 1
ATOM 6000 N N . SER B 1 313 ? -72.296 22.714 -27.055 1.00 37.54 355 SER B N 1
ATOM 6001 C CA . SER B 1 313 ? -71.105 23.538 -26.892 1.00 40.99 355 SER B CA 1
ATOM 6002 C C . SER B 1 313 ? -70.020 22.839 -26.085 1.00 40.27 355 SER B C 1
ATOM 6003 O O . SER B 1 313 ? -68.865 23.277 -26.115 1.00 34.16 355 SER B O 1
ATOM 6006 N N . LEU B 1 314 ? -70.359 21.774 -25.363 1.00 33.53 356 LEU B N 1
ATOM 6007 C CA . LEU B 1 314 ? -69.375 20.980 -24.642 1.00 38.21 356 LEU B CA 1
ATOM 6008 C C . LEU B 1 314 ? -68.869 19.869 -25.552 1.00 47.66 356 LEU B C 1
ATOM 6009 O O . LEU B 1 314 ? -69.664 19.105 -26.108 1.00 45.66 356 LEU B O 1
ATOM 6014 N N . TYR B 1 315 ? -67.550 19.781 -25.705 1.00 35.94 357 TYR B N 1
ATOM 6015 C CA . TYR B 1 315 ? -66.938 18.879 -26.675 1.00 43.59 357 TYR B CA 1
ATOM 6016 C C . TYR B 1 315 ? -66.058 17.868 -25.956 1.00 44.36 357 TYR B C 1
ATOM 6017 O O . TYR B 1 315 ? -65.061 18.238 -25.327 1.00 39.95 357 TYR B O 1
ATOM 6026 N N . GLN B 1 316 ? -66.437 16.590 -26.055 1.00 35.09 358 GLN B N 1
ATOM 6027 C CA . GLN B 1 316 ? -65.648 15.516 -25.462 1.00 33.95 358 GLN B CA 1
ATOM 6028 C C . GLN B 1 316 ? -64.316 15.339 -26.181 1.00 34.46 358 GLN B C 1
ATOM 6029 O O . GLN B 1 316 ? -63.334 14.905 -25.566 1.00 36.14 358 GLN B O 1
ATOM 6035 N N . MET B 1 317 ? -64.263 15.678 -27.471 1.00 33.13 359 MET B N 1
ATOM 6036 C CA . MET B 1 317 ? -63.046 15.586 -28.278 1.00 31.70 359 MET B CA 1
ATOM 6037 C C . MET B 1 317 ? -62.560 14.138 -28.370 1.00 42.40 359 MET B C 1
ATOM 6038 O O . MET B 1 317 ? -61.431 13.805 -28.008 1.00 38.90 359 MET B O 1
ATOM 6043 N N . ASP B 1 318 ? -63.444 13.276 -28.869 1.00 43.15 360 ASP B N 1
ATOM 6044 C CA . ASP B 1 318 ? -63.124 11.863 -29.071 1.00 34.22 360 ASP B CA 1
ATOM 6045 C C . ASP B 1 318 ? -62.522 11.647 -30.462 1.00 41.07 360 ASP B C 1
ATOM 6046 O O . ASP B 1 318 ? -63.040 10.906 -31.297 1.00 44.11 360 ASP B O 1
ATOM 6051 N N . MET B 1 319 ? -61.399 12.321 -30.696 1.00 39.13 361 MET B N 1
ATOM 6052 C CA . MET B 1 319 ? -60.714 12.258 -31.978 1.00 35.98 361 MET B CA 1
ATOM 6053 C C . MET B 1 319 ? -59.211 12.336 -31.750 1.00 37.42 361 MET B C 1
ATOM 6054 O O . MET B 1 319 ? -58.744 12.724 -30.676 1.00 31.88 361 MET B O 1
ATOM 6059 N N . LYS B 1 320 ? -58.457 11.956 -32.779 1.00 40.57 362 LYS B N 1
ATOM 6060 C CA . LYS B 1 320 ? -57.003 11.958 -32.734 1.00 36.08 362 LYS B CA 1
ATOM 6061 C C . LYS B 1 320 ? -56.457 12.647 -33.978 1.00 39.01 362 LYS B C 1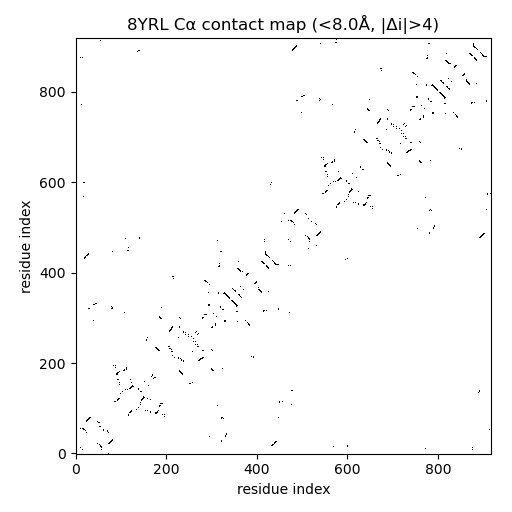
ATOM 6062 O O . LYS B 1 320 ? -57.144 12.772 -34.995 1.00 37.36 362 LYS B O 1
ATOM 6068 N N . GLY B 1 321 ? -55.206 13.090 -33.888 1.00 35.08 363 GLY B N 1
ATOM 6069 C CA . GLY B 1 321 ? -54.558 13.740 -35.011 1.00 34.94 363 GLY B CA 1
ATOM 6070 C C . GLY B 1 321 ? -54.732 15.245 -35.026 1.00 45.61 363 GLY B C 1
ATOM 6071 O O . GLY B 1 321 ? -54.752 15.885 -33.971 1.00 46.43 363 GLY B O 1
ATOM 6072 N N . GLU B 1 322 ? -54.859 15.821 -36.221 1.00 38.29 364 GLU B N 1
ATOM 6073 C CA . GLU B 1 322 ? -55.003 17.266 -36.374 1.00 42.94 364 GLU B CA 1
ATOM 6074 C C . GLU B 1 322 ? -56.438 17.664 -36.052 1.00 47.46 364 GLU B C 1
ATOM 6075 O O . GLU B 1 322 ? -57.370 17.302 -36.777 1.00 50.35 364 GLU B O 1
ATOM 6081 N N . VAL B 1 323 ? -56.617 18.412 -34.969 1.00 42.99 365 VAL B N 1
ATOM 6082 C CA . VAL B 1 323 ? -57.935 18.848 -34.530 1.00 46.25 365 VAL B CA 1
ATOM 6083 C C . VAL B 1 323 ? -58.238 20.274 -34.996 1.00 39.32 365 VAL B C 1
ATOM 6084 O O . VAL B 1 323 ? -59.044 20.967 -34.378 1.00 43.62 365 VAL B O 1
ATOM 6088 N N . ASP B 1 324 ? -57.599 20.722 -36.081 1.00 32.47 366 ASP B N 1
ATOM 6089 C CA . ASP B 1 324 ? -57.789 22.095 -36.538 1.00 34.48 366 ASP B CA 1
ATOM 6090 C C . ASP B 1 324 ? -59.233 22.364 -36.944 1.00 39.24 366 ASP B C 1
ATOM 6091 O O . ASP B 1 324 ? -59.726 23.483 -36.764 1.00 38.17 366 ASP B O 1
ATOM 6096 N N . GLY B 1 325 ? -59.922 21.358 -37.483 1.00 41.08 367 GLY B N 1
ATOM 6097 C CA . GLY B 1 325 ? -61.272 21.582 -37.976 1.00 34.23 367 GLY B CA 1
ATOM 6098 C C . GLY B 1 325 ? -62.240 22.009 -36.890 1.00 37.36 367 GLY B C 1
ATOM 6099 O O . GLY B 1 325 ? -63.065 22.902 -37.099 1.00 38.73 367 GLY B O 1
ATOM 6100 N N . VAL B 1 326 ? -62.154 21.382 -35.716 1.00 30.86 368 VAL B N 1
ATOM 6101 C CA . VAL B 1 326 ? -63.061 21.730 -34.628 1.00 31.25 368 VAL B CA 1
ATOM 6102 C C . VAL B 1 326 ? -62.685 23.078 -34.027 1.00 40.29 368 VAL B C 1
ATOM 6103 O O . VAL B 1 326 ? -63.554 23.905 -33.727 1.00 45.26 368 VAL B O 1
ATOM 6107 N N . TYR B 1 327 ? -61.385 23.324 -33.845 1.00 39.13 369 TYR B N 1
ATOM 6108 C CA . TYR B 1 327 ? -60.950 24.576 -33.235 1.00 38.95 369 TYR B CA 1
ATOM 6109 C C . TYR B 1 327 ? -61.183 25.765 -34.159 1.00 36.07 369 TYR B C 1
ATOM 6110 O O . TYR B 1 327 ? -61.465 26.871 -33.683 1.00 37.16 369 TYR B O 1
ATOM 6119 N N . GLU B 1 328 ? -61.069 25.564 -35.473 1.00 38.39 370 GLU B N 1
ATOM 6120 C CA . GLU B 1 328 ? -61.285 26.616 -36.455 1.00 35.70 370 GLU B CA 1
ATOM 6121 C C . GLU B 1 328 ? -62.698 26.594 -37.029 1.00 33.40 370 GLU B C 1
ATOM 6122 O O . GLU B 1 328 ? -62.940 27.181 -38.089 1.00 40.34 370 GLU B O 1
ATOM 6128 N N . SER B 1 329 ? -63.634 25.928 -36.352 1.00 33.55 371 SER B N 1
ATOM 6129 C CA . SER B 1 329 ? -64.984 25.776 -36.879 1.00 40.97 371 SER B CA 1
ATOM 6130 C C . SER B 1 329 ? -65.847 27.013 -36.676 1.00 43.32 371 SER B C 1
ATOM 6131 O O . SER B 1 329 ? -66.848 27.175 -37.384 1.00 35.94 371 SER B O 1
ATOM 6134 N N . GLY B 1 330 ? -65.489 27.887 -35.739 1.00 38.28 372 GLY B N 1
ATOM 6135 C CA . GLY B 1 330 ? -66.367 28.987 -35.397 1.00 31.25 372 GLY B CA 1
ATOM 6136 C C . GLY B 1 330 ? -67.581 28.588 -34.593 1.00 44.83 372 GLY B C 1
ATOM 6137 O O . GLY B 1 330 ? -68.443 29.434 -34.336 1.00 38.72 372 GLY B O 1
ATOM 6138 N N . ARG B 1 331 ? -67.676 27.322 -34.195 1.00 36.21 373 ARG B N 1
ATOM 6139 C CA . ARG B 1 331 ? -68.780 26.861 -33.371 1.00 28.12 373 ARG B CA 1
ATOM 6140 C C . ARG B 1 331 ? -68.634 27.383 -31.946 1.00 40.69 373 ARG B C 1
ATOM 6141 O O . ARG B 1 331 ? -67.543 27.742 -31.492 1.00 44.70 373 ARG B O 1
ATOM 6149 N N . LYS B 1 332 ? -69.758 27.423 -31.236 1.00 37.51 374 LYS B N 1
ATOM 6150 C CA . LYS B 1 332 ? -69.753 27.818 -29.832 1.00 42.13 374 LYS B CA 1
ATOM 6151 C C . LYS B 1 332 ? -69.043 26.743 -29.020 1.00 40.85 374 LYS B C 1
ATOM 6152 O O . LYS B 1 332 ? -69.594 25.662 -28.791 1.00 44.12 374 LYS B O 1
ATOM 6158 N N . ILE B 1 333 ? -67.817 27.031 -28.595 1.00 36.59 375 ILE B N 1
ATOM 6159 C CA . ILE B 1 333 ? -67.001 26.091 -27.838 1.00 41.66 375 ILE B CA 1
ATOM 6160 C C . ILE B 1 333 ? -66.874 26.620 -26.416 1.00 33.74 375 ILE B C 1
ATOM 6161 O O . ILE B 1 333 ? -66.306 27.697 -26.195 1.00 37.81 375 ILE B O 1
ATOM 6166 N N . GLU B 1 334 ? -67.408 25.868 -25.457 1.00 33.77 376 GLU B N 1
ATOM 6167 C CA . GLU B 1 334 ? -67.339 26.243 -24.052 1.00 31.54 376 GLU B CA 1
ATOM 6168 C C . GLU B 1 334 ? -66.496 25.301 -23.211 1.00 38.37 376 GLU B C 1
ATOM 6169 O O . GLU B 1 334 ? -65.949 25.728 -22.193 1.00 44.73 376 GLU B O 1
ATOM 6175 N N . SER B 1 335 ? -66.376 24.037 -23.607 1.00 37.39 377 SER B N 1
ATOM 6176 C CA . SER B 1 335 ? -65.518 23.084 -22.923 1.00 35.03 377 SER B CA 1
ATOM 6177 C C . SER B 1 335 ? -64.710 22.307 -23.949 1.00 30.62 377 SER B C 1
ATOM 6178 O O . SER B 1 335 ? -65.214 21.965 -25.022 1.00 40.74 377 SER B O 1
ATOM 6181 N N . LEU B 1 336 ? -63.452 22.034 -23.615 1.00 39.28 378 LEU B N 1
ATOM 6182 C CA . LEU B 1 336 ? -62.572 21.245 -24.461 1.00 33.90 378 LEU B CA 1
ATOM 6183 C C . LEU B 1 336 ? -61.948 20.133 -23.629 1.00 31.97 378 LEU B C 1
ATOM 6184 O O . LEU B 1 336 ? -61.930 20.184 -22.397 1.00 38.78 378 LEU B O 1
ATOM 6189 N N . HIS B 1 337 ? -61.431 19.123 -24.322 1.00 36.37 379 HIS B N 1
ATOM 6190 C CA . HIS B 1 337 ? -61.002 17.897 -23.665 1.00 36.39 379 HIS B CA 1
ATOM 6191 C C . HIS B 1 337 ? -59.973 17.203 -24.546 1.00 39.58 379 HIS B C 1
ATOM 6192 O O . HIS B 1 337 ? -59.787 17.555 -25.713 1.00 35.88 379 HIS B O 1
ATOM 6199 N N . HIS B 1 338 ? -59.284 16.225 -23.959 1.00 34.00 380 HIS B N 1
ATOM 6200 C CA . HIS B 1 338 ? -58.347 15.332 -24.639 1.00 31.70 380 HIS B CA 1
ATOM 6201 C C . HIS B 1 338 ? -57.144 16.058 -25.231 1.00 35.48 380 HIS B C 1
ATOM 6202 O O . HIS B 1 338 ? -56.386 15.459 -26.003 1.00 38.22 380 HIS B O 1
ATOM 6209 N N . TRP B 1 339 ? -56.937 17.326 -24.883 1.00 33.28 381 TRP B N 1
ATOM 6210 C CA . TRP B 1 339 ? -55.870 18.124 -25.477 1.00 34.68 381 TRP B CA 1
ATOM 6211 C C . TRP B 1 339 ? -54.489 17.791 -24.926 1.00 38.25 381 TRP B C 1
ATOM 6212 O O . TRP B 1 339 ? -53.506 18.400 -25.362 1.00 37.11 381 TRP B O 1
ATOM 6223 N N . ASN B 1 340 ? -54.386 16.849 -23.986 1.00 43.74 382 ASN B N 1
ATOM 6224 C CA . ASN B 1 340 ? -53.104 16.454 -23.413 1.00 45.09 382 ASN B CA 1
ATOM 6225 C C . ASN B 1 340 ? -52.959 14.936 -23.396 1.00 33.69 382 ASN B C 1
ATOM 6226 O O . ASN B 1 340 ? -52.238 14.384 -22.561 1.00 36.86 382 ASN B O 1
ATOM 6231 N N . SER B 1 341 ? -53.641 14.244 -24.310 1.00 39.18 383 SER B N 1
ATOM 6232 C CA . SER B 1 341 ? -53.578 12.788 -24.356 1.00 29.33 383 SER B CA 1
ATOM 6233 C C . SER B 1 341 ? -53.889 12.261 -25.752 1.00 34.43 383 SER B C 1
ATOM 6234 O O . SER B 1 341 ? -52.984 11.828 -26.471 1.00 44.36 383 SER B O 1
ATOM 6237 N N . TRP B 1 342 ? -55.168 12.286 -26.140 1.00 37.70 384 TRP B N 1
ATOM 6238 C CA . TRP B 1 342 ? -55.545 11.801 -27.465 1.00 38.90 384 TRP B CA 1
ATOM 6239 C C . TRP B 1 342 ? -54.909 12.647 -28.561 1.00 32.33 384 TRP B C 1
ATOM 6240 O O . TRP B 1 342 ? -54.419 12.114 -29.563 1.00 41.04 384 TRP B O 1
ATOM 6251 N N . TYR B 1 343 ? -54.909 13.965 -28.389 1.00 36.52 385 TYR B N 1
ATOM 6252 C CA . TYR B 1 343 ? -54.174 14.880 -29.249 1.00 28.87 385 TYR B CA 1
ATOM 6253 C C . TYR B 1 343 ? -53.397 15.850 -28.368 1.00 30.25 385 TYR B C 1
ATOM 6254 O O . TYR B 1 343 ? -53.472 15.800 -27.136 1.00 31.19 385 TYR B O 1
ATOM 6263 N N . THR B 1 344 ? -52.640 16.740 -29.003 1.00 33.56 386 THR B N 1
ATOM 6264 C CA . THR B 1 344 ? -51.784 17.682 -28.292 1.00 34.66 386 THR B CA 1
ATOM 6265 C C . THR B 1 344 ? -52.100 19.093 -28.757 1.00 32.86 386 THR B C 1
ATOM 6266 O O . THR B 1 344 ? -51.934 19.412 -29.939 1.00 39.24 386 THR B O 1
ATOM 6270 N N . LYS B 1 345 ? -52.553 19.933 -27.831 1.00 36.59 387 LYS B N 1
ATOM 6271 C CA . LYS B 1 345 ? -52.830 21.332 -28.130 1.00 37.87 387 LYS B CA 1
ATOM 6272 C C . LYS B 1 345 ? -52.681 22.135 -26.850 1.00 33.71 387 LYS B C 1
ATOM 6273 O O . LYS B 1 345 ? -53.404 21.896 -25.880 1.00 36.40 387 LYS B O 1
ATOM 6279 N N . ASP B 1 346 ? -51.741 23.079 -26.849 1.00 32.07 388 ASP B N 1
ATOM 6280 C CA . ASP B 1 346 ? -51.494 23.931 -25.687 1.00 41.29 388 ASP B CA 1
ATOM 6281 C C . ASP B 1 346 ? -52.652 24.919 -25.552 1.00 36.02 388 ASP B C 1
ATOM 6282 O O . ASP B 1 346 ? -52.601 26.058 -26.022 1.00 42.59 388 ASP B O 1
ATOM 6287 N N . VAL B 1 347 ? -53.717 24.466 -24.885 1.00 39.54 389 VAL B N 1
ATOM 6288 C CA . VAL B 1 347 ? -54.895 25.306 -24.687 1.00 35.07 389 VAL B CA 1
ATOM 6289 C C . VAL B 1 347 ? -54.591 26.500 -23.792 1.00 42.49 389 VAL B C 1
ATOM 6290 O O . VAL B 1 347 ? -55.296 27.513 -23.853 1.00 35.84 389 VAL B O 1
ATOM 6294 N N . VAL B 1 348 ? -53.554 26.406 -22.958 1.00 43.24 390 VAL B N 1
ATOM 6295 C CA . VAL B 1 348 ? -53.148 27.541 -22.135 1.00 34.38 390 VAL B CA 1
ATOM 6296 C C . VAL B 1 348 ? -52.589 28.656 -23.011 1.00 42.16 390 VAL B C 1
ATOM 6297 O O . VAL B 1 348 ? -52.938 29.832 -22.850 1.00 43.47 390 VAL B O 1
ATOM 6301 N N . LYS B 1 349 ? -51.706 28.302 -23.951 1.00 42.92 391 LYS B N 1
ATOM 6302 C CA A LYS B 1 349 ? -51.205 29.287 -24.903 0.60 41.59 391 LYS B CA 1
ATOM 6303 C CA B LYS B 1 349 ? -51.205 29.288 -24.903 0.40 41.57 391 LYS B CA 1
ATOM 6304 C C . LYS B 1 349 ? -52.323 29.833 -25.779 1.00 42.39 391 LYS B C 1
ATOM 6305 O O . LYS B 1 349 ? -52.281 31.000 -26.187 1.00 39.22 391 LYS B O 1
ATOM 6316 N N . MET B 1 350 ? -53.327 29.006 -26.073 1.00 36.88 392 MET B N 1
ATOM 6317 C CA . MET B 1 350 ? -54.433 29.421 -26.928 1.00 43.50 392 MET B CA 1
ATOM 6318 C C . MET B 1 350 ? -55.265 30.518 -26.273 1.00 34.18 392 MET B C 1
ATOM 6319 O O . MET B 1 350 ? -55.710 31.453 -26.948 1.00 38.15 392 MET B O 1
ATOM 6324 N N . THR B 1 351 ? -55.480 30.428 -24.962 1.00 31.93 393 THR B N 1
ATOM 6325 C CA . THR B 1 351 ? -56.312 31.384 -24.243 1.00 32.15 393 THR B CA 1
ATOM 6326 C C . THR B 1 351 ? -55.537 32.603 -23.756 1.00 42.00 393 THR B C 1
ATOM 6327 O O . THR B 1 351 ? -56.105 33.428 -23.034 1.00 39.36 393 THR B O 1
ATOM 6331 N N . THR B 1 352 ? -54.265 32.738 -24.139 1.00 34.38 394 THR B N 1
ATOM 6332 C CA . THR B 1 352 ? -53.461 33.865 -23.673 1.00 39.71 394 THR B CA 1
ATOM 6333 C C . THR B 1 352 ? -54.053 35.196 -24.125 1.00 36.14 394 THR B C 1
ATOM 6334 O O . THR B 1 352 ? -54.010 36.185 -23.384 1.00 32.65 394 THR B O 1
ATOM 6338 N N . VAL B 1 353 ? -54.628 35.232 -25.330 1.00 36.41 395 VAL B N 1
ATOM 6339 C CA . VAL B 1 353 ? -55.218 36.456 -25.861 1.00 30.93 395 VAL B CA 1
ATOM 6340 C C . VAL B 1 353 ? -56.390 36.937 -25.014 1.00 43.97 395 VAL B C 1
ATOM 6341 O O . VAL B 1 353 ? -56.764 38.113 -25.085 1.00 35.44 395 VAL B O 1
ATOM 6345 N N . ALA B 1 354 ? -56.971 36.059 -24.192 1.00 39.09 396 ALA B N 1
ATOM 6346 C CA . ALA B 1 354 ? -58.109 36.450 -23.366 1.00 28.74 396 ALA B CA 1
ATOM 6347 C C . ALA B 1 354 ? -57.742 37.506 -22.331 1.00 40.90 396 ALA B C 1
ATOM 6348 O O . ALA B 1 354 ? -58.635 38.192 -21.823 1.00 40.43 396 ALA B O 1
ATOM 6350 N N . ALA B 1 355 ? -56.456 37.651 -22.004 1.00 33.58 397 ALA B N 1
ATOM 6351 C CA . ALA B 1 355 ? -56.045 38.692 -21.069 1.00 36.27 397 ALA B CA 1
ATOM 6352 C C . ALA B 1 355 ? -56.231 40.090 -21.644 1.00 40.31 397 ALA B C 1
ATOM 6353 O O . ALA B 1 355 ? -56.294 41.057 -20.877 1.00 34.40 397 ALA B O 1
ATOM 6355 N N . ALA B 1 356 ? -56.321 40.218 -22.965 1.00 38.81 398 ALA B N 1
ATOM 6356 C CA . ALA B 1 356 ? -56.481 41.511 -23.613 1.00 35.11 398 ALA B CA 1
ATOM 6357 C C . ALA B 1 356 ? -57.795 41.666 -24.362 1.00 43.77 398 ALA B C 1
ATOM 6358 O O . ALA B 1 356 ? -58.312 42.783 -24.440 1.00 49.67 398 ALA B O 1
ATOM 6360 N N . ALA B 1 357 ? -58.351 40.584 -24.909 1.00 42.98 399 ALA B N 1
ATOM 6361 C CA . ALA B 1 357 ? -59.576 40.653 -25.697 1.00 43.23 399 ALA B CA 1
ATOM 6362 C C . ALA B 1 357 ? -60.733 39.889 -25.064 1.00 40.11 399 ALA B C 1
ATOM 6363 O O . ALA B 1 357 ? -61.772 39.713 -25.712 1.00 32.86 399 ALA B O 1
ATOM 6365 N N . GLY B 1 358 ? -60.587 39.432 -23.826 1.00 35.27 400 GLY B N 1
ATOM 6366 C CA . GLY B 1 358 ? -61.653 38.739 -23.137 1.00 35.70 400 GLY B CA 1
ATOM 6367 C C . GLY B 1 358 ? -61.671 37.245 -23.422 1.00 41.36 400 GLY B C 1
ATOM 6368 O O . GLY B 1 358 ? -61.140 36.760 -24.420 1.00 36.13 400 GLY B O 1
ATOM 6369 N N . ARG B 1 359 ? -62.315 36.509 -22.510 1.00 34.45 401 ARG B N 1
ATOM 6370 C CA . ARG B 1 359 ? -62.402 35.057 -22.643 1.00 35.39 401 ARG B CA 1
ATOM 6371 C C . ARG B 1 359 ? -63.160 34.656 -23.902 1.00 42.35 401 ARG B C 1
ATOM 6372 O O . ARG B 1 359 ? -62.827 33.654 -24.545 1.00 39.48 401 ARG B O 1
ATOM 6380 N N . LYS B 1 360 ? -64.185 35.423 -24.269 1.00 32.49 402 LYS B N 1
ATOM 6381 C CA . LYS B 1 360 ? -65.032 35.085 -25.405 1.00 27.28 402 LYS B CA 1
ATOM 6382 C C . LYS B 1 360 ? -64.366 35.347 -26.749 1.00 29.70 402 LYS B C 1
ATOM 6383 O O . LYS B 1 360 ? -64.948 35.005 -27.783 1.00 39.84 402 LYS B O 1
ATOM 6389 N N . SER B 1 361 ? -63.171 35.940 -26.765 1.00 37.72 403 SER B N 1
ATOM 6390 C CA . SER B 1 361 ? -62.465 36.159 -28.021 1.00 42.29 403 SER B CA 1
ATOM 6391 C C . SER B 1 361 ? -61.684 34.935 -28.477 1.00 40.82 403 SER B C 1
ATOM 6392 O O . SER B 1 361 ? -61.301 34.863 -29.650 1.00 37.62 403 SER B O 1
ATOM 6395 N N . VAL B 1 362 ? -61.443 33.977 -27.582 1.00 32.61 404 VAL B N 1
ATOM 6396 C CA . VAL B 1 362 ? -60.659 32.799 -27.933 1.00 39.01 404 VAL B CA 1
ATOM 6397 C C . VAL B 1 362 ? -61.421 31.967 -28.954 1.00 32.65 404 VAL B C 1
ATOM 6398 O O . VAL B 1 362 ? -62.608 31.662 -28.770 1.00 37.37 404 VAL B O 1
ATOM 6402 N N . LEU B 1 363 ? -60.740 31.608 -30.044 1.00 35.26 405 LEU B N 1
ATOM 6403 C CA . LEU B 1 363 ? -61.253 30.821 -31.164 1.00 33.69 405 LEU B CA 1
ATOM 6404 C C . LEU B 1 363 ? -62.269 31.575 -32.011 1.00 37.00 405 LEU B C 1
ATOM 6405 O O . LEU B 1 363 ? -62.894 30.973 -32.895 1.00 33.03 405 LEU B O 1
ATOM 6410 N N . ARG B 1 364 ? -62.455 32.872 -31.779 1.00 44.36 406 ARG B N 1
ATOM 6411 C CA . ARG B 1 364 ? -63.265 33.673 -32.684 1.00 27.27 406 ARG B CA 1
ATOM 6412 C C . ARG B 1 364 ? -62.532 33.859 -34.008 1.00 36.90 406 ARG B C 1
ATOM 6413 O O . ARG B 1 364 ? -61.301 33.934 -34.057 1.00 32.87 406 ARG B O 1
ATOM 6421 N N . ARG B 1 365 ? -63.300 33.927 -35.090 1.00 33.36 407 ARG B N 1
ATOM 6422 C CA . ARG B 1 365 ? -62.746 33.925 -36.435 1.00 31.25 407 ARG B CA 1
ATOM 6423 C C . ARG B 1 365 ? -62.950 35.271 -37.117 1.00 44.16 407 ARG B C 1
ATOM 6424 O O . ARG B 1 365 ? -64.016 35.885 -37.001 1.00 38.82 407 ARG B O 1
ATOM 6432 N N . TRP B 1 366 ? -61.917 35.719 -37.828 1.00 39.88 408 TRP B N 1
ATOM 6433 C CA . TRP B 1 366 ? -61.960 36.927 -38.641 1.00 40.20 408 TRP B CA 1
ATOM 6434 C C . TRP B 1 366 ? -61.355 36.621 -40.002 1.00 44.52 408 TRP B C 1
ATOM 6435 O O . TRP B 1 366 ? -60.259 36.055 -40.083 1.00 47.41 408 TRP B O 1
ATOM 6446 N N . VAL B 1 367 ? -62.064 36.992 -41.065 1.00 29.88 409 VAL B N 1
ATOM 6447 C CA . VAL B 1 367 ? -61.573 36.845 -42.431 1.00 34.87 409 VAL B CA 1
ATOM 6448 C C . VAL B 1 367 ? -61.163 38.217 -42.942 1.00 39.62 409 VAL B C 1
ATOM 6449 O O . VAL B 1 367 ? -61.851 39.216 -42.693 1.00 39.72 409 VAL B O 1
ATOM 6453 N N . PHE B 1 368 ? -60.038 38.278 -43.651 1.00 39.91 410 PHE B N 1
ATOM 6454 C CA . PHE B 1 368 ? -59.506 39.559 -44.092 1.00 40.37 410 PHE B CA 1
ATOM 6455 C C . PHE B 1 368 ? -58.556 39.345 -45.260 1.00 44.01 410 PHE B C 1
ATOM 6456 O O . PHE B 1 368 ? -58.222 38.213 -45.621 1.00 41.99 410 PHE B O 1
ATOM 6464 N N . ASP B 1 369 ? -58.129 40.465 -45.848 1.00 48.51 411 ASP B N 1
ATOM 6465 C CA . ASP B 1 369 ? -57.114 40.486 -46.901 1.00 50.09 411 ASP B CA 1
ATOM 6466 C C . ASP B 1 369 ? -57.539 39.652 -48.109 1.00 45.13 411 ASP B C 1
ATOM 6467 O O . ASP B 1 369 ? -56.824 38.756 -48.559 1.00 45.67 411 ASP B O 1
ATOM 6472 N N . GLN B 1 370 ? -58.720 39.961 -48.639 1.00 53.50 412 GLN B N 1
ATOM 6473 C CA . GLN B 1 370 ? -59.208 39.320 -49.855 1.00 46.25 412 GLN B CA 1
ATOM 6474 C C . GLN B 1 370 ? -58.478 39.920 -51.049 1.00 48.94 412 GLN B C 1
ATOM 6475 O O . GLN B 1 370 ? -58.650 41.103 -51.360 1.00 60.81 412 GLN B O 1
ATOM 6481 N N . GLU B 1 371 ? -57.660 39.112 -51.716 1.00 42.02 413 GLU B N 1
ATOM 6482 C CA . GLU B 1 371 ? -56.890 39.552 -52.868 1.00 49.67 413 GLU B CA 1
ATOM 6483 C C . GLU B 1 371 ? -57.288 38.744 -54.095 1.00 55.08 413 GLU B C 1
ATOM 6484 O O . GLU B 1 371 ? -57.694 37.582 -53.991 1.00 52.88 413 GLU B O 1
ATOM 6490 N N . GLU B 1 372 ? -57.167 39.370 -55.263 1.00 54.41 414 GLU B N 1
ATOM 6491 C CA . GLU B 1 372 ? -57.549 38.754 -56.526 1.00 54.76 414 GLU B CA 1
ATOM 6492 C C . GLU B 1 372 ? -56.455 38.995 -57.555 1.00 52.96 414 GLU B C 1
ATOM 6493 O O . GLU B 1 372 ? -55.991 40.128 -57.719 1.00 56.80 414 GLU B O 1
ATOM 6499 N N . TYR B 1 373 ? -56.050 37.931 -58.245 1.00 57.28 415 TYR B N 1
ATOM 6500 C CA . TYR B 1 373 ? -55.003 37.980 -59.263 1.00 60.31 415 TYR B CA 1
ATOM 6501 C C . TYR B 1 373 ? -55.602 37.443 -60.559 1.00 67.51 415 TYR B C 1
ATOM 6502 O O . TYR B 1 373 ? -55.624 36.232 -60.792 1.00 62.26 415 TYR B O 1
ATOM 6511 N N . VAL B 1 374 ? -56.085 38.349 -61.400 1.00 66.04 416 VAL B N 1
ATOM 6512 C CA . VAL B 1 374 ? -56.777 37.969 -62.622 1.00 69.73 416 VAL B CA 1
ATOM 6513 C C . VAL B 1 374 ? -55.771 37.830 -63.758 1.00 72.52 416 VAL B C 1
ATOM 6514 O O . VAL B 1 374 ? -54.654 38.351 -63.707 1.00 72.14 416 VAL B O 1
ATOM 6518 N N . ASN B 1 375 ? -56.177 37.105 -64.796 1.00 75.94 417 ASN B N 1
ATOM 6519 C CA . ASN B 1 375 ? -55.419 36.992 -66.037 1.00 83.19 417 ASN B CA 1
ATOM 6520 C C . ASN B 1 375 ? -56.156 37.804 -67.095 1.00 83.94 417 ASN B C 1
ATOM 6521 O O . ASN B 1 375 ? -57.285 37.466 -67.471 1.00 86.65 417 ASN B O 1
ATOM 6526 N N . ASN B 1 376 ? -55.519 38.875 -67.572 1.00 71.26 418 ASN B N 1
ATOM 6527 C CA . ASN B 1 376 ? -56.165 39.793 -68.502 1.00 79.65 418 ASN B CA 1
ATOM 6528 C C . ASN B 1 376 ? -56.480 39.160 -69.851 1.00 83.05 418 ASN B C 1
ATOM 6529 O O . ASN B 1 376 ? -57.150 39.797 -70.671 1.00 83.26 418 ASN B O 1
ATOM 6534 N N . SER B 1 377 ? -56.025 37.933 -70.102 1.00 82.83 419 SER B N 1
ATOM 6535 C CA . SER B 1 377 ? -56.334 37.246 -71.350 1.00 77.19 419 SER B CA 1
ATOM 6536 C C . SER B 1 377 ? -57.603 36.407 -71.237 1.00 75.26 419 SER B C 1
ATOM 6537 O O . SER B 1 377 ? -58.519 36.549 -72.052 1.00 72.59 419 SER B O 1
ATOM 6540 N N . THR B 1 378 ? -57.673 35.534 -70.232 1.00 78.53 420 THR B N 1
ATOM 6541 C CA . THR B 1 378 ? -58.818 34.647 -70.063 1.00 84.81 420 THR B CA 1
ATOM 6542 C C . THR B 1 378 ? -59.882 35.204 -69.128 1.00 79.78 420 THR B C 1
ATOM 6543 O O . THR B 1 378 ? -61.022 34.727 -69.159 1.00 77.45 420 THR B O 1
ATOM 6547 N N . GLY B 1 379 ? -59.545 36.192 -68.298 1.00 75.62 421 GLY B N 1
ATOM 6548 C CA . GLY B 1 379 ? -60.487 36.760 -67.361 1.00 64.80 421 GLY B CA 1
ATOM 6549 C C . GLY B 1 379 ? -60.652 35.999 -66.065 1.00 73.88 421 GLY B C 1
ATOM 6550 O O . GLY B 1 379 ? -61.192 36.557 -65.101 1.00 70.75 421 GLY B O 1
ATOM 6551 N N . LYS B 1 380 ? -60.214 34.745 -66.005 1.00 72.84 422 LYS B N 1
ATOM 6552 C CA . LYS B 1 380 ? -60.278 33.987 -64.766 1.00 70.45 422 LYS B CA 1
ATOM 6553 C C . LYS B 1 380 ? -59.284 34.547 -63.753 1.00 74.38 422 LYS B C 1
ATOM 6554 O O . LYS B 1 380 ? -58.314 35.228 -64.103 1.00 70.69 422 LYS B O 1
ATOM 6560 N N . SER B 1 381 ? -59.532 34.253 -62.479 1.00 57.30 423 SER B N 1
ATOM 6561 C CA . SER B 1 381 ? -58.758 34.843 -61.400 1.00 65.00 423 SER B CA 1
ATOM 6562 C C . SER B 1 381 ? -58.430 33.799 -60.345 1.00 58.75 423 SER B C 1
ATOM 6563 O O . SER B 1 381 ? -59.197 32.861 -60.111 1.00 54.69 423 SER B O 1
ATOM 6566 N N . VAL B 1 382 ? -57.274 33.978 -59.712 1.00 53.03 424 VAL B N 1
ATOM 6567 C CA . VAL B 1 382 ? -56.883 33.224 -58.529 1.00 52.06 424 VAL B CA 1
ATOM 6568 C C . VAL B 1 382 ? -57.068 34.138 -57.325 1.00 48.32 424 VAL B C 1
ATOM 6569 O O . VAL B 1 382 ? -56.475 35.222 -57.263 1.00 50.62 424 VAL B O 1
ATOM 6573 N N . ARG B 1 383 ? -57.893 33.712 -56.373 1.00 45.18 425 ARG B N 1
ATOM 6574 C CA . ARG B 1 383 ? -58.263 34.533 -55.230 1.00 47.52 425 ARG B CA 1
ATOM 6575 C C . ARG B 1 383 ? -57.656 33.971 -53.952 1.00 48.38 425 ARG B C 1
ATOM 6576 O O . ARG B 1 383 ? -57.570 32.751 -53.778 1.00 49.53 425 ARG B O 1
ATOM 6584 N N . THR B 1 384 ? -57.235 34.868 -53.063 1.00 45.05 426 THR B N 1
ATOM 6585 C CA . THR B 1 384 ? -56.666 34.496 -51.777 1.00 35.69 426 THR B CA 1
ATOM 6586 C C . THR B 1 384 ? -57.324 35.305 -50.669 1.00 42.66 426 THR B C 1
ATOM 6587 O O . THR B 1 384 ? -57.808 36.417 -50.892 1.00 48.35 426 THR B O 1
ATOM 6591 N N . PHE B 1 385 ? -57.335 34.730 -49.468 1.00 40.29 427 PHE B N 1
ATOM 6592 C CA . PHE B 1 385 ? -57.853 35.411 -48.290 1.00 35.89 427 PHE B CA 1
ATOM 6593 C C . PHE B 1 385 ? -57.347 34.688 -47.051 1.00 44.82 427 PHE B C 1
ATOM 6594 O O . PHE B 1 385 ? -56.954 33.519 -47.106 1.00 49.61 427 PHE B O 1
ATOM 6602 N N . TRP B 1 386 ? -57.359 35.403 -45.931 1.00 33.69 428 TRP B N 1
ATOM 6603 C CA . TRP B 1 386 ? -56.872 34.884 -44.662 1.00 40.79 428 TRP B CA 1
ATOM 6604 C C . TRP B 1 386 ? -58.033 34.682 -43.699 1.00 39.01 428 TRP B C 1
ATOM 6605 O O . TRP B 1 386 ? -58.995 35.457 -43.699 1.00 44.18 428 TRP B O 1
ATOM 6616 N N . VAL B 1 387 ? -57.939 33.635 -42.883 1.00 36.92 429 VAL B N 1
ATOM 6617 C CA . VAL B 1 387 ? -58.910 33.355 -41.831 1.00 36.75 429 VAL B CA 1
ATOM 6618 C C . VAL B 1 387 ? -58.135 33.179 -40.533 1.00 38.00 429 VAL B C 1
ATOM 6619 O O . VAL B 1 387 ? -57.355 32.228 -40.394 1.00 38.14 429 VAL B O 1
ATOM 6623 N N . MET B 1 388 ? -58.346 34.091 -39.586 1.00 37.18 430 MET B N 1
ATOM 6624 C CA . MET B 1 388 ? -57.679 34.058 -38.289 1.00 45.88 430 MET B CA 1
ATOM 6625 C C . MET B 1 388 ? -58.599 33.423 -37.256 1.00 41.36 430 MET B C 1
ATOM 6626 O O . MET B 1 388 ? -59.641 33.988 -36.912 1.00 46.47 430 MET B O 1
ATOM 6631 N N . THR B 1 389 ? -58.213 32.248 -36.765 1.00 36.72 431 THR B N 1
ATOM 6632 C CA . THR B 1 389 ? -58.831 31.663 -35.580 1.00 37.59 431 THR B CA 1
ATOM 6633 C C . THR B 1 389 ? -58.037 32.149 -34.374 1.00 34.42 431 THR B C 1
ATOM 6634 O O . THR B 1 389 ? -56.903 31.710 -34.151 1.00 35.83 431 THR B O 1
ATOM 6638 N N . ASN B 1 390 ? -58.628 33.065 -33.608 1.00 34.44 432 ASN B N 1
ATOM 6639 C CA . ASN B 1 390 ? -57.902 33.767 -32.555 1.00 37.47 432 ASN B CA 1
ATOM 6640 C C . ASN B 1 390 ? -57.329 32.787 -31.542 1.00 38.76 432 ASN B C 1
ATOM 6641 O O . ASN B 1 390 ? -58.069 32.025 -30.909 1.00 33.67 432 ASN B O 1
ATOM 6646 N N . GLY B 1 391 ? -56.008 32.811 -31.387 1.00 30.81 433 GLY B N 1
ATOM 6647 C CA . GLY B 1 391 ? -55.338 31.927 -30.461 1.00 32.54 433 GLY B CA 1
ATOM 6648 C C . GLY B 1 391 ? -55.072 30.535 -30.980 1.00 32.76 433 GLY B C 1
ATOM 6649 O O . GLY B 1 391 ? -54.581 29.694 -30.220 1.00 45.62 433 GLY B O 1
ATOM 6650 N N . TYR B 1 392 ? -55.378 30.260 -32.247 1.00 34.91 434 TYR B N 1
ATOM 6651 C CA . TYR B 1 392 ? -55.153 28.922 -32.776 1.00 35.14 434 TYR B CA 1
ATOM 6652 C C . TYR B 1 392 ? -54.304 28.935 -34.040 1.00 35.65 434 TYR B C 1
ATOM 6653 O O . TYR B 1 392 ? -53.230 28.325 -34.068 1.00 38.09 434 TYR B O 1
ATOM 6662 N N . SER B 1 393 ? -54.763 29.611 -35.092 1.00 39.94 435 SER B N 1
ATOM 6663 C CA . SER B 1 393 ? -54.086 29.474 -36.374 1.00 42.92 435 SER B CA 1
ATOM 6664 C C . SER B 1 393 ? -54.406 30.644 -37.293 1.00 36.08 435 SER B C 1
ATOM 6665 O O . SER B 1 393 ? -55.440 31.306 -37.159 1.00 41.50 435 SER B O 1
ATOM 6668 N N A LEU B 1 394 ? -53.491 30.891 -38.227 0.36 39.74 436 LEU B N 1
ATOM 6669 N N B LEU B 1 394 ? -53.492 30.884 -38.230 0.64 40.30 436 LEU B N 1
ATOM 6670 C CA A LEU B 1 394 ? -53.690 31.828 -39.329 0.36 35.14 436 LEU B CA 1
ATOM 6671 C CA B LEU B 1 394 ? -53.678 31.825 -39.331 0.64 34.63 436 LEU B CA 1
ATOM 6672 C C A LEU B 1 394 ? -53.571 31.034 -40.622 0.36 34.33 436 LEU B C 1
ATOM 6673 C C B LEU B 1 394 ? -53.568 31.031 -40.625 0.64 33.77 436 LEU B C 1
ATOM 6674 O O A LEU B 1 394 ? -52.483 30.550 -40.959 0.36 41.56 436 LEU B O 1
ATOM 6675 O O B LEU B 1 394 ? -52.484 30.543 -40.967 0.64 41.72 436 LEU B O 1
ATOM 6684 N N . VAL B 1 395 ? -54.678 30.894 -41.342 1.00 37.35 437 VAL B N 1
ATOM 6685 C CA . VAL B 1 395 ? -54.730 30.103 -42.567 1.00 36.97 437 VAL B CA 1
ATOM 6686 C C . VAL B 1 395 ? -54.930 31.035 -43.753 1.00 37.02 437 VAL B C 1
ATOM 6687 O O . VAL B 1 395 ? -55.853 31.858 -43.759 1.00 44.31 437 VAL B O 1
ATOM 6691 N N . LYS B 1 396 ? -54.061 30.902 -44.754 1.00 33.57 438 LYS B N 1
ATOM 6692 C CA . LYS B 1 396 ? -54.192 31.616 -46.020 1.00 37.23 438 LYS B CA 1
ATOM 6693 C C . LYS B 1 396 ? -54.770 30.651 -47.050 1.00 40.99 438 LYS B C 1
ATOM 6694 O O . LYS B 1 396 ? -54.120 29.670 -47.427 1.00 43.18 438 LYS B O 1
ATOM 6700 N N . TYR B 1 397 ? -55.991 30.928 -47.496 1.00 38.28 439 TYR B N 1
ATOM 6701 C CA . TYR B 1 397 ? -56.656 30.096 -48.487 1.00 35.17 439 TYR B CA 1
ATOM 6702 C C . TYR B 1 397 ? -56.397 30.639 -49.885 1.00 49.70 439 TYR B C 1
ATOM 6703 O O . TYR B 1 397 ? -56.407 31.853 -50.103 1.00 49.19 439 TYR B O 1
ATOM 6712 N N . THR B 1 398 ? -56.163 29.731 -50.829 1.00 41.13 440 THR B N 1
ATOM 6713 C CA . THR B 1 398 ? -55.937 30.089 -52.225 1.00 44.02 440 THR B CA 1
ATOM 6714 C C . THR B 1 398 ? -56.888 29.283 -53.094 1.00 37.85 440 THR B C 1
ATOM 6715 O O . THR B 1 398 ? -56.822 28.049 -53.112 1.00 44.06 440 THR B O 1
ATOM 6719 N N . TYR B 1 399 ? -57.769 29.977 -53.807 1.00 46.68 441 TYR B N 1
ATOM 6720 C CA . TYR B 1 399 ? -58.717 29.352 -54.719 1.00 35.51 441 TYR B CA 1
ATOM 6721 C C . TYR B 1 399 ? -58.169 29.457 -56.136 1.00 51.35 441 TYR B C 1
ATOM 6722 O O . TYR B 1 399 ? -57.794 30.547 -56.579 1.00 49.02 441 TYR B O 1
ATOM 6731 N N . ASP B 1 400 ? -58.114 28.329 -56.844 1.00 43.10 442 ASP B N 1
ATOM 6732 C CA . ASP B 1 400 ? -57.564 28.340 -58.190 1.00 54.55 442 ASP B CA 1
ATOM 6733 C C . ASP B 1 400 ? -58.584 28.915 -59.174 1.00 55.86 442 ASP B C 1
ATOM 6734 O O . ASP B 1 400 ? -59.708 29.275 -58.811 1.00 55.51 442 ASP B O 1
ATOM 6739 N N . GLU B 1 401 ? -58.178 29.008 -60.444 1.00 57.82 443 GLU B N 1
ATOM 6740 C CA . GLU B 1 401 ? -59.003 29.659 -61.457 1.00 59.74 443 GLU B CA 1
ATOM 6741 C C . GLU B 1 401 ? -60.350 28.976 -61.646 1.00 55.20 443 GLU B C 1
ATOM 6742 O O . GLU B 1 401 ? -61.295 29.615 -62.121 1.00 62.85 443 GLU B O 1
ATOM 6748 N N . ASN B 1 402 ? -60.461 27.700 -61.286 1.00 58.15 444 ASN B N 1
ATOM 6749 C CA . ASN B 1 402 ? -61.698 26.948 -61.444 1.00 51.82 444 ASN B CA 1
ATOM 6750 C C . ASN B 1 402 ? -62.381 26.657 -60.113 1.00 51.88 444 ASN B C 1
ATOM 6751 O O . ASN B 1 402 ? -63.279 25.809 -60.062 1.00 59.61 444 ASN B O 1
ATOM 6756 N N . THR B 1 403 ? -61.978 27.336 -59.038 1.00 57.48 445 THR B N 1
ATOM 6757 C CA . THR B 1 403 ? -62.604 27.171 -57.734 1.00 48.03 445 THR B CA 1
ATOM 6758 C C . THR B 1 403 ? -63.503 28.361 -57.454 1.00 57.07 445 THR B C 1
ATOM 6759 O O . THR B 1 403 ? -63.022 29.504 -57.490 1.00 51.76 445 THR B O 1
ATOM 6763 N N . PRO B 1 404 ? -64.790 28.164 -57.184 1.00 49.65 446 PRO B N 1
ATOM 6764 C CA . PRO B 1 404 ? -65.675 29.305 -56.932 1.00 40.56 446 PRO B CA 1
ATOM 6765 C C . PRO B 1 404 ? -65.427 29.911 -55.558 1.00 50.08 446 PRO B C 1
ATOM 6766 O O . PRO B 1 404 ? -64.716 29.363 -54.714 1.00 48.53 446 PRO B O 1
ATOM 6770 N N . ASP B 1 405 ? -66.028 31.083 -55.344 1.00 50.24 447 ASP B N 1
ATOM 6771 C CA . ASP B 1 405 ? -65.859 31.773 -54.069 1.00 55.29 447 ASP B CA 1
ATOM 6772 C C . ASP B 1 405 ? -66.625 31.085 -52.947 1.00 46.85 447 ASP B C 1
ATOM 6773 O O . ASP B 1 405 ? -66.222 31.171 -51.782 1.00 54.96 447 ASP B O 1
ATOM 6778 N N . ASP B 1 406 ? -67.721 30.398 -53.272 1.00 43.14 448 ASP B N 1
ATOM 6779 C CA . ASP B 1 406 ? -68.503 29.660 -52.290 1.00 46.39 448 ASP B CA 1
ATOM 6780 C C . ASP B 1 406 ? -68.016 28.226 -52.112 1.00 47.59 448 ASP B C 1
ATOM 6781 O O . ASP B 1 406 ? -68.773 27.380 -51.620 1.00 48.11 448 ASP B O 1
ATOM 6786 N N . ALA B 1 407 ? -66.772 27.935 -52.497 1.00 36.61 449 ALA B N 1
ATOM 6787 C CA . ALA B 1 407 ? -66.271 26.568 -52.438 1.00 43.45 449 ALA B CA 1
ATOM 6788 C C . ALA B 1 407 ? -66.129 26.054 -51.013 1.00 49.37 449 ALA B C 1
ATOM 6789 O O . ALA B 1 407 ? -66.089 24.836 -50.811 1.00 58.61 449 ALA B O 1
ATOM 6791 N N . ILE B 1 408 ? -66.045 26.941 -50.027 1.00 43.62 450 ILE B N 1
ATOM 6792 C CA . ILE B 1 408 ? -65.927 26.555 -48.627 1.00 46.59 450 ILE B CA 1
ATOM 6793 C C . ILE B 1 408 ? -67.046 27.226 -47.848 1.00 44.58 450 ILE B C 1
ATOM 6794 O O . ILE B 1 408 ? -67.164 28.458 -47.855 1.00 39.25 450 ILE B O 1
ATOM 6799 N N . ASN B 1 409 ? -67.870 26.418 -47.187 1.00 40.17 451 ASN B N 1
ATOM 6800 C CA . ASN B 1 409 ? -68.840 26.914 -46.216 1.00 41.62 451 ASN B CA 1
ATOM 6801 C C . ASN B 1 409 ? -68.153 26.864 -44.857 1.00 50.71 451 ASN B C 1
ATOM 6802 O O . ASN B 1 409 ? -68.015 25.796 -44.257 1.00 48.10 451 ASN B O 1
ATOM 6807 N N . PHE B 1 410 ? -67.712 28.025 -44.372 1.00 48.79 452 PHE B N 1
ATOM 6808 C CA . PHE B 1 410 ? -66.939 28.064 -43.136 1.00 43.72 452 PHE B CA 1
ATOM 6809 C C . PHE B 1 410 ? -67.776 27.775 -41.898 1.00 39.63 452 PHE B C 1
ATOM 6810 O O . PHE B 1 410 ? -67.221 27.749 -40.794 1.00 44.91 452 PHE B O 1
ATOM 6818 N N . ASP B 1 411 ? -69.080 27.563 -42.049 1.00 44.06 453 ASP B N 1
ATOM 6819 C CA . ASP B 1 411 ? -69.904 27.010 -40.984 1.00 42.51 453 ASP B CA 1
ATOM 6820 C C . ASP B 1 411 ? -69.947 25.488 -41.021 1.00 40.58 453 ASP B C 1
ATOM 6821 O O . ASP B 1 411 ? -70.573 24.878 -40.149 1.00 47.68 453 ASP B O 1
ATOM 6826 N N . HIS B 1 412 ? -69.304 24.870 -42.008 1.00 45.42 454 HIS B N 1
ATOM 6827 C CA . HIS B 1 412 ? -69.166 23.422 -42.082 1.00 45.57 454 HIS B CA 1
ATOM 6828 C C . HIS B 1 412 ? -67.808 23.028 -41.515 1.00 47.13 454 HIS B C 1
ATOM 6829 O O . HIS B 1 412 ? -66.779 23.589 -41.909 1.00 44.75 454 HIS B O 1
ATOM 6836 N N . THR B 1 413 ? -67.807 22.068 -40.593 1.00 39.55 455 THR B N 1
ATOM 6837 C CA . THR B 1 413 ? -66.588 21.702 -39.882 1.00 42.37 455 THR B CA 1
ATOM 6838 C C . THR B 1 413 ? -65.655 20.915 -40.796 1.00 38.72 455 THR B C 1
ATOM 6839 O O . THR B 1 413 ? -66.022 19.849 -41.301 1.00 40.81 455 THR B O 1
ATOM 6843 N N . GLU B 1 414 ? -64.448 21.437 -41.000 1.00 31.05 456 GLU B N 1
ATOM 6844 C CA . GLU B 1 414 ? -63.454 20.733 -41.799 1.00 36.74 456 GLU B CA 1
ATOM 6845 C C . GLU B 1 414 ? -62.995 19.478 -41.067 1.00 33.78 456 GLU B C 1
ATOM 6846 O O . GLU B 1 414 ? -62.597 19.536 -39.901 1.00 41.48 456 GLU B O 1
ATOM 6852 N N . LYS B 1 415 ? -63.055 18.341 -41.752 1.00 42.20 457 LYS B N 1
ATOM 6853 C CA . LYS B 1 415 ? -62.655 17.068 -41.158 1.00 40.74 457 LYS B CA 1
ATOM 6854 C C . LYS B 1 415 ? -61.145 16.918 -41.296 1.00 38.71 457 LYS B C 1
ATOM 6855 O O . LYS B 1 415 ? -60.636 16.564 -42.362 1.00 48.43 457 LYS B O 1
ATOM 6861 N N . THR B 1 416 ? -60.421 17.182 -40.208 1.00 43.01 458 THR B N 1
ATOM 6862 C CA . THR B 1 416 ? -58.966 17.135 -40.214 1.00 41.58 458 THR B CA 1
ATOM 6863 C C . THR B 1 416 ? -58.387 16.011 -39.365 1.00 32.89 458 THR B C 1
ATOM 6864 O O . THR B 1 416 ? -57.197 15.707 -39.506 1.00 36.82 458 THR B O 1
ATOM 6868 N N . TRP B 1 417 ? -59.181 15.393 -38.494 1.00 34.48 459 TRP B N 1
ATOM 6869 C CA . TRP B 1 417 ? -58.667 14.375 -37.592 1.00 44.68 459 TRP B CA 1
ATOM 6870 C C . TRP B 1 417 ? -58.530 13.035 -38.319 1.00 46.16 459 TRP B C 1
ATOM 6871 O O . TRP B 1 417 ? -58.791 12.914 -39.519 1.00 41.33 459 TRP B O 1
ATOM 6882 N N . GLU B 1 418 ? -58.121 12.007 -37.571 1.00 42.03 460 GLU B N 1
ATOM 6883 C CA . GLU B 1 418 ? -57.682 10.756 -38.186 1.00 48.76 460 GLU B CA 1
ATOM 6884 C C . GLU B 1 418 ? -58.844 9.823 -38.516 1.00 40.26 460 GLU B C 1
ATOM 6885 O O . GLU B 1 418 ? -58.851 9.195 -39.583 1.00 52.23 460 GLU B O 1
ATOM 6891 N N . GLU B 1 419 ? -59.831 9.719 -37.627 1.00 48.29 461 GLU B N 1
ATOM 6892 C CA . GLU B 1 419 ? -60.840 8.669 -37.713 1.00 48.18 461 GLU B CA 1
ATOM 6893 C C . GLU B 1 419 ? -61.744 8.863 -38.934 1.00 54.00 461 GLU B C 1
ATOM 6894 O O . GLU B 1 419 ? -61.565 9.773 -39.744 1.00 55.35 461 GLU B O 1
ATOM 6900 N N . ASP B 1 420 ? -62.724 7.976 -39.061 1.00 62.47 462 ASP B N 1
ATOM 6901 C CA . ASP B 1 420 ? -63.604 7.971 -40.224 1.00 54.72 462 ASP B CA 1
ATOM 6902 C C . ASP B 1 420 ? -64.558 9.163 -40.164 1.00 52.98 462 ASP B C 1
ATOM 6903 O O . ASP B 1 420 ? -65.164 9.411 -39.116 1.00 52.57 462 ASP B O 1
ATOM 6908 N N . PRO B 1 421 ? -64.693 9.939 -41.245 1.00 57.23 463 PRO B N 1
ATOM 6909 C CA . PRO B 1 421 ? -65.620 11.084 -41.207 1.00 60.50 463 PRO B CA 1
ATOM 6910 C C . PRO B 1 421 ? -67.078 10.703 -41.004 1.00 61.59 463 PRO B C 1
ATOM 6911 O O . PRO B 1 421 ? -67.827 11.499 -40.423 1.00 52.90 463 PRO B O 1
ATOM 6915 N N . ARG B 1 422 ? -67.514 9.524 -41.461 1.00 57.92 464 ARG B N 1
ATOM 6916 C CA . ARG B 1 422 ? -68.928 9.172 -41.347 1.00 48.36 464 ARG B CA 1
ATOM 6917 C C . ARG B 1 422 ? -69.385 9.101 -39.895 1.00 50.49 464 ARG B C 1
ATOM 6918 O O . ARG B 1 422 ? -70.544 9.412 -39.595 1.00 41.40 464 ARG B O 1
ATOM 6926 N N . GLY B 1 423 ? -68.502 8.704 -38.984 1.00 46.48 465 GLY B N 1
ATOM 6927 C CA . GLY B 1 423 ? -68.834 8.662 -37.575 1.00 44.87 465 GLY B CA 1
ATOM 6928 C C . GLY B 1 423 ? -68.939 10.000 -36.880 1.00 44.50 465 GLY B C 1
ATOM 6929 O O . GLY B 1 423 ? -69.320 10.047 -35.707 1.00 37.74 465 GLY B O 1
ATOM 6930 N N . TYR B 1 424 ? -68.616 11.096 -37.566 1.00 43.73 466 TYR B N 1
ATOM 6931 C CA . TYR B 1 424 ? -68.668 12.428 -36.979 1.00 41.36 466 TYR B CA 1
ATOM 6932 C C . TYR B 1 424 ? -69.645 13.357 -37.685 1.00 47.87 466 TYR B C 1
ATOM 6933 O O . TYR B 1 424 ? -69.768 14.520 -37.282 1.00 46.99 466 TYR B O 1
ATOM 6942 N N . GLU B 1 425 ? -70.341 12.884 -38.721 1.00 47.81 467 GLU B N 1
ATOM 6943 C CA . GLU B 1 425 ? -71.234 13.757 -39.478 1.00 36.61 467 GLU B CA 1
ATOM 6944 C C . GLU B 1 425 ? -72.449 14.176 -38.660 1.00 41.41 467 GLU B C 1
ATOM 6945 O O . GLU B 1 425 ? -72.947 15.295 -38.825 1.00 44.72 467 GLU B O 1
ATOM 6951 N N . GLY B 1 426 ? -72.935 13.304 -37.777 1.00 49.36 468 GLY B N 1
ATOM 6952 C CA . GLY B 1 426 ? -74.128 13.631 -37.014 1.00 42.40 468 GLY B CA 1
ATOM 6953 C C . GLY B 1 426 ? -73.895 14.748 -36.013 1.00 43.23 468 GLY B C 1
ATOM 6954 O O . GLY B 1 426 ? -74.670 15.705 -35.940 1.00 52.22 468 GLY B O 1
ATOM 6955 N N . ARG B 1 427 ? -72.820 14.643 -35.231 1.00 44.36 469 ARG B N 1
ATOM 6956 C CA . ARG B 1 427 ? -72.565 15.625 -34.183 1.00 44.95 469 ARG B CA 1
ATOM 6957 C C . ARG B 1 427 ? -71.997 16.921 -34.749 1.00 48.85 469 ARG B C 1
ATOM 6958 O O . ARG B 1 427 ? -72.446 18.013 -34.387 1.00 52.31 469 ARG B O 1
ATOM 6966 N N . LEU B 1 428 ? -71.009 16.822 -35.639 1.00 48.82 470 LEU B N 1
ATOM 6967 C CA . LEU B 1 428 ? -70.290 17.984 -36.146 1.00 45.16 470 LEU B CA 1
ATOM 6968 C C . LEU B 1 428 ? -70.825 18.464 -37.492 1.00 52.43 470 LEU B C 1
ATOM 6969 O O . LEU B 1 428 ? -70.069 19.027 -38.293 1.00 39.87 470 LEU B O 1
ATOM 6974 N N . GLY B 1 429 ? -72.115 18.255 -37.753 1.00 76.30 471 GLY B N 1
ATOM 6975 C CA . GLY B 1 429 ? -72.762 18.759 -38.943 1.00 52.82 471 GLY B CA 1
ATOM 6976 C C . GLY B 1 429 ? -72.145 18.253 -40.231 1.00 61.64 471 GLY B C 1
ATOM 6977 O O . GLY B 1 429 ? -71.349 17.308 -40.238 1.00 62.64 471 GLY B O 1
ATOM 6978 N N . PRO B 1 430 ? -72.511 18.871 -41.354 1.00 55.74 472 PRO B N 1
ATOM 6979 C CA . PRO B 1 430 ? -71.883 18.508 -42.632 1.00 50.21 472 PRO B CA 1
ATOM 6980 C C . PRO B 1 430 ? -70.410 18.891 -42.628 1.00 47.23 472 PRO B C 1
ATOM 6981 O O . PRO B 1 430 ? -70.051 20.027 -42.312 1.00 46.26 472 PRO B O 1
ATOM 6985 N N . LEU B 1 431 ? -69.560 17.931 -42.975 1.00 45.48 473 LEU B N 1
ATOM 6986 C CA . LEU B 1 431 ? -68.117 18.109 -42.918 1.00 43.80 473 LEU B CA 1
ATOM 6987 C C . LEU B 1 431 ? -67.551 18.431 -44.296 1.00 52.32 473 LEU B C 1
ATOM 6988 O O . LEU B 1 431 ? -68.069 17.984 -45.322 1.00 42.00 473 LEU B O 1
ATOM 6993 N N . ARG B 1 432 ? -66.478 19.217 -44.304 1.00 47.28 474 ARG B N 1
ATOM 6994 C CA . ARG B 1 432 ? -65.704 19.469 -45.510 1.00 37.23 474 ARG B CA 1
ATOM 6995 C C . ARG B 1 432 ? -64.446 18.612 -45.510 1.00 47.15 474 ARG B C 1
ATOM 6996 O O . ARG B 1 432 ? -64.000 18.117 -44.472 1.00 46.89 474 ARG B O 1
ATOM 7004 N N . LEU B 1 433 ? -63.872 18.445 -46.697 1.00 43.84 475 LEU B N 1
ATOM 7005 C CA . LEU B 1 433 ? -62.660 17.656 -46.846 1.00 49.14 475 LEU B CA 1
ATOM 7006 C C . LEU B 1 433 ? -61.436 18.493 -46.502 1.00 52.66 475 LEU B C 1
ATOM 7007 O O . LEU B 1 433 ? -61.387 19.694 -46.783 1.00 44.76 475 LEU B O 1
ATOM 7012 N N . LYS B 1 434 ? -60.447 17.850 -45.876 1.00 52.96 476 LYS B N 1
ATOM 7013 C CA A LYS B 1 434 ? -59.198 18.541 -45.573 0.56 41.50 476 LYS B CA 1
ATOM 7014 C CA B LYS B 1 434 ? -59.198 18.542 -45.573 0.44 41.56 476 LYS B CA 1
ATOM 7015 C C . LYS B 1 434 ? -58.455 18.915 -46.849 1.00 46.95 476 LYS B C 1
ATOM 7016 O O . LYS B 1 434 ? -57.901 20.016 -46.954 1.00 45.02 476 LYS B O 1
ATOM 7027 N N . ASP B 1 435 ? -58.444 18.019 -47.831 1.00 48.35 477 ASP B N 1
ATOM 7028 C CA . ASP B 1 435 ? -57.790 18.241 -49.118 1.00 56.31 477 ASP B CA 1
ATOM 7029 C C . ASP B 1 435 ? -58.886 18.428 -50.165 1.00 51.05 477 ASP B C 1
ATOM 7030 O O . ASP B 1 435 ? -59.337 17.469 -50.794 1.00 42.09 477 ASP B O 1
ATOM 7035 N N . GLN B 1 436 ? -59.317 19.673 -50.338 1.00 54.21 478 GLN B N 1
ATOM 7036 C CA . GLN B 1 436 ? -60.337 20.026 -51.316 1.00 45.31 478 GLN B CA 1
ATOM 7037 C C . GLN B 1 436 ? -59.659 20.488 -52.599 1.00 48.98 478 GLN B C 1
ATOM 7038 O O . GLN B 1 436 ? -58.731 21.304 -52.557 1.00 53.94 478 GLN B O 1
ATOM 7044 N N . ALA B 1 437 ? -60.120 19.961 -53.732 1.00 50.24 479 ALA B N 1
ATOM 7045 C CA . ALA B 1 437 ? -59.491 20.260 -55.011 1.00 54.27 479 ALA B CA 1
ATOM 7046 C C . ALA B 1 437 ? -59.596 21.745 -55.336 1.00 47.96 479 ALA B C 1
ATOM 7047 O O . ALA B 1 437 ? -60.651 22.363 -55.172 1.00 52.75 479 ALA B O 1
ATOM 7049 N N . GLY B 1 438 ? -58.486 22.315 -55.800 1.00 41.80 480 GLY B N 1
ATOM 7050 C CA . GLY B 1 438 ? -58.439 23.719 -56.145 1.00 49.53 480 GLY B CA 1
ATOM 7051 C C . GLY B 1 438 ? -58.322 24.669 -54.976 1.00 47.31 480 GLY B C 1
ATOM 7052 O O . GLY B 1 438 ? -58.397 25.886 -55.179 1.00 47.97 480 GLY B O 1
ATOM 7053 N N . VAL B 1 439 ? -58.140 24.159 -53.761 1.00 46.77 481 VAL B N 1
ATOM 7054 C CA . VAL B 1 439 ? -58.044 24.981 -52.561 1.00 41.46 481 VAL B CA 1
ATOM 7055 C C . VAL B 1 439 ? -56.724 24.667 -51.872 1.00 47.94 481 VAL B C 1
ATOM 7056 O O . VAL B 1 439 ? -56.474 23.517 -51.491 1.00 39.88 481 VAL B O 1
ATOM 7060 N N . THR B 1 440 ? -55.883 25.685 -51.716 1.00 51.31 482 THR B N 1
ATOM 7061 C CA . THR B 1 440 ? -54.628 25.567 -50.988 1.00 38.99 482 THR B CA 1
ATOM 7062 C C . THR B 1 440 ? -54.805 26.149 -49.592 1.00 39.72 482 THR B C 1
ATOM 7063 O O . THR B 1 440 ? -55.371 27.236 -49.437 1.00 41.43 482 THR B O 1
ATOM 7067 N N . LYS B 1 441 ? -54.326 25.426 -48.584 1.00 48.56 483 LYS B N 1
ATOM 7068 C CA . LYS B 1 441 ? -54.457 25.831 -47.186 1.00 34.20 483 LYS B CA 1
ATOM 7069 C C . LYS B 1 441 ? -53.066 25.891 -46.562 1.00 37.07 483 LYS B C 1
ATOM 7070 O O . LYS B 1 441 ? -52.470 24.856 -46.247 1.00 48.07 483 LYS B O 1
ATOM 7076 N N . ASP B 1 442 ? -52.551 27.105 -46.386 1.00 38.97 484 ASP B N 1
ATOM 7077 C CA . ASP B 1 442 ? -51.287 27.341 -45.701 1.00 40.01 484 ASP B CA 1
ATOM 7078 C C . ASP B 1 442 ? -51.593 27.831 -44.292 1.00 43.81 484 ASP B C 1
ATOM 7079 O O . ASP B 1 442 ? -52.161 28.915 -44.118 1.00 39.38 484 ASP B O 1
ATOM 7084 N N . ARG B 1 443 ? -51.220 27.037 -43.292 1.00 38.36 485 ARG B N 1
ATOM 7085 C CA . ARG B 1 443 ? -51.637 27.255 -41.914 1.00 40.88 485 ARG B CA 1
ATOM 7086 C C . ARG B 1 443 ? -50.453 27.675 -41.053 1.00 38.65 485 ARG B C 1
ATOM 7087 O O . ARG B 1 443 ? -49.422 26.994 -41.030 1.00 38.52 485 ARG B O 1
ATOM 7095 N N . TRP B 1 444 ? -50.611 28.793 -40.344 1.00 34.27 486 TRP B N 1
ATOM 7096 C CA . TRP B 1 444 ? -49.656 29.243 -39.337 1.00 35.59 486 TRP B CA 1
ATOM 7097 C C . TRP B 1 444 ? -50.232 28.905 -37.966 1.00 35.33 486 TRP B C 1
ATOM 7098 O O . TRP B 1 444 ? -51.223 29.505 -37.542 1.00 36.78 486 TRP B O 1
ATOM 7109 N N . LEU B 1 445 ? -49.617 27.951 -37.275 1.00 32.70 487 LEU B N 1
ATOM 7110 C CA . LEU B 1 445 ? -50.095 27.539 -35.963 1.00 34.23 487 LEU B CA 1
ATOM 7111 C C . LEU B 1 445 ? -49.484 28.403 -34.866 1.00 39.10 487 LEU B C 1
ATOM 7112 O O . LEU B 1 445 ? -48.345 28.865 -34.975 1.00 40.69 487 LEU B O 1
ATOM 7117 N N . LEU B 1 446 ? -50.258 28.615 -33.803 1.00 35.20 488 LEU B N 1
ATOM 7118 C CA . LEU B 1 446 ? -49.795 29.421 -32.679 1.00 34.30 488 LEU B CA 1
ATOM 7119 C C . LEU B 1 446 ? -48.643 28.715 -31.973 1.00 37.95 488 LEU B C 1
ATOM 7120 O O . LEU B 1 446 ? -48.818 27.626 -31.418 1.00 34.04 488 LEU B O 1
ATOM 7125 N N . ARG B 1 447 ? -47.466 29.338 -31.994 1.00 36.75 489 ARG B N 1
ATOM 7126 C CA . ARG B 1 447 ? -46.268 28.774 -31.386 1.00 32.48 489 ARG B CA 1
ATOM 7127 C C . ARG B 1 447 ? -45.982 29.359 -30.008 1.00 40.62 489 ARG B C 1
ATOM 7128 O O . ARG B 1 447 ? -45.697 28.614 -29.066 1.00 34.05 489 ARG B O 1
ATOM 7136 N N . GLU B 1 448 ? -46.052 30.682 -29.870 1.00 47.28 490 GLU B N 1
ATOM 7137 C CA . GLU B 1 448 ? -45.788 31.344 -28.602 1.00 35.41 490 GLU B CA 1
ATOM 7138 C C . GLU B 1 448 ? -46.847 32.407 -28.351 1.00 39.45 490 GLU B C 1
ATOM 7139 O O . GLU B 1 448 ? -47.467 32.924 -29.285 1.00 40.55 490 GLU B O 1
ATOM 7145 N N . ALA B 1 449 ? -47.044 32.730 -27.075 1.00 40.68 491 ALA B N 1
ATOM 7146 C CA . ALA B 1 449 ? -48.003 33.752 -26.675 1.00 33.18 491 ALA B CA 1
ATOM 7147 C C . ALA B 1 449 ? -47.573 34.330 -25.336 1.00 35.19 491 ALA B C 1
ATOM 7148 O O . ALA B 1 449 ? -47.283 33.579 -24.401 1.00 25.49 491 ALA B O 1
ATOM 7150 N N . TYR B 1 450 ? -47.531 35.659 -25.247 1.00 37.53 492 TYR B N 1
ATOM 7151 C CA . TYR B 1 450 ? -47.044 36.336 -24.055 1.00 38.86 492 TYR B CA 1
ATOM 7152 C C . TYR B 1 450 ? -47.913 37.545 -23.748 1.00 46.99 492 TYR B C 1
ATOM 7153 O O . TYR B 1 450 ? -48.426 38.209 -24.651 1.00 40.74 492 TYR B O 1
ATOM 7162 N N . VAL B 1 451 ? -48.066 37.824 -22.457 1.00 39.13 493 VAL B N 1
ATOM 7163 C CA . VAL B 1 451 ? -48.761 39.012 -21.976 1.00 34.80 493 VAL B CA 1
ATOM 7164 C C . VAL B 1 451 ? -47.712 40.008 -21.507 1.00 42.11 493 VAL B C 1
ATOM 7165 O O . VAL B 1 451 ? -46.978 39.744 -20.546 1.00 48.08 493 VAL B O 1
ATOM 7169 N N . VAL B 1 452 ? -47.632 41.149 -22.184 1.00 41.91 494 VAL B N 1
ATOM 7170 C CA . VAL B 1 452 ? -46.682 42.205 -21.855 1.00 36.81 494 VAL B CA 1
ATOM 7171 C C . VAL B 1 452 ? -47.504 43.429 -21.477 1.00 36.89 494 VAL B C 1
ATOM 7172 O O . VAL B 1 452 ? -47.954 44.182 -22.351 1.00 42.09 494 VAL B O 1
ATOM 7176 N N . GLY B 1 453 ? -47.704 43.633 -20.179 1.00 38.61 495 GLY B N 1
ATOM 7177 C CA . GLY B 1 453 ? -48.531 44.726 -19.709 1.00 40.46 495 GLY B CA 1
ATOM 7178 C C . GLY B 1 453 ? -49.982 44.553 -20.101 1.00 51.83 495 GLY B C 1
ATOM 7179 O O . GLY B 1 453 ? -50.623 43.567 -19.726 1.00 51.11 495 GLY B O 1
ATOM 7180 N N . ASP B 1 454 ? -50.512 45.508 -20.859 1.00 47.82 496 ASP B N 1
ATOM 7181 C CA . ASP B 1 454 ? -51.880 45.435 -21.351 1.00 48.99 496 ASP B CA 1
ATOM 7182 C C . ASP B 1 454 ? -51.980 44.785 -22.724 1.00 43.26 496 ASP B C 1
ATOM 7183 O O . ASP B 1 454 ? -53.086 44.690 -23.267 1.00 46.82 496 ASP B O 1
ATOM 7188 N N . ASN B 1 455 ? -50.867 44.334 -23.293 1.00 44.22 497 ASN B N 1
ATOM 7189 C CA . ASN B 1 455 ? -50.847 43.754 -24.626 1.00 42.83 497 ASN B CA 1
ATOM 7190 C C . ASN B 1 455 ? -50.541 42.263 -24.560 1.00 42.03 497 ASN B C 1
ATOM 7191 O O . ASN B 1 455 ? -49.895 41.783 -23.623 1.00 43.30 497 ASN B O 1
ATOM 7196 N N . VAL B 1 456 ? -51.015 41.537 -25.568 1.00 37.57 498 VAL B N 1
ATOM 7197 C CA . VAL B 1 456 ? -50.751 40.112 -25.721 1.00 36.50 498 VAL B CA 1
ATOM 7198 C C . VAL B 1 456 ? -50.138 39.890 -27.096 1.00 42.85 498 VAL B C 1
ATOM 7199 O O . VAL B 1 456 ? -50.698 40.325 -28.109 1.00 34.37 498 VAL B O 1
ATOM 7203 N N . HIS B 1 457 ? -48.989 39.222 -27.127 1.00 39.22 499 HIS B N 1
ATOM 7204 C CA . HIS B 1 457 ? -48.283 38.921 -28.366 1.00 35.43 499 HIS B CA 1
ATOM 7205 C C . HIS B 1 457 ? -48.557 37.475 -28.753 1.00 39.81 499 HIS B C 1
ATOM 7206 O O . HIS B 1 457 ? -48.317 36.562 -27.956 1.00 33.05 499 HIS B O 1
ATOM 7213 N N . GLN B 1 458 ? -49.054 37.267 -29.968 1.00 40.94 500 GLN B N 1
ATOM 7214 C CA . GLN B 1 458 ? -49.318 35.936 -30.499 1.00 40.46 500 GLN B CA 1
ATOM 7215 C C . GLN B 1 458 ? -48.310 35.645 -31.600 1.00 45.13 500 GLN B C 1
ATOM 7216 O O . GLN B 1 458 ? -48.212 36.402 -32.571 1.00 42.85 500 GLN B O 1
ATOM 7222 N N . TRP B 1 459 ? -47.571 34.550 -31.452 1.00 37.74 501 TRP B N 1
ATOM 7223 C CA . TRP B 1 459 ? -46.481 34.184 -32.355 1.00 32.65 501 TRP B CA 1
ATOM 7224 C C . TRP B 1 459 ? -46.917 32.961 -33.161 1.00 38.73 501 TRP B C 1
ATOM 7225 O O . TRP B 1 459 ? -46.716 31.820 -32.743 1.00 32.97 501 TRP B O 1
ATOM 7236 N N . TYR B 1 460 ? -47.521 33.207 -34.321 1.00 34.26 502 TYR B N 1
ATOM 7237 C CA . TYR B 1 460 ? -47.905 32.138 -35.234 1.00 40.86 502 TYR B CA 1
ATOM 7238 C C . TYR B 1 460 ? -46.727 31.775 -36.129 1.00 37.94 502 TYR B C 1
ATOM 7239 O O . TYR B 1 460 ? -45.977 32.650 -36.573 1.00 42.19 502 TYR B O 1
ATOM 7248 N N . VAL B 1 461 ? -46.572 30.480 -36.399 1.00 45.88 503 VAL B N 1
ATOM 7249 C CA . VAL B 1 461 ? -45.401 29.965 -37.100 1.00 38.60 503 VAL B CA 1
ATOM 7250 C C . VAL B 1 461 ? -45.838 28.924 -38.122 1.00 34.89 503 VAL B C 1
ATOM 7251 O O . VAL B 1 461 ? -46.616 28.019 -37.803 1.00 35.79 503 VAL B O 1
ATOM 7255 N N . ARG B 1 462 ? -45.341 29.058 -39.350 1.00 31.59 504 ARG B N 1
ATOM 7256 C CA . ARG B 1 462 ? -45.427 28.016 -40.367 1.00 42.30 504 ARG B CA 1
ATOM 7257 C C . ARG B 1 462 ? -44.019 27.686 -40.839 1.00 39.80 504 ARG B C 1
ATOM 7258 O O . ARG B 1 462 ? -43.272 28.581 -41.245 1.00 38.94 504 ARG B O 1
ATOM 7266 N N . GLU B 1 463 ? -43.661 26.405 -40.783 1.00 42.82 505 GLU B N 1
ATOM 7267 C CA . GLU B 1 463 ? -42.326 25.958 -41.177 1.00 38.96 505 GLU B CA 1
ATOM 7268 C C . GLU B 1 463 ? -42.348 25.630 -42.665 1.00 44.67 505 GLU B C 1
ATOM 7269 O O . GLU B 1 463 ? -42.579 24.492 -43.071 1.00 48.62 505 GLU B O 1
ATOM 7275 N N . GLU B 1 464 ? -42.099 26.645 -43.488 1.00 49.56 506 GLU B N 1
ATOM 7276 C CA . GLU B 1 464 ? -42.071 26.452 -44.928 1.00 48.94 506 GLU B CA 1
ATOM 7277 C C . GLU B 1 464 ? -40.708 25.933 -45.375 1.00 53.93 506 GLU B C 1
ATOM 7278 O O . GLU B 1 464 ? -39.703 26.052 -44.668 1.00 55.53 506 GLU B O 1
ATOM 7284 N N . ASP B 1 465 ? -40.686 25.347 -46.575 1.00 55.92 507 ASP B N 1
ATOM 7285 C CA . ASP B 1 465 ? -39.442 24.835 -47.136 1.00 56.93 507 ASP B CA 1
ATOM 7286 C C . ASP B 1 465 ? -38.432 25.943 -47.396 1.00 48.89 507 ASP B C 1
ATOM 7287 O O . ASP B 1 465 ? -37.226 25.674 -47.418 1.00 49.60 507 ASP B O 1
ATOM 7292 N N . GLU B 1 466 ? -38.893 27.178 -47.587 1.00 55.49 508 GLU B N 1
ATOM 7293 C CA . GLU B 1 466 ? -38.017 28.301 -47.881 1.00 52.45 508 GLU B CA 1
ATOM 7294 C C . GLU B 1 466 ? -37.644 29.110 -46.647 1.00 57.66 508 GLU B C 1
ATOM 7295 O O . GLU B 1 466 ? -36.972 30.138 -46.781 1.00 53.11 508 GLU B O 1
ATOM 7301 N N . GLY B 1 467 ? -38.060 28.691 -45.464 1.00 48.55 509 GLY B N 1
ATOM 7302 C CA . GLY B 1 467 ? -37.611 29.343 -44.250 1.00 42.40 509 GLY B CA 1
ATOM 7303 C C . GLY B 1 467 ? -38.674 29.317 -43.171 1.00 44.63 509 GLY B C 1
ATOM 7304 O O . GLY B 1 467 ? -39.769 28.788 -43.343 1.00 44.70 509 GLY B O 1
ATOM 7305 N N . HIS B 1 468 ? -38.308 29.910 -42.037 1.00 47.33 510 HIS B N 1
ATOM 7306 C CA . HIS B 1 468 ? -39.186 30.034 -40.880 1.00 47.85 510 HIS B CA 1
ATOM 7307 C C . HIS B 1 468 ? -40.133 31.211 -41.096 1.00 44.18 510 HIS B C 1
ATOM 7308 O O . HIS B 1 468 ? -39.688 32.358 -41.190 1.00 40.94 510 HIS B O 1
ATOM 7315 N N . SER B 1 469 ? -41.430 30.933 -41.186 1.00 43.47 511 SER B N 1
ATOM 7316 C CA . SER B 1 469 ? -42.432 31.955 -41.475 1.00 49.73 511 SER B CA 1
ATOM 7317 C C . SER B 1 469 ? -43.173 32.310 -40.193 1.00 51.17 511 SER B C 1
ATOM 7318 O O . SER B 1 469 ? -43.769 31.436 -39.554 1.00 37.65 511 SER B O 1
ATOM 7321 N N . VAL B 1 470 ? -43.145 33.590 -39.828 1.00 44.59 512 VAL B N 1
ATOM 7322 C CA . VAL B 1 470 ? -43.727 34.072 -38.581 1.00 32.41 512 VAL B CA 1
ATOM 7323 C C . VAL B 1 470 ? -44.712 35.190 -38.894 1.00 38.74 512 VAL B C 1
ATOM 7324 O O . VAL B 1 470 ? -44.387 36.123 -39.636 1.00 34.12 512 VAL B O 1
ATOM 7328 N N . ILE B 1 471 ? -45.912 35.092 -38.326 1.00 38.75 513 ILE B N 1
ATOM 7329 C CA . ILE B 1 471 ? -46.883 36.180 -38.321 1.00 44.65 513 ILE B CA 1
ATOM 7330 C C . ILE B 1 471 ? -47.232 36.467 -36.869 1.00 40.32 513 ILE B C 1
ATOM 7331 O O . ILE B 1 471 ? -47.704 35.575 -36.152 1.00 38.55 513 ILE B O 1
ATOM 7336 N N . GLU B 1 472 ? -46.999 37.701 -36.434 1.00 39.70 514 GLU B N 1
ATOM 7337 C CA . GLU B 1 472 ? -47.268 38.110 -35.062 1.00 38.02 514 GLU B CA 1
ATOM 7338 C C . GLU B 1 472 ? -48.523 38.969 -35.017 1.00 36.95 514 GLU B C 1
ATOM 7339 O O . GLU B 1 472 ? -48.697 39.867 -35.846 1.00 42.56 514 GLU B O 1
ATOM 7345 N N . ILE B 1 473 ? -49.397 38.688 -34.056 1.00 38.91 515 ILE B N 1
ATOM 7346 C CA . ILE B 1 473 ? -50.594 39.486 -33.817 1.00 26.17 515 ILE B CA 1
ATOM 7347 C C . ILE B 1 473 ? -50.482 40.068 -32.417 1.00 32.39 515 ILE B C 1
ATOM 7348 O O . ILE B 1 473 ? -50.391 39.322 -31.434 1.00 42.24 515 ILE B O 1
ATOM 7353 N N . VAL B 1 474 ? -50.480 41.394 -32.325 1.00 39.36 516 VAL B N 1
ATOM 7354 C CA . VAL B 1 474 ? -50.337 42.100 -31.058 1.00 42.04 516 VAL B CA 1
ATOM 7355 C C . VAL B 1 474 ? -51.697 42.678 -30.696 1.00 44.35 516 VAL B C 1
ATOM 7356 O O . VAL B 1 474 ? -52.182 43.609 -31.349 1.00 46.87 516 VAL B O 1
ATOM 7360 N N . TRP B 1 475 ? -52.315 42.128 -29.654 1.00 41.82 517 TRP B N 1
ATOM 7361 C CA . TRP B 1 475 ? -53.615 42.591 -29.181 1.00 34.27 517 TRP B CA 1
ATOM 7362 C C . TRP B 1 475 ? -53.398 43.699 -28.157 1.00 42.72 517 TRP B C 1
ATOM 7363 O O . TRP B 1 475 ? -52.866 43.453 -27.070 1.00 41.11 517 TRP B O 1
ATOM 7374 N N . LEU B 1 476 ? -53.809 44.919 -28.505 1.00 46.71 518 LEU B N 1
ATOM 7375 C CA . LEU B 1 476 ? -53.651 46.079 -27.629 1.00 42.08 518 LEU B CA 1
ATOM 7376 C C . LEU B 1 476 ? -54.883 46.179 -26.740 1.00 42.38 518 LEU B C 1
ATOM 7377 O O . LEU B 1 476 ? -55.857 46.862 -27.060 1.00 47.02 518 LEU B O 1
ATOM 7382 N N . GLY B 1 477 ? -54.837 45.487 -25.608 1.00 40.84 519 GLY B N 1
ATOM 7383 C CA . GLY B 1 477 ? -55.940 45.475 -24.679 1.00 41.43 519 GLY B CA 1
ATOM 7384 C C . GLY B 1 477 ? -56.057 46.776 -23.919 1.00 44.55 519 GLY B C 1
ATOM 7385 O O . GLY B 1 477 ? -55.177 47.649 -23.956 1.00 43.80 519 GLY B O 1
ATOM 7386 N N . PRO B 1 478 ? -57.163 46.920 -23.200 1.00 44.53 520 PRO B N 1
ATOM 7387 C CA . PRO B 1 478 ? -57.411 48.151 -22.446 1.00 43.56 520 PRO B CA 1
ATOM 7388 C C . PRO B 1 478 ? -56.569 48.209 -21.177 1.00 51.52 520 PRO B C 1
ATOM 7389 O O . PRO B 1 478 ? -55.991 47.218 -20.728 1.00 48.79 520 PRO B O 1
ATOM 7393 N N . LYS B 1 479 ? -56.518 49.406 -20.596 1.00 56.82 521 LYS B N 1
ATOM 7394 C CA . LYS B 1 479 ? -55.778 49.608 -19.357 1.00 57.60 521 LYS B CA 1
ATOM 7395 C C . LYS B 1 479 ? -56.394 48.783 -18.233 1.00 45.95 521 LYS B C 1
ATOM 7396 O O . LYS B 1 479 ? -57.612 48.788 -18.037 1.00 54.40 521 LYS B O 1
ATOM 7402 N N . GLY B 1 480 ? -55.544 48.073 -17.495 1.00 48.24 522 GLY B N 1
ATOM 7403 C CA . GLY B 1 480 ? -55.996 47.204 -16.432 1.00 52.92 522 GLY B CA 1
ATOM 7404 C C . GLY B 1 480 ? -56.307 45.784 -16.850 1.00 58.94 522 GLY B C 1
ATOM 7405 O O . GLY B 1 480 ? -56.780 45.000 -16.018 1.00 52.01 522 GLY B O 1
ATOM 7406 N N . GLY B 1 481 ? -56.060 45.425 -18.108 1.00 64.76 523 GLY B N 1
ATOM 7407 C CA . GLY B 1 481 ? -56.327 44.081 -18.576 1.00 45.80 523 GLY B CA 1
ATOM 7408 C C . GLY B 1 481 ? -57.706 43.920 -19.182 1.00 53.59 523 GLY B C 1
ATOM 7409 O O . GLY B 1 481 ? -58.675 44.520 -18.706 1.00 52.99 523 GLY B O 1
ATOM 7410 N N . GLY B 1 482 ? -57.807 43.112 -20.234 1.00 35.73 524 GLY B N 1
ATOM 7411 C CA . GLY B 1 482 ? -59.072 42.865 -20.892 1.00 40.13 524 GLY B CA 1
ATOM 7412 C C . GLY B 1 482 ? -59.930 41.787 -20.274 1.00 49.69 524 GLY B C 1
ATOM 7413 O O . GLY B 1 482 ? -61.054 41.566 -20.731 1.00 42.69 524 GLY B O 1
ATOM 7414 N N . GLY B 1 483 ? -59.437 41.103 -19.245 1.00 37.77 525 GLY B N 1
ATOM 7415 C CA . GLY B 1 483 ? -60.214 40.069 -18.592 1.00 44.56 525 GLY B CA 1
ATOM 7416 C C . GLY B 1 483 ? -59.390 38.888 -18.123 1.00 42.64 525 GLY B C 1
ATOM 7417 O O . GLY B 1 483 ? -58.321 39.064 -17.531 1.00 48.87 525 GLY B O 1
ATOM 7418 N N . ALA B 1 484 ? -59.889 37.677 -18.385 1.00 43.48 526 ALA B N 1
ATOM 7419 C CA . ALA B 1 484 ? -59.249 36.432 -17.955 1.00 46.06 526 ALA B CA 1
ATOM 7420 C C . ALA B 1 484 ? -59.056 36.385 -16.442 1.00 43.72 526 ALA B C 1
ATOM 7421 O O . ALA B 1 484 ? -58.076 35.822 -15.946 1.00 46.78 526 ALA B O 1
ATOM 7423 N N . GLY B 1 485 ? -59.988 36.975 -15.697 1.00 42.23 527 GLY B N 1
ATOM 7424 C CA . GLY B 1 485 ? -59.930 36.926 -14.250 1.00 39.94 527 GLY B CA 1
ATOM 7425 C C . GLY B 1 485 ? -58.866 37.791 -13.616 1.00 44.78 527 GLY B C 1
ATOM 7426 O O . GLY B 1 485 ? -58.472 37.530 -12.475 1.00 49.68 527 GLY B O 1
ATOM 7427 N N . VAL B 1 486 ? -58.386 38.820 -14.317 1.00 43.32 528 VAL B N 1
ATOM 7428 C CA . VAL B 1 486 ? -57.367 39.691 -13.747 1.00 42.65 528 VAL B CA 1
ATOM 7429 C C . VAL B 1 486 ? -57.944 40.600 -12.667 1.00 56.18 528 VAL B C 1
ATOM 7430 O O . VAL B 1 486 ? -57.192 41.133 -11.843 1.00 57.33 528 VAL B O 1
ATOM 7434 N N . HIS B 1 487 ? -59.263 40.781 -12.640 1.00 56.09 529 HIS B N 1
ATOM 7435 C CA . HIS B 1 487 ? -59.923 41.617 -11.647 1.00 46.47 529 HIS B CA 1
ATOM 7436 C C . HIS B 1 487 ? -60.653 40.813 -10.581 1.00 54.64 529 HIS B C 1
ATOM 7437 O O . HIS B 1 487 ? -61.192 41.402 -9.640 1.00 55.04 529 HIS B O 1
ATOM 7444 N N . ASP B 1 488 ? -60.685 39.485 -10.705 1.00 45.60 530 ASP B N 1
ATOM 7445 C CA . ASP B 1 488 ? -61.410 38.622 -9.781 1.00 56.27 530 ASP B CA 1
ATOM 7446 C C . ASP B 1 488 ? -60.486 37.937 -8.781 1.00 53.98 530 ASP B C 1
ATOM 7447 O O . ASP B 1 488 ? -60.759 36.809 -8.356 1.00 55.13 530 ASP B O 1
ATOM 7452 N N . TYR B 1 489 ? -59.393 38.598 -8.393 1.00 52.85 531 TYR B N 1
ATOM 7453 C CA . TYR B 1 489 ? -58.445 37.974 -7.477 1.00 56.82 531 TYR B CA 1
ATOM 7454 C C . TYR B 1 489 ? -58.978 37.937 -6.050 1.00 51.66 531 TYR B C 1
ATOM 7455 O O . TYR B 1 489 ? -58.699 36.986 -5.311 1.00 47.04 531 TYR B O 1
ATOM 7464 N N . ALA B 1 490 ? -59.741 38.953 -5.642 1.00 57.19 532 ALA B N 1
ATOM 7465 C CA . ALA B 1 490 ? -60.307 39.026 -4.301 1.00 59.50 532 ALA B CA 1
ATOM 7466 C C . ALA B 1 490 ? -61.760 38.572 -4.263 1.00 65.28 532 ALA B C 1
ATOM 7467 O O . ALA B 1 490 ? -62.539 39.041 -3.425 1.00 77.55 532 ALA B O 1
ATOM 7469 N N . VAL B 1 491 ? -62.144 37.660 -5.158 1.00 68.64 533 VAL B N 1
ATOM 7470 C CA . VAL B 1 491 ? -63.536 37.240 -5.251 1.00 57.64 533 VAL B CA 1
ATOM 7471 C C . VAL B 1 491 ? -63.865 36.078 -4.319 1.00 62.81 533 VAL B C 1
ATOM 7472 O O . VAL B 1 491 ? -65.051 35.802 -4.084 1.00 62.49 533 VAL B O 1
ATOM 7476 N N . ARG B 1 492 ? -62.857 35.393 -3.782 1.00 64.44 534 ARG B N 1
ATOM 7477 C CA . ARG B 1 492 ? -63.062 34.319 -2.822 1.00 68.03 534 ARG B CA 1
ATOM 7478 C C . ARG B 1 492 ? -62.852 34.775 -1.385 1.00 74.42 534 ARG B C 1
ATOM 7479 O O . ARG B 1 492 ? -62.762 33.936 -0.483 1.00 78.50 534 ARG B O 1
ATOM 7487 N N . LYS B 1 493 ? -62.771 36.083 -1.154 1.00 70.89 535 LYS B N 1
ATOM 7488 C CA . LYS B 1 493 ? -62.539 36.613 0.180 1.00 74.84 535 LYS B CA 1
ATOM 7489 C C . LYS B 1 493 ? -63.744 36.355 1.082 1.00 82.35 535 LYS B C 1
ATOM 7490 O O . LYS B 1 493 ? -64.872 36.155 0.622 1.00 79.17 535 LYS B O 1
ATOM 7496 N N . GLN B 1 494 ? -63.489 36.363 2.386 1.00 79.24 536 GLN B N 1
ATOM 7497 C CA . GLN B 1 494 ? -64.539 36.152 3.375 1.00 81.03 536 GLN B CA 1
ATOM 7498 C C . GLN B 1 494 ? -64.952 37.468 4.024 1.00 82.68 536 GLN B C 1
ATOM 7499 O O . GLN B 1 494 ? -66.070 37.945 3.829 1.00 88.72 536 GLN B O 1
#

Solvent-accessible surface area: 37370 Å² total; per-residue (Å²): 188,81,154,160,123,41,65,0,1,3,12,2,57,3,12,2,6,48,4,38,4,7,9,0,20,0,103,11,142,57,42,58,44,131,32,164,68,69,39,31,46,95,12,156,75,103,1,30,18,102,79,6,41,0,9,4,2,35,49,33,2,90,116,28,202,91,117,59,53,47,56,17,41,44,8,99,4,44,0,4,25,37,10,6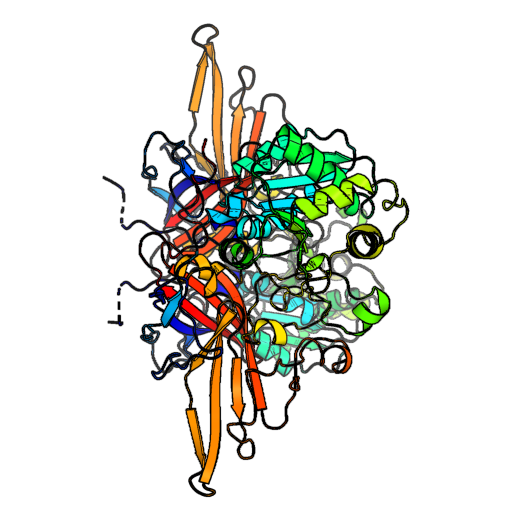4,6,96,46,0,74,26,0,0,0,0,3,8,5,45,18,105,118,0,64,165,14,15,32,5,3,1,1,2,5,2,11,0,44,1,6,8,0,0,9,9,50,103,56,152,65,80,36,104,114,40,30,31,40,4,104,32,2,14,2,57,7,42,5,58,60,8,117,53,103,122,29,5,10,12,0,5,0,0,91,15,0,0,100,27,4,135,79,152,19,101,84,3,40,2,0,0,0,2,40,12,15,2,1,1,8,10,2,2,10,0,0,46,43,1,110,164,49,76,60,114,124,70,30,6,0,0,1,27,2,1,0,51,94,34,14,116,92,67,29,137,10,0,12,2,4,0,0,0,0,0,0,54,32,0,0,56,27,2,55,128,74,17,107,114,16,8,46,195,36,154,53,56,7,26,24,15,0,6,85,4,1,150,152,63,0,129,16,109,41,42,91,27,84,10,0,3,14,0,8,0,87,29,93,3,9,1,0,0,14,4,22,68,130,18,12,0,0,6,18,14,63,77,84,9,117,41,72,0,11,58,2,0,1,0,0,4,0,0,0,7,47,0,9,9,31,2,0,6,0,26,114,100,109,122,83,60,146,106,84,58,96,11,45,36,9,20,28,4,0,1,0,1,3,0,0,2,63,6,31,4,53,73,118,10,80,109,120,25,12,72,24,91,58,1,5,35,9,6,132,36,57,49,194,6,0,74,79,41,0,21,85,31,26,128,85,120,43,100,29,19,68,40,27,41,11,71,30,86,30,1,5,7,22,24,51,27,0,1,1,4,0,8,69,75,42,86,120,3,8,1,0,0,0,0,0,0,18,11,52,191,50,15,10,8,0,3,8,117,38,77,45,28,96,142,214,186,79,141,171,123,42,67,2,2,2,15,3,56,6,12,2,6,52,6,20,4,14,9,0,17,0,107,8,133,59,47,63,46,138,36,168,63,62,41,36,62,93,15,137,72,109,1,31,22,95,94,6,25,0,9,4,1,28,43,31,3,92,109,28,153,89,123,75,46,49,67,13,41,42,5,87,6,60,1,2,27,34,10,54,4,90,48,0,67,22,0,0,0,0,3,7,5,43,17,95,111,0,64,173,14,14,29,4,3,1,2,2,4,2,13,0,55,1,6,7,1,0,8,9,42,101,54,152,64,79,38,104,116,39,32,36,41,4,101,36,3,13,3,54,7,33,1,67,59,4,109,61,101,121,30,9,30,12,0,4,0,0,91,16,0,5,107,28,5,144,82,141,21,105,85,5,31,1,1,0,0,1,43,10,15,2,1,1,8,12,2,0,11,0,0,32,38,1,118,155,44,76,58,116,125,69,28,6,0,0,2,28,3,2,0,53,91,34,13,118,92,70,27,137,10,0,11,3,3,0,0,0,0,0,0,55,32,0,0,57,31,2,55,146,77,15,115,118,20,18,37,221,44,157,55,52,6,27,25,14,0,6,86,4,1,153,146,62,0,127,17,112,40,44,87,28,90,10,0,2,15,0,7,0,88,31,94,3,5,1,0,0,12,5,24,69,130,17,11,0,0,7,17,16,87,77,85,10,119,42,74,0,13,54,2,0,0,0,0,5,1,0,0,6,49,0,9,10,32,4,2,8,0,22,108,91,109,132,80,65,145,104,86,56,101,14,46,34,12,21,31,4,0,1,0,1,3,0,1,2,66,5,30,5,54,74,117,9,77,107,121,26,12,74,26,93,58,1,3,33,12,7,125,39,53,49,192,6,0,76,77,46,1,22,83,31,26,123,87,119,44,96,27,18,70,39,28,43,15,52,30,84,26,1,6,5,20,29,52,27,0,2,1,6,0,3,69,76,40,74,119,3,12,9,2,7,0,0,0,0,14,9,54,194,43,16,8,9,0,3,10,123,36,78,50,25,92,170,222

Secondary structure (DSSP, 8-state):
----PPPPPB-HHHHSS-EEEEEEEEEEEEE-TT----SSEEE-S--PPPPEEE-STTPBPTTSSSSS---PPEEEEEEEPPPPSGGGGGEEEEEE--HHHHHHTHHHHHHHHTTSS-EEEEEEEP-S--HHHHHHHHHTTT---EEEEESS-HHHHHHTHHHHHHHHHHHT-TT--EEEE--TT-EES-HHHHHHHGGGS-TTS--EEE---SSHHHHHHH-S---GGG-EEEEHHHHHHHHHTHHHH--SSS--HHHHHHHHIIIII--PEEE-TTB------B--HHHHTS-----EE--TBTTSB--HHHHGGGHHHH-GGGTT-EEEEEEEEEE-TTT--EEEEEEEEETTTEEEEEEE-TT--GGG--TTSEE--BSS-GGGGTTTS-SEEPSS-TTEEEEEEEEEEEEEETTEEEEEEEEEETTEEEEEEEEEEPPTT-S-TTSS-TTTT--/------PPPB-HHHHSS-EEEEEEEEEEEEE-TT----TTEE--S--SPPPEEE-STTPBPSSSSSSS-----EEEEEEEPPPPSGGGGGEEEEEE--HHHHHHTHHHHHHHHTTSS-EEEEEEE--S--HHHHHHHHHTTT---EEEEE-S-HHHHHHTHHHHHHHHHHHT-TT--EEEE--TT-EES-HHHHHHHGGGS-TTS--EEE---SSHHHHHHH-S---GGG-EEEEHHHHHHHHHTHHHH--SSS--HHHHHHHHIIIII---EEE-TTB------B--HHHHTS-----EE--TBTTSB--HHHHGGGHHHH-GGGTT-EEEEEEEEEE-TTT--EEEEEEEEETTTEEEEEEE-TT--TTS--TTSEEE-BSS-GGGGTTTT-SEEESS-TTEEEEEEEEEEEEEETTEEEEEEEEEETTEEEEEEEEEEPPTT-S-TTSS-TTTT--

Foldseek 3Di:
DAPPPDFDDDDQVGQAAKAWEWEFEEAEDEDALPDDDDLAAEDADDTIDGTFTAGRGRQGDPVDPDRDHDRGDYHYDYFYFAADLPLQLQEEEEEEEALVLCVVLVLQQCLAPFLHNYEYEYEYEDDPDDQVVSQCVNVVVGDHYHYHYDPADSQLVQLVVLVVVVVCCVPPNVSHFKYKYAYSFKGFLHNNVVSVVCVVDDSPDWAKEAADALFQVVCVVLHPFHPRHLMIMTTPVQSVQCVVCVVVQRDRDRDHNRSSVRVSCVPGVPYDYHHDLQRYNCPFADDPCLVLLLSDNHGIDGCCVHRHPDPVSQLQLCCQFNNSRLRQRKYKYDWDWAADPPPRFIWIWIWMDRRSFKIKIKIADRPGDPPNDDSNQGEPGTDDDCVRNCVSRPHYDYPDDPRMDIQMFTFDGWDDDQNKIWTWTWGQDPVGIYTYIYIYNGDHQTSDSSSVSNCVNPD/DAVVDDFDDDDQVRQAAKAWEWEFEEAEDEDAQPDDDDLAAEDEDDTIDDIFTAGHGRQGDPPGPDRDHDRGDYHYDYFYAAADLVLQLQEEEEEEEALVLCVVLVLQQCLAPFLHNYEYEYEYEDDPDDQVVSQCVNVVVGDHYHYHYDNADRQLVQLVVLVVVVVCCVPPNVSHFKYKYEYSQKGFLHNNVVSVVVVVDDSPDWAKEAADALFQVVCVVLHDFRDHHLMIMTGPVQSVQCVVCVVVQRDRDRDHNRSSVRVSCVVGVPYDYHHDLLRYSPPFADDPCLVLLLSDNHGIDGPCVPRYPDPVSQQQLCCQFRNSRLRQRKYKYDWDWAADPPPRFIKIWIWIDRRSFKIKIKIAASPGDPPNDDSNAGEPGTDDDVVRRCVSRPHYDYPDDPRMDIQMFTFDGWDDDQNKIKTWTWGQDPVRIYTYIYIYRGDHQTSDSSSPSNCVNPD